Protein AF-X6N6H4-F1 (afdb_monomer)

InterPro domains:
  IPR001849 Pleckstrin homology domain [PS50003] (726-831)
  IPR001849 Pleckstrin homology domain [SM00233] (718-833)
  IPR011993 PH-like domain superfamily [G3DSA:2.30.29.30] (721-837)
  IPR015425 Formin, FH2 domain [PS51444] (1-141)
  IPR042201 Formin, FH2 domain superfamily [G3DSA:1.20.58.2220] (1-153)

Organism: Reticulomyxa filosa (NCBI:txid46433)

Sequence (869 aa):
EAELEDLKKQVEDINTQVKDMIQKIDAIKQASGDSKTEMKTEAKTDSTDSSKPKDRFLEVMESFAQDARKSAEDLQAKLKASLDNMASLAVAFGESKDIKLEDLIKYFTDFLESWGKSREALRKIEAEKKKKENMEAKKNKLQEKLVKRESKQALQDKGVLKSKKKAKQEKQQKKLVENVLTKEINEKKKRILELEGKEKKLKLAGRHISICVQQIKYYCLHCQELHDDAMQRSGQYLHKCWVNPEAKENRDELKGKQLRWFSMMEKMDDCEWQHEGPCIQQNKSENVVLAGIQVVRDEENQRKRGDENGPINKDIFRSGAITPNTLTRIRKEKAGSGGTVHSLLGRTHSGKIETGSGNEIATKRNYRDVQIGFIDWRKKFDPESAVGLAMKITPLLEEEEMAETPLTPDMQFKTQKPMKQRGSRELKEKGSASDSKNSDTDEEPLNKYIKRVRKRGKKQQKKVSFEKERNPAKPNENPRPNVKGLKGYSISVENEEGDKQVVVTRDGETTTPLDEHGGALGKSSSGHRSRESKFIPGSTLEESRRLKRRGSDASSPRHNKRRSTIENNVHAETFRVTNEQKEKLEDSDFLKQLRDDFINYGQLTKEIGQIDGRTKENQKGEVDNGDGEIRKFILHEEQIQMLHDEEYMTQVVKDFDHFGTINVHESELILQCREKSKVIDAVRKLEKRLGVLWARAEIQEIMNTLHVTWDDDDHKMLKFLDKMTKQVQHGARFNKHRKKGAPEHRWVLVKFGRLFWKERVSDKNHKSHSFNLTKVKYVAPGKVTRALQDAKDVPEGTCFSVASDSVTLDLQAESEDVANEWVNYLRGYVRHYAEQGRGPDEKGDKEREKGDKDRDRDRGEREHRQSKT

Secondary structure (DSSP, 8-state):
-HHHHHHHHHHHHHHHHHHHHHHHHHHHHHHHHHTTTS---S---------PPPP-HHHHHHHHHHHHHHHHHHHHHHHHHHHHHHHHHHHHTT--TT--HHHHHHHHHHHHHHHHHHHHHHHHHHHHHHHHHHHHHHHHHHHHHHHTSPPHHHHHHTTSS--HHHHHHHHHHHHHHHHHHHHHHHHHHHHHHHHHHHHTTS---SS---S---EEEEEETTT--EEEEE--TTSEEEEEEESSHHHHHT--TTTSEEEEEEESSS--TT--SS-SS-SEEE---S-HHHHHHHHHHHHHHHHHHT-TT----THHHHTSSS-HHHHHHHHHHTTSS---GGGTT------------------HHHHHHHHHHHHHHHHHH-TTTTTT-----PPPPPPP------------------------------PPP----------HHHHHHHHHHHHHHHHHHHHHTSSS----------------------------------------------------------------------------------------------------S---------HHHHHHHH-HHHHHHHHHHHHHHHHHHHHTT---S--------------PEEEEEEPPHHHHHHHT-HHHHHHHHHHHTTTEEEEEETTEEEEEES-GGGHHHHHHHHHHHH---B-HHHHHHHHHHTT---SS-HHHHHHHHHHHHHHHHH-EEEEE--SSS--EEEEEEEETTEEEEESSTTS---GGGEEEGGGEEEEEESS-SHHHHS-TTS-GGGEEEEEESS-EEEEE-SSHHHHHHHHHHHHHHHHHHHHHTTS--HHHHHHHHHHHHHHHHHHHHHHHHHTT-

Foldseek 3Di:
DVVLVVLVVVLVVLLVVLVVLVVVLVVVVVVVVVVPPPPPDDDDDDDDDDPDPDDCPSVVSVVVSVVSNVVSVVSVVVSVVVLVVLLVVCVVVVHHSPDDPVVVVVVVVVVVVVVVVVVVVVVVVVVVVVVVVVVVVVVVVVVVVVVPDDDPVVCVVVVVDPDPVRVVVVVVVVVVVVVVVVVVVVVVVVVVVVVVVVCVVPPDDDDDPPDDFDWFWKAFPAARDIDIDGDDPQQKDWDWGFQENVLVVVPPSVPRTDIDIWHCAADDPSDPDPDPGTRMHTDDDLPLLVNLVVVVVVVVVCVVVVPPPPPDPCVVVVVVSDDPVNSVVSVVVVPDDDDDPPVPPPDDDDDDDDDDDDDDDDDPVNVVVVVVVVLVVCCVVDVPVSVPPPPPPDDDPDDDPPDDDDDDDDDDDDDDDDDDDDDDDDDDDDDDDDDDDDDDDPPPPVVVVVVVVVVVVVVVVVVVPPPPDDDDDYDDDDDDDDDDDDDDDDDDDDDDDDDDDDDDDDDDDDDDDDDDDDDDDDDDDDDDDDDDDDDDDDDDDDDDDDDDDDDDDDDDDDDDDDDDDDDDDDDPDDDDQDPVSVVCVVDPVSVVVVVVVVVVVVVVVVVVVDDDDDDDDDDDDDPCPQQFDKAKFFAAPVLVVQCVPPVSVVVLQVVCVQQHDWDDDDRIIIDGGSDPLCVLVNQLVVCVPRNHTHGPVLLVVLCVLVVNDDPVDVVSSNVSVNVLQVDQALFDWWFWFDLDDGTAIWTWHDDSQKIAIDRDSPDDGDPVRIDRLLFWPAKAAFQPDNRSVVVPVADGLQWIWTDGPPDIGTTGHPDSVVSSSCRSSSVSSSVSVNVSVPSPPVCVVVVVVVVVVVVVVVVVVVVVVVVVD

Solvent-accessible surface area (backbone atoms only — not comparable to full-atom values): 55471 Å² total; per-residue (Å²): 96,70,71,60,54,49,52,52,45,52,55,50,51,50,49,48,53,50,51,52,53,48,54,53,52,53,52,51,50,49,61,61,51,61,74,61,65,76,84,76,81,81,84,90,77,94,75,84,88,79,87,70,79,76,81,54,64,64,60,52,52,49,51,50,49,52,54,52,44,52,51,46,53,51,47,53,52,52,54,48,52,52,50,56,48,51,33,51,48,33,44,75,74,72,44,58,67,83,57,57,67,58,62,57,53,45,51,54,49,56,47,51,52,53,49,49,55,50,52,52,50,50,56,50,51,53,54,49,52,56,50,51,53,55,50,49,58,47,49,52,59,48,50,53,57,54,73,73,43,74,48,80,61,58,36,35,76,72,57,73,50,63,50,77,66,60,52,50,51,52,55,51,52,51,52,52,52,50,55,51,53,53,48,53,54,49,52,52,51,50,56,49,54,66,47,52,69,59,48,75,80,56,98,80,83,90,81,86,92,77,74,83,78,48,76,43,44,34,35,30,73,78,70,70,49,80,48,77,44,74,60,49,94,83,48,50,46,80,48,77,34,46,74,49,71,68,36,58,73,69,60,46,71,84,75,29,44,46,81,46,80,42,32,60,80,42,53,60,96,85,56,82,62,97,69,86,63,33,50,30,43,73,55,85,60,89,50,54,67,58,48,48,53,46,53,60,45,53,58,57,48,43,67,72,72,64,55,86,80,61,81,77,75,61,65,64,60,74,66,66,72,60,53,73,67,58,49,54,50,57,64,60,59,77,78,60,80,91,79,67,78,79,72,79,80,69,82,93,85,78,92,76,86,88,78,95,78,81,94,75,81,85,49,80,62,56,56,52,53,50,52,51,49,52,54,55,50,42,49,75,75,44,58,73,74,47,70,82,63,76,72,82,78,73,77,75,82,78,78,78,81,79,75,91,80,87,89,86,79,92,83,88,85,88,85,77,84,88,81,87,84,92,86,88,82,90,80,90,80,85,84,79,89,75,95,79,82,84,81,90,72,89,65,61,64,65,57,51,50,58,54,50,56,62,52,51,59,59,54,57,64,63,54,75,78,70,80,83,84,87,86,88,83,88,82,90,89,85,89,89,89,86,90,87,86,88,88,84,88,87,88,89,88,87,88,82,91,86,91,90,86,86,91,85,88,86,91,84,90,82,85,88,83,90,88,85,89,83,88,90,86,89,91,81,89,87,80,91,80,91,88,87,81,90,83,89,83,90,86,83,83,85,91,82,92,80,89,88,90,80,81,87,83,90,85,86,88,85,84,88,82,91,80,88,78,82,91,81,88,82,78,98,65,83,84,74,75,46,70,73,55,46,54,45,67,66,33,67,65,54,48,44,51,53,47,52,49,51,49,52,60,55,47,57,67,54,52,76,77,68,71,83,92,84,86,86,82,92,81,92,78,87,74,83,75,77,80,38,46,72,45,62,24,53,49,36,70,72,44,50,60,53,55,69,34,67,69,54,36,52,54,48,53,71,73,31,61,93,47,33,53,77,49,77,53,99,53,36,37,38,39,37,18,72,41,66,89,48,42,62,59,47,52,64,52,47,31,78,73,64,40,89,77,42,37,65,69,60,52,50,55,44,32,57,74,68,70,52,87,67,87,86,40,62,70,57,52,42,54,49,48,36,51,54,48,53,49,39,51,76,31,51,73,26,38,34,46,40,85,71,71,77,68,39,72,26,34,36,27,41,59,89,68,24,44,35,53,38,74,47,91,87,54,80,90,48,76,90,40,43,49,50,29,64,49,50,77,51,60,44,68,30,57,81,47,69,39,46,56,72,42,70,95,56,64,47,61,19,20,31,35,42,30,40,93,86,53,74,50,39,37,28,40,90,40,41,65,60,26,50,50,51,39,48,51,51,41,46,54,30,51,56,38,42,60,72,57,62,55,80,51,65,63,62,51,52,52,43,55,47,53,48,53,52,46,54,46,54,48,50,60,48,53,60,49,62,76,74,111

Radius of gyration: 47.94 Å; Cα contacts (8 Å, |Δi|>4): 544; chains: 1; bounding box: 114×124×160 Å

Structure (mmCIF, N/CA/C/O backbone):
data_AF-X6N6H4-F1
#
_entry.id   AF-X6N6H4-F1
#
loop_
_atom_site.group_PDB
_atom_site.id
_atom_site.type_symbol
_atom_site.label_atom_id
_atom_site.label_alt_id
_atom_site.label_comp_id
_atom_site.label_asym_id
_atom_site.label_entity_id
_atom_site.label_seq_id
_atom_site.pdbx_PDB_ins_code
_atom_site.Cartn_x
_atom_site.Cartn_y
_atom_site.Cartn_z
_atom_site.occupancy
_atom_site.B_iso_or_equiv
_atom_site.auth_seq_id
_atom_site.auth_comp_id
_atom_site.auth_asym_id
_atom_site.auth_atom_id
_atom_site.pdbx_PDB_model_num
ATOM 1 N N . GLU A 1 1 ? -34.478 0.151 28.979 1.00 53.12 1 GLU A N 1
ATOM 2 C CA . GLU A 1 1 ? -34.647 0.213 30.443 1.00 53.12 1 GLU A CA 1
ATOM 3 C C . GLU A 1 1 ? -33.456 -0.402 31.153 1.00 53.12 1 GLU A C 1
ATOM 5 O O . GLU A 1 1 ? -32.697 0.387 31.687 1.00 53.12 1 GLU A O 1
ATOM 10 N N . ALA A 1 2 ? -33.217 -1.719 31.100 1.00 66.12 2 ALA A N 1
ATOM 11 C CA . ALA A 1 2 ? -32.185 -2.404 31.903 1.00 66.12 2 ALA A CA 1
ATOM 12 C C . ALA A 1 2 ? -30.836 -1.656 32.060 1.00 66.12 2 ALA A C 1
ATOM 14 O O . ALA A 1 2 ? -30.460 -1.337 33.181 1.00 66.12 2 ALA A O 1
ATOM 15 N N . GLU A 1 3 ? -30.148 -1.309 30.966 1.00 69.06 3 GLU A N 1
ATOM 16 C CA . GLU A 1 3 ? -28.857 -0.591 31.012 1.00 69.06 3 GLU A CA 1
ATOM 17 C C . GLU A 1 3 ? -28.966 0.842 31.565 1.00 69.06 3 GLU A C 1
ATOM 19 O O . GLU A 1 3 ? -28.060 1.323 32.238 1.00 69.06 3 GLU A O 1
ATOM 24 N N . LEU A 1 4 ? -30.082 1.533 31.309 1.00 70.56 4 LEU A N 1
ATOM 25 C CA . LEU A 1 4 ? -30.340 2.882 31.824 1.00 70.56 4 LEU A CA 1
ATOM 26 C C . LEU A 1 4 ? -30.635 2.845 33.330 1.00 70.56 4 LEU A C 1
ATOM 28 O O . LEU A 1 4 ? -30.194 3.724 34.066 1.00 70.56 4 LEU A O 1
ATOM 32 N N . GLU A 1 5 ? -31.378 1.836 33.785 1.00 78.31 5 GLU A N 1
ATOM 33 C CA . GLU A 1 5 ? -31.706 1.646 35.198 1.00 78.31 5 GLU A CA 1
ATOM 34 C C . GLU A 1 5 ? -30.482 1.187 35.993 1.00 78.31 5 GLU A C 1
ATOM 36 O O . GLU A 1 5 ? -30.255 1.679 37.096 1.00 78.31 5 GLU A O 1
ATOM 41 N N . ASP A 1 6 ? -29.641 0.334 35.403 1.00 82.44 6 ASP A N 1
ATOM 42 C CA . ASP A 1 6 ? -28.346 -0.022 35.979 1.00 82.44 6 ASP A CA 1
ATOM 43 C C . ASP A 1 6 ? -27.400 1.190 36.017 1.00 82.44 6 ASP A C 1
ATOM 45 O O . ASP A 1 6 ? -26.793 1.439 37.049 1.00 82.44 6 ASP A O 1
ATOM 49 N N . LEU A 1 7 ? -27.355 2.040 34.981 1.00 72.75 7 LEU A N 1
ATOM 50 C CA . LEU A 1 7 ? -26.593 3.300 35.017 1.00 72.75 7 LEU A CA 1
ATOM 51 C C . LEU A 1 7 ? -27.091 4.283 36.092 1.00 72.75 7 LEU A C 1
ATOM 53 O O . LEU A 1 7 ? -26.269 4.889 36.782 1.00 72.75 7 LEU A O 1
ATOM 57 N N . LYS A 1 8 ? -28.412 4.438 36.278 1.00 77.81 8 LYS A N 1
ATOM 58 C CA . LYS A 1 8 ? -28.965 5.216 37.407 1.00 77.81 8 LYS A CA 1
ATOM 59 C C . LYS A 1 8 ? -28.494 4.633 38.737 1.00 77.81 8 LYS A C 1
ATOM 61 O O . LYS A 1 8 ? -27.976 5.370 39.574 1.00 77.81 8 LYS A O 1
ATOM 66 N N . LYS A 1 9 ? -28.645 3.316 38.904 1.00 87.31 9 LYS A N 1
ATOM 67 C CA . LYS A 1 9 ? -28.281 2.594 40.121 1.00 87.31 9 LYS A CA 1
ATOM 68 C C . LYS A 1 9 ? -26.784 2.704 40.414 1.00 87.31 9 LYS A C 1
ATOM 70 O O . LYS A 1 9 ? -26.433 3.042 41.532 1.00 87.31 9 LYS A O 1
ATOM 75 N N . GLN A 1 10 ? -25.909 2.533 39.424 1.00 79.69 10 GLN A N 1
ATOM 76 C CA . GLN A 1 10 ? -24.463 2.730 39.570 1.00 79.69 10 GLN A CA 1
ATOM 77 C C . GLN A 1 10 ? -24.131 4.153 40.049 1.00 79.69 10 GLN A C 1
ATOM 79 O O . GLN A 1 10 ? -23.302 4.322 40.941 1.00 79.69 10 GLN A O 1
ATOM 84 N N . VAL A 1 11 ? -24.793 5.188 39.516 1.00 76.81 11 VAL A N 1
ATOM 85 C CA . VAL A 1 11 ? -24.606 6.582 39.967 1.00 76.81 11 VAL A CA 1
ATOM 86 C C . VAL A 1 11 ? -25.150 6.810 41.387 1.00 76.81 11 VAL A C 1
ATOM 88 O O . VAL A 1 11 ? -24.581 7.608 42.137 1.00 76.81 11 VAL A O 1
ATOM 91 N N . GLU A 1 12 ? -26.208 6.111 41.796 1.00 82.69 12 GLU A N 1
ATOM 92 C CA . GLU A 1 12 ? -26.751 6.154 43.162 1.00 82.69 12 GLU A CA 1
ATOM 93 C C . GLU A 1 12 ? -25.882 5.375 44.172 1.00 82.69 12 GLU A C 1
ATOM 95 O O . GLU A 1 12 ? -25.607 5.877 45.267 1.00 82.69 12 GLU A O 1
ATOM 100 N N . ASP A 1 13 ? -25.349 4.216 43.777 1.00 85.88 13 ASP A N 1
ATOM 101 C CA . ASP A 1 13 ? -24.383 3.413 44.532 1.00 85.88 13 ASP A CA 1
ATOM 102 C C . ASP A 1 13 ? -23.072 4.197 44.736 1.00 85.88 13 ASP A C 1
ATOM 104 O O . ASP A 1 13 ? -22.584 4.293 45.864 1.00 85.88 13 ASP A O 1
ATOM 108 N N . ILE A 1 14 ? -22.539 4.852 43.693 1.00 79.88 14 ILE A N 1
ATOM 109 C CA . ILE A 1 14 ? -21.368 5.749 43.786 1.00 79.88 14 ILE A CA 1
ATOM 110 C C . ILE A 1 14 ? -21.651 6.916 44.743 1.00 79.88 14 ILE A C 1
ATOM 112 O O . ILE A 1 14 ? -20.853 7.188 45.643 1.00 79.88 14 ILE A O 1
ATOM 116 N N . ASN A 1 15 ? -22.802 7.585 44.608 1.00 77.19 15 ASN A N 1
ATOM 117 C CA . ASN A 1 15 ? -23.209 8.653 45.529 1.00 77.19 15 ASN A CA 1
ATOM 118 C C . ASN A 1 15 ? -23.315 8.169 46.985 1.00 77.19 15 ASN A C 1
ATOM 120 O O . ASN A 1 15 ? -23.043 8.931 47.913 1.00 77.19 15 ASN A O 1
ATOM 124 N N . THR A 1 16 ? -23.709 6.915 47.200 1.00 87.50 16 THR A N 1
ATOM 125 C CA . THR A 1 16 ? -23.825 6.309 48.532 1.00 87.50 16 THR A CA 1
ATOM 126 C C . THR A 1 16 ? -22.452 5.965 49.113 1.00 87.50 16 THR A C 1
ATOM 128 O O . THR A 1 16 ? -22.176 6.316 50.261 1.00 87.50 16 THR A O 1
ATOM 131 N N . GLN A 1 17 ? -21.548 5.395 48.311 1.00 84.31 17 GLN A N 1
ATOM 132 C CA . GLN A 1 17 ? -20.159 5.121 48.701 1.00 84.31 17 GLN A CA 1
ATOM 133 C C . GLN A 1 17 ? -19.392 6.404 49.059 1.00 84.31 17 GLN A C 1
ATOM 135 O O . GLN A 1 17 ? -18.676 6.441 50.058 1.00 84.31 17 GLN A O 1
ATOM 140 N N . VAL A 1 18 ? -19.576 7.490 48.299 1.00 79.38 18 VAL A N 1
ATOM 141 C CA . VAL A 1 18 ? -18.927 8.778 48.599 1.00 79.38 18 VAL A CA 1
ATOM 142 C C . VAL A 1 18 ? -19.458 9.396 49.902 1.00 79.38 18 VAL A C 1
ATOM 144 O O . VAL A 1 18 ? -18.671 9.944 50.673 1.00 79.38 18 VAL A O 1
ATOM 147 N N . LYS A 1 19 ? -20.758 9.263 50.209 1.00 84.50 19 LYS A N 1
ATOM 148 C CA . LYS A 1 19 ? -21.327 9.705 51.501 1.00 84.50 19 LYS A CA 1
ATOM 149 C C . LYS A 1 19 ? -20.742 8.927 52.684 1.00 84.50 19 LYS A C 1
ATOM 151 O O . LYS A 1 19 ? -20.347 9.545 53.669 1.00 84.50 19 LYS A O 1
ATOM 156 N N . ASP A 1 20 ? -20.651 7.602 52.576 1.00 86.12 20 ASP A N 1
ATOM 157 C CA . ASP A 1 20 ? -20.035 6.728 53.586 1.00 86.12 20 ASP A CA 1
ATOM 158 C C . ASP A 1 20 ? -18.541 7.054 53.798 1.00 86.12 20 ASP A C 1
ATOM 160 O O . ASP A 1 20 ? -18.078 7.165 54.935 1.00 86.12 20 ASP A O 1
ATOM 164 N N . MET A 1 21 ? -17.795 7.319 52.720 1.00 80.75 21 MET A N 1
ATOM 165 C CA . MET A 1 21 ? -16.399 7.761 52.803 1.00 80.75 21 MET A CA 1
ATOM 166 C C . MET A 1 21 ? -16.246 9.094 53.556 1.00 80.75 21 MET A C 1
ATOM 168 O O . MET A 1 21 ? -15.359 9.214 54.403 1.00 80.75 21 MET A O 1
ATOM 172 N N . ILE A 1 22 ? -17.112 10.080 53.291 1.00 78.44 22 ILE A N 1
ATOM 173 C CA . ILE A 1 22 ? -17.111 11.369 54.007 1.00 78.44 22 ILE A CA 1
ATOM 174 C C . ILE A 1 22 ? -17.401 11.153 55.499 1.00 78.44 22 ILE A C 1
ATOM 176 O O . ILE A 1 22 ? -16.645 11.634 56.342 1.00 78.44 22 ILE A O 1
ATOM 180 N N . GLN A 1 23 ? -18.429 10.365 55.836 1.00 87.50 23 GLN A N 1
ATOM 181 C CA . GLN A 1 23 ? -18.773 10.048 57.229 1.00 87.50 23 GLN A CA 1
ATOM 182 C C . GLN A 1 23 ? -17.611 9.379 57.980 1.00 87.50 23 GLN A C 1
ATOM 184 O O . GLN A 1 23 ? -17.348 9.715 59.135 1.00 87.50 23 GLN A O 1
ATOM 189 N N . LYS A 1 24 ? -16.869 8.479 57.322 1.00 85.06 24 LYS A N 1
ATOM 190 C CA . LYS A 1 24 ? -15.670 7.841 57.892 1.00 85.06 24 LYS A CA 1
ATOM 191 C C . LYS A 1 24 ? -14.533 8.835 58.129 1.00 85.06 24 LYS A C 1
ATOM 193 O O . LYS A 1 24 ? -13.888 8.767 59.173 1.00 85.06 24 LYS A O 1
ATOM 198 N N . ILE A 1 25 ? -14.305 9.775 57.212 1.00 76.75 25 ILE A N 1
ATOM 199 C CA . ILE A 1 25 ? -13.298 10.834 57.384 1.00 76.75 25 ILE A CA 1
ATOM 200 C C . ILE A 1 25 ? -13.672 11.755 58.553 1.00 76.75 25 ILE A C 1
ATOM 202 O O . ILE A 1 25 ? -12.820 12.039 59.394 1.00 76.75 25 ILE A O 1
ATOM 206 N N . ASP A 1 26 ? -14.936 12.164 58.670 1.00 80.25 26 ASP A N 1
ATOM 207 C CA . ASP A 1 26 ? -15.384 13.025 59.770 1.00 80.25 26 ASP A CA 1
ATOM 208 C C . ASP A 1 26 ? -15.370 12.307 61.134 1.00 80.25 26 ASP A C 1
ATOM 210 O O . ASP A 1 26 ? -14.991 12.915 62.137 1.00 80.25 26 ASP A O 1
ATOM 214 N N . ALA A 1 27 ? -15.659 11.002 61.183 1.00 84.44 27 ALA A N 1
ATOM 215 C CA . ALA A 1 27 ? -15.483 10.190 62.392 1.00 84.44 27 ALA A CA 1
ATOM 216 C C . ALA A 1 27 ? -14.003 10.092 62.824 1.00 84.44 27 ALA A C 1
ATOM 218 O O . ALA A 1 27 ? -13.690 10.218 64.010 1.00 84.44 27 ALA A O 1
ATOM 219 N N . ILE A 1 28 ? -13.075 9.934 61.869 1.00 79.00 28 ILE A N 1
ATOM 220 C CA . ILE A 1 28 ? -11.626 9.957 62.141 1.00 79.00 28 ILE A CA 1
ATOM 221 C C . ILE A 1 28 ? -11.193 11.340 62.655 1.00 79.00 28 ILE A C 1
ATOM 223 O O . ILE A 1 28 ? -10.441 11.415 63.630 1.00 79.00 28 ILE A O 1
ATOM 227 N N . LYS A 1 29 ? -11.693 12.438 62.060 1.00 79.56 29 LYS A N 1
ATOM 228 C CA . LYS A 1 29 ? -11.432 13.802 62.555 1.00 79.56 29 LYS A CA 1
ATOM 229 C C . LYS A 1 29 ? -11.859 13.951 64.015 1.00 79.56 29 LYS A C 1
ATOM 231 O O . LYS A 1 29 ? -11.044 14.410 64.811 1.00 79.56 29 LYS A O 1
ATOM 236 N N . GLN A 1 30 ? -13.081 13.541 64.370 1.00 83.25 30 GLN A N 1
ATOM 237 C CA . GLN A 1 30 ? -13.613 13.636 65.738 1.00 83.25 30 GLN A CA 1
ATOM 238 C C . GLN A 1 30 ? -12.713 12.897 66.742 1.00 83.25 30 GLN A C 1
ATOM 240 O O . GLN A 1 30 ? -12.161 13.529 67.642 1.00 83.25 30 GLN A O 1
ATOM 245 N N . ALA A 1 31 ? -12.423 11.613 66.501 1.00 79.44 31 ALA A N 1
ATOM 246 C CA . ALA A 1 31 ? -11.530 10.820 67.355 1.00 79.44 31 ALA A CA 1
ATOM 247 C C . ALA A 1 31 ? -10.114 11.428 67.494 1.00 79.44 31 ALA A C 1
ATOM 249 O O . ALA A 1 31 ? -9.511 11.396 68.571 1.00 79.44 31 ALA A O 1
ATOM 250 N N . SER A 1 32 ? -9.580 12.028 66.422 1.00 74.94 32 SER A N 1
ATOM 251 C CA . SER A 1 32 ? -8.280 12.720 66.442 1.00 74.94 32 SER A CA 1
ATOM 252 C C . SER A 1 32 ? -8.304 14.080 67.163 1.00 74.94 32 SER A C 1
ATOM 254 O O . SER A 1 32 ? -7.259 14.558 67.614 1.00 74.94 32 SER A O 1
ATOM 256 N N . GLY A 1 33 ? -9.481 14.706 67.265 1.00 65.56 33 GLY A N 1
ATOM 257 C CA . GLY A 1 33 ? -9.701 15.995 67.917 1.00 65.56 33 GLY A CA 1
ATOM 258 C C . GLY A 1 33 ? -9.785 15.864 69.433 1.00 65.56 33 GLY A C 1
ATOM 259 O O . GLY A 1 33 ? -9.038 16.536 70.145 1.00 65.56 33 GLY A O 1
ATOM 260 N N . ASP A 1 34 ? -10.623 14.949 69.923 1.00 58.19 34 ASP A N 1
ATOM 261 C CA . ASP A 1 34 ? -10.829 14.737 71.363 1.00 58.19 34 ASP A CA 1
ATOM 262 C C . ASP A 1 34 ? -9.526 14.315 72.063 1.00 58.19 34 ASP A C 1
ATOM 264 O O . ASP A 1 34 ? -9.176 14.848 73.120 1.00 58.19 34 ASP A O 1
ATOM 268 N N . SER A 1 35 ? -8.721 13.491 71.377 1.00 54.12 35 SER A N 1
ATOM 269 C CA . SER A 1 35 ? -7.375 13.048 71.784 1.00 54.12 35 SER A CA 1
ATOM 270 C C . SER A 1 35 ? -6.371 14.179 72.090 1.00 54.12 35 SER A C 1
ATOM 272 O O . SER A 1 35 ? -5.294 13.913 72.622 1.00 54.12 35 SER A O 1
ATOM 274 N N . LYS A 1 36 ? -6.668 15.442 71.747 1.00 53.06 36 LYS A N 1
ATOM 275 C CA . LYS A 1 36 ? -5.811 16.608 72.039 1.00 53.06 36 LYS A CA 1
ATOM 276 C C . LYS A 1 36 ? -6.199 17.398 73.287 1.00 53.06 36 LYS A C 1
ATOM 278 O O . LYS A 1 36 ? -5.440 18.287 73.675 1.00 53.06 36 LYS A O 1
ATOM 283 N N . THR A 1 37 ? -7.346 17.117 73.899 1.00 51.69 37 THR A N 1
ATOM 284 C CA . THR A 1 37 ? -7.901 17.986 74.952 1.00 51.69 37 THR A CA 1
ATOM 285 C C . THR A 1 37 ? -7.408 17.613 76.355 1.00 51.69 37 THR A C 1
ATOM 287 O O . THR A 1 37 ? -7.275 18.493 77.202 1.00 51.69 37 THR A O 1
ATOM 290 N N . GLU A 1 38 ? -7.052 16.346 76.597 1.00 51.75 38 GLU A N 1
ATOM 291 C CA . GLU A 1 38 ? -6.668 15.865 77.937 1.00 51.75 38 GLU A CA 1
ATOM 292 C C . GLU A 1 38 ? -5.198 16.138 78.319 1.00 51.75 38 GLU A C 1
ATOM 294 O O . GLU A 1 38 ? -4.884 16.286 79.497 1.00 51.75 38 GLU A O 1
ATOM 299 N N . MET A 1 39 ? -4.279 16.307 77.358 1.00 50.00 39 MET A N 1
ATOM 300 C CA . MET A 1 39 ? -2.860 16.603 77.644 1.00 50.00 39 MET A CA 1
ATOM 301 C C . MET A 1 39 ? -2.577 18.100 77.889 1.00 50.00 39 MET A C 1
ATOM 303 O O . MET A 1 39 ? -1.640 18.662 77.316 1.00 50.00 39 MET A O 1
ATOM 307 N N . LYS A 1 40 ? -3.377 18.777 78.730 1.00 49.44 40 LYS A N 1
ATOM 308 C CA . LYS A 1 40 ? -3.191 20.216 79.032 1.00 49.44 40 LYS A CA 1
ATOM 309 C C . LYS A 1 40 ? -3.094 20.590 80.516 1.00 49.44 40 LYS A C 1
ATOM 311 O O . LYS A 1 40 ? -3.345 21.737 80.886 1.00 49.44 40 LYS A O 1
ATOM 316 N N . THR A 1 41 ? -2.618 19.668 81.345 1.00 52.38 41 THR A N 1
ATOM 317 C CA . THR A 1 41 ? -2.113 19.966 82.693 1.00 52.38 41 THR A CA 1
ATOM 318 C C . THR A 1 41 ? -0.810 19.219 82.960 1.00 52.38 41 THR A C 1
ATOM 320 O O . THR A 1 41 ? -0.856 18.109 83.471 1.00 52.38 41 THR A O 1
ATOM 323 N N . GLU A 1 42 ? 0.338 19.824 82.619 1.00 48.47 42 GLU A N 1
ATOM 324 C CA . GLU A 1 42 ? 1.489 19.961 83.536 1.00 48.47 42 GLU A CA 1
ATOM 325 C C . GLU A 1 42 ? 2.633 20.827 82.960 1.00 48.47 42 GLU A C 1
ATOM 327 O O . GLU A 1 42 ? 2.510 21.438 81.897 1.00 48.47 42 GLU A O 1
ATOM 332 N N . ALA A 1 43 ? 3.689 21.013 83.756 1.00 49.25 43 ALA A N 1
ATOM 333 C CA . ALA A 1 43 ? 4.605 22.150 83.718 1.00 49.25 43 ALA A CA 1
ATOM 334 C C . ALA A 1 43 ? 5.523 22.281 82.481 1.00 49.25 43 ALA A C 1
ATOM 336 O O . ALA A 1 43 ? 6.453 21.508 82.276 1.00 49.25 43 ALA A O 1
ATOM 337 N N . LYS A 1 44 ? 5.359 23.408 81.777 1.00 59.59 44 LYS A N 1
ATOM 338 C CA . LYS A 1 44 ? 6.392 24.450 81.578 1.00 59.59 44 LYS A CA 1
ATOM 339 C C . LYS A 1 44 ? 7.871 24.009 81.717 1.00 59.59 44 LYS A C 1
ATOM 341 O O . LYS A 1 44 ? 8.446 24.125 82.799 1.00 59.59 44 LYS A O 1
ATOM 346 N N . THR A 1 45 ? 8.524 23.729 80.591 1.00 44.97 45 THR A N 1
ATOM 347 C CA . THR A 1 45 ? 9.978 23.904 80.399 1.00 44.97 45 THR A CA 1
ATOM 348 C C . THR A 1 45 ? 10.268 24.404 78.984 1.00 44.97 45 THR A C 1
ATOM 350 O O . THR A 1 45 ? 9.661 23.948 78.018 1.00 44.97 45 THR A O 1
ATOM 353 N N . ASP A 1 46 ? 11.196 25.353 78.858 1.00 55.09 46 ASP A N 1
ATOM 354 C CA . ASP A 1 46 ? 11.666 25.842 77.563 1.00 55.09 46 ASP A CA 1
ATOM 355 C C . ASP A 1 46 ? 12.623 24.825 76.927 1.00 55.09 46 ASP A C 1
ATOM 357 O O . ASP A 1 46 ? 13.690 24.533 77.469 1.00 55.09 46 ASP A O 1
ATOM 361 N N . SER A 1 47 ? 12.264 24.298 75.755 1.00 45.91 47 SER A N 1
ATOM 362 C CA . SER A 1 47 ? 13.195 23.556 74.904 1.00 45.91 47 SER A CA 1
ATOM 363 C C . SER A 1 47 ? 12.854 23.755 73.431 1.00 45.91 47 SER A C 1
ATOM 365 O O . SER A 1 47 ? 11.746 23.463 72.978 1.00 45.91 47 SER A O 1
ATOM 367 N N . THR A 1 48 ? 13.814 24.306 72.695 1.00 55.47 48 THR A N 1
ATOM 368 C CA . THR A 1 48 ? 13.736 24.538 71.252 1.00 55.47 48 THR A CA 1
ATOM 369 C C . THR A 1 48 ? 13.774 23.214 70.482 1.00 55.47 48 THR A C 1
ATOM 371 O O . THR A 1 48 ? 14.393 22.253 70.920 1.00 55.47 48 THR A O 1
ATOM 374 N N . ASP A 1 49 ? 13.196 23.230 69.281 1.00 55.12 49 ASP A N 1
ATOM 375 C CA . ASP A 1 49 ? 13.345 22.218 68.226 1.00 55.12 49 ASP A CA 1
ATOM 376 C C . ASP A 1 49 ? 12.680 20.845 68.458 1.00 55.12 49 ASP A C 1
ATOM 378 O O . ASP A 1 49 ? 13.276 19.859 68.883 1.00 55.12 49 ASP A O 1
ATOM 382 N N . SER A 1 50 ? 11.411 20.756 68.053 1.00 50.25 50 SER A N 1
ATOM 383 C CA . SER A 1 50 ? 10.861 19.502 67.526 1.00 50.25 50 SER A CA 1
ATOM 384 C C . SER A 1 50 ? 9.825 19.785 66.436 1.00 50.25 50 SER A C 1
ATOM 386 O O . SER A 1 50 ? 8.613 19.747 66.646 1.00 50.25 50 SER A O 1
ATOM 388 N N . SER A 1 51 ? 10.318 20.063 65.228 1.00 57.62 51 SER A N 1
ATOM 389 C CA . SER A 1 51 ? 9.512 20.234 64.011 1.00 57.62 51 SER A CA 1
ATOM 390 C C . SER A 1 51 ? 8.910 18.905 63.509 1.00 57.62 51 SER A C 1
ATOM 392 O O . SER A 1 51 ? 9.130 18.481 62.376 1.00 57.62 51 SER A O 1
ATOM 394 N N . LYS A 1 52 ? 8.119 18.226 64.359 1.00 64.12 52 LYS A N 1
ATOM 395 C CA . LYS A 1 52 ? 7.357 17.028 63.972 1.00 64.12 52 LYS A CA 1
ATOM 396 C C . LYS A 1 52 ? 6.517 17.359 62.730 1.00 64.12 52 LYS A C 1
ATOM 398 O O . LYS A 1 52 ? 5.741 18.319 62.787 1.00 64.12 52 LYS A O 1
ATOM 403 N N . PRO A 1 53 ? 6.653 16.607 61.620 1.00 62.72 53 PRO A N 1
ATOM 404 C CA . PRO A 1 53 ? 5.931 16.913 60.396 1.00 62.72 53 PRO A CA 1
ATOM 405 C C . PRO A 1 53 ? 4.431 16.862 60.675 1.00 62.72 53 PRO A C 1
ATOM 407 O O . PRO A 1 53 ? 3.916 15.889 61.227 1.00 62.72 53 PRO A O 1
ATOM 410 N N . LYS A 1 54 ? 3.741 17.948 60.323 1.00 73.44 54 LYS A N 1
ATOM 411 C CA . LYS A 1 54 ? 2.291 18.068 60.463 1.00 73.44 54 LYS A CA 1
ATOM 412 C C . LYS A 1 54 ? 1.653 16.970 59.612 1.00 73.44 54 LYS A C 1
ATOM 414 O O . LYS A 1 54 ? 1.903 16.936 58.408 1.00 73.44 54 LYS A O 1
ATOM 419 N N . ASP A 1 55 ? 0.888 16.071 60.233 1.00 74.31 55 ASP A N 1
ATOM 420 C CA . ASP A 1 55 ? 0.292 14.949 59.508 1.00 74.31 55 ASP A CA 1
ATOM 421 C C . ASP A 1 55 ? -0.621 15.475 58.396 1.00 74.31 55 ASP A C 1
ATOM 423 O O . ASP A 1 55 ? -1.594 16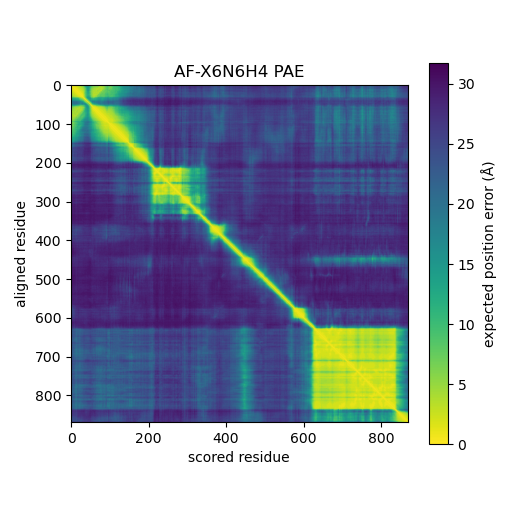.193 58.639 1.00 74.31 55 ASP A O 1
ATOM 427 N N . ARG A 1 56 ? -0.236 15.146 57.163 1.00 84.25 56 ARG A N 1
ATOM 428 C CA . ARG A 1 56 ? -0.855 15.629 55.934 1.00 84.25 56 ARG A CA 1
ATOM 429 C C . ARG A 1 56 ? -1.905 14.659 55.396 1.00 84.25 56 ARG A C 1
ATOM 431 O O . ARG A 1 56 ? -2.584 14.986 54.428 1.00 84.25 56 ARG A O 1
ATOM 438 N N . PHE A 1 57 ? -2.057 13.482 56.008 1.00 85.62 57 PHE A N 1
ATOM 439 C CA . PHE A 1 57 ? -3.008 12.467 55.564 1.00 85.62 57 PHE A CA 1
ATOM 440 C C . PHE A 1 57 ? -4.449 12.994 55.575 1.00 85.62 57 PHE A C 1
ATOM 442 O O . PHE A 1 57 ? -5.143 12.882 54.569 1.00 85.62 57 PHE A O 1
ATOM 449 N N . LEU A 1 58 ? -4.875 13.646 56.663 1.00 82.81 58 LEU A N 1
ATOM 450 C CA . LEU A 1 58 ? -6.230 14.205 56.771 1.00 82.81 58 LEU A CA 1
ATOM 451 C C . LEU A 1 58 ? -6.491 15.327 55.750 1.00 82.81 58 LEU A C 1
ATOM 453 O O . LEU A 1 58 ? -7.568 15.368 55.168 1.00 82.81 58 LEU A O 1
ATOM 457 N N . GLU A 1 59 ? -5.501 16.186 55.481 1.00 84.31 59 GLU A N 1
ATOM 458 C CA . GLU A 1 59 ? -5.575 17.256 54.467 1.00 84.31 59 GLU A CA 1
ATOM 459 C C . GLU A 1 59 ? -5.771 16.675 53.053 1.00 84.31 59 GLU A C 1
ATOM 461 O O . GLU A 1 59 ? -6.630 17.130 52.296 1.00 84.31 59 GLU A O 1
ATOM 466 N N . VAL A 1 60 ? -5.018 15.622 52.713 1.00 88.50 60 VAL A N 1
ATOM 467 C CA . VAL A 1 60 ? -5.108 14.939 51.412 1.00 88.50 60 VAL A CA 1
ATOM 468 C C . VAL A 1 60 ? -6.417 14.155 51.274 1.00 88.50 60 VAL A C 1
ATOM 470 O O . VAL A 1 60 ? -7.065 14.241 50.232 1.00 88.50 60 VAL A O 1
ATOM 473 N N . MET A 1 61 ? -6.837 13.427 52.313 1.00 85.06 61 MET A N 1
ATOM 474 C CA . MET A 1 61 ? -8.093 12.666 52.301 1.00 85.06 61 MET A CA 1
ATOM 475 C C . MET A 1 61 ? -9.326 13.574 52.240 1.00 85.06 61 MET A C 1
ATOM 477 O O . MET A 1 61 ? -10.295 13.232 51.565 1.00 85.06 61 MET A O 1
ATOM 481 N N . GLU A 1 62 ? -9.294 14.740 52.889 1.00 84.12 62 GLU A N 1
ATOM 482 C CA . GLU A 1 62 ? -10.368 15.732 52.799 1.00 84.12 62 GLU A CA 1
ATOM 483 C C . GLU A 1 62 ? -10.462 16.350 51.395 1.00 84.12 62 GLU A C 1
ATOM 485 O O . GLU A 1 62 ? -11.561 16.402 50.841 1.00 84.12 62 GLU A O 1
ATOM 490 N N . SER A 1 63 ? -9.336 16.721 50.768 1.00 88.38 63 SER A N 1
ATOM 491 C CA . SER A 1 63 ? -9.328 17.162 49.362 1.00 88.38 63 SER A CA 1
ATOM 492 C C . SER A 1 63 ? -9.889 16.080 48.435 1.00 88.38 63 SER A C 1
ATOM 494 O O . SER A 1 63 ? -10.792 16.350 47.648 1.00 88.38 63 SER A O 1
ATOM 496 N N . PHE A 1 64 ? -9.422 14.835 48.580 1.00 87.00 64 PHE A N 1
ATOM 497 C CA . PHE A 1 64 ? -9.903 13.701 47.789 1.00 87.00 64 PHE A CA 1
ATOM 498 C C . PHE A 1 64 ? -11.411 13.461 47.960 1.00 87.00 64 PHE A C 1
ATOM 500 O O . PHE A 1 64 ? -12.108 13.209 46.979 1.00 87.00 64 PHE A O 1
ATOM 507 N N . ALA A 1 65 ? -11.944 13.580 49.179 1.00 79.25 65 ALA A N 1
ATOM 508 C CA . ALA A 1 65 ? -13.375 13.430 49.428 1.00 79.25 65 ALA A CA 1
ATOM 509 C C . ALA A 1 65 ? -14.212 14.567 48.816 1.00 79.25 65 ALA A C 1
ATOM 511 O O . ALA A 1 65 ? -15.308 14.311 48.312 1.00 79.25 65 ALA A O 1
ATOM 512 N N . GLN A 1 66 ? -13.696 15.800 48.803 1.00 84.44 66 GLN A N 1
ATOM 513 C CA . GLN A 1 66 ? -14.336 16.932 48.125 1.00 84.44 66 GLN A CA 1
ATOM 514 C C . GLN A 1 66 ? -14.322 16.756 46.596 1.00 84.44 66 GLN A C 1
ATOM 516 O O . GLN A 1 66 ? -15.358 16.940 45.955 1.00 84.44 66 GLN A O 1
ATOM 521 N N . ASP A 1 67 ? -13.200 16.320 46.016 1.00 85.00 67 ASP A N 1
ATOM 522 C CA . ASP A 1 67 ? -13.076 16.045 44.577 1.00 85.00 67 ASP A CA 1
ATOM 523 C C . ASP A 1 67 ? -13.950 14.858 44.131 1.00 85.00 67 ASP A C 1
ATOM 525 O O . ASP A 1 67 ? -14.632 14.933 43.102 1.00 85.00 67 ASP A O 1
ATOM 529 N N . ALA A 1 68 ? -14.004 13.781 44.923 1.00 76.44 68 ALA A N 1
ATOM 530 C CA . ALA A 1 68 ? -14.870 12.626 44.677 1.00 76.44 68 ALA A CA 1
ATOM 531 C C . ALA A 1 68 ? -16.359 13.005 44.747 1.00 76.44 68 ALA A C 1
ATOM 533 O O . ALA A 1 68 ? -17.138 12.631 43.868 1.00 76.44 68 ALA A O 1
ATOM 534 N N . ARG A 1 69 ? -16.748 13.808 45.747 1.00 83.06 69 ARG A N 1
ATOM 535 C CA . ARG A 1 69 ? -18.109 14.344 45.880 1.00 83.06 69 ARG A CA 1
ATOM 536 C C . ARG A 1 69 ? -18.499 15.203 44.687 1.00 83.06 69 ARG A C 1
ATOM 538 O O . ARG A 1 69 ? -19.534 14.949 44.078 1.00 83.06 69 ARG A O 1
ATOM 545 N N . LYS A 1 70 ? -17.657 16.170 44.323 1.00 90.00 70 LYS A N 1
ATOM 546 C CA . LYS A 1 70 ? -17.881 17.025 43.156 1.00 90.00 70 LYS A CA 1
ATOM 547 C C . LYS A 1 70 ? -18.019 16.196 41.879 1.00 90.00 70 LYS A C 1
ATOM 549 O O . LYS A 1 70 ? -18.898 16.473 41.075 1.00 90.00 70 LYS A O 1
ATOM 554 N N . SER A 1 71 ? -17.205 15.152 41.718 1.00 81.00 71 SER A N 1
ATOM 555 C CA . SER A 1 71 ? -17.269 14.241 40.567 1.00 81.00 71 SER A CA 1
ATOM 556 C C . SER A 1 71 ? -18.582 13.445 40.510 1.00 81.00 71 SER A C 1
ATOM 558 O O . SER A 1 71 ? -19.141 13.275 39.427 1.00 81.00 71 SER A O 1
ATOM 560 N N . ALA A 1 72 ? -19.107 12.995 41.655 1.00 76.31 72 ALA A N 1
ATOM 561 C CA . ALA A 1 72 ? -20.398 12.307 41.739 1.00 76.31 72 ALA A CA 1
ATOM 562 C C . ALA A 1 72 ? -21.589 13.252 41.475 1.00 76.31 72 ALA A C 1
ATOM 564 O O . ALA A 1 72 ? -22.498 12.897 40.721 1.00 76.31 72 ALA A O 1
ATOM 565 N N . GLU A 1 73 ? -21.553 14.474 42.020 1.00 83.38 73 GLU A N 1
ATOM 566 C CA . GLU A 1 73 ? -22.547 15.526 41.754 1.00 83.38 73 GLU A CA 1
ATOM 567 C C . GLU A 1 73 ? -22.542 15.923 40.257 1.00 83.38 73 GLU A C 1
ATOM 569 O O . GLU A 1 73 ? -23.601 15.985 39.627 1.00 83.38 73 GLU A O 1
ATOM 574 N N . ASP A 1 74 ? -21.362 16.067 39.640 1.00 85.31 74 ASP A N 1
ATOM 575 C CA . ASP A 1 74 ? -21.179 16.297 38.197 1.00 85.31 74 ASP A CA 1
ATOM 576 C C . ASP A 1 74 ? -21.742 15.155 37.329 1.00 85.31 74 ASP A C 1
ATOM 578 O O . ASP A 1 74 ? -22.337 15.407 36.277 1.00 85.31 74 ASP A O 1
ATOM 582 N N . LEU A 1 75 ? -21.529 13.893 37.724 1.00 76.62 75 LEU A N 1
ATOM 583 C CA . LEU A 1 75 ? -22.053 12.719 37.013 1.00 76.62 75 LEU A CA 1
ATOM 584 C C . LEU A 1 75 ? -23.581 12.664 37.087 1.00 76.62 75 LEU A C 1
ATOM 586 O O . LEU A 1 75 ? -24.236 12.462 36.063 1.00 76.62 75 LEU A O 1
ATOM 590 N N . GLN A 1 76 ? -24.158 12.913 38.265 1.00 82.88 76 GLN A N 1
ATOM 591 C CA . GLN A 1 76 ? -25.607 12.961 38.448 1.00 82.88 76 GLN A CA 1
ATOM 592 C C . GLN A 1 76 ? -26.242 14.114 37.650 1.00 82.88 76 GLN A C 1
ATOM 594 O O . GLN A 1 76 ? -27.282 13.923 37.013 1.00 82.88 76 GLN A O 1
ATOM 599 N N . ALA A 1 77 ? -25.595 15.284 37.608 1.00 89.06 77 ALA A N 1
ATOM 600 C CA . ALA A 1 77 ? -26.027 16.415 36.789 1.00 89.06 77 ALA A CA 1
ATOM 601 C C . ALA A 1 77 ? -25.992 16.093 35.282 1.00 89.06 77 ALA A C 1
ATOM 603 O O . ALA A 1 77 ? -26.954 16.388 34.571 1.00 89.06 77 ALA A O 1
ATOM 604 N N . LYS A 1 78 ? -24.930 15.433 34.792 1.00 85.81 78 LYS A N 1
ATOM 605 C CA . LYS A 1 78 ? -24.806 14.986 33.389 1.00 85.81 78 LYS A CA 1
ATOM 606 C C . LYS A 1 78 ? -25.849 13.927 33.019 1.00 85.81 78 LYS A C 1
ATOM 608 O O . LYS A 1 78 ? -26.446 14.017 31.945 1.00 85.81 78 LYS A O 1
ATOM 613 N N . LEU A 1 79 ? -26.102 12.953 33.898 1.00 82.44 79 LEU A N 1
ATOM 614 C CA . LEU A 1 79 ? -27.139 11.936 33.696 1.00 82.44 79 LEU A CA 1
ATOM 615 C C . LEU A 1 79 ? -28.526 12.584 33.605 1.00 82.44 79 LEU A C 1
ATOM 617 O O . LEU A 1 79 ? -29.259 12.323 32.651 1.00 82.44 79 LEU A O 1
ATOM 621 N N . LYS A 1 80 ? -28.858 13.488 34.536 1.00 89.06 80 LYS A N 1
ATOM 622 C CA . LYS A 1 80 ? -30.127 14.223 34.499 1.00 89.06 80 LYS A CA 1
ATOM 623 C C . LYS A 1 80 ? -30.263 15.068 33.229 1.00 89.06 80 LYS A C 1
ATOM 625 O O . LYS A 1 80 ? -31.277 14.958 32.551 1.00 89.06 80 LYS A O 1
ATOM 630 N N . ALA A 1 81 ? -29.243 15.845 32.863 1.00 91.75 81 ALA A N 1
ATOM 631 C CA . ALA A 1 81 ? -29.275 16.661 31.650 1.00 91.75 81 ALA A CA 1
ATOM 632 C C . ALA A 1 81 ? -29.461 15.811 30.377 1.00 91.75 81 ALA A C 1
ATOM 634 O O . ALA A 1 81 ? -30.169 16.223 29.463 1.00 91.75 81 ALA A O 1
ATOM 635 N N . SER A 1 82 ? -28.881 14.606 30.319 1.00 84.06 82 SER A N 1
ATOM 636 C CA . SER A 1 82 ? -29.120 13.657 29.222 1.00 84.06 82 SER A CA 1
ATOM 637 C C . SER A 1 82 ? -30.573 13.163 29.175 1.00 84.06 82 SER A C 1
ATOM 639 O O . SER A 1 82 ? -31.151 13.100 28.092 1.00 84.06 82 SER A O 1
ATOM 641 N N . LEU A 1 83 ? -31.192 12.869 30.324 1.00 85.88 83 LEU A N 1
ATOM 642 C CA . LEU A 1 83 ? -32.613 12.497 30.406 1.00 85.88 83 LEU A CA 1
ATOM 643 C C . LEU A 1 83 ? -33.530 13.663 29.994 1.00 85.88 83 LEU A C 1
ATOM 645 O O . LEU A 1 83 ? -34.402 13.479 29.146 1.00 85.88 83 LEU A O 1
ATOM 649 N N . ASP A 1 84 ? -33.284 14.870 30.514 1.00 89.81 84 ASP A N 1
ATOM 650 C CA . ASP A 1 84 ? -34.034 16.089 30.175 1.00 89.81 84 ASP A CA 1
ATOM 651 C C . ASP A 1 84 ? -33.913 16.427 28.670 1.00 89.81 84 ASP A C 1
ATOM 653 O O . ASP A 1 84 ? -34.893 16.825 28.030 1.00 89.81 84 ASP A O 1
ATOM 657 N N . ASN A 1 85 ? -32.738 16.201 28.066 1.00 90.19 85 ASN A N 1
ATOM 658 C CA . ASN A 1 85 ? -32.519 16.336 26.622 1.00 90.19 85 ASN A CA 1
ATOM 659 C C . ASN A 1 85 ? -33.296 15.287 25.809 1.00 90.19 85 ASN A C 1
ATOM 661 O O . ASN A 1 85 ? -33.865 15.635 24.776 1.00 90.19 85 ASN A O 1
ATOM 665 N N . MET A 1 86 ? -33.367 14.027 26.253 1.00 85.62 86 MET A N 1
ATOM 666 C CA . MET A 1 86 ? -34.138 12.985 25.556 1.00 85.62 86 MET A CA 1
ATOM 667 C C . MET A 1 86 ? -35.654 13.208 25.665 1.00 85.62 86 MET A C 1
ATOM 669 O O . MET A 1 86 ? -36.356 13.057 24.668 1.00 85.62 86 MET A O 1
ATOM 673 N N . ALA A 1 87 ? -36.157 13.666 26.815 1.00 88.94 87 ALA A N 1
ATOM 674 C CA . ALA A 1 87 ? -37.555 14.085 26.959 1.00 88.94 87 ALA A CA 1
ATOM 675 C C . ALA A 1 87 ? -37.880 15.325 26.098 1.00 88.94 87 ALA A C 1
ATOM 677 O O . ALA A 1 87 ? -38.965 15.434 25.528 1.00 88.94 87 ALA A O 1
ATOM 678 N N . SER A 1 88 ? -36.925 16.249 25.947 1.00 92.94 88 SER A N 1
ATOM 679 C CA . SER A 1 88 ? -37.054 17.391 25.029 1.00 92.94 88 SER A CA 1
ATOM 680 C C . SER A 1 88 ? -37.034 16.959 23.558 1.00 92.94 88 SER A C 1
ATOM 682 O O . SER A 1 88 ? -37.761 17.527 22.743 1.00 92.94 88 SER A O 1
ATOM 684 N N . LEU A 1 89 ? -36.250 15.931 23.218 1.00 90.25 89 LEU A N 1
ATOM 685 C CA . LEU A 1 89 ? -36.205 15.336 21.883 1.00 90.25 89 LEU A CA 1
ATOM 686 C C . LEU A 1 89 ? -37.525 14.633 21.536 1.00 90.25 89 LEU A C 1
ATOM 688 O O . LEU A 1 89 ? -38.034 14.842 20.441 1.00 90.25 89 LEU A O 1
ATOM 692 N N . ALA A 1 90 ? -38.114 13.876 22.470 1.00 90.75 90 ALA A N 1
ATOM 693 C CA . ALA A 1 90 ? -39.438 13.266 22.307 1.00 90.75 90 ALA A CA 1
ATOM 694 C C . ALA A 1 90 ? -40.499 14.313 21.917 1.00 90.75 90 ALA A C 1
ATOM 696 O O . ALA A 1 90 ? -41.150 14.188 20.880 1.00 90.75 90 ALA A O 1
ATOM 697 N N . VAL A 1 91 ? -40.577 15.411 22.679 1.00 93.75 91 VAL A N 1
ATOM 698 C CA . VAL A 1 91 ? -41.494 16.531 22.399 1.00 93.75 91 VAL A CA 1
ATOM 699 C C . VAL A 1 91 ? -41.208 17.196 21.050 1.00 93.75 91 VAL A C 1
ATOM 701 O O . VAL A 1 91 ? -42.144 17.582 20.354 1.00 93.75 91 VAL A O 1
ATOM 704 N N . ALA A 1 92 ? -39.941 17.304 20.637 1.00 93.00 92 ALA A N 1
ATOM 705 C CA . ALA A 1 92 ? -39.578 17.843 19.324 1.00 93.00 92 ALA A CA 1
ATOM 706 C C . ALA A 1 92 ? -40.037 16.955 18.147 1.00 93.00 92 ALA A C 1
ATOM 708 O O . ALA A 1 92 ? -40.206 17.462 17.039 1.00 93.00 92 ALA A O 1
ATOM 709 N N . PHE A 1 93 ? -40.281 15.662 18.386 1.00 93.00 93 PHE A N 1
ATOM 710 C CA . PHE A 1 93 ? -40.910 14.740 17.433 1.00 93.00 93 PHE A CA 1
ATOM 711 C C . PHE A 1 93 ? -42.433 14.601 17.610 1.00 93.00 93 PHE A C 1
ATOM 713 O O . PHE A 1 93 ? -43.065 13.879 16.843 1.00 93.00 93 PHE A O 1
ATOM 720 N N . GLY A 1 94 ? -43.034 15.330 18.557 1.00 94.94 94 GLY A N 1
ATOM 721 C CA . GLY A 1 94 ? -44.477 15.329 18.825 1.00 94.94 94 GLY A CA 1
ATOM 722 C C . GLY A 1 94 ? -44.946 14.294 19.853 1.00 94.94 94 GLY A C 1
ATOM 723 O O . GLY A 1 94 ? -46.143 14.230 20.125 1.00 94.94 94 GLY A O 1
ATOM 724 N N . GLU A 1 95 ? -44.031 13.521 20.441 1.00 95.50 95 GLU A N 1
ATOM 725 C CA . GLU A 1 95 ? -44.344 12.526 21.470 1.00 95.50 95 GLU A CA 1
ATOM 726 C C . GLU A 1 95 ? -44.524 13.156 22.861 1.00 95.50 95 GLU A C 1
ATOM 728 O O . GLU A 1 95 ? -44.101 14.286 23.134 1.00 95.50 95 GLU A O 1
ATOM 733 N N . SER A 1 96 ? -45.157 12.414 23.774 1.00 94.44 96 SER A N 1
ATOM 734 C CA . SER A 1 96 ? -45.312 12.849 25.166 1.00 94.44 96 SER A CA 1
ATOM 735 C C . SER A 1 96 ? -43.965 12.890 25.901 1.00 94.44 96 SER A C 1
ATOM 737 O O . SER A 1 96 ? -43.052 12.115 25.621 1.00 94.44 96 SER A O 1
ATOM 739 N N . LYS A 1 97 ? -43.838 13.776 26.900 1.00 92.44 97 LYS A N 1
ATOM 740 C CA . LYS A 1 97 ? -42.644 13.830 27.771 1.00 92.44 97 LYS A CA 1
ATOM 741 C C . LYS A 1 97 ? -42.418 12.538 28.554 1.00 92.44 97 LYS A C 1
ATOM 743 O O . LYS A 1 97 ? -41.283 12.231 28.902 1.00 92.44 97 LYS A O 1
ATOM 748 N N . ASP A 1 98 ? -43.503 11.820 28.816 1.00 92.69 98 ASP A N 1
ATOM 749 C CA . ASP A 1 98 ? -43.550 10.608 29.628 1.00 92.69 98 ASP A CA 1
ATOM 750 C C . ASP A 1 98 ? -43.457 9.324 28.776 1.00 92.69 98 ASP A C 1
ATOM 752 O O . ASP A 1 98 ? -43.678 8.227 29.290 1.00 92.69 98 ASP A O 1
ATOM 756 N N . ILE A 1 99 ? -43.145 9.435 27.474 1.00 91.00 99 ILE A N 1
ATOM 757 C CA . ILE A 1 99 ? -42.887 8.268 26.622 1.00 91.00 99 ILE A CA 1
ATOM 758 C C . ILE A 1 99 ? -41.692 7.473 27.164 1.00 91.00 99 ILE A C 1
ATOM 760 O O . ILE A 1 99 ? -40.655 8.033 27.532 1.00 91.00 99 ILE A O 1
ATOM 764 N N . LYS A 1 100 ? -41.803 6.140 27.185 1.00 89.12 100 LYS A N 1
ATOM 765 C CA . LYS A 1 100 ? -40.651 5.283 27.477 1.00 89.12 100 LYS A CA 1
ATOM 766 C C . LYS A 1 100 ? -39.578 5.518 26.418 1.00 89.12 100 LYS A C 1
ATOM 768 O O . LYS A 1 100 ? -39.835 5.432 25.218 1.00 89.12 100 LYS A O 1
ATOM 773 N N . LEU A 1 101 ? -38.341 5.720 26.868 1.00 81.31 101 LEU A N 1
ATOM 774 C CA . LEU A 1 101 ? -37.183 5.877 25.983 1.00 81.31 101 LEU A CA 1
ATOM 775 C C . LEU A 1 101 ? -37.019 4.688 25.015 1.00 81.31 101 LEU A C 1
ATOM 777 O O . LEU A 1 101 ? -36.561 4.871 23.891 1.00 81.31 101 LEU A O 1
ATOM 781 N N . GLU A 1 102 ? -37.424 3.485 25.433 1.00 80.12 102 GLU A N 1
ATOM 782 C CA . GLU A 1 102 ? -37.437 2.295 24.575 1.00 80.12 102 GLU A CA 1
ATOM 783 C C . GLU A 1 102 ? -38.381 2.440 23.383 1.00 80.12 102 GLU A C 1
ATOM 785 O O . GLU A 1 102 ? -37.964 2.158 22.265 1.00 80.12 102 GLU A O 1
ATOM 790 N N . ASP A 1 103 ? -39.610 2.919 23.593 1.00 88.94 103 ASP A N 1
ATOM 791 C CA . ASP A 1 103 ? -40.599 3.086 22.524 1.00 88.94 103 ASP A CA 1
ATOM 792 C C . ASP A 1 103 ? -40.151 4.165 21.526 1.00 88.94 103 ASP A C 1
ATOM 794 O O . ASP A 1 103 ? -40.250 3.968 20.314 1.00 88.94 103 ASP A O 1
ATOM 798 N N . LEU A 1 104 ? -39.544 5.254 22.018 1.00 88.62 104 LEU A N 1
ATOM 799 C CA . LEU A 1 104 ? -38.951 6.302 21.181 1.00 88.62 104 LEU A CA 1
ATOM 800 C C . LEU A 1 104 ? -37.771 5.775 20.336 1.00 88.62 104 LEU A C 1
ATOM 802 O O . LEU A 1 104 ? -37.733 5.978 19.122 1.00 88.62 104 LEU A O 1
ATOM 806 N N . ILE A 1 105 ? -36.809 5.068 20.945 1.00 85.88 105 ILE A N 1
ATOM 807 C CA . ILE A 1 105 ? -35.658 4.484 20.225 1.00 85.88 105 ILE A CA 1
ATOM 808 C C . ILE A 1 105 ? -36.117 3.393 19.248 1.00 85.88 105 ILE A C 1
ATOM 810 O O . ILE A 1 105 ? -35.599 3.292 18.130 1.00 85.88 105 ILE A O 1
ATOM 814 N N . LYS A 1 106 ? -37.112 2.592 19.636 1.00 89.31 106 LYS A N 1
ATOM 815 C CA . LYS A 1 106 ? -37.724 1.574 18.784 1.00 89.31 106 LYS A CA 1
ATOM 816 C C . LYS A 1 106 ? -38.408 2.209 17.577 1.00 89.31 106 LYS A C 1
ATOM 818 O O . LYS A 1 106 ? -38.167 1.746 16.469 1.00 89.31 106 LYS A O 1
ATOM 823 N N . TYR A 1 107 ? -39.161 3.297 17.750 1.00 90.50 107 TYR A N 1
ATOM 824 C CA . TYR A 1 107 ? -39.766 4.038 16.639 1.00 90.50 107 TYR A CA 1
ATOM 825 C C . TYR A 1 107 ? -38.717 4.489 15.608 1.00 90.50 107 TYR A C 1
ATOM 827 O O . TYR A 1 107 ? -38.889 4.255 14.411 1.00 90.50 107 TYR A O 1
ATOM 835 N N . PHE A 1 108 ? -37.577 5.037 16.053 1.00 87.88 108 PHE A N 1
ATOM 836 C CA . PHE A 1 108 ? -36.476 5.380 15.142 1.00 87.88 108 PHE A CA 1
ATOM 837 C C . PHE A 1 108 ? -35.821 4.162 14.486 1.00 87.88 108 PHE A C 1
ATOM 839 O O . PHE A 1 108 ? -35.432 4.236 13.321 1.00 87.88 108 PHE A O 1
ATOM 846 N N . THR A 1 109 ? -35.718 3.041 15.194 1.00 86.12 109 THR A N 1
ATOM 847 C CA . THR A 1 109 ? -35.117 1.805 14.674 1.00 86.12 109 THR A CA 1
ATOM 848 C C . THR A 1 109 ? -36.014 1.161 13.613 1.00 86.12 109 THR A C 1
ATOM 850 O O . THR A 1 109 ? -35.549 0.883 12.507 1.00 86.12 109 THR A O 1
ATOM 853 N N . ASP A 1 110 ? -37.311 1.022 13.896 1.00 90.62 110 ASP A N 1
ATOM 854 C CA . ASP A 1 110 ? -38.337 0.551 12.960 1.00 90.62 110 ASP A CA 1
ATOM 855 C C . ASP A 1 110 ? -38.406 1.463 11.717 1.00 90.62 110 ASP A C 1
ATOM 857 O O . ASP A 1 110 ? -38.468 0.983 10.580 1.00 90.62 110 ASP A O 1
ATOM 861 N N . PHE A 1 111 ? -38.334 2.789 11.909 1.00 92.56 111 PHE A N 1
ATOM 862 C CA . PHE A 1 111 ? -38.273 3.765 10.819 1.00 92.56 111 PHE A CA 1
ATOM 863 C C . PHE A 1 111 ? -37.019 3.588 9.951 1.00 92.56 111 PHE A C 1
ATOM 865 O O . PHE A 1 111 ? -37.131 3.531 8.725 1.00 92.56 111 PHE A O 1
ATOM 872 N N . LEU A 1 112 ? -35.830 3.471 10.553 1.00 88.62 112 LEU A N 1
ATOM 873 C CA . LEU A 1 112 ? -34.571 3.295 9.822 1.00 88.62 112 LEU A CA 1
ATOM 874 C C . LEU A 1 112 ? -34.534 1.966 9.055 1.00 88.62 112 LEU A C 1
ATOM 876 O O . LEU A 1 112 ? -34.067 1.932 7.913 1.00 88.62 112 LEU A O 1
ATOM 880 N N . GLU A 1 113 ? -35.071 0.889 9.628 1.00 88.50 113 GLU A N 1
ATOM 881 C CA . GLU A 1 113 ? -35.166 -0.410 8.961 1.00 88.50 113 GLU A CA 1
ATOM 882 C C . GLU A 1 113 ? -36.159 -0.366 7.780 1.00 88.50 113 GLU A C 1
ATOM 884 O O . GLU A 1 113 ? -35.844 -0.814 6.672 1.00 88.50 113 GLU A O 1
ATOM 889 N N . SER A 1 114 ? -37.328 0.257 7.973 1.00 92.88 114 SER A N 1
ATOM 890 C CA . SER A 1 114 ? -38.333 0.495 6.926 1.00 92.88 114 SER A CA 1
ATOM 891 C C . SER A 1 114 ? -37.801 1.387 5.793 1.00 92.88 114 SER A C 1
ATOM 893 O O . SER A 1 114 ? -37.992 1.099 4.604 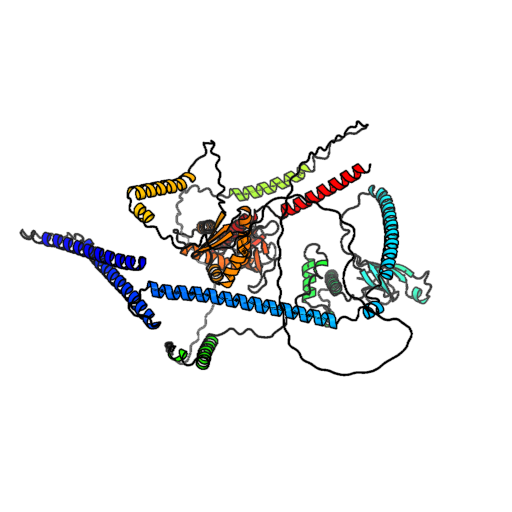1.00 92.88 114 SER A O 1
ATOM 895 N N . TRP A 1 115 ? -37.040 2.430 6.134 1.00 91.94 115 TRP A N 1
ATOM 896 C CA . TRP A 1 115 ? -36.351 3.303 5.184 1.00 91.94 115 TRP A CA 1
ATOM 897 C C . TRP A 1 115 ? -35.256 2.556 4.409 1.00 91.94 115 TRP A C 1
ATOM 899 O O . TRP A 1 115 ? -35.150 2.705 3.189 1.00 91.94 115 TRP A O 1
ATOM 909 N N . GLY A 1 116 ? -34.492 1.684 5.075 1.00 85.94 116 GLY A N 1
ATOM 910 C CA . GLY A 1 116 ? -33.516 0.790 4.446 1.00 85.94 116 GLY A CA 1
ATOM 911 C C . GLY A 1 116 ? -34.160 -0.147 3.420 1.00 85.94 116 GLY A C 1
ATOM 912 O O . GLY A 1 116 ? -33.754 -0.160 2.253 1.00 85.94 116 GLY A O 1
ATOM 913 N N . LYS A 1 117 ? -35.227 -0.855 3.820 1.00 92.62 117 LYS A N 1
ATOM 914 C CA . LYS A 1 117 ? -36.055 -1.706 2.940 1.00 92.62 117 LYS A CA 1
ATOM 915 C C . LYS A 1 117 ? -36.592 -0.918 1.736 1.00 92.62 117 LYS A C 1
ATOM 917 O O . LYS A 1 117 ? -36.507 -1.383 0.597 1.00 92.62 117 LYS A O 1
ATOM 922 N N . SER A 1 118 ? -37.059 0.311 1.961 1.00 92.62 118 SER A N 1
ATOM 923 C CA . SER A 1 118 ? -37.574 1.207 0.914 1.00 92.62 118 SER A CA 1
ATOM 924 C C . SER A 1 118 ? -36.490 1.662 -0.075 1.00 92.62 118 SER A C 1
ATOM 926 O O . SER A 1 118 ? -36.694 1.596 -1.290 1.00 92.62 118 SER A O 1
ATOM 928 N N . ARG A 1 119 ? -35.297 2.050 0.406 1.00 90.62 119 ARG A N 1
ATOM 929 C CA . ARG A 1 119 ? -34.142 2.380 -0.455 1.00 90.62 119 ARG A CA 1
ATOM 930 C C . ARG A 1 119 ? -33.691 1.177 -1.285 1.00 90.62 119 ARG A C 1
ATOM 932 O O . ARG A 1 119 ? -33.326 1.343 -2.450 1.00 90.62 119 ARG A O 1
ATOM 939 N N . GLU A 1 120 ? -33.727 -0.033 -0.728 1.00 86.56 120 GLU A N 1
ATOM 940 C CA . GLU A 1 120 ? -33.375 -1.250 -1.467 1.00 86.56 120 GLU A CA 1
ATOM 941 C C . GLU A 1 120 ? -34.414 -1.589 -2.554 1.00 86.56 120 GLU A C 1
ATOM 943 O O . GLU A 1 120 ? -34.043 -1.957 -3.672 1.00 86.56 120 GLU A O 1
ATOM 948 N N . ALA A 1 121 ? -35.709 -1.393 -2.276 1.00 93.19 121 ALA A N 1
ATOM 949 C CA . ALA A 1 121 ? -36.781 -1.538 -3.262 1.00 93.19 121 ALA A CA 1
ATOM 950 C C . ALA A 1 121 ? -36.636 -0.541 -4.431 1.00 93.19 121 ALA A C 1
ATOM 952 O O . ALA A 1 121 ? -36.731 -0.940 -5.594 1.00 93.19 121 ALA A O 1
ATOM 953 N N . LEU A 1 122 ? -36.312 0.727 -4.150 1.00 89.56 122 LEU A N 1
ATOM 954 C CA . LEU A 1 122 ? -36.018 1.727 -5.185 1.00 89.56 122 LEU A CA 1
ATOM 955 C C . LEU A 1 122 ? -34.786 1.335 -6.023 1.00 89.56 122 LEU A C 1
ATOM 957 O O . LEU A 1 122 ? -34.883 1.274 -7.251 1.00 89.56 122 LEU A O 1
ATOM 961 N N . ARG A 1 123 ? -33.668 0.951 -5.379 1.00 88.31 123 ARG A N 1
ATOM 962 C CA . ARG A 1 123 ? -32.458 0.426 -6.053 1.00 88.31 123 ARG A CA 1
ATOM 963 C C . ARG A 1 123 ? -32.792 -0.769 -6.977 1.00 88.31 123 ARG A C 1
ATOM 965 O O . ARG A 1 123 ? -32.250 -0.867 -8.082 1.00 88.31 123 ARG A O 1
ATOM 972 N N . LYS A 1 124 ? -33.713 -1.662 -6.576 1.00 93.31 124 LYS A N 1
ATOM 973 C CA . LYS A 1 124 ? -34.213 -2.783 -7.405 1.00 93.31 124 LYS A CA 1
ATOM 974 C C . LYS A 1 124 ? -35.012 -2.294 -8.624 1.00 93.31 124 LYS A C 1
ATOM 976 O O . LYS A 1 124 ? -34.714 -2.721 -9.743 1.00 93.31 124 LYS A O 1
ATOM 981 N N . ILE A 1 125 ? -35.963 -1.376 -8.438 1.00 94.56 125 ILE A N 1
ATOM 982 C CA . ILE A 1 125 ? -36.796 -0.805 -9.517 1.00 94.56 125 ILE A CA 1
ATOM 983 C C . ILE A 1 125 ? -35.934 -0.077 -10.562 1.00 94.56 125 ILE A C 1
ATOM 985 O O . ILE A 1 125 ? -36.099 -0.300 -11.764 1.00 94.56 125 ILE A O 1
ATOM 989 N N . GLU A 1 126 ? -34.966 0.735 -10.133 1.00 92.56 126 GLU A N 1
ATOM 990 C CA . GLU A 1 126 ? -34.025 1.416 -11.032 1.00 92.56 126 GLU A CA 1
ATOM 991 C C . GLU A 1 126 ? -33.167 0.429 -11.830 1.00 92.56 126 GLU A C 1
ATOM 993 O O . GLU A 1 126 ? -33.006 0.571 -13.048 1.00 92.56 126 GLU A O 1
ATOM 998 N N . ALA A 1 127 ? -32.650 -0.615 -11.173 1.00 91.19 127 ALA A N 1
ATOM 999 C CA . ALA A 1 127 ? -31.884 -1.663 -11.838 1.00 91.19 127 ALA A CA 1
ATOM 1000 C C . ALA A 1 127 ? -32.725 -2.420 -12.882 1.00 91.19 127 ALA A C 1
ATOM 1002 O O . ALA A 1 127 ? -32.196 -2.812 -13.925 1.00 91.19 127 ALA A O 1
ATOM 1003 N N . GLU A 1 128 ? -34.026 -2.612 -12.653 1.00 95.62 128 GLU A N 1
ATOM 1004 C CA . GLU A 1 128 ? -34.937 -3.189 -13.646 1.00 95.62 128 GLU A CA 1
ATOM 1005 C C . GLU A 1 128 ? -35.281 -2.242 -14.792 1.00 95.62 128 GLU A C 1
ATOM 1007 O O . GLU A 1 128 ? -35.238 -2.666 -15.950 1.00 95.62 128 GLU A O 1
ATOM 1012 N N . LYS A 1 129 ? -35.555 -0.966 -14.510 1.00 96.56 129 LYS A N 1
ATOM 1013 C CA . LYS A 1 129 ? -35.755 0.062 -15.540 1.00 96.56 129 LYS A CA 1
ATOM 1014 C C . LYS A 1 129 ? -34.540 0.125 -16.473 1.00 96.56 129 LYS A C 1
ATOM 1016 O O . LYS A 1 129 ? -34.677 -0.057 -17.682 1.00 96.56 129 LYS A O 1
ATOM 1021 N N . LYS A 1 130 ? -33.335 0.191 -15.901 1.00 94.75 130 LYS A N 1
ATOM 1022 C CA . LYS A 1 130 ? -32.058 0.178 -16.632 1.00 94.75 130 LYS A CA 1
ATOM 1023 C C . LYS A 1 130 ? -31.826 -1.120 -17.419 1.00 94.75 130 LYS A C 1
ATOM 1025 O O . LYS A 1 130 ? -31.231 -1.078 -18.498 1.00 94.75 130 LYS A O 1
ATOM 1030 N N . LYS A 1 131 ? -32.304 -2.281 -16.942 1.00 94.50 131 LYS A N 1
ATOM 1031 C CA . LYS A 1 131 ? -32.308 -3.540 -17.724 1.00 94.50 131 LYS A CA 1
ATOM 1032 C C . LYS A 1 131 ? -33.264 -3.455 -18.922 1.00 94.50 131 LYS A C 1
ATOM 1034 O O . LYS A 1 131 ? -32.859 -3.845 -20.017 1.00 94.50 131 LYS A O 1
ATOM 1039 N N . LYS A 1 132 ? -34.488 -2.939 -18.737 1.00 96.75 132 LYS A N 1
ATOM 1040 C CA . LYS A 1 132 ? -35.502 -2.768 -19.798 1.00 96.75 132 LYS A CA 1
ATOM 1041 C C . LYS A 1 132 ? -34.989 -1.828 -20.897 1.00 96.75 132 LYS A C 1
ATOM 1043 O O . LYS A 1 132 ? -34.891 -2.255 -22.046 1.00 96.75 132 LYS A O 1
ATOM 1048 N N . GLU A 1 133 ? -34.502 -0.643 -20.529 1.00 96.19 133 GLU A N 1
ATOM 1049 C CA . GLU A 1 133 ? -33.859 0.328 -21.435 1.00 96.19 133 GLU A CA 1
ATOM 1050 C C . GLU A 1 133 ? -32.697 -0.296 -22.231 1.00 96.19 133 GLU A C 1
ATOM 1052 O O . GLU A 1 133 ? -32.591 -0.130 -23.447 1.00 96.19 133 GLU A O 1
ATOM 1057 N N . ASN A 1 134 ? -31.832 -1.084 -21.578 1.00 94.12 134 ASN A N 1
ATOM 1058 C CA . ASN A 1 134 ? -30.726 -1.769 -22.256 1.00 94.12 134 ASN A CA 1
ATOM 1059 C C . ASN A 1 134 ? -31.185 -2.883 -23.212 1.00 94.12 134 ASN A C 1
ATOM 1061 O O . ASN A 1 134 ? -30.473 -3.188 -24.172 1.00 94.12 134 ASN A O 1
ATOM 1065 N N . MET A 1 135 ? -32.330 -3.521 -22.965 1.00 93.69 135 MET A N 1
ATOM 1066 C CA . MET A 1 135 ? -32.908 -4.521 -23.868 1.00 93.69 135 MET A CA 1
ATOM 1067 C C . MET A 1 135 ? -33.602 -3.864 -25.063 1.00 93.69 135 MET A C 1
ATOM 1069 O O . MET A 1 135 ? -33.424 -4.317 -26.194 1.00 93.69 135 MET A O 1
ATOM 1073 N N . GLU A 1 136 ? -34.295 -2.751 -24.849 1.00 96.44 136 GLU A N 1
ATOM 1074 C CA . GLU A 1 136 ? -34.893 -1.943 -25.910 1.00 96.44 136 GLU A CA 1
ATOM 1075 C C . GLU A 1 136 ? -33.828 -1.301 -26.811 1.00 96.44 136 GLU A C 1
ATOM 1077 O O . GLU A 1 136 ? -33.858 -1.467 -28.030 1.00 96.44 136 GLU A O 1
ATOM 1082 N N . ALA A 1 137 ? -32.780 -0.707 -26.234 1.00 94.81 137 ALA A N 1
ATOM 1083 C CA . ALA A 1 137 ? -31.644 -0.191 -26.996 1.00 94.81 137 ALA A CA 1
ATOM 1084 C C . ALA A 1 137 ? -30.928 -1.285 -27.818 1.00 94.81 137 ALA A C 1
ATOM 1086 O O . ALA A 1 137 ? -30.391 -0.997 -28.890 1.00 94.81 137 ALA A O 1
ATOM 1087 N N . LYS A 1 138 ? -30.927 -2.549 -27.362 1.00 94.75 138 LYS A N 1
ATOM 1088 C CA . LYS A 1 138 ? -30.451 -3.700 -28.157 1.00 94.75 138 LYS A CA 1
ATOM 1089 C C . LYS A 1 138 ? -31.431 -4.068 -29.273 1.00 94.75 138 LYS A C 1
ATOM 1091 O O . LYS A 1 138 ? -30.973 -4.310 -30.388 1.00 94.75 138 LYS A O 1
ATOM 1096 N N . LYS A 1 139 ? -32.742 -4.088 -29.003 1.00 95.94 139 LYS A N 1
ATOM 1097 C CA . LYS A 1 139 ? -33.806 -4.340 -29.995 1.00 95.94 139 LYS A CA 1
ATOM 1098 C C . LYS A 1 139 ? -33.734 -3.321 -31.135 1.00 95.94 139 LYS A C 1
ATOM 1100 O O . LYS A 1 139 ? -33.628 -3.718 -32.292 1.00 95.94 139 LYS A O 1
ATOM 1105 N N . ASN A 1 140 ? -33.643 -2.034 -30.811 1.00 94.56 140 ASN A N 1
ATOM 1106 C CA . ASN A 1 140 ? -33.585 -0.948 -31.792 1.00 94.56 140 ASN A CA 1
ATOM 1107 C C . ASN A 1 140 ? -32.284 -1.016 -32.616 1.00 94.56 140 ASN A C 1
ATOM 1109 O O . ASN A 1 140 ? -32.327 -0.998 -33.845 1.00 94.56 140 ASN A O 1
ATOM 1113 N N . LYS A 1 141 ? -31.129 -1.263 -31.972 1.00 93.50 141 LYS A N 1
ATOM 1114 C CA . LYS A 1 141 ? -29.845 -1.496 -32.669 1.00 93.50 141 LYS A CA 1
ATOM 1115 C C . LYS A 1 141 ? -29.818 -2.776 -33.515 1.00 93.50 141 LYS A C 1
ATOM 1117 O O . LYS A 1 141 ? -29.003 -2.869 -34.433 1.00 93.50 141 LYS A O 1
ATOM 1122 N N . LEU A 1 142 ? -30.656 -3.774 -33.224 1.00 90.62 142 LEU A N 1
ATOM 1123 C CA . LEU A 1 142 ? -30.848 -4.951 -34.080 1.00 90.62 142 LEU A CA 1
ATOM 1124 C C . LEU A 1 142 ? -31.764 -4.630 -35.265 1.00 90.62 142 LEU A C 1
ATOM 1126 O O . LEU A 1 142 ? -31.428 -4.999 -36.386 1.00 90.62 142 LEU A O 1
ATOM 1130 N N . GLN A 1 143 ? -32.856 -3.900 -35.042 1.00 92.38 143 GLN A N 1
ATOM 1131 C CA . GLN A 1 143 ? -33.794 -3.471 -36.081 1.00 92.38 143 GLN A CA 1
ATOM 1132 C C . GLN A 1 143 ? -33.113 -2.553 -37.109 1.00 92.38 143 GLN A C 1
ATOM 1134 O O . GLN A 1 143 ? -33.168 -2.839 -38.303 1.00 92.38 143 GLN A O 1
ATOM 1139 N N . GLU A 1 144 ? -32.338 -1.557 -36.666 1.00 93.62 144 GLU A N 1
ATOM 1140 C CA . GLU A 1 144 ? -31.458 -0.767 -37.539 1.00 93.62 144 GLU A CA 1
ATOM 1141 C C . GLU A 1 144 ? -30.512 -1.643 -38.371 1.00 93.62 144 GLU A C 1
ATOM 1143 O O . GLU A 1 144 ? -30.341 -1.417 -39.566 1.00 93.62 144 GLU A O 1
ATOM 1148 N N . LYS A 1 145 ? -29.884 -2.653 -37.753 1.00 88.12 145 LYS A N 1
ATOM 1149 C CA . LYS A 1 145 ? -28.957 -3.572 -38.436 1.00 88.12 145 LYS A CA 1
ATOM 1150 C C . LYS A 1 145 ? -29.653 -4.553 -39.376 1.00 88.12 145 LYS A C 1
ATOM 1152 O O . LYS A 1 145 ? -28.966 -5.157 -40.195 1.00 88.12 145 LYS A O 1
ATOM 1157 N N . LEU A 1 146 ? -30.965 -4.740 -39.261 1.00 84.31 146 LEU A N 1
ATOM 1158 C CA . LEU A 1 146 ? -31.766 -5.510 -40.210 1.00 84.31 146 LEU A CA 1
ATOM 1159 C C . LEU A 1 146 ? -32.196 -4.633 -41.391 1.00 84.31 146 LEU A C 1
ATOM 1161 O O . LEU A 1 146 ? -32.044 -5.069 -42.525 1.00 84.31 146 LEU A O 1
ATOM 1165 N N . VAL A 1 147 ? -32.613 -3.385 -41.149 1.00 87.19 147 VAL A N 1
ATOM 1166 C CA . VAL A 1 147 ? -32.937 -2.410 -42.212 1.00 87.19 147 VAL A CA 1
ATOM 1167 C C . VAL A 1 147 ? -31.695 -2.028 -43.030 1.00 87.19 147 VAL A C 1
ATOM 1169 O O . VAL A 1 147 ? -31.751 -1.977 -44.253 1.00 87.19 147 VAL A O 1
ATOM 1172 N N . LYS A 1 148 ? -30.540 -1.825 -42.380 1.00 85.06 148 LYS A N 1
ATOM 1173 C CA . LYS A 1 148 ? -29.256 -1.492 -43.034 1.00 85.06 148 LYS A CA 1
ATOM 1174 C C . LYS A 1 148 ? -28.567 -2.694 -43.705 1.00 85.06 148 LYS A C 1
ATOM 1176 O O . LYS A 1 148 ? -27.458 -2.547 -44.216 1.00 85.06 148 LYS A O 1
ATOM 1181 N N . ARG A 1 149 ? -29.166 -3.891 -43.688 1.00 77.06 149 ARG A N 1
ATOM 1182 C CA . ARG A 1 149 ? -28.653 -5.055 -44.427 1.00 77.06 149 ARG A CA 1
ATOM 1183 C C . ARG A 1 149 ? -29.287 -5.103 -45.806 1.00 77.06 149 ARG A C 1
ATOM 1185 O O . ARG A 1 149 ? -30.483 -5.337 -45.937 1.00 77.06 149 ARG A O 1
ATOM 1192 N N . GLU A 1 150 ? -28.445 -4.965 -46.826 1.00 76.31 150 GLU A N 1
ATOM 1193 C CA . GLU A 1 150 ? -28.819 -5.278 -48.204 1.00 76.31 150 GLU A CA 1
ATOM 1194 C C . GLU A 1 150 ? -29.439 -6.678 -48.289 1.00 76.31 150 GLU A C 1
ATOM 1196 O O . GLU A 1 150 ? -29.066 -7.590 -47.537 1.00 76.31 150 GLU A O 1
ATOM 1201 N N . SER A 1 151 ? -30.403 -6.849 -49.196 1.00 80.25 151 SER A N 1
ATOM 1202 C CA . SER A 1 151 ? -31.167 -8.090 -49.271 1.00 80.25 151 SER A CA 1
ATOM 1203 C C . SER A 1 151 ? -30.254 -9.297 -49.516 1.00 80.25 151 SER A C 1
ATOM 1205 O O . SER A 1 151 ? -29.186 -9.212 -50.128 1.00 80.25 151 SER A O 1
ATOM 1207 N N . LYS A 1 152 ? -30.703 -10.472 -49.067 1.00 76.56 152 LYS A N 1
ATOM 1208 C CA . LYS A 1 152 ? -29.997 -11.742 -49.294 1.00 76.56 152 LYS A CA 1
ATOM 1209 C C . LYS A 1 152 ? -29.729 -12.008 -50.786 1.00 76.56 152 LYS A C 1
ATOM 1211 O O . LYS A 1 152 ? -28.769 -12.709 -51.085 1.00 76.56 152 LYS A O 1
ATOM 1216 N N . GLN A 1 153 ? -30.555 -11.446 -51.674 1.00 74.00 153 GLN A N 1
ATOM 1217 C CA . GLN A 1 153 ? -30.368 -11.444 -53.125 1.00 74.00 153 GLN A CA 1
ATOM 1218 C C . GLN A 1 153 ? -29.173 -10.554 -53.505 1.00 74.00 153 GLN A C 1
ATOM 1220 O O . GLN A 1 153 ? -28.158 -11.069 -53.957 1.00 74.00 153 GLN A O 1
ATOM 1225 N N . ALA A 1 154 ? -29.211 -9.262 -53.154 1.00 77.94 154 ALA A N 1
ATOM 1226 C CA . ALA A 1 154 ? -28.153 -8.298 -53.470 1.00 77.94 154 ALA A CA 1
ATOM 1227 C C . ALA A 1 154 ? -26.765 -8.725 -52.948 1.00 77.94 154 ALA A C 1
ATOM 1229 O O . ALA A 1 154 ? -25.753 -8.529 -53.618 1.00 77.94 154 ALA A O 1
ATOM 1230 N N . LEU A 1 155 ? -26.702 -9.375 -51.779 1.00 75.62 155 LEU A N 1
ATOM 1231 C CA . LEU A 1 155 ? -25.457 -9.937 -51.241 1.00 75.62 155 LEU A CA 1
ATOM 1232 C C . LEU A 1 155 ? -24.958 -11.185 -51.999 1.00 75.62 155 LEU A C 1
ATOM 1234 O O . LEU A 1 155 ? -23.761 -11.473 -51.957 1.00 75.62 155 LEU A O 1
ATOM 1238 N N . GLN A 1 156 ? -25.836 -11.935 -52.671 1.00 75.31 156 GLN A N 1
ATOM 1239 C CA . GLN A 1 156 ? -25.458 -13.017 -53.592 1.00 75.31 156 GLN A CA 1
ATOM 1240 C C . GLN A 1 156 ? -25.008 -12.456 -54.946 1.00 75.31 156 GLN A C 1
ATOM 1242 O O . GLN A 1 156 ? -23.980 -12.898 -55.460 1.00 75.31 156 GLN A O 1
ATOM 1247 N N . ASP A 1 157 ? -25.710 -11.447 -55.463 1.00 76.75 157 ASP A N 1
ATOM 1248 C CA . ASP A 1 157 ? -25.422 -10.795 -56.747 1.00 76.75 157 ASP A CA 1
ATOM 1249 C C . ASP A 1 157 ? -24.071 -10.058 -56.710 1.00 76.75 157 ASP A C 1
ATOM 1251 O O . ASP A 1 157 ? -23.238 -10.222 -57.601 1.00 76.75 157 ASP A O 1
ATOM 1255 N N . LYS A 1 158 ? -23.765 -9.371 -55.598 1.00 79.81 158 LYS A N 1
ATOM 1256 C CA . LYS A 1 158 ? -22.432 -8.802 -55.303 1.00 79.81 158 LYS A CA 1
ATOM 1257 C C . LYS A 1 158 ? -21.354 -9.858 -54.993 1.00 79.81 158 LYS A C 1
ATOM 1259 O O . LYS A 1 158 ? -20.237 -9.513 -54.616 1.00 79.81 158 LYS A O 1
ATOM 1264 N N . GLY A 1 159 ? -21.666 -11.153 -55.080 1.00 66.38 159 GLY A N 1
ATOM 1265 C CA . GLY A 1 159 ? -20.727 -12.263 -54.884 1.00 66.38 159 GLY A CA 1
ATOM 1266 C C . GLY A 1 159 ? -20.249 -12.504 -53.443 1.00 66.38 159 GLY A C 1
ATOM 1267 O O . GLY A 1 159 ? -19.501 -13.459 -53.211 1.00 66.38 159 GLY A O 1
ATOM 1268 N N . VAL A 1 160 ? -20.686 -11.686 -52.478 1.00 74.88 160 VAL A N 1
ATOM 1269 C CA . VAL A 1 160 ? -20.286 -11.745 -51.060 1.00 74.88 160 VAL A CA 1
ATOM 1270 C C . VAL A 1 160 ? -20.813 -13.026 -50.401 1.00 74.88 160 VAL A C 1
ATOM 1272 O O . VAL A 1 160 ? -20.064 -13.762 -49.756 1.00 74.88 160 VAL A O 1
ATOM 1275 N N . LEU A 1 161 ? -22.093 -13.344 -50.613 1.00 68.62 161 LEU A N 1
ATOM 1276 C CA . LEU A 1 161 ? -22.719 -14.594 -50.188 1.00 68.62 161 LEU A CA 1
ATOM 1277 C C . LEU A 1 161 ? -22.620 -15.646 -51.299 1.00 68.62 161 LEU A C 1
ATOM 1279 O O . LEU A 1 161 ? -23.510 -15.810 -52.128 1.00 68.62 161 LEU A O 1
ATOM 1283 N N . LYS A 1 162 ? -21.524 -16.408 -51.299 1.00 77.25 162 LYS A N 1
ATOM 1284 C CA . LYS A 1 162 ? -21.306 -17.488 -52.274 1.00 77.25 162 LYS A CA 1
ATOM 1285 C C . LYS A 1 162 ? -22.403 -18.555 -52.179 1.00 77.25 162 LYS A C 1
ATOM 1287 O O . LYS A 1 162 ? -22.696 -19.069 -51.098 1.00 77.25 162 LYS A O 1
ATOM 1292 N N . SER A 1 163 ? -22.974 -18.941 -53.322 1.00 78.19 163 SER A N 1
ATOM 1293 C CA . SER A 1 163 ? -23.976 -20.013 -53.382 1.00 78.19 163 SER A CA 1
ATOM 1294 C C . SER A 1 163 ? -23.409 -21.348 -52.873 1.00 78.19 163 SER A C 1
ATOM 1296 O O . SER A 1 163 ? -22.213 -21.624 -53.012 1.00 78.19 163 SER A O 1
ATOM 1298 N N . LYS A 1 164 ? -24.268 -22.229 -52.330 1.00 81.94 164 LYS A N 1
ATOM 1299 C CA . LYS A 1 164 ? -23.849 -23.555 -51.821 1.00 81.94 164 LYS A CA 1
ATOM 1300 C C . LYS A 1 164 ? -23.079 -24.384 -52.868 1.00 81.94 164 LYS A C 1
ATOM 1302 O O . LYS A 1 164 ? -22.196 -25.149 -52.490 1.00 81.94 164 LYS A O 1
ATOM 1307 N N . LYS A 1 165 ? -23.369 -24.210 -54.169 1.00 81.06 165 LYS A N 1
ATOM 1308 C CA . LYS A 1 165 ? -22.613 -24.831 -55.275 1.00 81.06 165 LYS A CA 1
ATOM 1309 C C . LYS A 1 165 ? -21.195 -24.245 -55.393 1.00 81.06 165 LYS A C 1
ATOM 1311 O O . LYS A 1 165 ? -20.232 -25.005 -55.301 1.00 81.06 165 LYS A O 1
ATOM 1316 N N . LYS A 1 166 ? -21.055 -22.914 -55.496 1.00 79.56 166 LYS A N 1
ATOM 1317 C CA . LYS A 1 166 ? -19.751 -22.229 -55.635 1.00 79.56 166 LYS A CA 1
ATOM 1318 C C . LYS A 1 166 ? -18.835 -22.485 -54.429 1.00 79.56 166 LYS A C 1
ATOM 1320 O O . LYS A 1 166 ? -17.664 -22.808 -54.598 1.00 79.56 166 LYS A O 1
ATOM 1325 N N . ALA A 1 167 ? -19.389 -22.465 -53.215 1.00 81.81 167 ALA A N 1
ATOM 1326 C CA . ALA A 1 167 ? -18.654 -22.798 -51.992 1.00 81.81 167 ALA A CA 1
ATOM 1327 C C . ALA A 1 167 ? -18.161 -24.264 -51.949 1.00 81.81 167 ALA A C 1
ATOM 1329 O O . ALA A 1 167 ? -17.088 -24.536 -51.408 1.00 81.81 167 ALA A O 1
ATOM 1330 N N . LYS A 1 168 ? -18.908 -25.216 -52.536 1.00 85.00 168 LYS A N 1
ATOM 1331 C CA . LYS A 1 168 ? -18.479 -26.623 -52.642 1.00 85.00 168 LYS A CA 1
ATOM 1332 C C . LYS A 1 168 ? -17.321 -26.781 -53.635 1.00 85.00 168 LYS A C 1
ATOM 1334 O O . LYS A 1 168 ? -16.345 -27.446 -53.294 1.00 85.00 168 LYS A O 1
ATOM 1339 N N . GLN A 1 169 ? -17.390 -26.120 -54.795 1.00 81.00 169 GLN A N 1
ATOM 1340 C CA . GLN A 1 169 ? -16.306 -26.111 -55.790 1.00 81.00 169 GLN A CA 1
ATOM 1341 C C . GLN A 1 169 ? -15.017 -25.487 -55.235 1.00 81.00 169 GLN A C 1
ATOM 1343 O O . GLN A 1 169 ? -13.963 -26.112 -55.321 1.00 81.00 169 GLN A O 1
ATOM 1348 N N . GLU A 1 170 ? -15.089 -24.324 -54.577 1.00 81.12 170 GLU A N 1
ATOM 1349 C CA . GLU A 1 170 ? -13.910 -23.709 -53.945 1.00 81.12 170 GLU A CA 1
ATOM 1350 C C . GLU A 1 170 ? -13.288 -24.613 -52.868 1.00 81.12 170 GLU A C 1
ATOM 1352 O O . GLU A 1 170 ? -12.066 -24.695 -52.759 1.00 81.12 170 GLU A O 1
ATOM 1357 N N . LYS A 1 171 ? -14.102 -25.343 -52.089 1.00 86.00 171 LYS A N 1
ATOM 1358 C CA . LYS A 1 171 ? -13.595 -26.303 -51.093 1.00 86.00 171 LYS A CA 1
ATOM 1359 C C . LYS A 1 171 ? -12.920 -27.524 -51.737 1.00 86.00 171 LYS A C 1
ATOM 1361 O O . LYS A 1 171 ? -11.994 -28.074 -51.145 1.00 86.00 171 LYS A O 1
ATOM 1366 N N . GLN A 1 172 ? -13.343 -27.930 -52.935 1.00 86.19 172 GLN A N 1
ATOM 1367 C CA . GLN A 1 172 ? -12.671 -28.972 -53.721 1.00 86.19 172 GLN A CA 1
ATOM 1368 C C . GLN A 1 172 ? -11.352 -28.457 -54.319 1.00 86.19 172 GLN A C 1
ATOM 1370 O O . GLN A 1 172 ? -10.324 -29.105 -54.138 1.00 86.19 172 GLN A O 1
ATOM 1375 N N . GLN A 1 173 ? -11.347 -27.269 -54.935 1.00 84.06 173 GLN A N 1
ATOM 1376 C CA . GLN A 1 173 ? -10.131 -26.637 -55.464 1.00 84.06 173 GLN A CA 1
ATOM 1377 C C . GLN A 1 173 ? -9.080 -26.399 -54.372 1.00 84.06 173 GLN A C 1
ATOM 1379 O O . GLN A 1 173 ? -7.921 -26.763 -54.559 1.00 84.06 173 GLN A O 1
ATOM 1384 N N . LYS A 1 174 ? -9.475 -25.871 -53.202 1.00 86.12 174 LYS A N 1
ATOM 1385 C CA . LYS A 1 174 ? -8.551 -25.661 -52.075 1.00 86.12 174 LYS A CA 1
ATOM 1386 C C . LYS A 1 174 ? -7.903 -26.961 -51.604 1.00 86.12 174 LYS A C 1
ATOM 1388 O O . LYS A 1 174 ? -6.689 -26.978 -51.462 1.00 86.12 174 LYS A O 1
ATOM 1393 N N . LYS A 1 175 ? -8.667 -28.053 -51.457 1.00 87.25 175 LYS A N 1
ATOM 1394 C CA . LYS A 1 175 ? -8.101 -29.378 -51.138 1.00 87.25 175 LYS A CA 1
ATOM 1395 C C . LYS A 1 175 ? -7.116 -29.880 -52.198 1.00 87.25 175 LYS A C 1
ATOM 1397 O O . LYS A 1 175 ? -6.144 -30.547 -51.863 1.00 87.25 175 LYS A O 1
ATOM 1402 N N . LEU A 1 176 ? -7.361 -29.580 -53.473 1.00 87.19 176 LEU A N 1
ATOM 1403 C CA . LEU A 1 176 ? -6.483 -29.989 -54.571 1.00 87.19 176 LEU A CA 1
ATOM 1404 C C . LEU A 1 176 ? -5.142 -29.233 -54.506 1.00 87.19 176 LEU A C 1
ATOM 1406 O O . LEU A 1 176 ? -4.087 -29.863 -54.534 1.00 87.19 176 LEU A O 1
ATOM 1410 N N . VAL A 1 177 ? -5.180 -27.912 -54.300 1.00 85.75 177 VAL A N 1
ATOM 1411 C CA . VAL A 1 177 ? -3.985 -27.066 -54.095 1.00 85.75 177 VAL A CA 1
ATOM 1412 C C . VAL A 1 177 ? -3.226 -27.443 -52.812 1.00 85.75 177 VAL A C 1
ATOM 1414 O O . VAL A 1 177 ? -2.004 -27.557 -52.829 1.00 85.75 177 VAL A O 1
ATOM 1417 N N . GLU A 1 178 ? -3.938 -27.698 -51.713 1.00 87.38 178 GLU A N 1
ATOM 1418 C CA . GLU A 1 178 ? -3.387 -28.142 -50.423 1.00 87.38 178 GLU A CA 1
ATOM 1419 C C . GLU A 1 178 ? -2.639 -29.480 -50.545 1.00 87.38 178 GLU A C 1
ATOM 1421 O O . GLU A 1 178 ? -1.520 -29.615 -50.045 1.00 87.38 178 GLU A O 1
ATOM 1426 N N . ASN A 1 179 ? -3.192 -30.442 -51.289 1.00 86.94 179 ASN A N 1
ATOM 1427 C CA . ASN A 1 179 ? -2.527 -31.712 -51.589 1.00 86.94 179 ASN A CA 1
ATOM 1428 C C . ASN A 1 179 ? -1.251 -31.533 -52.438 1.00 86.94 179 ASN A C 1
ATOM 1430 O O . ASN A 1 179 ? -0.266 -32.234 -52.199 1.00 86.94 179 ASN A O 1
ATOM 1434 N N . VAL A 1 180 ? -1.243 -30.609 -53.408 1.00 89.44 180 VAL A N 1
ATOM 1435 C CA . VAL A 1 180 ? -0.056 -30.312 -54.239 1.00 89.44 180 VAL A CA 1
ATOM 1436 C C . VAL A 1 180 ? 1.045 -29.653 -53.403 1.00 89.44 180 VAL A C 1
ATOM 1438 O O . VAL A 1 180 ? 2.167 -30.159 -53.367 1.00 89.44 180 VAL A O 1
ATOM 1441 N N . LEU A 1 181 ? 0.716 -28.600 -52.647 1.00 84.69 181 LEU A N 1
ATOM 1442 C CA . LEU A 1 181 ? 1.660 -27.924 -51.748 1.00 84.69 181 LEU A CA 1
ATOM 1443 C C . LEU A 1 181 ? 2.255 -28.886 -50.711 1.00 84.69 181 LEU A C 1
ATOM 1445 O O . LEU A 1 181 ? 3.454 -28.846 -50.440 1.00 84.69 181 LEU A O 1
ATOM 1449 N N . THR A 1 182 ? 1.440 -29.789 -50.158 1.00 83.62 182 THR A N 1
ATOM 1450 C CA . THR A 1 182 ? 1.902 -30.769 -49.165 1.00 83.62 182 THR A CA 1
ATOM 1451 C C . THR A 1 182 ? 2.897 -31.770 -49.766 1.00 83.62 182 THR A C 1
ATOM 1453 O O . THR A 1 182 ? 3.864 -32.135 -49.095 1.00 83.62 182 THR A O 1
ATOM 1456 N N . LYS A 1 183 ? 2.731 -32.173 -51.037 1.00 89.56 183 LYS A N 1
ATOM 1457 C CA . LYS A 1 183 ? 3.733 -32.983 -51.752 1.00 89.56 183 LYS A CA 1
ATOM 1458 C C . LYS A 1 183 ? 5.043 -32.216 -51.935 1.00 89.56 183 LYS A C 1
ATOM 1460 O O . LYS A 1 183 ? 6.081 -32.704 -51.493 1.00 89.56 183 LYS A O 1
ATOM 1465 N N . GLU A 1 184 ? 4.996 -31.003 -52.489 1.00 88.06 184 GLU A N 1
ATOM 1466 C CA . GLU A 1 184 ? 6.201 -30.185 -52.697 1.00 88.06 184 GLU A CA 1
ATOM 1467 C C . GLU A 1 184 ? 6.980 -29.921 -51.403 1.00 88.06 184 GLU A C 1
ATOM 1469 O O . GLU A 1 184 ? 8.208 -30.007 -51.385 1.00 88.06 184 GLU A O 1
ATOM 1474 N N . ILE A 1 185 ? 6.281 -29.593 -50.312 1.00 85.69 185 ILE A N 1
ATOM 1475 C CA . ILE A 1 185 ? 6.902 -29.325 -49.009 1.00 85.69 185 ILE A CA 1
ATOM 1476 C C . ILE A 1 185 ? 7.612 -30.578 -48.482 1.00 85.69 185 ILE A C 1
ATOM 1478 O O . ILE A 1 185 ? 8.707 -30.471 -47.927 1.00 85.69 185 ILE A O 1
ATOM 1482 N N . ASN A 1 186 ? 7.031 -31.763 -48.674 1.00 82.44 186 ASN A N 1
ATOM 1483 C CA . ASN A 1 186 ? 7.640 -33.020 -48.245 1.00 82.44 186 ASN A CA 1
ATOM 1484 C C . ASN A 1 186 ? 8.842 -33.412 -49.121 1.00 82.44 186 ASN A C 1
ATOM 1486 O O . ASN A 1 186 ? 9.860 -33.846 -48.582 1.00 82.44 186 ASN A O 1
ATOM 1490 N N . GLU A 1 187 ? 8.791 -33.183 -50.436 1.00 85.88 187 GLU A N 1
ATOM 1491 C CA . GLU A 1 187 ? 9.955 -33.364 -51.315 1.00 85.88 187 GLU A CA 1
ATOM 1492 C C . GLU A 1 187 ? 11.095 -32.394 -50.980 1.00 85.88 187 GLU A C 1
ATOM 1494 O O . GLU A 1 187 ? 12.246 -32.816 -50.855 1.00 85.88 187 GLU A O 1
ATOM 1499 N N . LYS A 1 188 ? 10.788 -31.108 -50.766 1.00 80.81 188 LYS A N 1
ATOM 1500 C CA . LYS A 1 188 ? 11.771 -30.097 -50.345 1.00 80.81 188 LYS A CA 1
ATOM 1501 C C . LYS A 1 188 ? 12.398 -30.470 -48.995 1.00 80.81 188 LYS A C 1
ATOM 1503 O O . LYS A 1 188 ? 13.619 -30.443 -48.875 1.00 80.81 188 LYS A O 1
ATOM 1508 N N . LYS A 1 189 ? 11.605 -30.926 -48.014 1.00 78.94 189 LYS A N 1
ATOM 1509 C CA . LYS A 1 189 ? 12.117 -31.451 -46.730 1.00 78.94 189 LYS A CA 1
ATOM 1510 C C . LYS A 1 189 ? 13.020 -32.675 -46.897 1.00 78.94 189 LYS A C 1
ATOM 1512 O O . LYS A 1 189 ? 14.041 -32.746 -46.219 1.00 78.94 189 LYS A O 1
ATOM 1517 N N . LYS A 1 190 ? 12.686 -33.613 -47.793 1.00 82.81 190 LYS A N 1
ATOM 1518 C CA . LYS A 1 190 ? 13.539 -34.778 -48.075 1.00 82.81 190 LYS A CA 1
ATOM 1519 C C . LYS A 1 190 ? 14.902 -34.344 -48.631 1.00 82.81 190 LYS A C 1
ATOM 1521 O O . LYS A 1 190 ? 15.923 -34.743 -48.078 1.00 82.81 190 LYS A O 1
ATOM 1526 N N . ARG A 1 191 ? 14.921 -33.454 -49.633 1.00 79.50 191 ARG A N 1
ATOM 1527 C CA . ARG A 1 191 ? 16.170 -32.905 -50.203 1.00 79.50 191 ARG A CA 1
ATOM 1528 C C . ARG A 1 191 ? 17.003 -32.149 -49.159 1.00 79.50 191 ARG A C 1
ATOM 1530 O O . ARG A 1 191 ? 18.218 -32.295 -49.137 1.00 79.50 191 ARG A O 1
ATOM 1537 N N . ILE A 1 192 ? 16.367 -31.384 -48.264 1.00 74.50 192 ILE A N 1
ATOM 1538 C CA . ILE A 1 192 ? 17.060 -30.688 -47.163 1.00 74.50 192 ILE A CA 1
ATOM 1539 C C . ILE A 1 192 ? 17.697 -31.691 -46.189 1.00 74.50 192 ILE A C 1
ATOM 1541 O O . ILE A 1 192 ? 18.873 -31.551 -45.870 1.00 74.50 192 ILE A O 1
ATOM 1545 N N . LEU A 1 193 ? 16.986 -32.745 -45.774 1.00 71.88 193 LEU A N 1
ATOM 1546 C CA . LEU A 1 193 ? 17.542 -33.781 -44.888 1.00 71.88 193 LEU A CA 1
ATOM 1547 C C . LEU A 1 193 ? 18.722 -34.543 -45.522 1.00 71.88 193 LEU A C 1
ATOM 1549 O O . LEU A 1 193 ? 19.681 -34.881 -44.826 1.00 71.88 193 LEU A O 1
ATOM 1553 N N . GLU A 1 194 ? 18.687 -34.772 -46.837 1.00 75.69 194 GLU A N 1
ATOM 1554 C CA . GLU A 1 194 ? 19.786 -35.380 -47.607 1.00 75.69 194 GLU A CA 1
ATOM 1555 C C . GLU A 1 194 ? 21.021 -34.461 -47.735 1.00 75.69 194 GLU A C 1
ATOM 1557 O O . GLU A 1 194 ? 22.144 -34.954 -47.884 1.00 75.69 194 GLU A O 1
ATOM 1562 N N . LEU A 1 195 ? 20.841 -33.138 -47.628 1.00 66.25 195 LEU A N 1
ATOM 1563 C CA . LEU A 1 195 ? 21.920 -32.143 -47.583 1.00 66.25 195 LEU A CA 1
ATOM 1564 C C . LEU A 1 195 ? 22.471 -31.959 -46.158 1.00 66.25 195 LEU A C 1
ATOM 1566 O O . LEU A 1 195 ? 23.680 -32.076 -45.953 1.00 66.25 195 LEU A O 1
ATOM 1570 N N . GLU A 1 196 ? 21.606 -31.800 -45.150 1.00 60.28 196 GLU A N 1
ATOM 1571 C CA . GLU A 1 196 ? 22.004 -31.738 -43.734 1.00 60.28 196 GLU A CA 1
ATOM 1572 C C . GLU A 1 196 ? 22.780 -32.989 -43.287 1.00 60.28 196 GLU A C 1
ATOM 1574 O O . GLU A 1 196 ? 23.654 -32.920 -42.420 1.00 60.28 196 GLU A O 1
ATOM 1579 N N . GLY A 1 197 ? 22.461 -34.156 -43.862 1.00 58.78 197 GLY A N 1
ATOM 1580 C CA . GLY A 1 197 ? 23.196 -35.402 -43.636 1.00 58.78 197 GLY A CA 1
ATOM 1581 C C . GLY A 1 197 ? 24.675 -35.326 -44.040 1.00 58.78 197 GLY A C 1
ATOM 1582 O O . GLY A 1 197 ? 25.495 -36.054 -43.483 1.00 58.78 197 GLY A O 1
ATOM 1583 N N . LYS A 1 198 ? 25.032 -34.416 -44.957 1.00 55.16 198 LYS A N 1
ATOM 1584 C CA . LYS A 1 198 ? 26.414 -34.137 -45.376 1.00 55.16 198 LYS A CA 1
ATOM 1585 C C . LYS A 1 198 ? 27.040 -33.025 -44.529 1.00 55.16 198 LYS A C 1
ATOM 1587 O O . LYS A 1 198 ? 28.179 -33.176 -44.085 1.00 55.16 198 LYS A O 1
ATOM 1592 N N . GLU A 1 199 ? 26.291 -31.963 -44.227 1.00 46.59 199 GLU A N 1
ATOM 1593 C CA . GLU A 1 199 ? 26.776 -30.843 -43.401 1.00 46.59 199 GLU A CA 1
ATOM 1594 C C . GLU A 1 199 ? 27.133 -31.244 -41.964 1.00 46.59 199 GLU A C 1
ATOM 1596 O O . GLU A 1 199 ? 28.041 -30.661 -41.382 1.00 46.59 199 GLU A O 1
ATOM 1601 N N . LYS A 1 200 ? 26.520 -32.296 -41.399 1.00 48.22 200 LYS A N 1
ATOM 1602 C CA . LYS A 1 200 ? 26.813 -32.784 -40.032 1.00 48.22 200 LYS A CA 1
ATOM 1603 C C . LYS A 1 200 ? 28.266 -33.253 -39.796 1.00 48.22 200 LYS A C 1
ATOM 1605 O O . LYS A 1 200 ? 28.622 -33.535 -38.651 1.00 48.22 200 LYS A O 1
ATOM 1610 N N . LYS A 1 201 ? 29.132 -33.281 -40.823 1.00 49.00 201 LYS A N 1
ATOM 1611 C CA . LYS A 1 201 ? 30.599 -33.410 -40.669 1.00 49.00 201 LYS A CA 1
ATOM 1612 C C . LYS A 1 201 ? 31.323 -32.094 -40.324 1.00 49.00 201 LYS A C 1
ATOM 1614 O O . LYS A 1 201 ? 32.430 -32.156 -39.795 1.00 49.00 201 LYS A O 1
ATOM 1619 N N . LEU A 1 202 ? 30.722 -30.926 -40.560 1.00 46.72 202 LEU A N 1
ATOM 1620 C CA . LEU A 1 202 ? 31.276 -29.602 -40.249 1.00 46.72 202 LEU A CA 1
ATOM 1621 C C . LEU A 1 202 ? 30.505 -28.968 -39.078 1.00 46.72 202 LEU A C 1
ATOM 1623 O O . LEU A 1 202 ? 29.331 -28.627 -39.180 1.00 46.72 202 LEU A O 1
ATOM 1627 N N . LYS A 1 203 ? 31.167 -28.819 -37.925 1.00 45.31 203 LYS A N 1
ATOM 1628 C CA . LYS A 1 203 ? 30.542 -28.404 -36.651 1.00 45.31 203 LYS A CA 1
ATOM 1629 C C . LYS A 1 203 ? 30.316 -26.883 -36.545 1.00 45.31 203 LYS A C 1
ATOM 1631 O O . LYS A 1 203 ? 30.824 -26.249 -35.623 1.00 45.31 203 LYS A O 1
ATOM 1636 N N . LEU A 1 204 ? 29.546 -26.303 -37.464 1.00 49.22 204 LEU A N 1
ATOM 1637 C CA . LEU A 1 204 ? 29.216 -24.871 -37.501 1.00 49.22 204 LEU A CA 1
ATOM 1638 C C . LEU A 1 204 ? 27.697 -24.646 -37.520 1.00 49.22 204 LEU A C 1
ATOM 1640 O O . LEU A 1 204 ? 27.099 -24.413 -38.563 1.00 49.22 204 LEU A O 1
ATOM 1644 N N . ALA A 1 205 ? 27.060 -24.706 -36.346 1.00 45.41 205 ALA A N 1
ATOM 1645 C CA . ALA A 1 205 ? 25.626 -24.446 -36.206 1.00 45.41 205 ALA A CA 1
ATOM 1646 C C . ALA A 1 205 ? 25.254 -23.844 -34.838 1.00 45.41 205 ALA A C 1
ATOM 1648 O O . ALA A 1 205 ? 25.840 -24.193 -33.812 1.00 45.41 205 ALA A O 1
ATOM 1649 N N . GLY A 1 206 ? 24.200 -23.015 -34.815 1.00 50.84 206 GLY A N 1
ATOM 1650 C CA . GLY A 1 206 ? 23.302 -22.948 -33.653 1.00 50.84 206 GLY A CA 1
ATOM 1651 C C . GLY A 1 206 ? 23.043 -21.599 -32.971 1.00 50.84 206 GLY A C 1
ATOM 1652 O O . GLY A 1 206 ? 22.304 -21.597 -31.989 1.00 50.84 206 GLY A O 1
ATOM 1653 N N . ARG A 1 207 ? 23.600 -20.458 -33.415 1.00 44.94 207 ARG A N 1
ATOM 1654 C CA . ARG A 1 207 ? 23.285 -19.127 -32.833 1.00 44.94 207 ARG A CA 1
ATOM 1655 C C . ARG A 1 207 ? 23.188 -18.033 -33.910 1.00 44.94 207 ARG A C 1
ATOM 1657 O O . ARG A 1 207 ? 23.975 -18.034 -34.844 1.00 44.94 207 ARG A O 1
ATOM 1664 N N . HIS A 1 208 ? 22.256 -17.089 -33.721 1.00 44.09 208 HIS A N 1
ATOM 1665 C CA . HIS A 1 208 ? 22.043 -15.846 -34.502 1.00 44.09 208 HIS A CA 1
ATOM 1666 C C . HIS A 1 208 ? 21.234 -15.877 -35.826 1.00 44.09 208 HIS A C 1
ATOM 1668 O O . HIS A 1 208 ? 21.342 -14.929 -36.598 1.00 44.09 208 HIS A O 1
ATOM 1674 N N . ILE A 1 209 ? 20.329 -16.841 -36.057 1.00 45.59 209 ILE A N 1
ATOM 1675 C CA . ILE A 1 209 ? 19.353 -16.787 -37.180 1.00 45.59 209 ILE A CA 1
ATOM 1676 C C . ILE A 1 209 ? 17.933 -16.453 -36.673 1.00 45.59 209 ILE A C 1
ATOM 1678 O O . ILE A 1 209 ? 16.999 -17.240 -36.798 1.00 45.59 209 ILE A O 1
ATOM 1682 N N . SER A 1 210 ? 17.771 -15.294 -36.026 1.00 42.31 210 SER A N 1
ATOM 1683 C CA . SER A 1 210 ? 16.457 -14.797 -35.557 1.00 42.31 210 SER A CA 1
ATOM 1684 C C . SER A 1 210 ? 16.335 -13.266 -35.484 1.00 42.31 210 SER A C 1
ATOM 1686 O O . SER A 1 210 ? 15.407 -12.737 -34.871 1.00 42.31 210 SER A O 1
ATOM 1688 N N . ILE A 1 211 ? 17.248 -12.534 -36.129 1.00 50.28 211 ILE A N 1
ATOM 1689 C CA . ILE A 1 211 ? 17.097 -11.092 -36.359 1.00 50.28 211 ILE A CA 1
ATOM 1690 C C . ILE A 1 211 ? 16.272 -10.933 -37.639 1.00 50.28 211 ILE A C 1
ATOM 1692 O O . ILE A 1 211 ? 16.619 -11.508 -38.666 1.00 50.28 211 ILE A O 1
ATOM 1696 N N . CYS A 1 212 ? 15.163 -10.192 -37.571 1.00 49.91 212 CYS A N 1
ATOM 1697 C CA . CYS A 1 212 ? 14.267 -10.015 -38.713 1.00 49.91 212 CYS A CA 1
ATOM 1698 C C . CYS A 1 212 ? 14.994 -9.300 -39.860 1.00 49.91 212 CYS A C 1
ATOM 1700 O O . CYS A 1 212 ? 15.374 -8.138 -39.719 1.00 49.91 212 CYS A O 1
ATOM 1702 N N . VAL A 1 213 ? 15.151 -9.986 -40.993 1.00 59.41 213 VAL A N 1
ATOM 1703 C CA . VAL A 1 213 ? 15.665 -9.394 -42.231 1.00 59.41 213 VAL A CA 1
ATOM 1704 C C . VAL A 1 213 ? 14.577 -8.485 -42.796 1.00 59.41 213 VAL A C 1
ATOM 1706 O O . VAL A 1 213 ? 13.593 -8.953 -43.362 1.00 59.41 213 VAL A O 1
ATOM 1709 N N . GLN A 1 214 ? 14.718 -7.180 -42.573 1.00 69.06 214 GLN A N 1
ATOM 1710 C CA . GLN A 1 214 ? 13.846 -6.176 -43.176 1.00 69.06 214 GLN A CA 1
ATOM 1711 C C . GLN A 1 214 ? 14.305 -5.913 -44.613 1.00 69.06 214 GLN A C 1
ATOM 1713 O O . GLN A 1 214 ? 15.507 -5.846 -44.875 1.00 69.06 214 GLN A O 1
ATOM 1718 N N . GLN A 1 215 ? 13.351 -5.758 -45.528 1.00 85.81 215 GLN A N 1
ATOM 1719 C CA . GLN A 1 215 ? 13.641 -5.327 -46.891 1.00 85.81 215 GLN A CA 1
ATOM 1720 C C . GLN A 1 215 ? 13.976 -3.833 -46.928 1.00 85.81 215 GLN A C 1
ATOM 1722 O O . GLN A 1 215 ? 13.407 -3.038 -46.174 1.00 85.81 215 GLN A O 1
ATOM 1727 N N . ILE A 1 216 ? 14.895 -3.461 -47.814 1.00 89.06 216 ILE A N 1
ATOM 1728 C CA . ILE A 1 216 ? 15.327 -2.087 -48.064 1.00 89.06 216 ILE A CA 1
ATOM 1729 C C . ILE A 1 216 ? 15.284 -1.812 -49.565 1.00 89.06 216 ILE A C 1
ATOM 1731 O O . ILE A 1 216 ? 15.733 -2.628 -50.365 1.00 89.06 216 ILE A O 1
ATOM 1735 N N . LYS A 1 217 ? 14.758 -0.643 -49.939 1.00 93.94 217 LYS A N 1
ATOM 1736 C CA . LYS A 1 217 ? 14.770 -0.162 -51.322 1.00 93.94 217 LYS A CA 1
ATOM 1737 C C . LYS A 1 217 ? 15.842 0.902 -51.492 1.00 93.94 217 LYS A C 1
ATOM 1739 O O . LYS A 1 217 ? 15.894 1.842 -50.698 1.00 93.94 217 LYS A O 1
ATOM 1744 N N . TYR A 1 218 ? 16.668 0.776 -52.523 1.00 95.12 218 TYR A N 1
ATOM 1745 C CA . TYR A 1 218 ? 17.696 1.758 -52.870 1.00 95.12 218 TYR A CA 1
ATOM 1746 C C . TYR A 1 218 ? 17.721 2.021 -54.372 1.00 95.12 218 TYR A C 1
ATOM 1748 O O . TYR A 1 218 ? 17.361 1.168 -55.179 1.00 95.12 218 TYR A O 1
ATOM 1756 N N . TYR A 1 219 ? 18.123 3.232 -54.731 1.00 96.44 219 TYR A N 1
ATOM 1757 C CA . TYR A 1 219 ? 18.258 3.710 -56.098 1.00 96.44 219 TYR A CA 1
ATOM 1758 C C . TYR A 1 219 ? 19.744 3.849 -56.422 1.00 96.44 219 TYR A C 1
ATOM 1760 O O . TYR A 1 219 ? 20.483 4.463 -55.649 1.00 96.44 219 TYR A O 1
ATOM 1768 N N . CYS A 1 220 ? 20.201 3.270 -57.530 1.00 97.12 220 CYS A N 1
ATOM 1769 C CA . CYS A 1 220 ? 21.596 3.398 -57.944 1.00 97.12 220 CYS A CA 1
ATOM 1770 C C . CYS A 1 220 ? 21.788 4.599 -58.871 1.00 97.12 220 CYS A C 1
ATOM 1772 O O . CYS A 1 220 ? 21.125 4.706 -59.901 1.00 97.12 220 CYS A O 1
ATOM 1774 N N . LEU A 1 221 ? 22.742 5.473 -58.546 1.00 96.38 221 LEU A N 1
ATOM 1775 C CA . LEU A 1 221 ? 23.010 6.689 -59.320 1.00 96.38 221 LEU A CA 1
ATOM 1776 C C . LEU A 1 221 ? 23.620 6.394 -60.703 1.00 96.38 221 LEU A C 1
ATOM 1778 O O . LEU A 1 221 ? 23.476 7.198 -61.621 1.00 96.38 221 LEU A O 1
ATOM 1782 N N . HIS A 1 222 ? 24.258 5.232 -60.875 1.00 95.06 222 HIS A N 1
ATOM 1783 C CA . HIS A 1 222 ? 24.882 4.808 -62.134 1.00 95.06 222 HIS A CA 1
ATOM 1784 C C . HIS A 1 222 ? 23.837 4.290 -63.142 1.00 95.06 222 HIS A C 1
ATOM 1786 O O . HIS A 1 222 ? 23.628 4.877 -64.208 1.00 95.06 222 HIS A O 1
ATOM 1792 N N . CYS A 1 223 ? 23.128 3.200 -62.814 1.00 94.56 223 CYS A N 1
ATOM 1793 C CA . CYS A 1 223 ? 22.121 2.612 -63.709 1.00 94.56 223 CYS A CA 1
ATOM 1794 C C . CYS A 1 223 ? 20.746 3.290 -63.654 1.00 94.56 223 CYS A C 1
ATOM 1796 O O . CYS A 1 223 ? 19.995 3.127 -64.609 1.00 94.56 223 CYS A O 1
ATOM 1798 N N . GLN A 1 224 ? 20.448 4.091 -62.622 1.00 94.88 224 GLN A N 1
ATOM 1799 C CA . GLN A 1 224 ? 19.149 4.756 -62.413 1.00 94.88 224 GLN A CA 1
ATOM 1800 C C . GLN A 1 224 ? 17.981 3.762 -62.230 1.00 94.88 224 GLN A C 1
ATOM 1802 O O . GLN A 1 224 ? 16.823 4.061 -62.511 1.00 94.88 224 GLN A O 1
ATOM 1807 N N . GLU A 1 225 ? 18.294 2.569 -61.718 1.00 95.38 225 GLU A N 1
ATOM 1808 C CA . GLU A 1 225 ? 17.335 1.516 -61.376 1.00 95.38 225 GLU A CA 1
ATOM 1809 C C . GLU A 1 225 ? 17.038 1.525 -59.863 1.00 95.38 225 GLU A C 1
ATOM 1811 O O . GLU A 1 225 ? 17.892 1.877 -59.041 1.00 95.38 225 GLU A O 1
ATOM 1816 N N . LEU A 1 226 ? 15.813 1.130 -59.492 1.00 95.31 226 LEU A N 1
ATOM 1817 C CA . LEU A 1 226 ? 15.396 0.925 -58.102 1.00 95.31 226 LEU A CA 1
ATOM 1818 C C . LEU A 1 226 ? 15.462 -0.570 -57.763 1.00 95.31 226 LEU A C 1
ATOM 1820 O O . LEU A 1 226 ? 14.776 -1.382 -58.384 1.00 95.31 226 LEU A O 1
ATOM 1824 N N . HIS A 1 227 ? 16.240 -0.918 -56.745 1.00 94.88 227 HIS A N 1
ATOM 1825 C CA . HIS A 1 227 ? 16.424 -2.283 -56.257 1.00 94.88 227 HIS A CA 1
ATOM 1826 C C . HIS A 1 227 ? 15.716 -2.483 -54.901 1.00 94.88 227 HIS A C 1
ATOM 1828 O O . HIS A 1 227 ? 15.474 -1.519 -54.170 1.00 94.88 227 HIS A O 1
ATOM 1834 N N . ASP A 1 228 ? 15.358 -3.729 -54.577 1.00 93.69 228 ASP A N 1
ATOM 1835 C CA . ASP A 1 228 ? 14.699 -4.153 -53.329 1.00 93.69 228 ASP A CA 1
ATOM 1836 C C . ASP A 1 228 ? 15.438 -5.388 -52.801 1.00 93.69 228 ASP A C 1
ATOM 1838 O O . ASP A 1 228 ? 15.600 -6.370 -53.526 1.00 93.69 228 ASP A O 1
ATOM 1842 N N . ASP A 1 229 ? 15.961 -5.297 -51.581 1.00 92.69 229 ASP A N 1
ATOM 1843 C CA . ASP A 1 229 ? 17.066 -6.137 -51.120 1.00 92.69 229 ASP A CA 1
ATOM 1844 C C . ASP A 1 229 ? 16.962 -6.450 -49.618 1.00 92.69 229 ASP A C 1
ATOM 1846 O O . ASP A 1 229 ? 16.233 -5.798 -48.864 1.00 92.69 229 ASP A O 1
ATOM 1850 N N . ALA A 1 230 ? 17.716 -7.440 -49.147 1.00 86.44 230 ALA A N 1
ATOM 1851 C CA . ALA A 1 230 ? 17.797 -7.771 -47.726 1.00 86.44 230 ALA A CA 1
ATOM 1852 C C . ALA A 1 230 ? 18.721 -6.782 -46.996 1.00 86.44 230 ALA A C 1
ATOM 1854 O O . ALA A 1 230 ? 19.905 -6.711 -47.317 1.00 86.44 230 ALA A O 1
ATOM 1855 N N . MET A 1 231 ? 18.233 -6.051 -45.981 1.00 81.00 231 MET A N 1
ATOM 1856 C CA . MET A 1 231 ? 19.052 -5.064 -45.256 1.00 81.00 231 MET A CA 1
ATOM 1857 C C . MET A 1 231 ? 20.289 -5.709 -44.608 1.00 81.00 231 MET A C 1
ATOM 1859 O O . MET A 1 231 ? 20.196 -6.365 -43.566 1.00 81.00 231 MET A O 1
ATOM 1863 N N . GLN A 1 232 ? 21.464 -5.471 -45.194 1.00 82.69 232 GLN A N 1
ATOM 1864 C CA . GLN A 1 232 ? 22.721 -6.049 -44.730 1.00 82.69 232 GLN A CA 1
ATOM 1865 C C . GLN A 1 232 ? 23.318 -5.252 -43.565 1.00 82.69 232 GLN A C 1
ATOM 1867 O O . GLN A 1 232 ? 23.231 -4.024 -43.499 1.00 82.69 232 GLN A O 1
ATOM 1872 N N . ARG A 1 233 ? 23.980 -5.951 -42.633 1.00 76.81 233 ARG A N 1
ATOM 1873 C CA . ARG A 1 233 ? 24.633 -5.318 -41.470 1.00 76.81 233 ARG A CA 1
ATOM 1874 C C . ARG A 1 233 ? 25.886 -4.512 -41.849 1.00 76.81 233 ARG A C 1
ATOM 1876 O O . ARG A 1 233 ? 26.267 -3.625 -41.093 1.00 76.81 233 ARG A O 1
ATOM 1883 N N . SER A 1 234 ? 26.487 -4.815 -42.998 1.00 85.88 234 SER A N 1
ATOM 1884 C CA . SER A 1 234 ? 27.605 -4.089 -43.616 1.00 85.88 234 SER A CA 1
ATOM 1885 C C . SER A 1 234 ? 27.216 -2.708 -44.155 1.00 85.88 234 SER A C 1
ATOM 1887 O O . SER A 1 234 ? 28.082 -1.853 -44.285 1.00 85.88 234 SER A O 1
ATOM 1889 N N . GLY A 1 235 ? 25.942 -2.486 -44.504 1.00 88.44 235 GLY A N 1
ATOM 1890 C CA . GLY A 1 235 ? 25.537 -1.326 -45.309 1.00 88.44 235 GLY A CA 1
ATOM 1891 C C . GLY A 1 235 ? 25.977 -1.402 -46.781 1.00 88.44 235 GLY A C 1
ATOM 1892 O O . GLY A 1 235 ? 25.829 -0.415 -47.500 1.00 88.44 235 GLY A O 1
ATOM 1893 N N . GLN A 1 236 ? 26.492 -2.557 -47.216 1.00 92.75 236 GLN A N 1
ATOM 1894 C CA . GLN A 1 236 ? 26.894 -2.848 -48.592 1.00 92.75 236 GLN A CA 1
ATOM 1895 C C . GLN A 1 236 ? 25.866 -3.763 -49.267 1.00 92.75 236 GLN A C 1
ATOM 1897 O O . GLN A 1 236 ? 25.345 -4.679 -48.628 1.00 92.75 236 GLN A O 1
ATOM 1902 N N . TYR A 1 237 ? 25.606 -3.530 -50.553 1.00 94.56 237 TYR A N 1
ATOM 1903 C CA . TYR A 1 237 ? 24.604 -4.248 -51.346 1.00 94.56 237 TYR A CA 1
ATOM 1904 C C . TYR A 1 237 ? 25.175 -4.646 -52.708 1.00 94.56 237 TYR A C 1
ATOM 1906 O O . TYR A 1 237 ? 25.996 -3.927 -53.276 1.00 94.56 237 TYR A O 1
ATOM 1914 N N . LEU A 1 238 ? 24.768 -5.810 -53.214 1.00 94.75 238 LEU A N 1
ATOM 1915 C CA . LEU A 1 238 ? 25.345 -6.436 -54.403 1.00 94.75 238 LEU A CA 1
ATOM 1916 C C . LEU A 1 238 ? 24.350 -6.359 -55.560 1.00 94.75 238 LEU A C 1
ATOM 1918 O O . LEU A 1 238 ? 23.380 -7.114 -55.578 1.00 94.75 238 LEU A O 1
ATOM 1922 N N . HIS A 1 239 ? 24.600 -5.495 -56.544 1.00 92.62 239 HIS A N 1
ATOM 1923 C CA . HIS A 1 239 ? 23.733 -5.399 -57.722 1.00 92.62 239 HIS A CA 1
ATOM 1924 C C . HIS A 1 239 ? 24.518 -5.325 -59.035 1.00 92.62 239 HIS A C 1
ATOM 1926 O O . HIS A 1 239 ? 25.726 -5.073 -59.062 1.00 92.62 239 HIS A O 1
ATOM 1932 N N . LYS A 1 240 ? 23.826 -5.617 -60.144 1.00 95.12 240 LYS A N 1
ATOM 1933 C CA . LYS A 1 240 ? 24.411 -5.583 -61.489 1.00 95.12 240 LYS A CA 1
ATOM 1934 C C . LYS A 1 240 ? 24.310 -4.157 -62.029 1.00 95.12 240 LYS A C 1
ATOM 1936 O O . LYS A 1 240 ? 23.212 -3.610 -62.100 1.00 95.12 240 LYS A O 1
ATOM 1941 N N . CYS A 1 241 ? 25.434 -3.554 -62.393 1.00 95.38 241 CYS A N 1
ATOM 1942 C CA . CYS A 1 241 ? 25.522 -2.141 -62.735 1.00 95.38 241 CYS A CA 1
ATOM 1943 C C . CYS A 1 241 ? 26.565 -1.857 -63.821 1.00 95.38 241 CYS A C 1
ATOM 1945 O O . CYS A 1 241 ? 27.482 -2.651 -64.024 1.00 95.38 241 CYS A O 1
ATOM 1947 N N . TRP A 1 242 ? 26.424 -0.725 -64.509 1.00 94.38 242 TRP A N 1
ATOM 1948 C CA . TRP A 1 242 ? 27.410 -0.235 -65.471 1.00 94.38 242 TRP A CA 1
ATOM 1949 C C . TRP A 1 242 ? 28.719 0.112 -64.758 1.00 94.38 242 TRP A C 1
ATOM 1951 O O . TRP A 1 242 ? 28.685 0.726 -63.694 1.00 94.38 242 TRP A O 1
ATOM 1961 N N . VAL A 1 243 ? 29.857 -0.285 -65.329 1.00 90.56 243 VAL A N 1
ATOM 1962 C CA . VAL A 1 243 ? 31.175 -0.014 -64.728 1.00 90.56 243 VAL A CA 1
ATOM 1963 C C . VAL A 1 243 ? 31.525 1.470 -64.890 1.00 90.56 243 VAL A C 1
ATOM 1965 O O . VAL A 1 243 ? 31.575 2.210 -63.909 1.00 90.56 243 VAL A O 1
ATOM 1968 N N . ASN A 1 244 ? 31.651 1.914 -66.139 1.00 92.44 244 ASN A N 1
ATOM 1969 C CA . ASN A 1 244 ? 32.032 3.268 -66.542 1.00 92.44 244 ASN A CA 1
ATOM 1970 C C . ASN A 1 244 ? 30.825 3.999 -67.175 1.00 92.44 244 ASN A C 1
ATOM 1972 O O . ASN A 1 244 ? 29.925 3.327 -67.700 1.00 92.44 244 ASN A O 1
ATOM 1976 N N . PRO A 1 245 ? 30.792 5.346 -67.211 1.00 93.50 245 PRO A N 1
ATOM 1977 C CA . PRO A 1 245 ? 29.755 6.104 -67.923 1.00 93.50 245 PRO A CA 1
ATOM 1978 C C . PRO A 1 245 ? 29.632 5.719 -69.408 1.00 93.50 245 PRO A C 1
ATOM 1980 O O . PRO A 1 245 ? 28.528 5.449 -69.886 1.00 93.50 245 PRO A O 1
ATOM 1983 N N . GLU A 1 246 ? 30.766 5.572 -70.100 1.00 91.25 246 GLU A N 1
ATOM 1984 C CA . GLU A 1 246 ? 30.850 5.169 -71.514 1.00 91.25 246 GLU A CA 1
ATOM 1985 C C . GLU A 1 246 ? 30.150 3.827 -71.792 1.00 91.25 246 GLU A C 1
ATOM 1987 O O . GLU A 1 246 ? 29.528 3.635 -72.838 1.00 91.25 246 GLU A O 1
ATOM 1992 N N . ALA A 1 247 ? 30.199 2.888 -70.841 1.00 89.62 247 ALA A N 1
ATOM 1993 C CA . ALA A 1 247 ? 29.566 1.579 -70.985 1.00 89.62 247 ALA A CA 1
ATOM 1994 C C . ALA A 1 247 ? 28.029 1.674 -71.002 1.00 89.62 247 ALA A C 1
ATOM 1996 O O . ALA A 1 247 ? 27.378 0.870 -71.669 1.00 89.62 247 ALA A O 1
ATOM 1997 N N . LYS A 1 248 ? 27.447 2.664 -70.307 1.00 92.25 248 LYS A N 1
ATOM 1998 C CA . LYS A 1 248 ? 26.002 2.950 -70.332 1.00 92.25 248 LYS A CA 1
ATOM 1999 C C . LYS A 1 248 ? 25.587 3.649 -71.626 1.00 92.25 248 LYS A C 1
ATOM 2001 O O . LYS A 1 248 ? 24.511 3.362 -72.147 1.00 92.25 248 LYS A O 1
ATOM 2006 N N . GLU A 1 249 ? 26.426 4.546 -72.141 1.00 90.75 249 GLU A N 1
ATOM 2007 C CA . GLU A 1 249 ? 26.164 5.282 -73.382 1.00 90.75 249 GLU A CA 1
ATOM 2008 C C . GLU A 1 249 ? 26.191 4.362 -74.613 1.00 90.75 249 GLU A C 1
ATOM 2010 O O . GLU A 1 249 ? 25.263 4.389 -75.420 1.00 90.75 249 GLU A O 1
ATOM 2015 N N . ASN A 1 250 ? 27.163 3.445 -74.683 1.00 89.12 250 ASN A N 1
ATOM 2016 C CA . ASN A 1 250 ? 27.276 2.443 -75.752 1.00 89.12 250 ASN A CA 1
ATOM 2017 C C . ASN A 1 250 ? 26.181 1.348 -75.738 1.00 89.12 250 ASN A C 1
ATOM 2019 O O . ASN A 1 250 ? 26.105 0.550 -76.670 1.00 89.12 250 ASN A O 1
ATOM 2023 N N . ARG A 1 251 ? 25.336 1.279 -74.696 1.00 80.81 251 ARG A N 1
ATOM 2024 C CA . ARG A 1 251 ? 24.165 0.379 -74.559 1.00 80.81 251 ARG A CA 1
ATOM 2025 C C . ARG A 1 251 ? 24.379 -1.141 -74.759 1.00 80.81 251 ARG A C 1
ATOM 2027 O O . ARG A 1 251 ? 23.387 -1.866 -74.806 1.00 80.81 251 ARG A O 1
ATOM 2034 N N . ASP A 1 252 ? 25.605 -1.672 -74.803 1.00 77.38 252 ASP A N 1
ATOM 2035 C CA . ASP A 1 252 ? 25.854 -3.131 -74.858 1.00 77.38 252 ASP A CA 1
ATOM 2036 C C . ASP A 1 252 ? 25.552 -3.796 -73.493 1.00 77.38 252 ASP A C 1
ATOM 2038 O O . ASP A 1 252 ? 26.441 -4.060 -72.677 1.00 77.38 252 ASP A O 1
ATOM 2042 N N . GLU A 1 253 ? 24.261 -4.034 -73.219 1.00 71.19 253 GLU A N 1
ATOM 2043 C CA . GLU A 1 253 ? 23.723 -4.512 -71.930 1.00 71.19 253 GLU A CA 1
ATOM 2044 C C . GLU A 1 253 ? 24.342 -5.826 -71.430 1.00 71.19 253 GLU A C 1
ATOM 2046 O O . GLU A 1 253 ? 24.373 -6.093 -70.219 1.00 71.19 253 GLU A O 1
ATOM 2051 N N . LEU A 1 254 ? 24.826 -6.659 -72.355 1.00 70.56 254 LEU A N 1
ATOM 2052 C CA . LEU A 1 254 ? 25.411 -7.960 -72.051 1.00 70.56 254 LEU A CA 1
ATOM 2053 C C . LEU A 1 254 ? 26.845 -7.840 -71.528 1.00 70.56 254 LEU A C 1
ATOM 2055 O O . LEU A 1 254 ? 27.219 -8.633 -70.661 1.00 70.56 254 LEU A O 1
ATOM 2059 N N . LYS A 1 255 ? 27.619 -6.849 -71.996 1.00 77.69 255 LYS A N 1
ATOM 2060 C CA . LYS A 1 255 ? 29.032 -6.663 -71.614 1.00 77.69 255 LYS A CA 1
ATOM 2061 C C . LYS A 1 255 ? 29.268 -5.528 -70.616 1.00 77.69 255 LYS A C 1
ATOM 2063 O O . LYS A 1 255 ? 30.100 -5.677 -69.726 1.00 77.69 255 LYS A O 1
ATOM 2068 N N . GLY A 1 256 ? 28.542 -4.414 -70.730 1.00 82.69 256 GLY A N 1
ATOM 2069 C CA . GLY A 1 256 ? 28.813 -3.201 -69.945 1.00 82.69 256 GLY A CA 1
ATOM 2070 C C . GLY A 1 256 ? 28.374 -3.254 -68.475 1.00 82.69 256 GLY A C 1
ATOM 2071 O O . GLY A 1 256 ? 28.867 -2.469 -67.663 1.00 82.69 256 GLY A O 1
ATOM 2072 N N . LYS A 1 257 ? 27.467 -4.173 -68.107 1.00 92.94 257 LYS A N 1
ATOM 2073 C CA . LYS A 1 257 ? 26.996 -4.349 -66.723 1.00 92.94 257 LYS A CA 1
ATOM 2074 C C . LYS A 1 257 ? 27.770 -5.462 -65.990 1.00 92.94 257 LYS A C 1
ATOM 2076 O O . LYS A 1 257 ? 27.640 -6.632 -66.346 1.00 92.94 257 LYS A O 1
ATOM 2081 N N . GLN A 1 258 ? 28.468 -5.135 -64.901 1.00 92.94 258 GLN A N 1
ATOM 2082 C CA . GLN A 1 258 ? 29.119 -6.086 -63.980 1.00 92.94 258 GLN A CA 1
ATOM 2083 C C . GLN A 1 258 ? 28.393 -6.166 -62.628 1.00 92.94 258 GLN A C 1
ATOM 2085 O O . GLN A 1 258 ? 27.631 -5.274 -62.27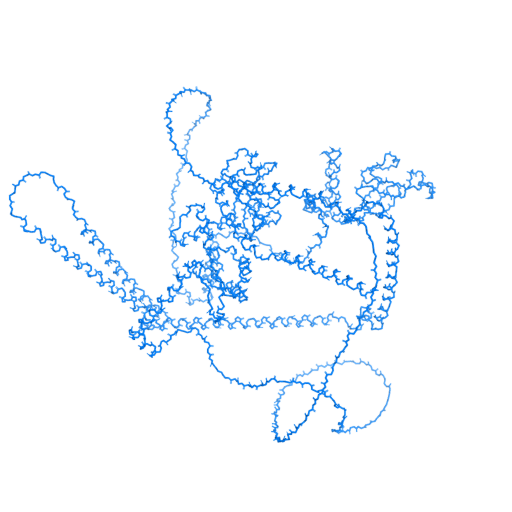1 1.00 92.94 258 GLN A O 1
ATOM 2090 N N . LEU A 1 259 ? 28.617 -7.233 -61.857 1.00 95.12 259 LEU A N 1
ATOM 2091 C CA . LEU A 1 259 ? 28.082 -7.376 -60.498 1.00 95.12 259 LEU A CA 1
ATOM 2092 C C . LEU A 1 259 ? 29.073 -6.765 -59.490 1.00 95.12 259 LEU A C 1
ATOM 2094 O O . LEU A 1 259 ? 30.197 -7.251 -59.383 1.00 95.12 259 LEU A O 1
ATOM 2098 N N . ARG A 1 260 ? 28.679 -5.706 -58.771 1.00 94.12 260 ARG A N 1
ATOM 2099 C CA . ARG A 1 260 ? 29.558 -4.946 -57.858 1.00 94.12 260 ARG A CA 1
ATOM 2100 C C . ARG A 1 260 ? 28.892 -4.692 -56.499 1.00 94.12 260 ARG A C 1
ATOM 2102 O O . ARG A 1 260 ? 27.666 -4.652 -56.392 1.00 94.12 260 ARG A O 1
ATOM 2109 N N . TRP A 1 261 ? 29.721 -4.553 -55.461 1.00 94.75 261 TRP A N 1
ATOM 2110 C CA . TRP A 1 261 ? 29.306 -4.256 -54.086 1.00 94.75 261 TRP A CA 1
ATOM 2111 C C . TRP A 1 261 ? 29.328 -2.750 -53.836 1.00 94.75 261 TRP A C 1
ATOM 2113 O O . TRP A 1 261 ? 30.398 -2.160 -53.746 1.00 94.75 261 TRP A O 1
ATOM 2123 N N . PHE A 1 262 ? 28.160 -2.139 -53.667 1.00 95.25 262 PHE A N 1
ATOM 2124 C CA . PHE A 1 262 ? 28.025 -0.701 -53.448 1.00 95.25 262 PHE A CA 1
ATOM 2125 C C . PHE A 1 262 ? 27.730 -0.392 -51.979 1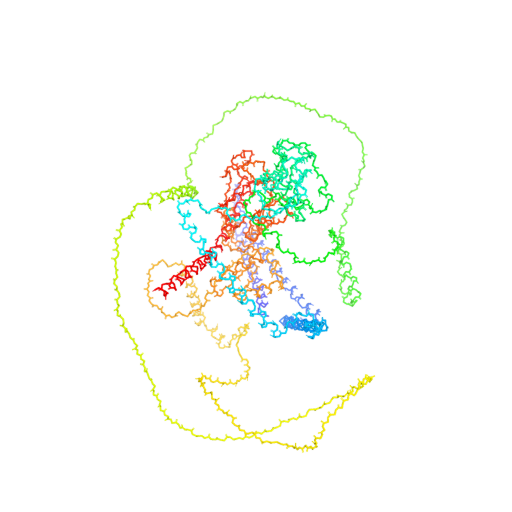.00 95.25 262 PHE A C 1
ATOM 2127 O O . PHE A 1 262 ? 26.921 -1.065 -51.341 1.00 95.25 262 PHE A O 1
ATOM 2134 N N . SER A 1 263 ? 28.384 0.639 -51.442 1.00 93.12 263 SER A N 1
ATOM 2135 C CA . SER A 1 263 ? 28.164 1.140 -50.082 1.00 93.12 263 SER A CA 1
ATOM 2136 C C . SER A 1 263 ? 27.049 2.189 -50.066 1.00 93.12 263 SER A C 1
ATOM 2138 O O . SER A 1 263 ? 27.024 3.072 -50.921 1.00 93.12 263 SER A O 1
ATOM 2140 N N . MET A 1 264 ? 26.158 2.144 -49.068 1.00 91.94 264 MET A N 1
ATOM 2141 C CA . MET A 1 264 ? 25.253 3.270 -48.766 1.00 91.94 264 MET A CA 1
ATOM 2142 C C . MET A 1 264 ? 25.938 4.396 -47.965 1.00 91.94 264 MET A C 1
ATOM 2144 O O . MET A 1 264 ? 25.296 5.398 -47.662 1.00 91.94 264 MET A O 1
ATOM 2148 N N . MET A 1 265 ? 27.204 4.222 -47.564 1.00 90.75 265 MET A N 1
ATOM 2149 C CA . MET A 1 265 ? 27.920 5.127 -46.650 1.00 90.75 265 MET A CA 1
ATOM 2150 C C . MET A 1 265 ? 28.949 6.024 -47.343 1.00 90.75 265 MET A C 1
ATOM 2152 O O . MET A 1 265 ? 29.137 7.177 -46.947 1.00 90.75 265 MET A O 1
ATOM 2156 N N . GLU A 1 266 ? 29.622 5.492 -48.359 1.00 92.50 266 GLU A N 1
ATOM 2157 C CA . GLU A 1 266 ? 30.731 6.122 -49.074 1.00 92.50 266 GLU A CA 1
ATOM 2158 C C . GLU A 1 266 ? 30.569 5.935 -50.589 1.00 92.50 266 GLU A C 1
ATOM 2160 O O . GLU A 1 266 ? 29.942 4.978 -51.056 1.00 92.50 266 GLU A O 1
ATOM 2165 N N . LYS A 1 267 ? 31.167 6.847 -51.361 1.00 94.56 267 LYS A N 1
ATOM 2166 C CA . LYS A 1 267 ? 31.472 6.619 -52.776 1.00 94.56 267 LYS A CA 1
ATOM 2167 C C . LYS A 1 267 ? 32.535 5.515 -52.864 1.00 94.56 267 LYS A C 1
ATOM 2169 O O . LYS A 1 267 ? 33.388 5.443 -51.988 1.00 94.56 267 LYS A O 1
ATOM 2174 N N . MET A 1 268 ? 32.491 4.654 -53.881 1.00 92.69 268 MET A N 1
ATOM 2175 C CA . MET A 1 268 ? 33.609 3.727 -54.119 1.00 92.69 268 MET A CA 1
ATOM 2176 C C . MET A 1 268 ? 34.803 4.508 -54.674 1.00 92.69 268 MET A C 1
ATOM 2178 O O . MET A 1 268 ? 34.602 5.405 -55.493 1.00 92.69 268 MET A O 1
ATOM 2182 N N . ASP A 1 269 ? 36.022 4.159 -54.269 1.00 91.88 269 ASP A N 1
ATOM 2183 C CA . ASP A 1 269 ? 37.234 4.888 -54.673 1.00 91.88 269 ASP A CA 1
ATOM 2184 C C . ASP A 1 269 ? 37.491 4.823 -56.193 1.00 91.88 269 ASP A C 1
ATOM 2186 O O . ASP A 1 269 ? 38.075 5.739 -56.764 1.00 91.88 269 ASP A O 1
ATOM 2190 N N . ASP A 1 270 ? 36.988 3.782 -56.868 1.00 92.38 270 ASP A N 1
ATOM 2191 C CA . ASP A 1 270 ? 37.053 3.592 -58.325 1.00 92.38 270 ASP A CA 1
ATOM 2192 C C . ASP A 1 270 ? 35.809 4.117 -59.081 1.00 92.38 270 ASP A C 1
ATOM 2194 O O . ASP A 1 270 ? 35.556 3.760 -60.232 1.00 92.38 270 ASP A O 1
ATOM 2198 N N . CYS A 1 271 ? 34.987 4.956 -58.443 1.00 93.88 271 CYS A N 1
ATOM 2199 C CA . CYS A 1 271 ? 33.740 5.455 -59.021 1.00 93.88 271 CYS A CA 1
ATOM 2200 C C . CYS A 1 271 ? 33.939 6.711 -59.892 1.00 93.88 271 CYS A C 1
ATOM 2202 O O . CYS A 1 271 ? 33.695 7.835 -59.444 1.00 93.88 271 CYS A O 1
ATOM 2204 N N . GLU A 1 272 ? 34.232 6.502 -61.176 1.00 94.25 272 GLU A N 1
ATOM 2205 C CA . GLU A 1 272 ? 34.329 7.540 -62.226 1.00 94.25 272 GLU A CA 1
ATOM 2206 C C . GLU A 1 272 ? 33.066 8.411 -62.405 1.00 94.25 272 GLU A C 1
ATOM 2208 O O . GLU A 1 272 ? 33.117 9.496 -62.981 1.00 94.25 272 GLU A O 1
ATOM 2213 N N . TRP A 1 273 ? 31.907 7.953 -61.927 1.00 94.69 273 TRP A N 1
ATOM 2214 C CA . TRP A 1 273 ? 30.632 8.644 -62.120 1.00 94.69 273 TRP A CA 1
ATOM 2215 C C . TRP A 1 273 ? 30.580 10.004 -61.411 1.00 94.69 273 TRP A C 1
ATOM 2217 O O . TRP A 1 273 ? 30.876 10.118 -60.215 1.00 94.69 273 TRP A O 1
ATOM 2227 N N . GLN A 1 274 ? 30.115 11.026 -62.136 1.00 93.81 274 GLN A N 1
ATOM 2228 C CA . GLN A 1 274 ? 29.888 12.379 -61.624 1.00 93.81 274 GLN A CA 1
ATOM 2229 C C . GLN A 1 274 ? 28.642 12.434 -60.725 1.00 93.81 274 GLN A C 1
ATOM 2231 O O . GLN A 1 274 ? 27.546 12.798 -61.142 1.00 93.81 274 GLN A O 1
ATOM 2236 N N . HIS A 1 275 ? 28.825 12.045 -59.467 1.00 93.31 275 HIS A N 1
ATOM 2237 C CA . HIS A 1 275 ? 27.883 12.272 -58.375 1.00 93.31 275 HIS A CA 1
ATOM 2238 C C . HIS A 1 275 ? 28.623 12.543 -57.061 1.00 93.31 275 HIS A C 1
ATOM 2240 O O . HIS A 1 275 ? 29.796 12.180 -56.906 1.00 93.31 275 HIS A O 1
ATOM 2246 N N . GLU A 1 276 ? 27.924 13.187 -56.130 1.00 90.69 276 GLU A N 1
ATOM 2247 C CA . GLU A 1 276 ? 28.390 13.460 -54.772 1.00 90.69 276 GLU A CA 1
ATOM 2248 C C . GLU A 1 276 ? 27.746 12.475 -53.785 1.00 90.69 276 GLU A C 1
ATOM 2250 O O . GLU A 1 276 ? 26.526 12.300 -53.765 1.00 90.69 276 GLU A O 1
ATOM 2255 N N . GLY A 1 277 ? 28.564 11.851 -52.933 1.00 91.88 277 GLY A N 1
ATOM 2256 C CA . GLY A 1 277 ? 28.105 10.876 -51.941 1.00 91.88 277 GLY A CA 1
ATOM 2257 C C . GLY A 1 277 ? 28.098 9.416 -52.432 1.00 91.88 277 GLY A C 1
ATOM 2258 O O . GLY A 1 277 ? 28.850 9.060 -53.341 1.00 91.88 277 GLY A O 1
ATOM 2259 N N . PRO A 1 278 ? 27.328 8.525 -51.777 1.00 95.81 278 PRO A N 1
ATOM 2260 C CA . PRO A 1 278 ? 27.355 7.090 -52.049 1.00 95.81 278 PRO A CA 1
ATOM 2261 C C . PRO A 1 278 ? 26.722 6.732 -53.398 1.00 95.81 278 PRO A C 1
ATOM 2263 O O . PRO A 1 278 ? 25.716 7.305 -53.809 1.00 95.81 278 PRO A O 1
ATOM 2266 N N . CYS A 1 279 ? 27.270 5.711 -54.065 1.00 95.50 279 CYS A N 1
ATOM 2267 C CA . CYS A 1 279 ? 26.804 5.254 -55.383 1.00 95.50 279 CYS A CA 1
ATOM 2268 C C . CYS A 1 279 ? 25.352 4.735 -55.385 1.00 95.50 279 CYS A C 1
ATOM 2270 O O . CYS A 1 279 ? 24.701 4.727 -56.433 1.00 95.50 279 CYS A O 1
ATOM 2272 N N . ILE A 1 280 ? 24.853 4.311 -54.220 1.00 95.75 280 ILE A N 1
ATOM 2273 C CA . ILE A 1 280 ? 23.465 3.909 -53.990 1.00 95.75 280 ILE A CA 1
ATOM 2274 C C . ILE A 1 280 ? 22.833 4.784 -52.903 1.00 95.75 280 ILE A C 1
ATOM 2276 O O . ILE A 1 280 ? 23.391 4.973 -51.823 1.00 95.75 280 ILE A O 1
ATOM 2280 N N . GLN A 1 281 ? 21.634 5.292 -53.176 1.00 94.38 281 GLN A N 1
ATOM 2281 C CA . GLN A 1 281 ? 20.868 6.133 -52.264 1.00 94.38 281 GLN A CA 1
ATOM 2282 C C . GLN A 1 281 ? 19.658 5.353 -51.738 1.00 94.38 281 GLN A C 1
ATOM 2284 O O . GLN A 1 281 ? 18.836 4.865 -52.516 1.00 94.38 281 GLN A O 1
ATOM 2289 N N . GLN A 1 282 ? 19.521 5.226 -50.415 1.00 91.12 282 GLN A N 1
ATOM 2290 C CA . GLN A 1 282 ? 18.350 4.580 -49.819 1.00 91.12 282 GLN A CA 1
ATOM 2291 C C . GLN A 1 282 ? 17.080 5.378 -50.147 1.00 91.12 282 GLN A C 1
ATOM 2293 O O . GLN A 1 282 ? 16.983 6.567 -49.837 1.00 91.12 282 GLN A O 1
ATOM 2298 N N . ASN A 1 283 ? 16.071 4.709 -50.710 1.00 89.88 283 ASN A N 1
ATOM 2299 C CA . ASN A 1 283 ? 14.760 5.311 -50.901 1.00 89.88 283 ASN A CA 1
ATOM 2300 C C . ASN A 1 283 ? 14.079 5.467 -49.528 1.00 89.88 283 ASN A C 1
ATOM 2302 O O . ASN A 1 283 ? 14.015 4.517 -48.738 1.00 89.88 283 ASN A O 1
ATOM 2306 N N . LYS A 1 284 ? 13.606 6.679 -49.217 1.00 81.62 284 LYS A N 1
ATOM 2307 C CA . LYS A 1 284 ? 13.059 7.035 -47.901 1.00 81.62 284 LYS A CA 1
ATOM 2308 C C . LYS A 1 284 ? 11.741 6.300 -47.669 1.00 81.62 284 LYS A C 1
ATOM 2310 O O . LYS A 1 284 ? 10.690 6.710 -48.146 1.00 81.62 284 LYS A O 1
ATOM 2315 N N . SER A 1 285 ? 11.795 5.211 -46.908 1.00 71.00 285 SER A N 1
ATOM 2316 C CA . SER A 1 285 ? 10.610 4.440 -46.543 1.00 71.00 285 SER A CA 1
ATOM 2317 C C . SER A 1 285 ? 9.635 5.280 -45.713 1.00 71.00 285 SER A C 1
ATOM 2319 O O . SER A 1 285 ? 10.013 5.773 -44.650 1.00 71.00 285 SER A O 1
ATOM 2321 N N . GLU A 1 286 ? 8.365 5.315 -46.117 1.00 75.56 286 GLU A N 1
ATOM 2322 C CA . GLU A 1 286 ? 7.247 5.929 -45.371 1.00 75.56 286 GLU A CA 1
ATOM 2323 C C . GLU A 1 286 ? 7.070 5.352 -43.950 1.00 75.56 286 GLU A C 1
ATOM 2325 O O . GLU A 1 286 ? 6.419 5.939 -43.086 1.00 75.56 286 GLU A O 1
ATOM 2330 N N . ASN A 1 287 ? 7.673 4.192 -43.676 1.00 73.81 287 ASN A N 1
ATOM 2331 C CA . ASN A 1 287 ? 7.711 3.596 -42.351 1.00 73.81 287 ASN A CA 1
ATOM 2332 C C . ASN A 1 287 ? 8.581 4.428 -41.387 1.00 73.81 287 ASN A C 1
ATOM 2334 O O . ASN A 1 287 ? 9.805 4.290 -41.336 1.00 73.81 287 ASN A O 1
ATOM 2338 N N . VAL A 1 288 ? 7.904 5.227 -40.560 1.00 69.44 288 VAL A N 1
ATOM 2339 C CA . VAL A 1 288 ? 8.447 6.075 -39.481 1.00 69.44 288 VAL A CA 1
ATOM 2340 C C . VAL A 1 288 ? 9.494 5.366 -38.604 1.00 69.44 288 VAL A C 1
ATOM 2342 O O . VAL A 1 288 ? 10.453 5.998 -38.159 1.00 69.44 288 VAL A O 1
ATOM 2345 N N . VAL A 1 289 ? 9.361 4.054 -38.365 1.00 67.06 289 VAL A N 1
ATOM 2346 C CA . VAL A 1 289 ? 10.319 3.286 -37.548 1.00 67.06 289 VAL A CA 1
ATOM 2347 C C . VAL A 1 289 ? 11.645 3.085 -38.285 1.00 67.06 289 VAL A C 1
ATOM 2349 O O . VAL A 1 289 ? 12.703 3.241 -37.679 1.00 67.06 289 VAL A O 1
ATOM 2352 N N . LEU A 1 290 ? 11.609 2.786 -39.587 1.00 66.56 290 LEU A N 1
ATOM 2353 C CA . LEU A 1 290 ? 12.817 2.650 -40.411 1.00 66.56 290 LEU A CA 1
ATOM 2354 C C . LEU A 1 290 ? 13.526 3.998 -40.579 1.00 66.56 290 LEU A C 1
ATOM 2356 O O . LEU A 1 290 ? 14.742 4.063 -40.415 1.00 66.56 290 LEU A O 1
ATOM 2360 N N . ALA A 1 291 ? 12.774 5.078 -40.809 1.00 70.56 291 ALA A N 1
ATOM 2361 C CA . ALA A 1 291 ? 13.331 6.428 -40.874 1.00 70.56 291 ALA A CA 1
ATOM 2362 C C . ALA A 1 291 ? 14.017 6.830 -39.549 1.00 70.56 291 ALA A C 1
ATOM 2364 O O . ALA A 1 291 ? 15.137 7.339 -39.558 1.00 70.56 291 ALA A O 1
ATOM 2365 N N . GLY A 1 292 ? 13.408 6.516 -38.399 1.00 72.94 292 GLY A N 1
ATOM 2366 C CA . GLY A 1 292 ? 14.020 6.737 -37.083 1.00 72.94 292 GLY A CA 1
ATOM 2367 C C . GLY A 1 292 ? 15.246 5.857 -36.795 1.00 72.94 292 GLY A C 1
ATOM 2368 O O . GLY A 1 292 ? 16.178 6.311 -36.133 1.00 72.94 292 GLY A O 1
ATOM 2369 N N . ILE A 1 293 ? 15.290 4.621 -37.308 1.00 67.75 293 ILE A N 1
ATOM 2370 C CA . ILE A 1 293 ? 16.487 3.760 -37.246 1.00 67.75 293 ILE A CA 1
ATOM 2371 C C . ILE A 1 293 ? 17.617 4.337 -38.107 1.00 67.75 293 ILE A C 1
ATOM 2373 O O . ILE A 1 293 ? 18.774 4.284 -37.686 1.00 67.75 293 ILE A O 1
ATOM 2377 N N . GLN A 1 294 ? 17.295 4.897 -39.277 1.00 66.31 294 GLN A N 1
ATOM 2378 C CA . GLN A 1 294 ? 18.294 5.454 -40.185 1.00 66.31 294 GLN A CA 1
ATOM 2379 C C . GLN A 1 294 ? 18.940 6.720 -39.609 1.00 66.31 294 GLN A C 1
ATOM 2381 O O . GLN A 1 294 ? 20.159 6.746 -39.497 1.00 66.31 294 GLN A O 1
ATOM 2386 N N . VAL A 1 295 ? 18.161 7.667 -39.069 1.00 73.75 295 VAL A N 1
ATOM 2387 C CA . VAL A 1 295 ? 18.710 8.840 -38.351 1.00 73.75 295 VAL A CA 1
ATOM 2388 C C . VAL A 1 295 ? 19.677 8.423 -37.228 1.00 73.75 295 VAL A C 1
ATOM 2390 O O . VAL A 1 295 ? 20.732 9.022 -37.052 1.00 73.75 295 VAL A O 1
ATOM 2393 N N . VAL A 1 296 ? 19.377 7.339 -36.502 1.00 70.88 296 VAL A N 1
ATOM 2394 C CA . VAL A 1 296 ? 20.244 6.805 -35.431 1.00 70.88 296 VAL A CA 1
ATOM 2395 C C . VAL A 1 296 ? 21.487 6.058 -35.960 1.00 70.88 296 VAL A C 1
ATOM 2397 O O . VAL A 1 296 ? 22.426 5.828 -35.195 1.00 70.88 296 VAL A O 1
ATOM 2400 N N . ARG A 1 297 ? 21.537 5.675 -37.244 1.00 67.50 297 ARG A N 1
ATOM 2401 C CA . ARG A 1 297 ? 22.781 5.262 -37.922 1.00 67.50 297 ARG A CA 1
ATOM 2402 C C . ARG A 1 297 ? 23.574 6.474 -38.382 1.00 67.50 297 ARG A C 1
ATOM 2404 O O . ARG A 1 297 ? 24.767 6.528 -38.114 1.00 67.50 297 ARG A O 1
ATOM 2411 N N . ASP A 1 298 ? 22.917 7.432 -39.022 1.00 69.12 298 ASP A N 1
ATOM 2412 C CA . ASP A 1 298 ? 23.553 8.630 -39.570 1.00 69.12 298 ASP A CA 1
ATOM 2413 C C . ASP A 1 298 ? 24.257 9.420 -38.445 1.00 69.12 298 ASP A C 1
ATOM 2415 O O . ASP A 1 298 ? 25.442 9.729 -38.562 1.00 69.12 298 ASP A O 1
ATOM 2419 N N . GLU A 1 299 ? 23.602 9.582 -37.286 1.00 72.38 299 GLU A N 1
ATOM 2420 C CA . GLU A 1 299 ? 24.192 10.129 -36.047 1.00 72.38 299 GLU A CA 1
ATOM 2421 C C . GLU A 1 299 ? 25.382 9.307 -35.511 1.00 72.38 299 GLU A C 1
ATOM 2423 O O . GLU A 1 299 ? 26.347 9.865 -34.990 1.00 72.38 299 GLU A O 1
ATOM 2428 N N . GLU A 1 300 ? 25.336 7.973 -35.602 1.00 70.62 300 GLU A N 1
ATOM 2429 C CA . GLU A 1 300 ? 26.436 7.099 -35.162 1.00 70.62 300 GLU A CA 1
ATOM 2430 C C . GLU A 1 300 ? 27.634 7.161 -36.122 1.00 70.62 300 GLU A C 1
ATOM 2432 O O . GLU A 1 300 ? 28.768 6.924 -35.712 1.00 70.62 300 GLU A O 1
ATOM 2437 N N . ASN A 1 301 ? 27.392 7.484 -37.392 1.00 64.44 301 ASN A N 1
ATOM 2438 C CA . ASN A 1 301 ? 28.406 7.520 -38.437 1.00 64.44 301 ASN A CA 1
ATOM 2439 C C . ASN A 1 301 ? 29.053 8.909 -38.568 1.00 64.44 301 ASN A C 1
ATOM 2441 O O . ASN A 1 301 ? 30.269 8.975 -38.722 1.00 64.44 301 ASN A O 1
ATOM 2445 N N . GLN A 1 302 ? 28.306 10.001 -38.358 1.00 67.88 302 GLN A N 1
ATOM 2446 C CA . GLN A 1 302 ? 28.877 11.342 -38.137 1.00 67.88 302 GLN A CA 1
ATOM 2447 C C . GLN A 1 302 ? 29.899 11.321 -36.986 1.00 67.88 302 GLN A C 1
ATOM 2449 O O . GLN A 1 302 ? 31.043 11.737 -37.152 1.00 67.88 302 GLN A O 1
ATOM 2454 N N . ARG A 1 303 ? 29.544 10.692 -35.854 1.00 68.94 303 ARG A N 1
ATOM 2455 C CA . ARG A 1 303 ? 30.453 10.493 -34.707 1.00 68.94 303 ARG A CA 1
ATOM 2456 C C . ARG A 1 303 ? 31.712 9.677 -35.019 1.00 68.94 303 ARG A C 1
ATOM 2458 O O . ARG A 1 303 ? 32.693 9.813 -34.300 1.00 68.94 303 ARG A O 1
ATOM 2465 N N . LYS A 1 304 ? 31.699 8.819 -36.046 1.00 67.81 304 LYS A N 1
ATOM 2466 C CA . LYS A 1 304 ? 32.883 8.050 -36.479 1.00 67.81 304 LYS A CA 1
ATOM 2467 C C . LYS A 1 304 ? 33.788 8.837 -37.426 1.00 67.81 304 LYS A C 1
ATOM 2469 O O . LYS A 1 304 ? 34.962 8.502 -37.514 1.00 67.81 304 LYS A O 1
ATOM 2474 N N . ARG A 1 305 ? 33.260 9.854 -38.117 1.00 68.19 305 ARG A N 1
ATOM 2475 C CA . ARG A 1 305 ? 34.035 10.741 -39.004 1.00 68.19 305 ARG A CA 1
ATOM 2476 C C . ARG A 1 305 ? 34.694 11.913 -38.269 1.00 68.19 305 ARG A C 1
ATOM 2478 O O . ARG A 1 305 ? 35.630 12.492 -38.795 1.00 68.19 305 ARG A O 1
ATOM 2485 N N . GLY A 1 306 ? 34.258 12.216 -37.043 1.00 63.94 306 GLY A N 1
ATOM 2486 C CA . GLY A 1 306 ? 34.835 13.282 -36.212 1.00 63.94 306 GLY A CA 1
ATOM 2487 C C . GLY A 1 306 ? 34.242 14.675 -36.459 1.00 63.94 306 GLY A C 1
ATOM 2488 O O . GLY A 1 306 ? 34.659 15.631 -35.810 1.00 63.94 306 GLY A O 1
ATOM 2489 N N . ASP A 1 307 ? 33.242 14.790 -37.338 1.00 56.34 307 ASP A N 1
ATOM 2490 C CA . ASP A 1 307 ? 32.533 16.036 -37.657 1.00 56.34 307 ASP A CA 1
ATOM 2491 C C . ASP A 1 307 ? 31.594 16.488 -36.518 1.00 56.34 307 ASP A C 1
ATOM 2493 O O . ASP A 1 307 ? 30.370 16.512 -36.664 1.00 56.34 307 ASP A O 1
ATOM 2497 N N . GLU A 1 308 ? 32.146 16.883 -35.367 1.00 51.19 308 GLU A N 1
ATOM 2498 C CA . GLU A 1 308 ? 31.347 17.406 -34.243 1.00 51.19 308 GLU A CA 1
ATOM 2499 C C . GLU A 1 308 ? 30.668 18.758 -34.557 1.00 51.19 308 GLU A C 1
ATOM 2501 O O . GLU A 1 308 ? 29.715 19.140 -33.880 1.00 51.19 308 GLU A O 1
ATOM 2506 N N . ASN A 1 309 ? 31.101 19.445 -35.624 1.00 50.12 309 ASN A N 1
ATOM 2507 C CA . ASN A 1 309 ? 30.564 20.731 -36.090 1.00 50.12 309 ASN A CA 1
ATOM 2508 C C . ASN A 1 309 ? 29.657 20.631 -37.337 1.00 50.12 309 ASN A C 1
ATOM 2510 O O . ASN A 1 309 ? 29.277 21.658 -37.902 1.00 50.12 309 ASN A O 1
ATOM 2514 N N . GLY A 1 310 ? 29.299 19.423 -37.791 1.00 44.41 310 GLY A N 1
ATOM 2515 C CA . GLY A 1 310 ? 28.420 19.251 -38.954 1.00 44.41 310 GLY A CA 1
ATOM 2516 C C . GLY A 1 310 ? 27.025 19.873 -38.735 1.00 44.41 310 GLY A C 1
ATOM 2517 O O . GLY A 1 310 ? 26.417 19.646 -37.684 1.00 44.41 310 GLY A O 1
ATOM 2518 N N . PRO A 1 311 ? 26.465 20.639 -39.696 1.00 45.69 311 PRO A N 1
ATOM 2519 C CA . PRO A 1 311 ? 25.173 21.295 -39.513 1.00 45.69 311 PRO A CA 1
ATOM 2520 C C . PRO A 1 311 ? 24.047 20.262 -39.370 1.00 45.69 311 PRO A C 1
ATOM 2522 O O . PRO A 1 311 ? 23.692 19.560 -40.317 1.00 45.69 311 PRO A O 1
ATOM 2525 N N . ILE A 1 312 ? 23.456 20.188 -38.171 1.00 50.25 312 ILE A N 1
ATOM 2526 C CA . ILE A 1 312 ? 22.320 19.304 -37.875 1.00 50.25 312 ILE A CA 1
ATOM 2527 C C . ILE A 1 312 ? 21.190 19.606 -38.866 1.00 50.25 312 ILE A C 1
ATOM 2529 O O . ILE A 1 312 ? 20.651 20.714 -38.883 1.00 50.25 312 ILE A O 1
ATOM 2533 N N . ASN A 1 313 ? 20.824 18.614 -39.681 1.00 45.69 313 ASN A N 1
ATOM 2534 C CA . ASN A 1 313 ? 19.892 18.782 -40.794 1.00 45.69 313 ASN A CA 1
ATOM 2535 C C . ASN A 1 313 ? 18.445 18.975 -40.287 1.00 45.69 313 ASN A C 1
ATOM 2537 O O . ASN A 1 313 ? 17.702 18.020 -40.044 1.00 45.69 313 ASN A O 1
ATOM 2541 N N . LYS A 1 314 ? 18.065 20.242 -40.078 1.00 50.25 314 LYS A N 1
ATOM 2542 C CA . LYS A 1 314 ? 16.796 20.655 -39.453 1.00 50.25 314 LYS A CA 1
ATOM 2543 C C . LYS A 1 314 ? 15.557 20.329 -40.296 1.00 50.25 314 LYS A C 1
ATOM 2545 O O . LYS A 1 314 ? 14.472 20.208 -39.726 1.00 50.25 314 LYS A O 1
ATOM 2550 N N . ASP A 1 315 ? 15.689 20.141 -41.608 1.00 47.47 315 ASP A N 1
ATOM 2551 C CA . ASP A 1 315 ? 14.537 19.980 -42.506 1.00 47.47 315 ASP A CA 1
ATOM 2552 C C . ASP A 1 315 ? 13.789 18.654 -42.317 1.00 47.47 315 ASP A C 1
ATOM 2554 O O . ASP A 1 315 ? 12.584 18.584 -42.569 1.00 47.47 315 ASP A O 1
ATOM 2558 N N . ILE A 1 316 ? 14.436 17.630 -41.745 1.00 48.78 316 ILE A N 1
ATOM 2559 C CA . ILE A 1 316 ? 13.758 16.385 -41.341 1.00 48.78 316 ILE A CA 1
ATOM 2560 C C . ILE A 1 316 ? 12.599 16.688 -40.372 1.00 48.78 316 ILE A C 1
ATOM 2562 O O . ILE A 1 316 ? 11.523 16.101 -40.501 1.00 48.78 316 ILE A O 1
ATOM 2566 N N . PHE A 1 317 ? 12.757 17.656 -39.462 1.00 46.91 317 PHE A N 1
ATOM 2567 C CA . PHE A 1 317 ? 11.712 18.034 -38.503 1.00 46.91 317 PHE A CA 1
ATOM 2568 C C . PHE A 1 317 ? 10.602 18.910 -39.104 1.00 46.91 317 PHE A C 1
ATOM 2570 O O . PHE A 1 317 ? 9.492 18.907 -38.576 1.00 46.91 317 PHE A O 1
ATOM 2577 N N . ARG A 1 318 ? 10.845 19.603 -40.227 1.00 45.31 318 ARG A N 1
ATOM 2578 C CA . ARG A 1 318 ? 9.796 20.347 -40.955 1.00 45.31 318 ARG A CA 1
ATOM 2579 C C . ARG A 1 318 ? 8.808 19.432 -41.682 1.00 45.31 318 ARG A C 1
ATOM 2581 O O . ARG A 1 318 ? 7.678 19.840 -41.919 1.00 45.31 318 ARG A O 1
ATOM 2588 N N . SER A 1 319 ? 9.196 18.191 -41.985 1.00 48.53 319 SER A N 1
ATOM 2589 C CA . SER A 1 319 ? 8.346 17.219 -42.695 1.00 48.53 319 SER A CA 1
ATOM 2590 C C . SER A 1 319 ? 7.188 16.628 -41.871 1.00 48.53 319 SER A C 1
ATOM 2592 O O . SER A 1 319 ? 6.379 15.878 -42.409 1.00 48.53 319 SER A O 1
ATOM 2594 N N . GLY A 1 320 ? 7.124 16.888 -40.558 1.00 46.53 320 GLY A N 1
ATOM 2595 C CA . GLY A 1 320 ? 6.086 16.369 -39.652 1.00 46.53 320 GLY A CA 1
ATOM 2596 C C . GLY A 1 320 ? 6.131 14.857 -39.359 1.00 46.53 320 GLY A C 1
ATOM 2597 O O . GLY A 1 320 ? 5.554 14.414 -38.368 1.00 46.53 320 GLY A O 1
ATOM 2598 N N . ALA A 1 321 ? 6.849 14.060 -40.158 1.00 50.50 321 ALA A N 1
ATOM 2599 C CA . ALA A 1 321 ? 6.805 12.595 -40.123 1.00 50.50 321 ALA A CA 1
ATOM 2600 C C . ALA A 1 321 ? 7.403 11.946 -38.855 1.00 50.50 321 ALA A C 1
ATOM 2602 O O . ALA A 1 321 ? 7.053 10.812 -38.520 1.00 50.50 321 ALA A O 1
ATOM 2603 N N . ILE A 1 322 ? 8.302 12.632 -38.136 1.00 49.59 322 ILE A N 1
ATOM 2604 C CA . ILE A 1 322 ? 8.932 12.121 -36.907 1.00 49.59 322 ILE A CA 1
ATOM 2605 C C . ILE A 1 322 ? 8.896 13.196 -35.818 1.00 49.59 322 ILE A C 1
ATOM 2607 O O . ILE A 1 322 ? 9.627 14.183 -35.873 1.00 49.59 322 ILE A O 1
ATOM 2611 N N . THR A 1 323 ? 8.093 12.983 -34.773 1.00 62.41 323 THR A N 1
ATOM 2612 C CA . THR A 1 323 ? 8.124 13.860 -33.593 1.00 62.41 323 THR A CA 1
ATOM 2613 C C . THR A 1 323 ? 9.391 13.608 -32.754 1.00 62.41 323 THR A C 1
ATOM 2615 O O . THR A 1 323 ? 9.858 12.463 -32.672 1.00 62.41 323 THR A O 1
ATOM 2618 N N . PRO A 1 324 ? 9.937 14.624 -32.051 1.00 52.75 324 PRO A N 1
ATOM 2619 C CA . PRO A 1 324 ? 11.110 14.454 -31.184 1.00 52.75 324 PRO A CA 1
ATOM 2620 C C . PRO A 1 324 ? 10.951 13.353 -30.121 1.00 52.75 324 PRO A C 1
ATOM 2622 O O . PRO A 1 324 ? 11.922 12.678 -29.766 1.00 52.75 324 PRO A O 1
ATOM 2625 N N . ASN A 1 325 ? 9.720 13.115 -29.656 1.00 50.19 325 ASN A N 1
ATOM 2626 C CA . ASN A 1 325 ? 9.388 12.040 -28.719 1.00 50.19 325 ASN A CA 1
ATOM 2627 C C . ASN A 1 325 ? 9.584 10.641 -29.328 1.00 50.19 325 ASN A C 1
ATOM 2629 O O . ASN A 1 325 ? 10.109 9.755 -28.652 1.00 50.19 325 ASN A O 1
ATOM 2633 N N . THR A 1 326 ? 9.229 10.437 -30.602 1.00 54.03 326 THR A N 1
ATOM 2634 C CA . THR A 1 326 ? 9.443 9.160 -31.306 1.00 54.03 326 THR A CA 1
ATOM 2635 C C . THR A 1 326 ? 10.934 8.862 -31.465 1.00 54.03 326 THR A C 1
ATOM 2637 O O . THR A 1 326 ? 11.382 7.771 -31.110 1.00 54.03 326 THR A O 1
ATOM 2640 N N . LEU A 1 327 ? 11.727 9.846 -31.904 1.00 50.53 327 LEU A N 1
ATOM 2641 C CA . LEU A 1 327 ? 13.177 9.683 -32.060 1.00 50.53 327 LEU A CA 1
ATOM 2642 C C . LEU A 1 327 ? 13.865 9.409 -30.708 1.00 50.53 327 LEU A C 1
ATOM 2644 O O . LEU A 1 327 ? 14.687 8.501 -30.584 1.00 50.53 327 LEU A O 1
ATOM 2648 N N . THR A 1 328 ? 13.463 10.129 -29.655 1.00 52.72 328 THR A N 1
ATOM 2649 C CA . THR A 1 328 ? 13.980 9.939 -28.287 1.00 52.72 328 THR A CA 1
ATOM 2650 C C . THR A 1 328 ? 13.626 8.563 -27.709 1.00 52.72 328 THR A C 1
ATOM 2652 O O . THR A 1 328 ? 14.411 7.995 -26.947 1.00 52.72 328 THR A O 1
ATOM 2655 N N . ARG A 1 329 ? 12.479 7.988 -28.093 1.00 53.31 329 ARG A N 1
ATOM 2656 C CA . ARG A 1 329 ? 12.079 6.626 -27.713 1.00 53.31 329 ARG A CA 1
ATOM 2657 C C . ARG A 1 329 ? 12.957 5.568 -28.391 1.00 53.31 329 ARG A C 1
ATOM 2659 O O . ARG A 1 329 ? 13.476 4.699 -27.696 1.00 53.31 329 ARG A O 1
ATOM 2666 N N . ILE A 1 330 ? 13.215 5.702 -29.696 1.00 54.44 330 ILE A N 1
ATOM 2667 C CA . ILE A 1 330 ? 14.120 4.810 -30.449 1.00 54.44 330 ILE A CA 1
ATOM 2668 C C . ILE A 1 330 ? 15.550 4.873 -29.880 1.00 54.44 330 ILE A C 1
ATOM 2670 O O . ILE A 1 330 ? 16.152 3.832 -29.612 1.00 54.44 330 ILE A O 1
ATOM 2674 N N . ARG A 1 331 ? 16.074 6.079 -29.601 1.00 53.16 331 ARG A N 1
ATOM 2675 C CA . ARG A 1 331 ? 17.401 6.255 -28.975 1.00 53.16 331 ARG A CA 1
ATOM 2676 C C . ARG A 1 331 ? 17.520 5.552 -27.610 1.00 53.16 331 ARG A C 1
ATOM 2678 O O . ARG A 1 331 ? 18.589 5.033 -27.300 1.00 53.16 331 ARG A O 1
ATOM 2685 N N . LYS A 1 332 ? 16.451 5.503 -26.798 1.00 50.56 332 LYS A N 1
ATOM 2686 C CA . LYS A 1 332 ? 16.474 4.878 -25.458 1.00 50.56 332 LYS A CA 1
ATOM 2687 C C . LYS A 1 332 ? 16.462 3.343 -25.477 1.00 50.56 332 LYS A C 1
ATOM 2689 O O . LYS A 1 332 ? 17.043 2.743 -24.577 1.00 50.56 332 LYS A O 1
ATOM 2694 N N . GLU A 1 333 ? 15.864 2.698 -26.479 1.00 49.62 333 GLU A N 1
ATOM 2695 C CA . GLU A 1 333 ? 15.789 1.224 -26.538 1.00 49.62 333 GLU A CA 1
ATOM 2696 C C . GLU A 1 333 ? 17.083 0.564 -27.070 1.00 49.62 333 GLU A C 1
ATOM 2698 O O . GLU A 1 333 ? 17.367 -0.589 -26.747 1.00 49.62 333 GLU A O 1
ATOM 2703 N N . LYS A 1 334 ? 17.951 1.303 -27.784 1.00 47.16 334 LYS A N 1
ATOM 2704 C CA . LYS A 1 334 ? 19.252 0.796 -28.286 1.00 47.16 334 LYS A CA 1
ATOM 2705 C C . LYS A 1 334 ? 20.282 0.500 -27.171 1.00 47.16 334 LYS A C 1
ATOM 2707 O O . LYS A 1 334 ? 21.297 -0.139 -27.433 1.00 47.16 334 LYS A O 1
ATOM 2712 N N . ALA A 1 335 ? 20.030 0.934 -25.932 1.00 37.41 335 ALA A N 1
ATOM 2713 C CA . ALA A 1 335 ? 20.974 0.856 -24.810 1.00 37.41 335 ALA A CA 1
ATOM 2714 C C . ALA A 1 335 ? 20.984 -0.483 -24.034 1.00 37.41 335 ALA A C 1
ATOM 2716 O O . ALA A 1 335 ? 21.820 -0.653 -23.146 1.00 37.41 335 ALA A O 1
ATOM 2717 N N . GLY A 1 336 ? 20.090 -1.438 -24.331 1.00 34.97 336 GLY A N 1
ATOM 2718 C CA . GLY A 1 336 ? 20.050 -2.712 -23.603 1.00 34.97 336 GLY A CA 1
ATOM 2719 C C . GLY A 1 336 ? 19.215 -3.818 -24.255 1.00 34.97 336 GLY A C 1
ATOM 2720 O O . GLY A 1 336 ? 17.995 -3.737 -24.309 1.00 34.97 336 GLY A O 1
ATOM 2721 N N . SER A 1 337 ? 19.892 -4.895 -24.671 1.00 38.19 337 SER A N 1
ATOM 2722 C CA . SER A 1 337 ? 19.334 -6.226 -24.984 1.00 38.19 337 SER A CA 1
ATOM 2723 C C . SER A 1 337 ? 18.099 -6.308 -25.906 1.00 38.19 337 SER A C 1
ATOM 2725 O O . SER A 1 337 ? 16.977 -6.481 -25.442 1.00 38.19 337 SER A O 1
ATOM 2727 N N . GLY A 1 338 ? 18.338 -6.376 -27.221 1.00 38.62 338 GLY A N 1
ATOM 2728 C CA . GLY A 1 338 ? 17.696 -7.372 -28.102 1.00 38.62 338 GLY A CA 1
ATOM 2729 C C . GLY A 1 338 ? 16.162 -7.444 -28.183 1.00 38.62 338 GLY A C 1
ATOM 2730 O O . GLY A 1 338 ? 15.640 -8.526 -28.444 1.00 38.62 338 GLY A O 1
ATOM 2731 N N . GLY A 1 339 ? 15.435 -6.345 -27.967 1.00 34.84 339 GLY A N 1
ATOM 2732 C CA . GLY A 1 339 ? 13.976 -6.310 -28.122 1.00 34.84 339 GLY A CA 1
ATOM 2733 C C . GLY A 1 339 ? 13.524 -6.487 -29.579 1.00 34.84 339 GLY A C 1
ATOM 2734 O O . GLY A 1 339 ? 14.078 -5.870 -30.487 1.00 34.84 339 GLY A O 1
ATOM 2735 N N . THR A 1 340 ? 12.504 -7.316 -29.817 1.00 43.91 340 THR A N 1
ATOM 2736 C CA . THR A 1 340 ? 11.900 -7.498 -31.147 1.00 43.91 340 THR A CA 1
ATOM 2737 C C . THR A 1 340 ? 10.833 -6.438 -31.441 1.00 43.91 340 THR A C 1
ATOM 2739 O O . THR A 1 340 ? 10.061 -6.045 -30.569 1.00 43.91 340 THR A O 1
ATOM 2742 N N . VAL A 1 341 ? 10.742 -6.024 -32.713 1.00 40.19 341 VAL A N 1
ATOM 2743 C CA . VAL A 1 341 ? 9.886 -4.926 -33.232 1.00 40.19 341 VAL A CA 1
ATOM 2744 C C . VAL A 1 341 ? 8.385 -5.089 -32.920 1.00 40.19 341 VAL A C 1
ATOM 2746 O O . VAL A 1 341 ? 7.619 -4.127 -32.963 1.00 40.19 341 VAL A O 1
ATOM 2749 N N . HIS A 1 342 ? 7.948 -6.295 -32.551 1.00 37.31 342 HIS A N 1
ATOM 2750 C CA . HIS A 1 342 ? 6.549 -6.635 -32.282 1.00 37.31 342 HIS A CA 1
ATOM 2751 C C . HIS A 1 342 ? 5.915 -5.855 -31.105 1.00 37.31 342 HIS A C 1
ATOM 2753 O O . HIS A 1 342 ? 4.690 -5.845 -30.965 1.00 37.31 342 HIS A O 1
ATOM 2759 N N . SER A 1 343 ? 6.726 -5.179 -30.281 1.00 40.59 343 SER A N 1
ATOM 2760 C CA . SER A 1 343 ? 6.297 -4.296 -29.187 1.00 40.59 343 SER A CA 1
ATOM 2761 C C . SER A 1 343 ? 5.663 -2.971 -29.643 1.00 40.59 343 SER A C 1
ATOM 2763 O O . SER A 1 343 ? 4.895 -2.381 -28.883 1.00 40.59 343 SER A O 1
ATOM 2765 N N . LEU A 1 344 ? 5.957 -2.493 -30.860 1.00 37.34 344 LEU A N 1
ATOM 2766 C CA . LEU A 1 344 ? 5.554 -1.155 -31.325 1.00 37.34 344 LEU A CA 1
ATOM 2767 C C . LEU A 1 344 ? 4.131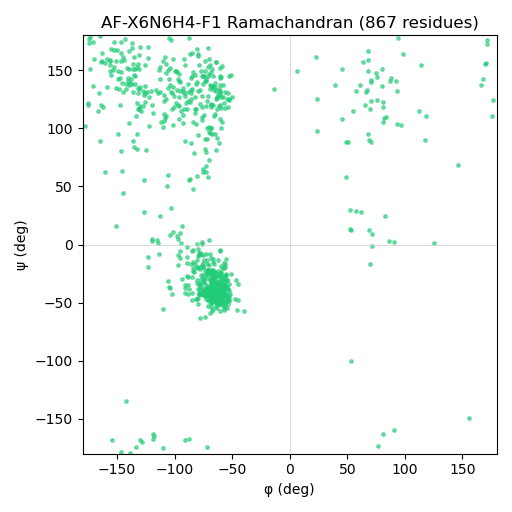 -1.077 -31.904 1.00 37.34 344 LEU A C 1
ATOM 2769 O O . LEU A 1 344 ? 3.559 0.008 -31.947 1.00 37.34 344 LEU A O 1
ATOM 2773 N N . LEU A 1 345 ? 3.545 -2.203 -32.322 1.00 38.28 345 LEU A N 1
ATOM 2774 C CA . LEU A 1 345 ? 2.255 -2.254 -33.037 1.00 38.28 345 LEU A CA 1
ATOM 2775 C C . LEU A 1 345 ? 1.057 -2.648 -32.143 1.00 38.28 345 LEU A C 1
ATOM 2777 O O . LEU A 1 345 ? -0.032 -2.941 -32.634 1.00 38.28 345 LEU A O 1
ATOM 2781 N N . GLY A 1 346 ? 1.243 -2.687 -30.820 1.00 34.38 346 GLY A N 1
ATOM 2782 C CA . GLY A 1 346 ? 0.235 -3.161 -29.869 1.00 34.38 346 GLY A CA 1
ATOM 2783 C C . GLY A 1 346 ? -0.617 -2.061 -29.222 1.00 34.38 346 GLY A C 1
ATOM 2784 O O . GLY A 1 346 ? -0.168 -1.446 -28.260 1.00 34.38 346 GLY A O 1
ATOM 2785 N N . ARG A 1 347 ? -1.895 -1.973 -29.633 1.00 33.34 347 ARG A N 1
ATOM 2786 C CA . ARG A 1 347 ? -3.028 -1.214 -29.032 1.00 33.34 347 ARG A CA 1
ATOM 2787 C C . ARG A 1 347 ? -3.130 0.291 -29.348 1.00 33.34 347 ARG A C 1
ATOM 2789 O O . ARG A 1 347 ? -2.520 1.126 -28.692 1.00 33.34 347 ARG A O 1
ATOM 2796 N N . THR A 1 348 ? -4.090 0.626 -30.212 1.00 32.41 348 THR A N 1
ATOM 2797 C CA . THR A 1 348 ? -4.647 1.979 -30.427 1.00 32.41 348 THR A CA 1
ATOM 2798 C C . THR A 1 348 ? -6.182 1.972 -30.299 1.00 32.41 348 THR A C 1
ATOM 2800 O O . THR A 1 348 ? -6.909 2.356 -31.211 1.00 32.41 348 THR A O 1
ATOM 2803 N N . HIS A 1 349 ? -6.707 1.493 -29.163 1.00 31.88 349 HIS A N 1
ATOM 2804 C CA . HIS A 1 349 ? -8.153 1.423 -28.885 1.00 31.88 349 HIS A CA 1
ATOM 2805 C C . HIS A 1 349 ? -8.500 1.909 -27.468 1.00 31.88 349 HIS A C 1
ATOM 2807 O O . HIS A 1 349 ? -8.667 1.116 -26.544 1.00 31.88 349 HIS A O 1
ATOM 2813 N N . SER A 1 350 ? -8.644 3.228 -27.327 1.00 28.55 350 SER A N 1
ATOM 2814 C CA . SER A 1 350 ? -9.475 3.876 -26.303 1.00 28.55 350 SER A CA 1
ATOM 2815 C C . SER A 1 350 ? -9.676 5.343 -26.690 1.00 28.55 350 SER A C 1
ATOM 2817 O O . SER A 1 350 ? -8.865 6.196 -26.333 1.00 28.55 350 SER A O 1
ATOM 2819 N N . GLY A 1 351 ? -10.725 5.639 -27.459 1.00 35.28 351 GLY A N 1
ATOM 2820 C CA . GLY A 1 351 ? -11.130 7.027 -27.684 1.00 35.28 351 GLY A CA 1
ATOM 2821 C C . GLY A 1 351 ? -11.678 7.626 -26.388 1.00 35.28 351 GLY A C 1
ATOM 2822 O O . GLY A 1 351 ? -12.452 6.971 -25.689 1.00 35.28 351 GLY A O 1
ATOM 2823 N N . LYS A 1 352 ? -11.289 8.860 -26.072 1.00 26.80 352 LYS A N 1
ATOM 2824 C CA . LYS A 1 352 ? -11.935 9.676 -25.042 1.00 26.80 352 LYS A CA 1
ATOM 2825 C C . LYS A 1 352 ? -12.033 11.106 -25.564 1.00 26.80 352 LYS A C 1
ATOM 2827 O O . LYS A 1 352 ? -11.113 11.570 -26.227 1.00 26.80 352 LYS A O 1
ATOM 2832 N N . ILE A 1 353 ? -13.171 11.742 -25.316 1.00 26.89 353 ILE A N 1
ATOM 2833 C CA . ILE A 1 353 ? -13.459 13.110 -25.756 1.00 26.89 353 ILE A CA 1
ATOM 2834 C C . ILE A 1 353 ? -12.672 14.075 -24.864 1.00 26.89 353 ILE A C 1
ATOM 2836 O O . ILE A 1 353 ? -12.595 13.865 -23.652 1.00 26.89 353 ILE A O 1
ATOM 2840 N N . GLU A 1 354 ? -12.090 15.108 -25.465 1.00 27.31 354 GLU A N 1
ATOM 2841 C CA . GLU A 1 354 ? -11.453 16.210 -24.746 1.00 27.31 354 GLU A CA 1
ATOM 2842 C C . GLU A 1 354 ? -12.506 17.269 -24.388 1.00 27.31 354 GLU A C 1
ATOM 2844 O O . GLU A 1 354 ? -13.278 17.704 -25.239 1.00 27.31 354 GLU A O 1
ATOM 2849 N N . THR A 1 355 ? -12.529 17.692 -23.125 1.00 30.53 355 THR A N 1
ATOM 2850 C CA . THR A 1 355 ? -13.306 18.843 -22.639 1.00 30.53 355 THR A CA 1
ATOM 2851 C C . THR A 1 355 ? -12.357 19.743 -21.857 1.00 30.53 355 THR A C 1
ATOM 2853 O O . THR A 1 355 ? -11.789 19.307 -20.854 1.00 30.53 355 THR A O 1
ATOM 2856 N N . GLY A 1 356 ? -12.125 20.958 -22.355 1.00 35.50 356 GLY A N 1
ATOM 2857 C CA . GLY A 1 356 ? -11.051 21.835 -21.888 1.00 35.50 356 GLY A CA 1
ATOM 2858 C C . GLY A 1 356 ? -11.459 22.808 -20.782 1.00 35.50 356 GLY A C 1
ATOM 2859 O O . GLY A 1 356 ? -12.055 23.840 -21.061 1.00 35.50 356 GLY A O 1
ATOM 2860 N N . SER A 1 357 ? -11.048 22.504 -19.554 1.00 31.72 357 SER A N 1
ATOM 2861 C CA . SER A 1 357 ? -10.887 23.413 -18.406 1.00 31.72 357 SER A CA 1
ATOM 2862 C C . SER A 1 357 ? -10.064 22.630 -17.371 1.00 31.72 357 SER A C 1
ATOM 2864 O O . SER A 1 357 ? -10.357 21.462 -17.137 1.00 31.72 357 SER A O 1
ATOM 2866 N N . GLY A 1 358 ? -8.989 23.125 -16.767 1.00 30.91 358 GLY A N 1
ATOM 2867 C CA . GLY A 1 358 ? -8.742 24.499 -16.338 1.00 30.91 358 GLY A CA 1
ATOM 2868 C C . GLY A 1 358 ? -8.587 24.432 -14.819 1.00 30.91 358 GLY A C 1
ATOM 2869 O O . GLY A 1 358 ? -9.584 24.430 -14.108 1.00 30.91 358 GLY A O 1
ATOM 2870 N N . ASN A 1 359 ? -7.358 24.236 -14.329 1.00 32.88 359 ASN A N 1
ATOM 2871 C CA . ASN A 1 359 ? -7.111 23.977 -12.908 1.00 32.88 359 ASN A CA 1
ATOM 2872 C C . ASN A 1 359 ? -7.148 25.281 -12.100 1.00 32.88 359 ASN A C 1
ATOM 2874 O O . ASN A 1 359 ? -6.115 25.934 -11.953 1.00 32.88 359 ASN A O 1
ATOM 2878 N N . GLU A 1 360 ? -8.298 25.613 -11.524 1.00 35.72 360 GLU A N 1
ATOM 2879 C CA . GLU A 1 360 ? -8.383 26.590 -10.436 1.00 35.72 360 GLU A CA 1
ATOM 2880 C C . GLU A 1 360 ? -8.371 25.886 -9.073 1.00 35.72 360 GLU A C 1
ATOM 2882 O O . GLU A 1 360 ? -8.975 24.828 -8.888 1.00 35.72 360 GLU A O 1
ATOM 2887 N N . ILE A 1 361 ? -7.658 26.470 -8.109 1.00 37.53 361 ILE A N 1
ATOM 2888 C CA . ILE A 1 361 ? -7.613 25.989 -6.725 1.00 37.53 361 ILE A CA 1
ATOM 2889 C C . ILE A 1 361 ? -8.672 26.765 -5.940 1.00 37.53 361 ILE A C 1
ATOM 2891 O O . ILE A 1 361 ? -8.564 27.980 -5.790 1.00 37.53 361 ILE A O 1
ATOM 2895 N N . ALA A 1 362 ? -9.697 26.069 -5.443 1.00 33.28 362 ALA A N 1
ATOM 2896 C CA . ALA A 1 362 ? -10.794 26.691 -4.707 1.00 33.28 362 ALA A CA 1
ATOM 2897 C C . ALA A 1 362 ? -10.289 27.390 -3.430 1.00 33.28 362 ALA A C 1
ATOM 2899 O O . ALA A 1 362 ? -9.746 26.749 -2.528 1.00 33.28 362 ALA A O 1
ATOM 2900 N N . THR A 1 363 ? -10.487 28.706 -3.342 1.00 63.78 363 THR A N 1
ATOM 2901 C CA . THR A 1 363 ? -10.127 29.495 -2.156 1.00 63.78 363 THR A CA 1
ATOM 2902 C C . THR A 1 363 ? -11.199 29.368 -1.067 1.00 63.78 363 THR A C 1
ATOM 2904 O O . THR A 1 363 ? -12.325 28.943 -1.335 1.00 63.78 363 THR A O 1
ATOM 2907 N N . LYS A 1 364 ? -10.905 29.822 0.163 1.00 48.84 364 LYS A N 1
ATOM 2908 C CA . LYS A 1 364 ? -11.917 29.929 1.238 1.00 48.84 364 LYS A CA 1
ATOM 2909 C C . LYS A 1 364 ? -13.146 30.766 0.830 1.00 48.84 364 LYS A C 1
ATOM 2911 O O . LYS A 1 364 ? -14.222 30.546 1.378 1.00 48.84 364 LYS A O 1
ATOM 2916 N N . ARG A 1 365 ? -13.007 31.691 -0.133 1.00 56.75 365 ARG A N 1
ATOM 2917 C CA . ARG A 1 365 ? -14.114 32.505 -0.664 1.00 56.75 365 ARG A CA 1
ATOM 2918 C C . ARG A 1 365 ? -15.108 31.636 -1.439 1.00 56.75 365 ARG A C 1
ATOM 2920 O O . ARG A 1 365 ? -16.271 31.594 -1.065 1.00 56.75 365 ARG A O 1
ATOM 2927 N N . ASN A 1 366 ? -14.610 30.814 -2.369 1.00 63.31 366 ASN A N 1
ATOM 2928 C CA . ASN A 1 366 ? -15.410 29.892 -3.184 1.00 63.31 366 ASN A CA 1
ATOM 2929 C C . ASN A 1 366 ? -16.309 28.977 -2.325 1.00 63.31 366 ASN A C 1
ATOM 2931 O O . ASN A 1 366 ? -17.461 28.740 -2.677 1.00 63.31 366 ASN A O 1
ATOM 2935 N N . TYR A 1 367 ? -15.809 28.481 -1.185 1.00 53.12 367 TYR A N 1
ATOM 2936 C CA . TYR A 1 367 ? -16.610 27.671 -0.254 1.00 53.12 367 TYR A CA 1
ATOM 2937 C C . TYR A 1 367 ? -17.729 28.473 0.425 1.00 53.12 367 TYR A C 1
ATOM 2939 O O . TYR A 1 367 ? -18.840 27.963 0.566 1.00 53.12 367 TYR A O 1
ATOM 2947 N N . ARG A 1 368 ? -17.469 29.731 0.807 1.00 63.19 368 ARG A N 1
ATOM 2948 C CA . ARG A 1 368 ? -18.481 30.632 1.381 1.00 63.19 368 ARG A CA 1
ATOM 2949 C C . ARG A 1 368 ? -19.559 30.977 0.351 1.00 63.19 368 ARG A C 1
ATOM 2951 O O . ARG A 1 368 ? -20.739 30.949 0.682 1.00 63.19 368 ARG A O 1
ATOM 2958 N N . ASP A 1 369 ? -19.161 31.216 -0.895 1.00 65.75 369 ASP A N 1
ATOM 2959 C CA . ASP A 1 369 ? -20.070 31.526 -2.003 1.00 65.75 369 ASP A CA 1
ATOM 2960 C C . ASP A 1 369 ? -20.971 30.320 -2.345 1.00 65.75 369 ASP A C 1
ATOM 2962 O O . ASP A 1 369 ? -22.182 30.474 -2.515 1.00 65.75 369 ASP A O 1
ATOM 2966 N N . VAL A 1 370 ? -20.421 29.096 -2.335 1.00 60.50 370 VAL A N 1
ATOM 2967 C CA . VAL A 1 370 ? -21.199 27.844 -2.456 1.00 60.50 370 VAL A CA 1
ATOM 2968 C C . VAL A 1 370 ? -22.162 27.658 -1.278 1.00 60.50 370 VAL A C 1
ATOM 2970 O O . VAL A 1 370 ? -23.316 27.288 -1.491 1.00 60.50 370 VAL A O 1
ATOM 2973 N N . GLN A 1 371 ? -21.735 27.942 -0.043 1.00 59.75 371 GLN A N 1
ATOM 2974 C CA . GLN A 1 371 ? -22.588 27.831 1.145 1.00 59.75 371 GLN A CA 1
ATOM 2975 C C . GLN A 1 371 ? -23.755 28.835 1.113 1.00 59.75 371 GLN A C 1
ATOM 2977 O O . GLN A 1 371 ? -24.890 28.466 1.416 1.00 59.75 371 GLN A O 1
ATOM 2982 N N . ILE A 1 372 ? -23.501 30.077 0.683 1.00 70.06 372 ILE A N 1
ATOM 2983 C CA . ILE A 1 372 ? -24.534 31.099 0.454 1.00 70.06 372 ILE A CA 1
ATOM 2984 C C . ILE A 1 372 ? -25.506 30.634 -0.639 1.00 70.06 372 ILE A C 1
ATOM 2986 O O . ILE A 1 372 ? -26.717 30.656 -0.423 1.00 70.06 372 ILE A O 1
ATOM 2990 N N . GLY A 1 373 ? -24.992 30.138 -1.769 1.00 71.81 373 GLY A N 1
ATOM 2991 C CA . GLY A 1 373 ? -25.811 29.596 -2.856 1.00 71.81 373 GLY A CA 1
ATOM 2992 C C . GLY A 1 373 ? -26.689 28.413 -2.431 1.00 71.81 373 GLY A C 1
ATOM 2993 O O . GLY A 1 373 ? -27.827 28.307 -2.880 1.00 71.81 373 GLY A O 1
ATOM 2994 N N . PHE A 1 374 ? -26.212 27.558 -1.521 1.00 56.75 374 PHE A N 1
ATOM 2995 C CA . PHE A 1 374 ? -26.986 26.428 -0.998 1.00 56.75 374 PHE A CA 1
ATOM 2996 C C . PHE A 1 374 ? -28.130 26.876 -0.071 1.00 56.75 374 PHE A C 1
ATOM 2998 O O . PHE A 1 374 ? -29.238 26.345 -0.154 1.00 56.75 374 PHE A O 1
ATOM 3005 N N . ILE A 1 375 ? -27.890 27.885 0.776 1.00 68.06 375 ILE A N 1
ATOM 3006 C CA . ILE A 1 375 ? -28.926 28.508 1.620 1.00 68.06 375 ILE A CA 1
ATOM 3007 C C . ILE A 1 375 ? -29.987 29.192 0.746 1.00 68.06 375 ILE A C 1
ATOM 3009 O O . ILE A 1 375 ? -31.185 29.031 0.983 1.00 68.06 375 ILE A O 1
ATOM 3013 N N . ASP A 1 376 ? -29.558 29.934 -0.273 1.00 70.69 376 ASP A N 1
ATOM 3014 C CA . ASP A 1 376 ? -30.447 30.696 -1.152 1.00 70.69 376 ASP A CA 1
ATOM 3015 C C . ASP A 1 376 ? -31.255 29.797 -2.110 1.00 70.69 376 ASP A C 1
ATOM 3017 O O . ASP A 1 376 ? -32.439 30.042 -2.339 1.00 70.69 376 ASP A O 1
ATOM 3021 N N . TRP A 1 377 ? -30.667 28.694 -2.590 1.00 79.69 377 TRP A N 1
ATOM 3022 C CA . TRP A 1 377 ? -31.397 27.636 -3.299 1.00 79.69 377 TRP A CA 1
ATOM 3023 C C . TRP A 1 377 ? -32.466 26.995 -2.407 1.00 79.69 377 TRP A C 1
ATOM 3025 O O . TRP A 1 377 ? -33.614 26.861 -2.828 1.00 79.69 377 TRP A O 1
ATOM 3035 N N . ARG A 1 378 ? -32.125 26.655 -1.156 1.00 62.16 378 ARG A N 1
ATOM 3036 C CA . ARG A 1 378 ? -33.060 25.995 -0.234 1.00 62.16 378 ARG A CA 1
ATOM 3037 C C . ARG A 1 378 ? -34.255 26.889 0.107 1.00 62.16 378 ARG A C 1
ATOM 3039 O O . ARG A 1 378 ? -35.384 26.426 -0.005 1.00 62.16 378 ARG A O 1
ATOM 3046 N N . LYS A 1 379 ? -34.029 28.183 0.374 1.00 75.31 379 LYS A N 1
ATOM 3047 C CA . LYS A 1 379 ? -35.095 29.194 0.559 1.00 75.31 379 LYS A CA 1
ATOM 3048 C C . LYS A 1 379 ? -36.068 29.306 -0.624 1.00 75.31 379 LYS A C 1
ATOM 3050 O O . LYS A 1 379 ? -37.206 29.718 -0.428 1.00 75.31 379 LYS A O 1
ATOM 3055 N N . LYS A 1 380 ? -35.623 28.979 -1.842 1.00 71.81 380 LYS A N 1
ATOM 3056 C CA . LYS A 1 380 ? -36.436 29.011 -3.072 1.00 71.81 380 LYS A CA 1
ATOM 3057 C C . LYS A 1 380 ? -37.162 27.694 -3.360 1.00 71.81 380 LYS A C 1
ATOM 3059 O O . LYS A 1 380 ? -38.064 27.691 -4.190 1.00 71.81 380 LYS A O 1
ATOM 3064 N N . PHE A 1 381 ? -36.758 26.597 -2.719 1.00 61.78 381 PHE A N 1
ATOM 3065 C CA . PHE A 1 381 ? -37.304 25.258 -2.957 1.00 61.78 381 PHE A CA 1
ATOM 3066 C C . PHE A 1 381 ? -38.236 24.786 -1.831 1.00 61.78 381 PHE A C 1
ATOM 3068 O O . PHE A 1 381 ? -39.194 24.069 -2.093 1.00 61.78 381 PHE A O 1
ATOM 3075 N N . ASP A 1 382 ? -37.970 25.214 -0.596 1.00 71.12 382 ASP A N 1
ATOM 3076 C CA . ASP A 1 382 ? -38.790 24.963 0.591 1.00 71.12 382 ASP A CA 1
ATOM 3077 C C . ASP A 1 382 ? -38.638 26.155 1.564 1.00 71.12 382 ASP A C 1
ATOM 3079 O O . ASP A 1 382 ? -37.660 26.226 2.318 1.00 71.12 382 ASP A O 1
ATOM 3083 N N . PRO A 1 383 ? -39.552 27.142 1.513 1.00 71.75 383 PRO A N 1
ATOM 3084 C CA . PRO A 1 383 ? -39.484 28.321 2.370 1.00 71.75 383 PRO A CA 1
ATOM 3085 C C . PRO A 1 383 ? -39.965 28.054 3.803 1.00 71.75 383 PRO A C 1
ATOM 3087 O O . PRO A 1 383 ? -39.617 28.827 4.693 1.00 71.75 383 PRO A O 1
ATOM 3090 N N . GLU A 1 384 ? -40.733 26.987 4.048 1.00 67.12 384 GLU A N 1
ATOM 3091 C CA . GLU A 1 384 ? -41.325 26.705 5.360 1.00 67.12 384 GLU A CA 1
ATOM 3092 C C . GLU A 1 384 ? -40.302 26.045 6.293 1.00 67.12 384 GLU A C 1
ATOM 3094 O O . GLU A 1 384 ? -40.087 26.539 7.404 1.00 67.12 384 GLU A O 1
ATOM 3099 N N . SER A 1 385 ? -39.552 25.030 5.834 1.00 61.47 385 SER A N 1
ATOM 3100 C CA . SER A 1 385 ? -38.467 24.457 6.655 1.00 61.47 385 SER A CA 1
ATOM 3101 C C . SER A 1 385 ? -37.270 25.405 6.827 1.00 61.47 385 SER A C 1
ATOM 3103 O O . SER A 1 385 ? -36.472 25.247 7.755 1.00 61.47 385 SER A O 1
ATOM 3105 N N . ALA A 1 386 ? -37.147 26.433 5.978 1.00 61.34 386 ALA A N 1
ATOM 3106 C CA . ALA A 1 386 ? -36.086 27.432 6.072 1.00 61.34 386 ALA A CA 1
ATOM 3107 C C . ALA A 1 386 ? -36.222 28.369 7.291 1.00 61.34 386 ALA A C 1
ATOM 3109 O O . ALA A 1 386 ? -35.212 28.926 7.729 1.00 61.34 386 ALA A O 1
ATOM 3110 N N . VAL A 1 387 ? -37.425 28.536 7.861 1.00 62.69 387 VAL A N 1
ATOM 3111 C CA . VAL A 1 387 ? -37.676 29.470 8.981 1.00 62.69 387 VAL A CA 1
ATOM 3112 C C . VAL A 1 387 ? -36.959 29.036 10.268 1.00 62.69 387 VAL A C 1
ATOM 3114 O O . VAL A 1 387 ? -36.441 29.878 11.000 1.00 62.69 387 VAL A O 1
ATOM 3117 N N . GLY A 1 388 ? -36.862 27.728 10.526 1.00 52.69 388 GLY A N 1
ATOM 3118 C CA . GLY A 1 388 ? -36.214 27.183 11.728 1.00 52.69 388 GLY A CA 1
ATOM 3119 C C . GLY A 1 388 ? -34.680 27.135 11.683 1.00 52.69 388 GLY A C 1
ATOM 3120 O O . GLY A 1 388 ? -34.047 26.862 12.700 1.00 52.69 388 GLY A O 1
ATOM 3121 N N . LEU A 1 389 ? -34.056 27.390 10.526 1.00 47.34 389 LEU A N 1
ATOM 3122 C CA . LEU A 1 389 ? -32.633 27.108 10.273 1.00 47.34 389 LEU A CA 1
ATOM 3123 C C . LEU A 1 389 ? -31.718 28.346 10.319 1.00 47.34 389 LEU A C 1
ATOM 3125 O O . LEU A 1 389 ? -30.678 28.404 9.659 1.00 47.34 389 LEU A O 1
ATOM 3129 N N . ALA A 1 390 ? -32.075 29.332 11.145 1.00 46.44 390 ALA A N 1
ATOM 3130 C CA . ALA A 1 390 ? -31.279 30.531 11.413 1.00 46.44 390 ALA A CA 1
ATOM 3131 C C . ALA A 1 390 ? -30.039 30.240 12.291 1.00 46.44 390 ALA A C 1
ATOM 3133 O O . ALA A 1 390 ? -29.898 30.763 13.399 1.00 46.44 390 ALA A O 1
ATOM 3134 N N . MET A 1 391 ? -29.114 29.408 11.797 1.00 44.56 391 MET A N 1
ATOM 3135 C CA . MET A 1 391 ? -27.805 29.224 12.428 1.00 44.56 391 MET A CA 1
ATOM 3136 C C . MET A 1 391 ? -27.093 30.575 12.538 1.00 44.56 391 MET A C 1
ATOM 3138 O O . MET A 1 391 ? -26.834 31.232 11.527 1.00 44.56 391 MET A O 1
ATOM 3142 N N . LYS A 1 392 ? -26.742 30.980 13.765 1.00 44.94 392 LYS A N 1
ATOM 3143 C CA . LYS A 1 392 ? -25.910 32.163 14.000 1.00 44.94 392 LYS A CA 1
ATOM 3144 C C . LYS A 1 392 ? -24.559 31.959 13.317 1.00 44.94 392 LYS A C 1
ATOM 3146 O O . LYS A 1 392 ? -23.736 31.178 13.787 1.00 44.94 392 LYS A O 1
ATOM 3151 N N . ILE A 1 393 ? -24.323 32.686 12.226 1.00 41.66 393 ILE A N 1
ATOM 3152 C CA . ILE A 1 393 ? -22.976 32.877 11.692 1.00 41.66 393 ILE A CA 1
ATOM 3153 C C . ILE A 1 393 ? -22.260 33.773 12.700 1.00 41.66 393 ILE A C 1
ATOM 3155 O O . ILE A 1 393 ? -22.455 34.987 12.693 1.00 41.66 393 ILE A O 1
ATOM 3159 N N . THR A 1 394 ? -21.489 33.169 13.604 1.00 37.72 394 THR A N 1
ATOM 3160 C CA . THR A 1 394 ? -20.645 33.907 14.546 1.00 37.72 394 THR A CA 1
ATOM 3161 C C . THR A 1 394 ? -19.739 34.847 13.748 1.00 37.72 394 THR A C 1
ATOM 3163 O O . THR A 1 394 ? -19.038 34.367 12.849 1.00 37.72 394 THR A O 1
ATOM 3166 N N . PRO A 1 395 ? -19.736 36.163 14.025 1.00 37.12 395 PRO A N 1
ATOM 3167 C CA . PRO A 1 395 ? -18.723 37.047 13.475 1.00 37.12 395 PRO A CA 1
ATOM 3168 C C . PRO A 1 395 ? -17.347 36.517 13.879 1.00 37.12 395 PRO A C 1
ATOM 3170 O O . PRO A 1 395 ? -17.125 36.196 15.047 1.00 37.12 395 PRO A O 1
ATOM 3173 N N . LEU A 1 396 ? -16.430 36.407 12.920 1.00 31.34 396 LEU A N 1
ATOM 3174 C CA . LEU A 1 396 ? -15.019 36.351 13.283 1.00 31.34 396 LEU A CA 1
ATOM 3175 C C . LEU A 1 396 ? -14.685 37.693 13.931 1.00 31.34 396 LEU A C 1
ATOM 3177 O O . LEU A 1 396 ? -15.070 38.730 13.393 1.00 31.34 396 LEU A O 1
ATOM 3181 N N . LEU A 1 397 ? -14.010 37.648 15.079 1.00 35.50 397 LEU A N 1
ATOM 3182 C CA . LEU A 1 397 ? -13.383 38.832 15.655 1.00 35.50 397 LEU A CA 1
ATOM 3183 C C . LEU A 1 397 ? -12.478 39.454 14.591 1.00 35.50 397 LEU A C 1
ATOM 3185 O O . LEU A 1 397 ? -11.706 38.747 13.940 1.00 35.50 397 LEU A O 1
ATOM 3189 N N . GLU A 1 398 ? -12.627 40.757 14.397 1.00 36.94 398 GLU A N 1
ATOM 3190 C CA . GLU A 1 398 ? -11.751 41.532 13.532 1.00 36.94 398 GLU A CA 1
ATOM 3191 C C . GLU A 1 398 ? -10.373 41.572 14.207 1.00 36.94 398 GLU A C 1
ATOM 3193 O O . GLU A 1 398 ? -10.254 41.967 15.366 1.00 36.94 398 GLU A O 1
ATOM 3198 N N . GLU A 1 399 ? -9.344 41.073 13.517 1.00 36.47 399 GLU A N 1
ATOM 3199 C CA . GLU A 1 399 ? -7.962 41.191 13.985 1.00 36.47 399 GLU A CA 1
ATOM 3200 C C . GLU A 1 399 ? -7.588 42.678 13.933 1.00 36.47 399 GLU A C 1
ATOM 3202 O O . GLU A 1 399 ? -7.677 43.294 12.871 1.00 36.47 399 GLU A O 1
ATOM 3207 N N . GLU A 1 400 ? -7.237 43.267 15.081 1.00 36.44 400 GLU A N 1
ATOM 3208 C CA . GLU A 1 400 ? -7.006 44.711 15.198 1.00 36.44 400 GLU A CA 1
ATOM 3209 C C . GLU A 1 400 ? -5.901 45.184 14.239 1.00 36.44 400 GLU A C 1
ATOM 3211 O O . GLU A 1 400 ? -4.775 44.676 14.259 1.00 36.44 400 GLU A O 1
ATOM 3216 N N . GLU A 1 401 ? -6.207 46.196 13.420 1.00 36.56 401 GLU A N 1
ATOM 3217 C CA . GLU A 1 401 ? -5.221 46.866 12.570 1.00 36.56 401 GLU A CA 1
ATOM 3218 C C . GLU A 1 401 ? -4.185 47.591 13.444 1.00 36.56 401 GLU A C 1
ATOM 3220 O O . GLU A 1 401 ? -4.380 48.736 13.859 1.00 36.56 401 GLU A O 1
ATOM 3225 N N . MET A 1 402 ? -3.047 46.945 13.722 1.00 32.91 402 MET A N 1
ATOM 3226 C CA . MET A 1 402 ? -1.905 47.644 14.312 1.00 32.91 402 MET A CA 1
ATOM 3227 C C . MET A 1 402 ? -1.356 48.664 13.309 1.00 32.91 402 MET A C 1
ATOM 3229 O O . MET A 1 402 ? -0.803 48.306 12.269 1.00 32.91 402 MET A O 1
ATOM 3233 N N . ALA A 1 403 ? -1.551 49.939 13.643 1.00 33.66 403 ALA A N 1
ATOM 3234 C CA . ALA A 1 403 ? -1.368 51.069 12.744 1.00 33.66 403 ALA A CA 1
ATOM 3235 C C . ALA A 1 403 ? 0.062 51.229 12.199 1.00 33.66 403 ALA A C 1
ATOM 3237 O O . ALA A 1 403 ? 1.059 51.030 12.898 1.00 33.66 403 ALA A O 1
ATOM 3238 N N . GLU A 1 404 ? 0.148 51.688 10.949 1.00 35.41 404 GLU A N 1
ATOM 3239 C CA . GLU A 1 404 ? 1.405 52.085 10.317 1.00 35.41 404 GLU A CA 1
ATOM 3240 C C . GLU A 1 404 ? 2.077 53.246 11.073 1.00 35.41 404 GLU A C 1
ATOM 3242 O O . GLU A 1 404 ? 1.424 54.187 11.527 1.00 35.41 404 GLU A O 1
ATOM 3247 N N . THR A 1 405 ? 3.410 53.225 11.152 1.00 33.34 405 THR A N 1
ATOM 3248 C CA . THR A 1 405 ? 4.226 54.368 11.602 1.00 33.34 405 THR A CA 1
ATOM 3249 C C . THR A 1 405 ? 5.286 54.698 10.538 1.00 33.34 405 THR A C 1
ATOM 3251 O O . THR A 1 405 ? 5.860 53.776 9.954 1.00 33.34 405 THR A O 1
ATOM 3254 N N . PRO A 1 406 ? 5.522 55.986 10.211 1.00 42.34 406 PRO A N 1
ATOM 3255 C CA . PRO A 1 406 ? 6.161 56.369 8.950 1.00 42.34 406 PRO A CA 1
ATOM 3256 C C . PRO A 1 406 ? 7.699 56.355 8.959 1.00 42.34 406 PRO A C 1
ATOM 3258 O O . PRO A 1 406 ? 8.362 56.345 9.993 1.00 42.34 406 PRO A O 1
ATOM 3261 N N . LEU A 1 407 ? 8.257 56.389 7.747 1.00 33.34 407 LEU A N 1
ATOM 3262 C CA . LEU A 1 407 ? 9.686 56.300 7.435 1.00 33.34 407 LEU A CA 1
ATOM 3263 C C . LEU A 1 407 ? 10.507 57.567 7.763 1.00 33.34 407 LEU A C 1
ATOM 3265 O O . LEU A 1 407 ? 10.010 58.685 7.634 1.00 33.34 407 LEU A O 1
ATOM 3269 N N . THR A 1 408 ? 11.822 57.327 7.927 1.00 33.66 408 THR A N 1
ATOM 3270 C CA . THR A 1 408 ? 13.027 58.112 7.512 1.00 33.66 408 THR A CA 1
ATOM 3271 C C . THR A 1 408 ? 13.900 58.715 8.630 1.00 33.66 408 THR A C 1
ATOM 3273 O O . THR A 1 408 ? 13.369 59.055 9.683 1.00 33.66 408 THR A O 1
ATOM 3276 N N . PRO A 1 409 ? 15.216 58.970 8.395 1.00 49.38 409 PRO A N 1
ATOM 3277 C CA . PRO A 1 409 ? 16.210 58.266 7.547 1.00 49.38 409 PRO A CA 1
ATOM 3278 C C . PRO A 1 409 ? 17.580 58.017 8.261 1.00 49.38 409 PRO A C 1
ATOM 3280 O O . PRO A 1 409 ? 17.736 58.364 9.422 1.00 49.38 409 PRO A O 1
ATOM 3283 N N . ASP A 1 410 ? 18.573 57.487 7.518 1.00 30.98 410 ASP A N 1
ATOM 3284 C CA . ASP A 1 410 ? 20.044 57.487 7.771 1.00 30.98 410 ASP A CA 1
ATOM 3285 C C . ASP A 1 410 ? 20.594 56.865 9.087 1.00 30.98 410 ASP A C 1
ATOM 3287 O O . ASP A 1 410 ? 20.162 57.147 10.192 1.00 30.98 410 ASP A O 1
ATOM 3291 N N . MET A 1 411 ? 21.620 56.002 9.072 1.00 30.00 411 MET A N 1
ATOM 3292 C CA . MET A 1 411 ? 22.955 56.253 8.503 1.00 30.00 411 MET A CA 1
ATOM 3293 C C . MET A 1 411 ? 23.668 54.997 7.952 1.00 30.00 411 MET A C 1
ATOM 3295 O O . MET A 1 411 ? 23.320 53.851 8.226 1.00 30.00 411 MET A O 1
ATOM 3299 N N . GLN A 1 412 ? 24.748 55.240 7.203 1.00 39.38 412 GLN A N 1
ATOM 3300 C CA . GLN A 1 412 ? 25.694 54.244 6.684 1.00 39.38 412 GLN A CA 1
ATOM 3301 C C . GLN A 1 412 ? 26.571 53.628 7.791 1.00 39.38 412 GLN A C 1
ATOM 3303 O O . GLN A 1 412 ? 26.986 54.355 8.684 1.00 39.38 412 GLN A O 1
ATOM 3308 N N . PHE A 1 413 ? 27.048 52.384 7.619 1.00 30.02 413 PHE A N 1
ATOM 3309 C CA . PHE A 1 413 ? 28.479 52.076 7.821 1.00 30.02 413 PHE A CA 1
ATOM 3310 C C . PHE A 1 413 ? 28.951 50.821 7.060 1.00 30.02 413 PHE A C 1
ATOM 3312 O O . PHE A 1 413 ? 28.177 49.936 6.704 1.00 30.02 413 PHE A O 1
ATOM 3319 N N . LYS A 1 414 ? 30.256 50.780 6.767 1.00 37.19 414 LYS A N 1
ATOM 3320 C CA . LYS A 1 414 ? 30.944 49.746 5.972 1.00 37.19 414 LYS A CA 1
ATOM 3321 C C . LYS A 1 414 ? 31.359 48.557 6.845 1.00 37.19 414 LYS A C 1
ATOM 3323 O O . LYS A 1 414 ? 31.895 48.768 7.928 1.00 37.19 414 LYS A O 1
ATOM 3328 N N . THR A 1 415 ? 31.287 47.335 6.317 1.00 31.31 415 THR A N 1
ATOM 3329 C CA . THR A 1 415 ? 32.018 46.172 6.856 1.00 31.31 415 THR A CA 1
ATOM 3330 C C . THR A 1 415 ? 33.174 45.781 5.933 1.00 31.31 415 THR A C 1
ATOM 3332 O O . THR A 1 415 ? 32.997 45.548 4.739 1.00 31.31 415 THR A O 1
ATOM 3335 N N . GLN A 1 416 ? 34.385 45.721 6.491 1.00 30.62 416 GLN A N 1
ATOM 3336 C CA . GLN A 1 416 ? 35.584 45.213 5.820 1.00 30.62 416 GLN A CA 1
ATOM 3337 C C . GLN A 1 416 ? 35.898 43.781 6.280 1.00 30.62 416 GLN A C 1
ATOM 3339 O O . GLN A 1 416 ? 35.491 43.354 7.359 1.00 30.62 416 GLN A O 1
ATOM 3344 N N . LYS A 1 417 ? 36.684 43.052 5.479 1.00 38.22 417 LYS A N 1
ATOM 3345 C CA . LYS A 1 417 ? 37.395 41.846 5.939 1.00 38.22 417 LYS A CA 1
ATOM 3346 C C . LYS A 1 417 ? 38.426 42.230 7.010 1.00 38.22 417 LYS A C 1
ATOM 3348 O O . LYS A 1 417 ? 38.967 43.334 6.953 1.00 38.22 417 LYS A O 1
ATOM 3353 N N . PRO A 1 418 ? 38.834 41.280 7.861 1.00 42.09 418 PRO A N 1
ATOM 3354 C CA . PRO A 1 418 ? 40.263 40.952 7.836 1.00 42.09 418 PRO A CA 1
ATOM 3355 C C . PRO A 1 418 ? 40.536 39.439 7.720 1.00 42.09 418 PRO A C 1
ATOM 3357 O O . PRO A 1 418 ? 39.675 38.652 7.332 1.00 42.09 418 PRO A O 1
ATOM 3360 N N . MET A 1 419 ? 41.794 39.050 7.935 1.00 32.03 419 MET A N 1
ATOM 3361 C CA . MET A 1 419 ? 42.386 37.767 7.550 1.00 32.03 419 MET A CA 1
ATOM 3362 C C . MET A 1 419 ? 43.402 37.312 8.620 1.00 32.03 419 MET A C 1
ATOM 3364 O O . MET A 1 419 ? 43.966 38.158 9.303 1.00 32.03 419 MET A O 1
ATOM 3368 N N . LYS A 1 420 ? 43.733 36.009 8.629 1.00 36.91 420 LYS A N 1
ATOM 3369 C CA . LYS A 1 420 ? 44.972 35.383 9.164 1.00 36.91 420 LYS A CA 1
ATOM 3370 C C . LYS A 1 420 ? 45.187 35.199 10.691 1.00 36.91 420 LYS A C 1
ATOM 3372 O O . LYS A 1 420 ? 45.388 36.134 11.444 1.00 36.91 420 LYS A O 1
ATOM 3377 N N . GLN A 1 421 ? 45.436 33.918 11.005 1.00 33.56 421 GLN A N 1
ATOM 3378 C CA . GLN A 1 421 ? 46.604 33.365 11.730 1.00 33.56 421 GLN A CA 1
ATOM 3379 C C . GLN A 1 421 ? 46.690 33.335 13.278 1.00 33.56 421 GLN A C 1
ATOM 3381 O O . GLN A 1 421 ? 47.106 34.280 13.928 1.00 33.56 421 GLN A O 1
ATOM 3386 N N . ARG A 1 422 ? 46.594 32.086 13.773 1.00 32.97 422 ARG A N 1
ATOM 3387 C CA . ARG A 1 422 ? 47.670 31.342 14.477 1.00 32.97 422 ARG A CA 1
ATOM 3388 C C . ARG A 1 422 ? 48.106 31.849 15.866 1.00 32.97 422 ARG A C 1
ATOM 3390 O O . ARG A 1 422 ? 49.073 32.591 15.988 1.00 32.97 422 ARG A O 1
ATOM 3397 N N . GLY A 1 423 ? 47.524 31.252 16.908 1.00 28.03 423 GLY A N 1
ATOM 3398 C CA . GLY A 1 423 ? 48.075 31.199 18.269 1.00 28.03 423 GLY A CA 1
ATOM 3399 C C . GLY A 1 423 ? 47.957 29.778 18.835 1.00 28.03 423 GLY A C 1
ATOM 3400 O O . GLY A 1 423 ? 46.950 29.114 18.608 1.00 28.03 423 GLY A O 1
ATOM 3401 N N . SER A 1 424 ? 48.995 29.288 19.513 1.00 35.94 424 SER A N 1
ATOM 3402 C CA . SER A 1 424 ? 49.095 27.911 20.026 1.00 35.94 424 SER A CA 1
ATOM 3403 C C . SER A 1 424 ? 49.074 27.866 21.551 1.00 35.94 424 SER A C 1
ATOM 3405 O O . SER A 1 424 ? 49.746 28.682 22.182 1.00 35.94 424 SER A O 1
ATOM 3407 N N . ARG A 1 425 ? 48.425 26.857 22.145 1.00 32.12 425 ARG A N 1
ATOM 3408 C CA . ARG A 1 425 ? 48.692 26.464 23.536 1.00 32.12 425 ARG A CA 1
ATOM 3409 C C . ARG A 1 425 ? 48.421 24.978 23.762 1.00 32.12 425 ARG A C 1
ATOM 3411 O O . ARG A 1 425 ? 47.402 24.462 23.317 1.00 32.12 425 ARG A O 1
ATOM 3418 N N . GLU A 1 426 ? 49.341 24.309 24.446 1.00 37.66 426 GLU A N 1
ATOM 3419 C CA . GLU A 1 426 ? 49.134 22.962 24.979 1.00 37.66 426 GLU A CA 1
ATOM 3420 C C . GLU A 1 426 ? 48.252 23.016 26.231 1.00 37.66 426 GLU A C 1
ATOM 3422 O O . GLU A 1 426 ? 48.439 23.895 27.074 1.00 37.66 426 GLU A O 1
ATOM 3427 N N . LEU A 1 427 ? 47.407 22.003 26.420 1.00 34.03 427 LEU A N 1
ATOM 3428 C CA . LEU A 1 427 ? 47.122 21.456 27.745 1.00 34.03 427 LEU A CA 1
ATOM 3429 C C . LEU A 1 427 ? 47.119 19.927 27.654 1.00 34.03 427 LEU A C 1
ATOM 3431 O O . LEU A 1 427 ? 46.508 19.344 26.760 1.00 34.03 427 LEU A O 1
ATOM 3435 N N . LYS A 1 428 ? 47.839 19.287 28.579 1.00 37.97 428 LYS A N 1
ATOM 3436 C CA . LYS A 1 428 ? 47.770 17.842 28.818 1.00 37.97 428 LYS A CA 1
ATOM 3437 C C . LYS A 1 428 ? 46.669 17.596 29.835 1.00 37.97 428 LYS A C 1
ATOM 3439 O O . LYS A 1 428 ? 46.741 18.166 30.918 1.00 37.97 428 LYS A O 1
ATOM 3444 N N . GLU A 1 429 ? 45.772 16.660 29.565 1.00 34.03 429 GLU A N 1
ATOM 3445 C CA . GLU A 1 429 ? 44.957 16.061 30.620 1.00 34.03 429 GLU A CA 1
ATOM 3446 C C . GLU A 1 429 ? 44.807 14.553 30.409 1.00 34.03 429 GLU A C 1
ATOM 3448 O O . GLU A 1 429 ? 44.978 14.039 29.302 1.00 34.03 429 GLU A O 1
ATOM 3453 N N . LYS A 1 430 ? 44.632 13.822 31.513 1.00 36.44 430 LYS A N 1
ATOM 3454 C CA . LYS A 1 430 ? 44.797 12.364 31.564 1.00 36.44 430 LYS A CA 1
ATOM 3455 C C . LYS A 1 430 ? 43.432 11.677 31.525 1.00 36.44 430 LYS A C 1
ATOM 3457 O O . LYS A 1 430 ? 42.766 11.598 32.550 1.00 36.44 430 LYS A O 1
ATOM 3462 N N . GLY A 1 431 ? 43.052 11.134 30.370 1.00 30.28 431 GLY A N 1
ATOM 3463 C CA . GLY A 1 431 ? 41.931 10.195 30.279 1.00 30.28 431 GLY A CA 1
ATOM 3464 C C . GLY A 1 431 ? 42.310 8.843 30.888 1.00 30.28 431 GLY A C 1
ATOM 3465 O O . GLY A 1 431 ? 43.308 8.245 30.486 1.00 30.28 431 GLY A O 1
ATOM 3466 N N . SER A 1 432 ? 41.543 8.372 31.870 1.00 30.55 432 SER A N 1
ATOM 3467 C CA . SER A 1 432 ? 41.727 7.060 32.495 1.00 30.55 432 SER A CA 1
ATOM 3468 C C . SER A 1 432 ? 41.264 5.928 31.576 1.00 30.55 432 SER A C 1
ATOM 3470 O O . SER A 1 432 ? 40.232 6.026 30.917 1.00 30.55 432 SER A O 1
ATOM 3472 N N . ALA A 1 433 ? 42.008 4.822 31.569 1.00 33.97 433 ALA A N 1
ATOM 3473 C CA . ALA A 1 433 ? 41.535 3.579 30.975 1.00 33.97 433 ALA A CA 1
ATOM 3474 C C . ALA A 1 433 ? 40.543 2.892 31.927 1.00 33.97 433 ALA A C 1
ATOM 3476 O O . ALA A 1 433 ? 40.834 2.730 33.113 1.00 33.97 433 ALA A O 1
ATOM 3477 N N . SER A 1 434 ? 39.409 2.447 31.394 1.00 32.56 434 SER A N 1
ATOM 3478 C CA . SER A 1 434 ? 38.507 1.500 32.049 1.00 32.56 434 SER A CA 1
ATOM 3479 C C . SER A 1 434 ? 38.161 0.381 31.069 1.00 32.56 434 SER A C 1
ATOM 3481 O O . SER A 1 434 ? 37.566 0.610 30.016 1.00 32.56 434 SER A O 1
ATOM 3483 N N . ASP A 1 435 ? 38.559 -0.846 31.408 1.00 35.56 435 ASP A N 1
ATOM 3484 C CA . ASP A 1 435 ? 38.162 -2.035 30.657 1.00 35.56 435 ASP A CA 1
ATOM 3485 C C . ASP A 1 435 ? 36.644 -2.232 30.749 1.00 35.56 435 ASP A C 1
ATOM 3487 O O . ASP A 1 435 ? 36.089 -2.379 31.838 1.00 35.56 435 ASP A O 1
ATOM 3491 N N . SER A 1 436 ? 35.981 -2.336 29.599 1.00 30.84 436 SER A N 1
ATOM 3492 C CA . SER A 1 436 ? 34.669 -2.978 29.494 1.00 30.84 436 SER A CA 1
ATOM 3493 C C . SER A 1 436 ? 34.753 -4.063 28.424 1.00 30.84 436 SER A C 1
ATOM 3495 O O . SER A 1 436 ? 35.183 -3.825 27.297 1.00 30.84 436 SER A O 1
ATOM 3497 N N . LYS A 1 437 ? 34.435 -5.300 28.817 1.00 31.84 437 LYS A N 1
ATOM 3498 C CA . LYS A 1 437 ? 34.562 -6.486 27.965 1.00 31.84 437 LYS A CA 1
ATOM 3499 C C . LYS A 1 437 ? 33.227 -6.821 27.311 1.00 31.84 437 LYS A C 1
ATOM 3501 O O . LYS A 1 437 ? 32.204 -6.803 27.981 1.00 31.84 437 LYS A O 1
ATOM 3506 N N . ASN A 1 438 ? 33.318 -7.227 26.049 1.00 33.69 438 ASN A N 1
ATOM 3507 C CA . ASN A 1 438 ? 32.407 -8.104 25.314 1.00 33.69 438 ASN A CA 1
ATOM 3508 C C . ASN A 1 438 ? 30.892 -7.848 25.442 1.00 33.69 438 ASN A C 1
ATOM 3510 O O . ASN A 1 438 ? 30.241 -8.321 26.370 1.00 33.69 438 ASN A O 1
ATOM 3514 N N . SER A 1 439 ? 30.306 -7.332 24.363 1.00 30.25 439 SER A N 1
ATOM 3515 C CA . SER A 1 439 ? 29.023 -7.836 23.866 1.00 30.25 439 SER A CA 1
ATOM 3516 C C . SER A 1 439 ? 29.216 -8.373 22.443 1.00 30.25 439 SER A C 1
ATOM 3518 O O . SER A 1 439 ? 29.536 -7.629 21.514 1.00 30.25 439 SER A O 1
ATOM 3520 N N . ASP A 1 440 ? 29.074 -9.689 22.269 1.00 37.22 440 ASP A N 1
ATOM 3521 C CA . ASP A 1 440 ? 29.056 -10.308 20.941 1.00 37.22 440 ASP A CA 1
ATOM 3522 C C . ASP A 1 440 ? 27.795 -9.865 20.180 1.00 37.22 440 ASP A C 1
ATOM 3524 O O . ASP A 1 440 ? 26.700 -9.828 20.742 1.00 37.22 440 ASP A O 1
ATOM 3528 N N . THR A 1 441 ? 27.940 -9.517 18.898 1.00 36.47 441 THR A N 1
ATOM 3529 C CA . THR A 1 441 ? 26.837 -9.058 18.032 1.00 36.47 441 THR A CA 1
ATOM 3530 C C . THR A 1 441 ? 26.885 -9.726 16.650 1.00 36.47 441 THR A C 1
ATOM 3532 O O . THR A 1 441 ? 27.953 -10.043 16.122 1.00 36.47 441 THR A O 1
ATOM 3535 N N . ASP A 1 442 ? 25.710 -9.993 16.067 1.00 41.38 442 ASP A N 1
ATOM 3536 C CA . ASP A 1 442 ? 25.498 -10.979 14.990 1.00 41.38 442 ASP A CA 1
ATOM 3537 C C . ASP A 1 442 ? 25.976 -10.583 13.567 1.00 41.38 442 ASP A C 1
ATOM 3539 O O . ASP A 1 442 ? 25.210 -10.534 12.603 1.00 41.38 442 ASP A O 1
ATOM 3543 N N . GLU A 1 443 ? 27.285 -10.406 13.377 1.00 45.69 443 GLU A N 1
ATOM 3544 C CA . GLU A 1 443 ? 27.942 -10.274 12.055 1.00 45.69 443 GLU A CA 1
ATOM 3545 C C . GLU A 1 443 ? 27.868 -11.557 11.181 1.00 45.69 443 GLU A C 1
ATOM 3547 O O . GLU A 1 443 ? 28.108 -11.552 9.963 1.00 45.69 443 GLU A O 1
ATOM 3552 N N . GLU A 1 444 ? 27.566 -12.702 11.793 1.00 46.81 444 GLU A N 1
ATOM 3553 C CA . GLU A 1 444 ? 27.742 -14.037 11.209 1.00 46.81 444 GLU A CA 1
ATOM 3554 C C . GLU A 1 444 ? 26.934 -14.310 9.910 1.00 46.81 444 GLU A C 1
ATOM 3556 O O . GLU A 1 444 ? 27.510 -14.890 8.972 1.00 46.81 444 GLU A O 1
ATOM 3561 N N . PRO A 1 445 ? 25.656 -13.882 9.755 1.00 48.16 445 PRO A N 1
ATOM 3562 C CA . PRO A 1 445 ? 24.824 -14.219 8.592 1.00 48.16 445 PRO A CA 1
ATOM 3563 C C . PRO A 1 445 ? 25.378 -13.729 7.245 1.00 48.16 445 PRO A C 1
ATOM 3565 O O . PRO A 1 445 ? 25.405 -14.486 6.262 1.00 48.16 445 PRO A O 1
ATOM 3568 N N . LEU A 1 446 ? 25.852 -12.479 7.186 1.00 53.56 446 LEU A N 1
ATOM 3569 C CA . LEU A 1 446 ? 26.320 -11.839 5.950 1.00 53.56 446 LEU A CA 1
ATOM 3570 C C . LEU A 1 446 ? 27.606 -12.508 5.444 1.00 53.56 446 LEU A C 1
ATOM 3572 O O . LEU A 1 446 ? 27.724 -12.885 4.269 1.00 53.56 446 LEU A O 1
ATOM 3576 N N . ASN A 1 447 ? 28.536 -12.763 6.365 1.00 56.59 447 ASN A N 1
ATOM 3577 C CA . ASN A 1 447 ? 29.774 -13.483 6.097 1.00 56.59 447 ASN A CA 1
ATOM 3578 C C . ASN A 1 447 ? 29.507 -14.941 5.658 1.00 56.59 447 ASN A C 1
ATOM 3580 O O . ASN A 1 447 ? 30.134 -15.429 4.706 1.00 56.59 447 ASN A O 1
ATOM 3584 N N . LYS A 1 448 ? 28.524 -15.632 6.264 1.00 59.31 448 LYS A N 1
ATOM 3585 C CA . LYS A 1 448 ? 28.063 -16.968 5.828 1.00 59.31 448 LYS A CA 1
ATOM 3586 C C . LYS A 1 448 ? 27.521 -16.946 4.394 1.00 59.31 448 LYS A C 1
ATOM 3588 O O . LYS A 1 448 ? 27.865 -17.834 3.606 1.00 59.31 448 LYS A O 1
ATOM 3593 N N . TYR A 1 449 ? 26.726 -15.942 4.014 1.00 56.91 449 TYR A N 1
ATOM 3594 C CA . TYR A 1 449 ? 26.183 -15.812 2.654 1.00 56.91 449 TYR A CA 1
ATOM 3595 C C . TYR A 1 449 ? 27.284 -15.594 1.601 1.00 56.91 449 TYR A C 1
ATOM 3597 O O . TYR A 1 449 ? 27.360 -16.352 0.627 1.00 56.91 449 TYR A O 1
ATOM 3605 N N . ILE A 1 450 ? 28.203 -14.647 1.821 1.00 62.62 450 ILE A N 1
ATOM 3606 C CA . ILE A 1 450 ? 29.314 -14.359 0.892 1.00 62.62 450 ILE A CA 1
ATOM 3607 C C . ILE A 1 450 ? 30.208 -15.601 0.698 1.00 62.62 450 ILE A C 1
ATOM 3609 O O . ILE A 1 450 ? 30.562 -15.956 -0.436 1.00 62.62 450 ILE A O 1
ATOM 3613 N N . LYS A 1 451 ? 30.511 -16.332 1.783 1.00 69.31 451 LYS A N 1
ATOM 3614 C CA . LYS A 1 451 ? 31.264 -17.600 1.736 1.00 69.31 451 LYS A CA 1
ATOM 3615 C C . LYS A 1 451 ? 30.497 -18.705 0.976 1.00 69.31 451 LYS A C 1
ATOM 3617 O O . LYS A 1 451 ? 31.112 -19.435 0.192 1.00 69.31 451 LYS A O 1
ATOM 3622 N N . ARG A 1 452 ? 29.164 -18.808 1.120 1.00 63.84 452 ARG A N 1
ATOM 3623 C CA . ARG A 1 452 ? 28.311 -19.763 0.366 1.00 63.84 452 ARG A CA 1
ATOM 3624 C C . ARG A 1 452 ? 28.294 -19.477 -1.141 1.00 63.84 452 ARG A C 1
ATOM 3626 O O . ARG A 1 452 ? 28.457 -20.416 -1.924 1.00 63.84 452 ARG A O 1
ATOM 3633 N N . VAL A 1 453 ? 28.149 -18.216 -1.559 1.00 64.69 453 VAL A N 1
ATOM 3634 C CA . VAL A 1 453 ? 28.148 -17.828 -2.987 1.00 64.69 453 VAL A CA 1
ATOM 3635 C C . VAL A 1 453 ? 29.487 -18.184 -3.646 1.00 64.69 453 VAL A C 1
ATOM 3637 O O . VAL A 1 453 ? 29.505 -18.869 -4.672 1.00 64.69 453 VAL A O 1
ATOM 3640 N N . ARG A 1 454 ? 30.617 -17.840 -3.006 1.00 66.81 454 ARG A N 1
ATOM 3641 C CA . ARG A 1 454 ? 31.966 -18.203 -3.488 1.00 66.81 454 ARG A CA 1
ATOM 3642 C C . ARG A 1 454 ? 32.184 -19.726 -3.580 1.00 66.81 454 ARG A C 1
ATOM 3644 O O . ARG A 1 454 ? 32.831 -20.184 -4.522 1.00 66.81 454 ARG A O 1
ATOM 3651 N N . LYS A 1 455 ? 31.616 -20.530 -2.666 1.00 63.31 455 LYS A N 1
ATOM 3652 C CA . LYS A 1 455 ? 31.676 -22.009 -2.736 1.00 63.31 455 LYS A CA 1
ATOM 3653 C C . LYS A 1 455 ? 30.820 -22.608 -3.866 1.00 63.31 455 LYS A C 1
ATOM 3655 O O . LYS A 1 455 ? 31.247 -23.598 -4.462 1.00 63.31 455 LYS A O 1
ATOM 3660 N N . ARG A 1 456 ? 29.650 -22.038 -4.196 1.00 56.31 456 ARG A N 1
ATOM 3661 C CA . ARG A 1 456 ? 28.776 -22.569 -5.268 1.00 56.31 456 ARG A CA 1
ATOM 3662 C C . ARG A 1 456 ? 29.414 -22.454 -6.659 1.00 56.31 456 ARG A C 1
ATOM 3664 O O . ARG A 1 456 ? 29.412 -23.447 -7.385 1.00 56.31 456 ARG A O 1
ATOM 3671 N N . GLY A 1 457 ? 30.048 -21.323 -6.984 1.00 55.12 457 GLY A N 1
ATOM 3672 C CA . GLY A 1 457 ? 30.741 -21.140 -8.271 1.00 55.12 457 GLY A CA 1
ATOM 3673 C C . GLY A 1 457 ? 31.838 -22.186 -8.527 1.00 55.12 457 GLY A C 1
ATOM 3674 O O . GLY A 1 457 ? 31.858 -22.824 -9.580 1.00 55.12 457 GLY A O 1
ATOM 3675 N N . LYS A 1 458 ? 32.691 -22.459 -7.526 1.00 58.06 458 LYS A N 1
ATOM 3676 C CA . LYS A 1 458 ? 33.765 -23.466 -7.648 1.00 58.06 458 LYS A CA 1
ATOM 3677 C C . LYS A 1 458 ? 33.249 -24.908 -7.802 1.00 58.06 458 LYS A C 1
ATOM 3679 O O . LYS A 1 458 ? 33.921 -25.716 -8.440 1.00 58.06 458 LYS A O 1
ATOM 3684 N N . LYS A 1 459 ? 32.066 -25.252 -7.268 1.00 50.31 459 LYS A N 1
ATOM 3685 C CA . LYS A 1 459 ? 31.483 -26.601 -7.440 1.00 50.31 459 LYS A CA 1
ATOM 3686 C C . LYS A 1 459 ? 30.903 -26.846 -8.839 1.00 50.31 459 LYS A C 1
ATOM 3688 O O . LYS A 1 459 ? 30.945 -27.987 -9.286 1.00 50.31 459 LYS A O 1
ATOM 3693 N N . GLN A 1 460 ? 30.408 -25.823 -9.541 1.00 50.34 460 GLN A N 1
ATOM 3694 C CA . GLN A 1 460 ? 29.900 -26.001 -10.910 1.00 50.34 460 GLN A CA 1
ATOM 3695 C C . GLN A 1 460 ? 31.032 -26.256 -11.916 1.00 50.34 460 GLN A C 1
ATOM 3697 O O . GLN A 1 460 ? 30.932 -27.191 -12.707 1.00 50.34 460 GLN A O 1
ATOM 3702 N N . GLN A 1 461 ? 32.147 -25.521 -11.827 1.00 49.09 461 GLN A N 1
ATOM 3703 C CA . GLN A 1 461 ? 33.306 -25.744 -12.705 1.00 49.09 461 GLN A CA 1
ATOM 3704 C C . GLN A 1 461 ? 33.892 -27.162 -12.568 1.00 49.09 461 GLN A C 1
ATOM 3706 O O . GLN A 1 461 ? 34.214 -27.782 -13.577 1.00 49.09 461 GLN A O 1
ATOM 3711 N N . LYS A 1 462 ? 33.964 -27.718 -11.347 1.00 42.59 462 LYS A N 1
ATOM 3712 C CA . LYS A 1 462 ? 34.540 -29.058 -11.113 1.00 42.59 462 LYS A CA 1
ATOM 3713 C C . LYS A 1 462 ? 33.608 -30.233 -11.468 1.00 42.59 462 LYS A C 1
ATOM 3715 O O . LYS A 1 462 ? 34.062 -31.371 -11.439 1.00 42.59 462 LYS A O 1
ATOM 3720 N N . LYS A 1 463 ? 32.326 -30.002 -11.803 1.00 43.06 463 LYS A N 1
ATOM 3721 C CA . LYS A 1 463 ? 31.423 -31.091 -12.240 1.00 43.06 463 LYS A CA 1
ATOM 3722 C C . LYS A 1 463 ? 31.467 -31.339 -13.755 1.00 43.06 463 LYS A C 1
ATOM 3724 O O . LYS A 1 463 ? 31.303 -32.473 -14.181 1.00 43.06 463 LYS A O 1
ATOM 3729 N N . VAL A 1 464 ? 31.776 -30.317 -14.557 1.00 45.06 464 VAL A N 1
ATOM 3730 C CA . VAL A 1 464 ? 31.879 -30.428 -16.030 1.00 45.06 464 VAL A CA 1
ATOM 3731 C C . VAL A 1 464 ? 33.103 -31.249 -16.474 1.00 45.06 464 VAL A C 1
ATOM 3733 O O . VAL A 1 464 ? 33.113 -31.813 -17.563 1.00 45.06 464 VAL A O 1
ATOM 3736 N N . SER A 1 465 ? 34.133 -31.356 -15.631 1.00 38.09 465 SER A N 1
ATOM 3737 C CA . SER A 1 465 ? 35.398 -32.031 -15.952 1.00 38.09 465 SER A CA 1
ATOM 3738 C C . SER A 1 465 ? 35.447 -33.532 -15.633 1.00 38.09 465 SER A C 1
ATOM 3740 O O . SER A 1 465 ? 36.485 -34.137 -15.867 1.00 38.09 465 SER A O 1
ATOM 3742 N N . PHE A 1 466 ? 34.392 -34.132 -15.065 1.00 35.38 466 PHE A N 1
ATOM 3743 C CA . PHE A 1 466 ? 34.438 -35.509 -14.527 1.00 35.38 466 PHE A CA 1
ATOM 3744 C C . PHE A 1 466 ? 33.450 -36.493 -15.184 1.00 35.38 466 PHE A C 1
ATOM 3746 O O . PHE A 1 466 ? 33.368 -37.647 -14.785 1.00 35.38 466 PHE A O 1
ATOM 3753 N N . GLU A 1 467 ? 32.702 -36.048 -16.195 1.00 39.09 467 GLU A N 1
ATOM 3754 C CA . GLU A 1 467 ? 31.594 -36.798 -16.816 1.00 39.09 467 GLU A CA 1
ATOM 3755 C C . GLU A 1 467 ? 31.922 -37.205 -18.272 1.00 39.09 467 GLU A C 1
ATOM 3757 O O . GLU A 1 467 ? 31.035 -37.374 -19.104 1.00 39.09 467 GLU A O 1
ATOM 3762 N N . LYS A 1 468 ? 33.222 -37.312 -18.605 1.00 38.25 468 LYS A N 1
ATOM 3763 C CA . LYS A 1 468 ? 33.727 -37.488 -19.983 1.00 38.25 468 LYS A CA 1
ATOM 3764 C C . LYS A 1 468 ? 34.398 -38.844 -20.267 1.00 38.25 468 LYS A C 1
ATOM 3766 O O . LYS A 1 468 ? 34.691 -39.131 -21.423 1.00 38.25 468 LYS A O 1
ATOM 3771 N N . GLU A 1 469 ? 34.628 -39.683 -19.255 1.00 38.28 469 GLU A N 1
ATOM 3772 C CA . GLU A 1 469 ? 35.353 -40.955 -19.406 1.00 38.28 469 GLU A CA 1
ATOM 3773 C C . GLU A 1 469 ? 34.632 -42.130 -18.730 1.00 38.28 469 GLU A C 1
ATOM 3775 O O . GLU A 1 469 ? 34.810 -42.370 -17.538 1.00 38.28 469 GLU A O 1
ATOM 3780 N N . ARG A 1 470 ? 33.830 -42.864 -19.520 1.00 34.09 470 ARG A N 1
ATOM 3781 C CA . ARG A 1 470 ? 33.580 -44.325 -19.439 1.00 34.09 470 ARG A CA 1
ATOM 3782 C C . ARG A 1 470 ? 32.509 -44.745 -20.454 1.00 34.09 470 ARG A C 1
ATOM 3784 O O . ARG A 1 470 ? 31.346 -44.404 -20.280 1.00 34.09 470 ARG A O 1
ATOM 3791 N N . ASN A 1 471 ? 32.904 -45.491 -21.492 1.00 34.22 471 ASN A N 1
ATOM 3792 C CA . ASN A 1 471 ? 32.028 -46.392 -22.262 1.00 34.22 471 ASN A CA 1
ATOM 3793 C C . ASN A 1 471 ? 32.830 -47.195 -23.311 1.00 34.22 471 ASN A C 1
ATOM 3795 O O . ASN A 1 471 ? 33.398 -46.583 -24.217 1.00 34.22 471 ASN A O 1
ATOM 3799 N N . PRO A 1 472 ? 32.841 -48.539 -23.245 1.00 43.88 472 PRO A N 1
ATOM 3800 C CA . PRO A 1 472 ? 33.178 -49.424 -24.357 1.00 43.88 472 PRO A CA 1
ATOM 3801 C C . PRO A 1 472 ? 31.928 -50.105 -24.961 1.00 43.88 472 PRO A C 1
ATOM 3803 O O . PRO A 1 472 ? 30.795 -49.859 -24.555 1.00 43.88 472 PRO A O 1
ATOM 3806 N N . ALA A 1 473 ? 32.129 -50.903 -26.008 1.00 34.34 473 ALA A N 1
ATOM 3807 C CA . ALA A 1 473 ? 31.123 -51.232 -27.018 1.00 34.34 473 ALA A CA 1
ATOM 3808 C C . ALA A 1 473 ? 30.395 -52.595 -26.854 1.00 34.34 473 ALA A C 1
ATOM 3810 O O . ALA A 1 473 ? 31.054 -53.573 -26.533 1.00 34.34 473 ALA A O 1
ATOM 3811 N N . LYS A 1 474 ? 29.118 -52.636 -27.310 1.00 34.69 474 LYS A N 1
ATOM 3812 C CA . LYS A 1 474 ? 28.493 -53.646 -28.230 1.00 34.69 474 LYS A CA 1
ATOM 3813 C C . LYS A 1 474 ? 28.272 -55.122 -27.753 1.00 34.69 474 LYS A C 1
ATOM 3815 O O . LYS A 1 474 ? 28.921 -55.542 -26.810 1.00 34.69 474 LYS A O 1
ATOM 3820 N N . PRO A 1 475 ? 27.473 -55.959 -28.475 1.00 51.56 475 PRO A N 1
ATOM 3821 C CA . PRO A 1 475 ? 26.133 -55.707 -29.061 1.00 51.56 475 PRO A CA 1
ATOM 3822 C C . PRO A 1 475 ? 25.137 -56.923 -29.016 1.00 51.56 475 PRO A C 1
ATOM 3824 O O . PRO A 1 475 ? 25.538 -58.036 -28.725 1.00 51.56 475 PRO A O 1
ATOM 3827 N N . ASN A 1 476 ? 23.888 -56.699 -29.474 1.00 32.38 476 ASN A N 1
ATOM 3828 C CA . ASN A 1 476 ? 22.969 -57.645 -30.173 1.00 32.38 476 ASN A CA 1
ATOM 3829 C C . ASN A 1 476 ? 22.400 -58.908 -29.454 1.00 32.38 476 ASN A C 1
ATOM 3831 O O . ASN A 1 476 ? 23.151 -59.815 -29.132 1.00 32.38 476 ASN A O 1
ATOM 3835 N N . GLU A 1 477 ? 21.060 -59.032 -29.331 1.00 29.23 477 GLU A N 1
ATOM 3836 C CA . GLU A 1 477 ? 20.183 -59.980 -30.088 1.00 29.23 477 GLU A CA 1
ATOM 3837 C C . GLU A 1 477 ? 18.712 -60.030 -29.577 1.00 29.23 477 GLU A C 1
ATOM 3839 O O . GLU A 1 477 ? 18.338 -59.295 -28.664 1.00 29.23 477 GLU A O 1
ATOM 3844 N N . ASN A 1 478 ? 17.843 -60.791 -30.263 1.00 38.88 478 ASN A N 1
ATOM 3845 C CA . ASN A 1 478 ? 16.367 -60.870 -30.140 1.00 38.88 478 ASN A CA 1
ATOM 3846 C C . ASN A 1 478 ? 15.934 -62.292 -30.611 1.00 38.88 478 ASN A C 1
ATOM 3848 O O . ASN A 1 478 ? 16.625 -62.789 -31.505 1.00 38.88 478 ASN A O 1
ATOM 3852 N N . PRO A 1 479 ? 14.841 -62.954 -30.135 1.00 46.69 479 PRO A N 1
ATOM 3853 C CA . PRO A 1 479 ? 13.463 -62.521 -30.449 1.00 46.69 479 PRO A CA 1
ATOM 3854 C C . PRO A 1 479 ? 12.331 -62.898 -29.425 1.00 46.69 479 PRO A C 1
ATOM 3856 O O . PRO A 1 479 ? 12.567 -63.303 -28.292 1.00 46.69 479 PRO A O 1
ATOM 3859 N N . ARG A 1 480 ? 11.070 -62.713 -29.867 1.00 36.59 480 ARG A N 1
ATOM 3860 C CA . ARG A 1 480 ? 9.719 -62.904 -29.244 1.00 36.59 480 ARG A CA 1
ATOM 3861 C C . ARG A 1 480 ? 9.113 -64.332 -29.483 1.00 36.59 480 ARG A C 1
ATOM 3863 O O . ARG A 1 480 ? 9.797 -65.093 -30.161 1.00 36.59 480 ARG A O 1
ATOM 3870 N N . PRO A 1 481 ? 7.806 -64.675 -29.211 1.00 62.47 481 PRO A N 1
ATOM 3871 C CA . PRO A 1 481 ? 6.774 -64.294 -28.187 1.00 62.47 481 PRO A CA 1
ATOM 3872 C C . PRO A 1 481 ? 5.906 -65.483 -27.613 1.00 62.47 481 PRO A C 1
ATOM 3874 O O . PRO A 1 481 ? 5.990 -66.607 -28.091 1.00 62.47 481 PRO A O 1
ATOM 3877 N N . ASN A 1 482 ? 4.947 -65.214 -26.696 1.00 28.56 482 ASN A N 1
ATOM 3878 C CA . ASN A 1 482 ? 3.659 -65.959 -26.501 1.00 28.56 482 ASN A CA 1
ATOM 3879 C C . ASN A 1 482 ? 2.674 -65.062 -25.675 1.00 28.56 482 ASN A C 1
ATOM 3881 O O . ASN A 1 482 ? 3.123 -64.541 -24.662 1.00 28.56 482 ASN A O 1
ATOM 3885 N N . VAL A 1 483 ? 1.469 -64.581 -26.059 1.00 34.84 483 VAL A N 1
ATOM 3886 C CA . VAL A 1 483 ? 0.134 -65.100 -26.507 1.00 34.84 483 VAL A CA 1
ATOM 3887 C C . VAL A 1 483 ? -0.819 -65.588 -25.372 1.00 34.84 483 VAL A C 1
ATOM 3889 O O . VAL A 1 483 ? -0.418 -66.364 -24.514 1.00 34.84 483 VAL A O 1
ATOM 3892 N N . LYS A 1 484 ? -2.117 -65.201 -25.478 1.00 34.28 484 LYS A N 1
ATOM 3893 C CA . LYS A 1 484 ? -3.342 -65.533 -24.674 1.00 34.28 484 LYS A CA 1
ATOM 3894 C C . LYS A 1 484 ? -3.631 -64.643 -23.435 1.00 34.28 484 LYS A C 1
ATOM 3896 O O . LYS A 1 484 ? -2.706 -64.218 -22.763 1.00 34.28 484 LYS A O 1
ATOM 3901 N N . GLY A 1 485 ? -4.895 -64.321 -23.097 1.00 29.92 485 GLY A N 1
ATOM 3902 C CA . GLY A 1 485 ? -6.173 -64.662 -23.763 1.00 29.92 485 GLY A CA 1
ATOM 3903 C C . GLY A 1 485 ? -7.425 -63.935 -23.210 1.00 29.92 485 GLY A C 1
ATOM 3904 O O . GLY A 1 485 ? -7.345 -63.208 -22.227 1.00 29.92 485 GLY A O 1
ATOM 3905 N N . LEU A 1 486 ? -8.578 -64.131 -23.872 1.00 39.19 486 LEU A N 1
ATOM 3906 C CA . LEU A 1 486 ? -9.907 -63.554 -23.559 1.00 39.19 486 LEU A CA 1
ATOM 3907 C C . LEU A 1 486 ? -10.756 -64.450 -22.632 1.00 39.19 486 LEU A C 1
ATOM 3909 O O . LEU A 1 486 ? -10.583 -65.669 -22.647 1.00 39.19 486 LEU A O 1
ATOM 3913 N N . LYS A 1 487 ? -11.769 -63.869 -21.961 1.00 31.62 487 LYS A N 1
ATOM 3914 C CA . LYS A 1 487 ? -13.033 -64.535 -21.560 1.00 31.62 487 LYS A CA 1
ATOM 3915 C C . LYS A 1 487 ? -14.155 -63.508 -21.289 1.00 31.62 487 LYS A C 1
ATOM 3917 O O . LYS A 1 487 ? -13.863 -62.334 -21.087 1.00 31.62 487 LYS A O 1
ATOM 3922 N N . GLY A 1 488 ? -15.415 -63.956 -21.333 1.00 29.28 488 GL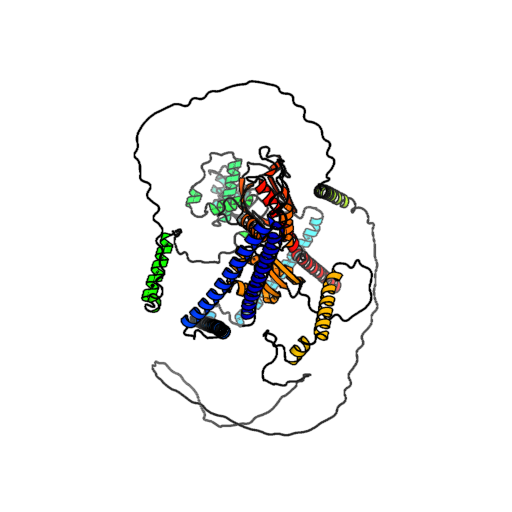Y A N 1
ATOM 3923 C CA . GLY A 1 488 ? -16.641 -63.158 -21.124 1.00 29.28 488 GLY A CA 1
ATOM 3924 C C . GLY A 1 488 ? -17.712 -63.957 -20.358 1.00 29.28 488 GLY A C 1
ATOM 3925 O O . GLY A 1 488 ? -17.330 -64.668 -19.435 1.00 29.28 488 GLY A O 1
ATOM 3926 N N . TYR A 1 489 ? -18.982 -63.907 -20.811 1.00 28.41 489 TYR A N 1
ATOM 3927 C CA . TYR A 1 489 ? -20.222 -64.471 -20.199 1.00 28.41 489 TYR A CA 1
ATOM 3928 C C . TYR A 1 489 ? -20.839 -63.617 -19.060 1.00 28.41 489 TYR A C 1
ATOM 3930 O O . TYR A 1 489 ? -20.100 -62.912 -18.382 1.00 28.41 489 TYR A O 1
ATOM 3938 N N . SER A 1 490 ? -22.157 -63.621 -18.781 1.00 26.34 490 SER A N 1
ATOM 3939 C CA . SER A 1 490 ? -23.373 -63.939 -19.585 1.00 26.34 490 SER A CA 1
ATOM 3940 C C . SER A 1 490 ? -24.652 -63.420 -18.872 1.00 26.34 490 SER A C 1
ATOM 3942 O O . SER A 1 490 ? -24.554 -62.828 -17.802 1.00 26.34 490 SER A O 1
ATOM 3944 N N . ILE A 1 491 ? -25.841 -63.615 -19.465 1.00 26.61 491 ILE A N 1
ATOM 3945 C CA . ILE A 1 491 ? -27.155 -63.108 -19.000 1.00 26.61 491 ILE A CA 1
ATOM 3946 C C . ILE A 1 491 ? -28.020 -64.251 -18.430 1.00 26.61 491 ILE A C 1
ATOM 3948 O O . ILE A 1 491 ? -27.988 -65.339 -18.997 1.00 26.61 491 ILE A O 1
ATOM 3952 N N . SER A 1 492 ? -28.859 -63.951 -17.425 1.00 25.67 492 SER A N 1
ATOM 3953 C CA . SER A 1 492 ? -30.126 -64.651 -17.116 1.00 25.67 492 SER A CA 1
ATOM 3954 C C . SER A 1 492 ? -31.198 -63.638 -16.671 1.00 25.67 492 SER A C 1
ATOM 3956 O O . SER A 1 492 ? -30.845 -62.584 -16.141 1.00 25.67 492 SER A O 1
ATOM 3958 N N . VAL A 1 493 ? -32.485 -63.938 -16.900 1.00 27.88 493 VAL A N 1
ATOM 3959 C CA . VAL A 1 493 ? -33.668 -63.124 -16.531 1.00 27.88 493 VAL A CA 1
ATOM 3960 C C . VAL A 1 493 ? -34.850 -64.060 -16.249 1.00 27.88 493 VAL A C 1
ATOM 3962 O O . VAL A 1 493 ? -35.024 -65.026 -16.988 1.00 27.88 493 VAL A O 1
ATOM 3965 N N . GLU A 1 494 ? -35.682 -63.734 -15.257 1.00 26.47 494 GLU A N 1
ATOM 3966 C CA . GLU A 1 494 ? -36.997 -64.353 -15.001 1.00 26.47 494 GLU A CA 1
ATOM 3967 C C . GLU A 1 494 ? -38.068 -63.252 -14.802 1.00 26.47 494 GLU A C 1
ATOM 3969 O O . GLU A 1 494 ? -37.720 -62.081 -14.630 1.00 26.47 494 GLU A O 1
ATOM 3974 N N . ASN A 1 495 ? -39.359 -63.599 -14.903 1.00 31.72 495 ASN A N 1
ATOM 3975 C CA . ASN A 1 495 ? -40.502 -62.664 -14.941 1.00 31.72 495 ASN A CA 1
ATOM 3976 C C . ASN A 1 495 ? -41.523 -62.960 -13.827 1.00 31.72 495 ASN A C 1
ATOM 3978 O O . ASN A 1 495 ? -41.592 -64.101 -13.398 1.00 31.72 495 ASN A O 1
ATOM 3982 N N . GLU A 1 496 ? -42.373 -61.977 -13.491 1.00 30.77 496 GLU A N 1
ATOM 3983 C CA . GLU A 1 496 ? -43.826 -62.094 -13.191 1.00 30.77 496 GLU A CA 1
ATOM 3984 C C . GLU A 1 496 ? -44.387 -60.658 -12.980 1.00 30.77 496 GLU A C 1
ATOM 3986 O O . GLU A 1 496 ? -43.700 -59.808 -12.419 1.00 30.77 496 GLU A O 1
ATOM 3991 N N . GLU A 1 497 ? -45.392 -60.210 -13.748 1.00 34.03 497 GLU A N 1
ATOM 3992 C CA . GLU A 1 497 ? -46.854 -60.203 -13.472 1.00 34.03 497 GLU A CA 1
ATOM 3993 C C . GLU A 1 497 ? -47.353 -59.135 -12.457 1.00 34.03 497 GLU A C 1
ATOM 3995 O O . GLU A 1 497 ? -46.633 -58.749 -11.543 1.00 34.03 497 GLU A O 1
ATOM 4000 N N . GLY A 1 498 ? -48.585 -58.606 -12.632 1.00 30.42 498 GLY A N 1
ATOM 4001 C CA . GLY A 1 498 ? -49.193 -57.630 -11.691 1.00 30.42 498 GLY A CA 1
ATOM 4002 C C . GLY A 1 498 ? -50.124 -56.543 -12.277 1.00 30.42 498 GLY A C 1
ATOM 4003 O O . GLY A 1 498 ? -49.793 -55.361 -12.255 1.00 30.42 498 GLY A O 1
ATOM 4004 N N . ASP A 1 499 ? -51.298 -56.931 -12.782 1.00 29.25 499 ASP A N 1
ATOM 4005 C CA . ASP A 1 499 ? -52.353 -56.081 -13.389 1.00 29.25 499 ASP A CA 1
ATOM 4006 C C . ASP A 1 499 ? -53.132 -55.147 -12.411 1.00 29.25 499 ASP A C 1
ATOM 4008 O O . ASP A 1 499 ? -53.396 -55.574 -11.283 1.00 29.25 499 ASP A O 1
ATOM 4012 N N . LYS A 1 500 ? -53.568 -53.933 -12.858 1.00 30.95 500 LYS A N 1
ATOM 4013 C CA . LYS A 1 500 ? -54.931 -53.318 -12.664 1.00 30.95 500 LYS A CA 1
ATOM 4014 C C . LYS A 1 500 ? -55.112 -51.832 -13.095 1.00 30.95 500 LYS A C 1
ATOM 4016 O O . LYS A 1 500 ? -54.176 -51.169 -13.530 1.00 30.95 500 LYS A O 1
ATOM 4021 N N . GLN A 1 501 ? -56.371 -51.350 -13.053 1.00 26.61 501 GLN A N 1
ATOM 4022 C CA . GLN A 1 501 ? -56.954 -50.236 -13.847 1.00 26.61 501 GLN A CA 1
ATOM 4023 C C . GLN A 1 501 ? -57.480 -49.006 -13.033 1.00 26.61 501 GLN A C 1
ATOM 4025 O O . GLN A 1 501 ? -57.221 -48.898 -11.840 1.00 26.61 501 GLN A O 1
ATOM 4030 N N . VAL A 1 502 ? -58.324 -48.171 -13.694 1.00 28.14 502 VAL A N 1
ATOM 4031 C CA . VAL A 1 502 ? -59.197 -47.042 -13.233 1.00 28.14 502 VAL A CA 1
ATOM 4032 C C . VAL A 1 502 ? -58.527 -45.648 -13.327 1.00 28.14 502 VAL A C 1
ATOM 4034 O O . VAL A 1 502 ? -57.581 -45.383 -12.600 1.00 28.14 502 VAL A O 1
ATOM 4037 N N . VAL A 1 503 ? -58.803 -44.741 -14.290 1.00 27.89 503 VAL A N 1
ATOM 4038 C CA . VAL A 1 503 ? -60.038 -44.119 -14.872 1.00 27.89 503 VAL A CA 1
ATOM 4039 C C . VAL A 1 503 ? -60.618 -42.958 -14.036 1.00 27.89 503 VAL A C 1
ATOM 4041 O O . VAL A 1 503 ? -61.051 -43.196 -12.919 1.00 27.89 503 VAL A O 1
ATOM 4044 N N . VAL A 1 504 ? -60.669 -41.736 -14.616 1.00 28.48 504 VAL A N 1
ATOM 4045 C CA . VAL A 1 504 ? -61.746 -40.691 -14.580 1.00 28.48 504 VAL A CA 1
ATOM 4046 C C . VAL A 1 504 ? -61.239 -39.356 -15.211 1.00 28.48 504 VAL A C 1
ATOM 4048 O O . VAL A 1 504 ? -60.035 -39.143 -15.337 1.00 28.48 504 VAL A O 1
ATOM 4051 N N . THR A 1 505 ? -62.163 -38.510 -15.694 1.00 28.91 505 THR A N 1
ATOM 4052 C CA . THR A 1 505 ? -62.007 -37.222 -16.440 1.00 28.91 505 THR A CA 1
ATOM 4053 C C . THR A 1 505 ? -61.878 -35.973 -15.497 1.00 28.91 505 THR A C 1
ATOM 4055 O O . THR A 1 505 ? -61.657 -36.188 -14.312 1.00 28.91 505 THR A O 1
ATOM 4058 N N . ARG A 1 506 ? -61.964 -34.659 -15.843 1.00 31.17 506 ARG A N 1
ATOM 4059 C CA . ARG A 1 506 ? -62.732 -33.929 -16.892 1.00 31.17 506 ARG A CA 1
ATOM 4060 C C . ARG A 1 506 ? -62.410 -32.396 -17.041 1.00 31.17 506 ARG A C 1
ATOM 4062 O O . ARG A 1 506 ? -62.064 -31.778 -16.047 1.00 31.17 506 ARG A O 1
ATOM 4069 N N . ASP A 1 507 ? -62.582 -31.867 -18.271 1.00 32.50 507 ASP A N 1
ATOM 4070 C CA . ASP A 1 507 ? -62.922 -30.530 -18.886 1.00 32.50 507 ASP A CA 1
ATOM 4071 C C . ASP A 1 507 ? -62.725 -29.116 -18.226 1.00 32.50 507 ASP A C 1
ATOM 4073 O O . ASP A 1 507 ? -62.685 -28.967 -17.009 1.00 32.50 507 ASP A O 1
ATOM 4077 N N . GLY A 1 508 ? -62.726 -28.064 -19.090 1.00 31.42 508 GLY A N 1
ATOM 4078 C CA . GLY A 1 508 ? -62.867 -26.595 -18.825 1.00 31.42 508 GLY A CA 1
ATOM 4079 C C . GLY A 1 508 ? -61.639 -25.747 -19.256 1.00 31.42 508 GLY A C 1
ATOM 4080 O O . GLY A 1 508 ? -60.563 -25.971 -18.715 1.00 31.42 508 GLY A O 1
ATOM 4081 N N . GLU A 1 509 ? -61.595 -24.863 -20.278 1.00 31.53 509 GLU A N 1
ATOM 4082 C CA . GLU A 1 509 ? -62.434 -23.715 -20.754 1.00 31.53 509 GLU A CA 1
ATOM 4083 C C . GLU A 1 509 ? -62.361 -22.458 -19.833 1.00 31.53 509 GLU A C 1
ATOM 4085 O O . GLU A 1 509 ? -62.258 -22.608 -18.624 1.00 31.53 509 GLU A O 1
ATOM 4090 N N . THR A 1 510 ? -62.301 -21.179 -20.278 1.00 29.86 510 THR A N 1
ATOM 4091 C CA . THR A 1 510 ? -63.065 -20.468 -21.347 1.00 29.86 510 THR A CA 1
ATOM 4092 C C . THR A 1 510 ? -62.407 -19.120 -21.815 1.00 29.86 510 THR A C 1
ATOM 4094 O O . THR A 1 510 ? -61.641 -18.533 -21.059 1.00 29.86 510 THR A O 1
ATOM 4097 N N . THR A 1 511 ? -62.728 -18.639 -23.040 1.00 29.42 511 THR A N 1
ATOM 4098 C CA . THR A 1 511 ? -62.902 -17.228 -23.571 1.00 29.42 511 THR A CA 1
ATOM 4099 C C . THR A 1 511 ? -62.222 -15.990 -22.905 1.00 29.42 511 THR A C 1
ATOM 4101 O O . THR A 1 511 ? -62.395 -15.801 -21.710 1.00 29.42 511 THR A O 1
ATOM 4104 N N . THR A 1 512 ? -61.422 -15.117 -23.575 1.00 30.73 512 THR A N 1
ATOM 4105 C CA . THR A 1 512 ? -61.722 -13.971 -24.530 1.00 30.73 512 THR A CA 1
ATOM 4106 C C . THR A 1 512 ? -62.434 -12.736 -23.895 1.00 30.73 512 THR A C 1
ATOM 4108 O O . THR A 1 512 ? -63.049 -12.960 -22.859 1.00 30.73 512 THR A O 1
ATOM 4111 N N . PRO A 1 513 ? -62.416 -11.469 -24.432 1.00 48.59 513 PRO A N 1
ATOM 4112 C CA . PRO A 1 513 ? -62.194 -11.045 -25.839 1.00 48.59 513 PRO A CA 1
ATOM 4113 C C . PRO A 1 513 ? -61.461 -9.691 -26.145 1.00 48.59 513 PRO A C 1
ATOM 4115 O O . PRO A 1 513 ? -61.029 -8.981 -25.248 1.00 48.59 513 PRO A O 1
ATOM 4118 N N . LEU A 1 514 ? -61.352 -9.408 -27.462 1.00 32.59 514 LEU A N 1
ATOM 4119 C CA . LEU A 1 514 ? -61.437 -8.133 -28.233 1.00 32.59 514 LEU A CA 1
ATOM 4120 C C . LEU A 1 514 ? -60.851 -6.789 -27.734 1.00 32.59 514 LEU A C 1
ATOM 4122 O O . LEU A 1 514 ? -61.167 -6.336 -26.644 1.00 32.59 514 LEU A O 1
ATOM 4126 N N . ASP A 1 515 ? -60.197 -6.065 -28.663 1.00 30.22 515 ASP A N 1
ATOM 4127 C CA . ASP A 1 515 ? -60.742 -4.794 -29.203 1.00 30.22 515 ASP A CA 1
ATOM 4128 C C . ASP A 1 515 ? -60.186 -4.466 -30.622 1.00 30.22 515 ASP A C 1
ATOM 4130 O O . ASP A 1 515 ? -59.263 -5.147 -31.084 1.00 30.22 515 ASP A O 1
ATOM 4134 N N . GLU A 1 516 ? -60.761 -3.489 -31.346 1.00 35.81 516 GLU A N 1
ATOM 4135 C CA . GLU A 1 516 ? -60.566 -3.272 -32.808 1.00 35.81 516 GLU A CA 1
ATOM 4136 C C . GLU A 1 516 ? -59.946 -1.902 -33.252 1.00 35.81 516 GLU A C 1
ATOM 4138 O O . GLU A 1 516 ? -59.453 -1.122 -32.444 1.00 35.81 516 GLU A O 1
ATOM 4143 N N . HIS A 1 517 ? -60.016 -1.620 -34.575 1.00 34.12 517 HIS A N 1
ATOM 4144 C CA . HIS A 1 517 ? -59.724 -0.375 -35.335 1.00 34.12 517 HIS A CA 1
ATOM 4145 C C . HIS A 1 517 ? -58.251 -0.148 -35.785 1.00 34.12 517 HIS A C 1
ATOM 4147 O O . HIS A 1 517 ? -57.312 -0.407 -35.044 1.00 34.12 517 HIS A O 1
ATOM 4153 N N . GLY A 1 518 ? -57.947 0.369 -36.994 1.00 30.59 518 GLY A N 1
ATOM 4154 C CA . GLY A 1 518 ? -58.787 0.631 -38.184 1.00 30.59 518 GLY A CA 1
ATOM 4155 C C . GLY A 1 518 ? -58.099 1.509 -39.269 1.00 30.59 518 GLY A C 1
ATOM 4156 O O . GLY A 1 518 ? -57.406 2.461 -38.930 1.00 30.59 518 GLY A O 1
ATOM 4157 N N . GLY A 1 519 ? -58.325 1.231 -40.569 1.00 28.44 519 GLY A N 1
ATOM 4158 C CA . GLY A 1 519 ? -57.878 2.040 -41.741 1.00 28.44 519 GLY A CA 1
ATOM 4159 C C . GLY A 1 519 ? -56.522 1.620 -42.373 1.00 28.44 519 GLY A C 1
ATOM 4160 O O . GLY A 1 519 ? -55.599 1.301 -41.637 1.00 28.44 519 GLY A O 1
ATOM 4161 N N . ALA A 1 520 ? -56.300 1.446 -43.695 1.00 32.91 520 ALA A N 1
ATOM 4162 C CA . ALA A 1 520 ? -56.700 2.140 -44.953 1.00 32.91 520 ALA A CA 1
ATOM 4163 C C . ALA A 1 520 ? -55.662 3.209 -45.417 1.00 32.91 520 ALA A C 1
ATOM 4165 O O . ALA A 1 520 ? -55.120 3.908 -44.575 1.00 32.91 520 ALA A O 1
ATOM 4166 N N . LEU A 1 521 ? -55.322 3.423 -46.708 1.00 32.50 521 LEU A N 1
ATOM 4167 C CA . LEU A 1 521 ? -55.704 2.793 -47.997 1.00 32.50 521 LEU A CA 1
ATOM 4168 C C . LEU A 1 521 ? -54.688 3.156 -49.131 1.00 32.50 521 LEU A C 1
ATOM 4170 O O . LEU A 1 521 ? -53.972 4.143 -49.011 1.00 32.50 521 LEU A O 1
ATOM 4174 N N . GLY A 1 522 ? -54.708 2.438 -50.272 1.00 27.73 522 GLY A N 1
ATOM 4175 C CA . GLY A 1 522 ? -54.061 2.818 -51.559 1.00 27.73 522 GLY A CA 1
ATOM 4176 C C . GLY A 1 522 ? -52.877 1.915 -51.978 1.00 27.73 522 GLY A C 1
ATOM 4177 O O . GLY A 1 522 ? -51.919 1.821 -51.227 1.00 27.73 522 GLY A O 1
ATOM 4178 N N . LYS A 1 523 ? -52.843 1.117 -53.067 1.00 34.62 523 LYS A N 1
ATOM 4179 C CA . LYS A 1 523 ? -53.355 1.116 -54.472 1.00 34.62 523 LYS A CA 1
ATOM 4180 C C . LYS A 1 523 ? -52.336 1.603 -55.529 1.00 34.62 523 LYS A C 1
ATOM 4182 O O . LYS A 1 523 ? -52.274 2.801 -55.777 1.00 34.62 523 LYS A O 1
ATOM 4187 N N . SER A 1 524 ? -51.735 0.668 -56.285 1.00 29.28 524 SER A N 1
ATOM 4188 C CA . SER A 1 524 ? -51.598 0.752 -57.762 1.00 29.28 524 SER A CA 1
ATOM 4189 C C . SER A 1 524 ? -51.075 -0.550 -58.432 1.00 29.28 524 SER A C 1
ATOM 4191 O O . SER A 1 524 ? -50.182 -1.211 -57.919 1.00 29.28 524 SER A O 1
ATOM 4193 N N . SER A 1 525 ? -51.718 -0.912 -59.559 1.00 30.22 525 SER A N 1
ATOM 4194 C CA . SER A 1 525 ? -51.275 -1.640 -60.790 1.00 30.22 525 SER A CA 1
ATOM 4195 C C . SER A 1 525 ? -49.864 -2.273 -60.883 1.00 30.22 525 SER A C 1
ATOM 4197 O O . SER A 1 525 ? -48.902 -1.653 -60.454 1.00 30.22 525 SER A O 1
ATOM 4199 N N . SER A 1 526 ? -49.583 -3.375 -61.609 1.00 31.41 526 SER A N 1
ATOM 4200 C CA . SER A 1 526 ? -50.310 -4.254 -62.578 1.00 31.41 526 SER A CA 1
ATOM 4201 C C . SER A 1 526 ? -49.394 -5.466 -62.939 1.00 31.41 526 SER A C 1
ATOM 4203 O O . SER A 1 526 ? -48.235 -5.446 -62.540 1.00 31.41 526 SER A O 1
ATOM 4205 N N . GLY A 1 527 ? -49.748 -6.536 -63.676 1.00 29.48 527 GLY A N 1
ATOM 4206 C CA . GLY A 1 527 ? -51.023 -7.041 -64.219 1.00 29.48 527 GLY A CA 1
ATOM 4207 C C . GLY A 1 527 ? -50.807 -8.150 -65.290 1.00 29.48 527 GLY A C 1
ATOM 4208 O O . GLY A 1 527 ? -49.964 -7.975 -66.161 1.00 29.48 527 GLY A O 1
ATOM 4209 N N . HIS A 1 528 ? -51.607 -9.237 -65.266 1.00 33.56 528 HIS A N 1
ATOM 4210 C CA . HIS A 1 528 ? -51.661 -10.361 -66.249 1.00 33.56 528 HIS A CA 1
ATOM 4211 C C . HIS A 1 528 ? -50.401 -11.259 -66.404 1.00 33.56 528 HIS A C 1
ATOM 4213 O O . HIS A 1 528 ? -49.306 -10.859 -66.037 1.00 33.56 528 HIS A O 1
ATOM 4219 N N . ARG A 1 529 ? -50.455 -12.520 -66.889 1.00 33.53 529 ARG A N 1
ATOM 4220 C CA . ARG A 1 529 ? -51.494 -13.398 -67.516 1.00 33.53 529 ARG A CA 1
ATOM 4221 C C . ARG A 1 529 ? -51.317 -14.839 -66.932 1.00 33.53 529 ARG A C 1
ATOM 4223 O O . ARG A 1 529 ? -50.191 -15.202 -66.625 1.00 33.53 529 ARG A O 1
ATOM 4230 N N . SER A 1 530 ? -52.367 -15.600 -66.566 1.00 37.16 530 SER A N 1
ATOM 4231 C CA . SER A 1 530 ? -53.120 -16.569 -67.421 1.00 37.16 530 SER A CA 1
ATOM 4232 C C . SER A 1 530 ? -52.272 -17.786 -67.858 1.00 37.16 530 SER A C 1
ATOM 4234 O O . SER A 1 530 ? -51.183 -17.560 -68.365 1.00 37.16 530 SER A O 1
ATOM 4236 N N . ARG A 1 531 ? -52.648 -19.078 -67.767 1.00 35.72 531 ARG A N 1
ATOM 4237 C CA . ARG A 1 531 ? -53.876 -19.913 -67.523 1.00 35.72 531 ARG A CA 1
ATOM 4238 C C . ARG A 1 531 ? -53.375 -21.267 -66.894 1.00 35.72 531 ARG A C 1
ATOM 4240 O O . ARG A 1 531 ? -52.162 -21.429 -66.858 1.00 35.72 531 ARG A O 1
ATOM 4247 N N . GLU A 1 532 ? -54.080 -22.304 -66.397 1.00 30.16 532 GLU A N 1
ATOM 4248 C CA . GLU A 1 532 ? -55.477 -22.772 -66.145 1.00 30.16 532 GLU A CA 1
ATOM 4249 C C . GLU A 1 532 ? -55.400 -24.134 -65.364 1.00 30.16 532 GLU A C 1
ATOM 4251 O O . GLU A 1 532 ? -54.290 -24.629 -65.202 1.00 30.16 532 GLU A O 1
ATOM 4256 N N . SER A 1 533 ? -56.434 -24.869 -64.893 1.00 35.47 533 SER A N 1
ATOM 4257 C CA . SER A 1 533 ? -57.860 -24.631 -64.544 1.00 35.47 533 SER A CA 1
ATOM 4258 C C . SER A 1 533 ? -58.407 -25.803 -63.683 1.00 35.47 533 SER A C 1
ATOM 4260 O O . SER A 1 533 ? -57.966 -26.924 -63.918 1.00 35.47 533 SER A O 1
ATOM 4262 N N . LYS A 1 534 ? -59.477 -25.574 -62.888 1.00 39.78 534 LYS A N 1
ATOM 4263 C CA . LYS A 1 534 ? -60.489 -26.569 -62.400 1.00 39.78 534 LYS A CA 1
ATOM 4264 C C . LYS A 1 534 ? -59.988 -27.651 -61.390 1.00 39.78 534 LYS A C 1
ATOM 4266 O O . LYS A 1 534 ? -58.830 -28.031 -61.430 1.00 39.78 534 LYS A O 1
ATOM 4271 N N . PHE A 1 535 ? -60.784 -28.190 -60.449 1.00 27.56 535 PHE A N 1
ATOM 4272 C CA . PHE A 1 535 ? -62.193 -27.944 -60.068 1.00 27.56 535 PHE A CA 1
ATOM 4273 C C . PHE A 1 535 ? -62.445 -28.118 -58.539 1.00 27.56 535 PHE A C 1
ATOM 4275 O O . PHE A 1 535 ? -61.548 -28.483 -57.793 1.00 27.56 535 PHE A O 1
ATOM 4282 N N . ILE A 1 536 ? -63.677 -27.794 -58.133 1.00 34.09 536 ILE A N 1
ATOM 4283 C CA . ILE A 1 536 ? -64.285 -27.453 -56.818 1.00 34.09 536 ILE A CA 1
ATOM 4284 C C . ILE A 1 536 ? -64.441 -28.674 -55.821 1.00 34.09 536 ILE A C 1
ATOM 4286 O O . ILE A 1 536 ? -63.914 -29.736 -56.139 1.00 34.09 536 ILE A O 1
ATOM 4290 N N . PRO A 1 537 ? -65.079 -28.593 -54.616 1.00 44.44 537 PRO A N 1
ATOM 4291 C CA . PRO A 1 537 ? -64.424 -28.378 -53.305 1.00 44.44 537 PRO A CA 1
ATOM 4292 C C . PRO A 1 537 ? -64.675 -29.434 -52.185 1.00 44.44 537 PRO A C 1
ATOM 4294 O O . PRO A 1 537 ? -65.629 -30.196 -52.230 1.00 44.44 537 PRO A O 1
ATOM 4297 N N . GLY A 1 538 ? -63.905 -29.313 -51.089 1.00 29.89 538 GLY A N 1
ATOM 4298 C CA . GLY A 1 538 ? -64.410 -29.233 -49.698 1.00 29.89 538 GLY A CA 1
ATOM 4299 C C . GLY A 1 538 ? -65.045 -30.451 -48.994 1.00 29.89 538 GLY A C 1
ATOM 4300 O O . GLY A 1 538 ? -66.174 -30.828 -49.282 1.00 29.89 538 GLY A O 1
ATOM 4301 N N . SER A 1 539 ? -64.403 -30.918 -47.914 1.00 31.59 539 SER A N 1
ATOM 4302 C CA . SER A 1 539 ? -65.050 -31.638 -46.799 1.00 31.59 539 SER A CA 1
ATOM 4303 C C . SER A 1 539 ? -64.270 -31.457 -45.482 1.00 31.59 539 SER A C 1
ATOM 4305 O O . SER A 1 539 ? -63.145 -30.955 -45.482 1.00 31.59 539 SER A O 1
ATOM 4307 N N . THR A 1 540 ? -64.885 -31.828 -44.358 1.00 35.88 540 THR A N 1
ATOM 4308 C CA . THR A 1 540 ? -64.369 -31.692 -42.982 1.00 35.88 540 THR A CA 1
ATOM 4309 C C . THR A 1 540 ? -63.840 -33.016 -42.401 1.00 35.88 540 THR A C 1
ATOM 4311 O O . THR A 1 540 ? -64.040 -34.073 -42.992 1.00 35.88 540 THR A O 1
ATOM 4314 N N . LEU A 1 541 ? -63.276 -32.919 -41.185 1.00 31.00 541 LEU A N 1
ATOM 4315 C CA . LEU A 1 541 ? -63.075 -33.980 -40.179 1.00 31.00 541 LEU A CA 1
ATOM 4316 C C . LEU A 1 541 ? -61.950 -35.026 -40.370 1.00 31.00 541 LEU A C 1
ATOM 4318 O O . LEU A 1 541 ? -61.641 -35.465 -41.468 1.00 31.00 541 LEU A O 1
ATOM 4322 N N . GLU A 1 542 ? -61.384 -35.395 -39.215 1.00 30.92 542 GLU A N 1
ATOM 4323 C CA . GLU A 1 542 ? -60.984 -36.720 -38.710 1.00 30.92 542 GLU A CA 1
ATOM 4324 C C . GLU A 1 542 ? -60.214 -37.806 -39.508 1.00 30.92 542 GLU A C 1
ATOM 4326 O O . GLU A 1 542 ? -60.356 -38.040 -40.699 1.00 30.92 542 GLU A O 1
ATOM 4331 N N . GLU A 1 543 ? -59.478 -38.585 -38.701 1.00 29.45 543 GLU A N 1
ATOM 4332 C CA . GLU A 1 543 ? -59.190 -40.025 -38.834 1.00 29.45 543 GLU A CA 1
ATOM 4333 C C . GLU A 1 543 ? -58.289 -40.569 -39.972 1.00 29.45 543 GLU A C 1
ATOM 4335 O O . GLU A 1 543 ? -58.743 -41.102 -40.980 1.00 29.45 543 GLU A O 1
ATOM 4340 N N . SER A 1 544 ? -56.976 -40.643 -39.682 1.00 30.66 544 SER A N 1
ATOM 4341 C CA . SER A 1 544 ? -56.103 -41.836 -39.871 1.00 30.66 544 SER A CA 1
ATOM 4342 C C . SER A 1 544 ? -54.680 -41.519 -39.366 1.00 30.66 544 SER A C 1
ATOM 4344 O O . SER A 1 544 ? -53.955 -40.769 -40.005 1.00 30.66 544 SER A O 1
ATOM 4346 N N . ARG A 1 545 ? -54.178 -41.930 -38.188 1.00 32.41 545 ARG A N 1
ATOM 4347 C CA . ARG A 1 545 ? -54.053 -43.275 -37.575 1.00 32.41 545 ARG A CA 1
ATOM 4348 C C . ARG A 1 545 ? -53.405 -44.345 -38.477 1.00 32.41 545 ARG A C 1
ATOM 4350 O O . ARG A 1 545 ? -54.117 -45.177 -39.024 1.00 32.41 545 ARG A O 1
ATOM 4357 N N . ARG A 1 546 ? -52.060 -44.458 -38.450 1.00 31.67 546 ARG A N 1
ATOM 4358 C CA . ARG A 1 546 ? -51.313 -45.628 -37.890 1.00 31.67 546 ARG A CA 1
ATOM 4359 C C . ARG A 1 546 ? -49.799 -45.637 -38.203 1.00 31.67 546 ARG A C 1
ATOM 4361 O O . ARG A 1 546 ? -49.379 -45.154 -39.241 1.00 31.67 546 ARG A O 1
ATOM 4368 N N . LEU A 1 547 ? -49.050 -46.339 -37.330 1.00 31.22 547 LEU A N 1
ATOM 4369 C CA . LEU A 1 547 ? -47.687 -46.903 -37.499 1.00 31.22 547 LEU A CA 1
ATOM 4370 C C . LEU A 1 547 ? -46.513 -45.892 -37.649 1.00 31.22 547 LEU A C 1
ATOM 4372 O O . LEU A 1 547 ? -46.581 -44.966 -38.439 1.00 31.22 547 LEU A O 1
ATOM 4376 N N . LYS A 1 548 ? -45.372 -46.014 -36.944 1.00 37.03 548 LYS A N 1
ATOM 4377 C CA . LYS A 1 548 ? -44.846 -47.078 -36.047 1.00 37.03 548 LYS A CA 1
ATOM 4378 C C . LYS A 1 548 ? -44.309 -46.509 -34.714 1.00 37.03 548 LYS A C 1
ATOM 4380 O O . LYS A 1 548 ? -43.855 -45.373 -34.665 1.00 37.03 548 LYS A O 1
ATOM 4385 N N . ARG A 1 549 ? -44.283 -47.344 -33.662 1.00 35.00 549 ARG A N 1
ATOM 4386 C CA . ARG A 1 549 ? -43.565 -47.124 -32.383 1.00 35.00 549 ARG A CA 1
ATOM 4387 C C . ARG A 1 549 ? -42.304 -48.003 -32.287 1.00 35.00 549 ARG A C 1
ATOM 4389 O O . ARG A 1 549 ? -42.326 -49.127 -32.780 1.00 35.00 549 ARG A O 1
ATOM 4396 N N . ARG A 1 550 ? -41.293 -47.510 -31.560 1.00 34.44 550 ARG A N 1
ATOM 4397 C CA . ARG A 1 550 ? -40.323 -48.168 -30.637 1.00 34.44 550 ARG A CA 1
ATOM 4398 C C . ARG A 1 550 ? -39.717 -46.987 -29.841 1.00 34.44 550 ARG A C 1
ATOM 4400 O O . ARG A 1 550 ? -39.377 -45.994 -30.475 1.00 34.44 550 ARG A O 1
ATOM 4407 N N . GLY A 1 551 ? -39.813 -46.901 -28.510 1.00 28.20 551 GLY A N 1
ATOM 4408 C CA . GLY A 1 551 ? -39.133 -47.745 -27.508 1.00 28.20 551 GLY A CA 1
ATOM 4409 C C . GLY A 1 551 ? -37.704 -47.202 -27.322 1.00 28.20 551 GLY A C 1
ATOM 4410 O O . GLY A 1 551 ? -36.963 -47.255 -28.300 1.00 28.20 551 GLY A O 1
ATOM 4411 N N . SER A 1 552 ? -37.259 -46.557 -26.227 1.00 36.16 552 SER A N 1
ATOM 4412 C CA . SER A 1 552 ? -37.576 -46.686 -24.777 1.00 36.16 552 SER A CA 1
ATOM 4413 C C . SER A 1 552 ? -37.239 -48.089 -24.238 1.00 36.16 552 SER A C 1
ATOM 4415 O O . SER A 1 552 ? -37.420 -49.056 -24.974 1.00 36.16 552 SER A O 1
ATOM 4417 N N . ASP A 1 553 ? -36.643 -48.288 -23.054 1.00 30.80 553 ASP A N 1
ATOM 4418 C CA . ASP A 1 553 ? -36.416 -47.446 -21.849 1.00 30.80 553 ASP A CA 1
ATOM 4419 C C . ASP A 1 553 ? -34.914 -47.507 -21.418 1.00 30.80 553 ASP A C 1
ATOM 4421 O O . ASP A 1 553 ? -34.146 -48.223 -22.053 1.00 30.80 553 ASP A O 1
ATOM 4425 N N . ALA A 1 554 ? -34.295 -46.738 -20.505 1.00 44.50 554 ALA A N 1
ATOM 4426 C CA . ALA A 1 554 ? -34.648 -45.996 -19.280 1.00 44.50 554 ALA A CA 1
ATOM 4427 C C . ALA A 1 554 ? -34.740 -46.837 -17.979 1.00 44.50 554 ALA A C 1
ATOM 4429 O O . ALA A 1 554 ? -35.525 -47.771 -17.873 1.00 44.50 554 ALA A O 1
ATOM 4430 N N . SER A 1 555 ? -33.953 -46.461 -16.958 1.00 29.34 555 SER A N 1
ATOM 4431 C CA . SER A 1 555 ? -34.022 -46.991 -15.585 1.00 29.34 555 SER A CA 1
ATOM 4432 C C . SER A 1 555 ? -33.877 -45.862 -14.548 1.00 29.34 555 SER A C 1
ATOM 4434 O O . SER A 1 555 ? -33.165 -44.882 -14.758 1.00 29.34 555 SER A O 1
ATOM 4436 N N . SER A 1 556 ? -34.631 -45.974 -13.452 1.00 37.34 556 SER A N 1
ATOM 4437 C CA . SER A 1 556 ? -34.784 -44.994 -12.351 1.00 37.34 556 SER A CA 1
ATOM 4438 C C . SER A 1 556 ? -34.284 -45.641 -11.027 1.00 37.34 556 SER A C 1
ATOM 4440 O O . SER A 1 556 ? -33.637 -46.683 -11.157 1.00 37.34 556 SER A O 1
ATOM 4442 N N . PRO A 1 557 ? -34.536 -45.170 -9.771 1.00 47.88 557 PRO A N 1
ATOM 4443 C CA . PRO A 1 557 ? -35.449 -44.126 -9.247 1.00 47.88 557 PRO A CA 1
ATOM 4444 C C . PRO A 1 557 ? -34.712 -43.093 -8.318 1.00 47.88 557 PRO A C 1
ATOM 4446 O O . PRO A 1 557 ? -33.489 -43.078 -8.311 1.00 47.88 557 PRO A O 1
ATOM 4449 N N . ARG A 1 558 ? -35.300 -42.149 -7.546 1.00 30.66 558 ARG A N 1
ATOM 4450 C CA . ARG A 1 558 ? -36.576 -42.099 -6.788 1.00 30.66 558 ARG A CA 1
ATOM 4451 C C . ARG A 1 558 ? -37.180 -40.688 -6.578 1.00 30.66 558 ARG A C 1
ATOM 4453 O O . ARG A 1 558 ? -36.470 -39.709 -6.419 1.00 30.66 558 ARG A O 1
ATOM 4460 N N . HIS A 1 559 ? -38.512 -40.700 -6.440 1.00 30.28 559 HIS A N 1
ATOM 4461 C CA . HIS A 1 559 ? -39.435 -39.795 -5.721 1.00 30.28 559 HIS A CA 1
ATOM 4462 C C . HIS A 1 559 ? -39.477 -38.269 -5.956 1.00 30.28 559 HIS A C 1
ATOM 4464 O O . HIS A 1 559 ? -38.664 -37.496 -5.466 1.00 30.28 559 HIS A O 1
ATOM 4470 N N . ASN A 1 560 ? -40.629 -37.843 -6.491 1.00 33.75 560 ASN A N 1
ATOM 4471 C CA . ASN A 1 560 ? -41.262 -36.554 -6.196 1.00 33.75 560 ASN A CA 1
ATOM 4472 C C . ASN A 1 560 ? -41.973 -36.568 -4.828 1.00 33.75 560 ASN A C 1
ATOM 4474 O O . ASN A 1 560 ? -42.646 -37.550 -4.505 1.00 33.75 560 ASN A O 1
ATOM 4478 N N . LYS A 1 561 ? -42.024 -35.410 -4.154 1.00 31.64 561 LYS A N 1
ATOM 4479 C CA . LYS A 1 561 ? -43.276 -34.863 -3.587 1.00 31.64 561 LYS A CA 1
ATOM 4480 C C . LYS A 1 561 ? -43.156 -33.350 -3.362 1.00 31.64 561 LYS A C 1
ATOM 4482 O O . LYS A 1 561 ? -42.150 -32.877 -2.852 1.00 31.64 561 LYS A O 1
ATOM 4487 N N . ARG A 1 562 ? -44.192 -32.591 -3.736 1.00 42.38 562 ARG A N 1
ATOM 4488 C CA . ARG A 1 562 ? -44.328 -31.168 -3.377 1.00 42.38 562 ARG A CA 1
ATOM 4489 C C . ARG A 1 562 ? -44.895 -31.047 -1.961 1.00 42.38 562 ARG A C 1
ATOM 4491 O O . ARG A 1 562 ? -45.911 -31.676 -1.672 1.00 42.38 562 ARG A O 1
ATOM 4498 N N . ARG A 1 563 ? -44.359 -30.119 -1.169 1.00 27.38 563 ARG A N 1
ATOM 4499 C CA . ARG A 1 563 ? -45.152 -29.271 -0.268 1.00 27.38 563 ARG A CA 1
ATOM 4500 C C . ARG A 1 563 ? -44.543 -27.871 -0.258 1.00 27.38 563 ARG A C 1
ATOM 4502 O O . ARG A 1 563 ? -43.331 -27.731 -0.176 1.00 27.38 563 ARG A O 1
ATOM 4509 N N . SER A 1 564 ? -45.401 -26.867 -0.373 1.00 46.28 564 SER A N 1
ATOM 4510 C CA . SER A 1 564 ? -45.119 -25.519 0.112 1.00 46.28 564 SER A CA 1
ATOM 4511 C C . SER A 1 564 ? -45.799 -25.405 1.468 1.00 46.28 564 SER A C 1
ATOM 4513 O O . SER A 1 564 ? -46.956 -25.814 1.545 1.00 46.28 564 SER A O 1
ATOM 4515 N N . THR A 1 565 ? -45.087 -24.891 2.471 1.00 36.91 565 THR A N 1
ATOM 4516 C CA . THR A 1 565 ? -45.583 -23.983 3.524 1.00 36.91 565 THR A CA 1
ATOM 4517 C C . THR A 1 565 ? -44.457 -23.710 4.522 1.00 36.91 565 THR A C 1
ATOM 4519 O O . THR A 1 565 ? -43.997 -24.662 5.142 1.00 36.91 565 THR A O 1
ATOM 4522 N N . ILE A 1 566 ? -44.157 -22.419 4.713 1.00 31.47 566 ILE A N 1
ATOM 4523 C CA . ILE A 1 566 ? -43.998 -21.750 6.022 1.00 31.47 566 ILE A CA 1
ATOM 4524 C C . ILE A 1 566 ? -42.759 -22.089 6.878 1.00 31.47 566 ILE A C 1
ATOM 4526 O O . ILE A 1 566 ? -42.274 -23.213 6.928 1.00 31.47 566 ILE A O 1
ATOM 4530 N N . GLU A 1 567 ? -42.263 -21.024 7.515 1.00 39.91 567 GLU A N 1
ATOM 4531 C CA . GLU A 1 567 ? -41.162 -20.889 8.478 1.00 39.91 567 GLU A CA 1
ATOM 4532 C C . GLU A 1 567 ? -40.580 -22.156 9.145 1.00 39.91 567 GLU A C 1
ATOM 4534 O O . GLU A 1 567 ? -41.293 -22.934 9.779 1.00 39.91 567 GLU A O 1
ATOM 4539 N N . ASN A 1 568 ? -39.240 -22.245 9.175 1.00 32.19 568 ASN A N 1
ATOM 4540 C CA . ASN A 1 568 ? -38.474 -22.093 10.426 1.00 32.19 568 ASN A CA 1
ATOM 4541 C C . ASN A 1 568 ? -36.948 -21.998 10.195 1.00 32.19 568 ASN A C 1
ATOM 4543 O O . ASN A 1 568 ? -36.439 -22.484 9.188 1.00 32.19 568 ASN A O 1
ATOM 4547 N N . ASN A 1 569 ? -36.254 -21.453 11.203 1.00 35.97 569 ASN A N 1
ATOM 4548 C CA . ASN A 1 569 ? -34.801 -21.470 11.450 1.00 35.97 569 ASN A CA 1
ATOM 4549 C C . ASN A 1 569 ? -33.869 -20.643 10.534 1.00 35.97 569 ASN A C 1
ATOM 4551 O O . ASN A 1 569 ? -33.770 -20.898 9.339 1.00 35.97 569 ASN A O 1
ATOM 4555 N N . VAL A 1 570 ? -33.044 -19.715 11.046 1.00 36.69 570 VAL A N 1
ATOM 4556 C CA . VAL A 1 570 ? -33.026 -18.997 12.346 1.00 36.69 570 VAL A CA 1
ATOM 4557 C C . VAL A 1 570 ? -32.506 -17.580 12.049 1.00 36.69 570 VAL A C 1
ATOM 4559 O O . VAL A 1 570 ? -31.473 -17.439 11.396 1.00 36.69 570 VAL A O 1
ATOM 4562 N N . HIS A 1 571 ? -33.184 -16.541 12.543 1.00 36.22 571 HIS A N 1
ATOM 4563 C CA . HIS A 1 571 ? -32.600 -15.199 12.660 1.00 36.22 571 HIS A CA 1
ATOM 4564 C C . HIS A 1 571 ? -31.801 -15.091 13.964 1.00 36.22 571 HIS A C 1
ATOM 4566 O O . HIS A 1 571 ? -32.171 -15.699 14.966 1.00 36.22 571 HIS A O 1
ATOM 4572 N N . ALA A 1 572 ? -30.737 -14.285 13.976 1.00 33.94 572 ALA A N 1
ATOM 4573 C CA . ALA A 1 572 ? -30.001 -13.945 15.196 1.00 33.94 572 ALA A CA 1
ATOM 4574 C C . ALA A 1 572 ? -30.783 -12.921 16.047 1.00 33.94 572 ALA A C 1
ATOM 4576 O O . ALA A 1 572 ? -30.350 -11.787 16.234 1.00 33.94 572 ALA A O 1
ATOM 4577 N N . GLU A 1 573 ? -31.968 -13.315 16.513 1.00 37.25 573 GLU A N 1
ATOM 4578 C CA . GLU A 1 573 ? -32.740 -12.566 17.505 1.00 37.25 573 GLU A CA 1
ATOM 4579 C C . GLU A 1 573 ? -32.177 -12.801 18.913 1.00 37.25 573 GLU A C 1
ATOM 4581 O O . GLU A 1 573 ? -31.540 -13.819 19.196 1.00 37.25 573 GLU A O 1
ATOM 4586 N N . THR A 1 574 ? -32.398 -11.842 19.810 1.00 43.72 574 THR A N 1
ATOM 4587 C CA . THR A 1 574 ? -31.934 -11.916 21.197 1.00 43.72 574 THR A CA 1
ATOM 4588 C C . THR A 1 574 ? -32.579 -13.089 21.935 1.00 43.72 574 THR A C 1
ATOM 4590 O O . THR A 1 574 ? -33.803 -13.221 21.979 1.00 43.72 574 THR A O 1
ATOM 4593 N N . PHE A 1 575 ? -31.748 -13.940 22.548 1.00 39.00 575 PHE A N 1
ATOM 4594 C CA . PHE A 1 575 ? -32.198 -15.110 23.305 1.00 39.00 575 PHE A CA 1
ATOM 4595 C C . PHE A 1 575 ? -33.118 -14.703 24.464 1.00 39.00 575 PHE A C 1
ATOM 4597 O O . PHE A 1 575 ? -32.663 -14.309 25.539 1.00 39.00 575 PHE A O 1
ATOM 4604 N N . ARG A 1 576 ? -34.432 -14.852 24.266 1.00 44.97 576 ARG A N 1
ATOM 4605 C CA . ARG A 1 576 ? -35.407 -14.819 25.358 1.00 44.97 576 ARG A CA 1
ATOM 4606 C C . ARG A 1 576 ? -35.241 -16.082 26.196 1.00 44.97 576 ARG A C 1
ATOM 4608 O O . ARG A 1 576 ? -35.720 -17.145 25.813 1.00 44.97 576 ARG A O 1
ATOM 4615 N N . VAL A 1 577 ? -34.565 -15.937 27.333 1.00 56.56 577 VAL A N 1
ATOM 4616 C CA . VAL A 1 577 ? -34.484 -16.958 28.385 1.00 56.56 577 VAL A CA 1
ATOM 4617 C C . VAL A 1 577 ? -35.910 -17.373 28.763 1.00 56.56 577 VAL A C 1
ATOM 4619 O O . VAL A 1 577 ? -36.704 -16.534 29.191 1.00 56.56 577 VAL A O 1
ATOM 4622 N N . THR A 1 578 ? -36.261 -18.645 28.567 1.00 80.00 578 THR A N 1
ATOM 4623 C CA . THR A 1 578 ? -37.580 -19.165 28.963 1.00 80.00 578 THR A CA 1
ATOM 4624 C C . THR A 1 578 ? -37.692 -19.233 30.485 1.00 80.00 578 THR A C 1
ATOM 4626 O O . THR A 1 578 ? -36.677 -19.283 31.176 1.00 80.00 578 THR A O 1
ATOM 4629 N N . ASN A 1 579 ? -38.907 -19.284 31.041 1.00 77.62 579 ASN A N 1
ATOM 4630 C CA . ASN A 1 579 ? -39.072 -19.355 32.499 1.00 77.62 579 ASN A CA 1
ATOM 4631 C C . ASN A 1 579 ? -38.346 -20.571 33.112 1.00 77.62 579 ASN A C 1
ATOM 4633 O O . ASN A 1 579 ? -37.682 -20.409 34.125 1.00 77.62 579 ASN A O 1
ATOM 4637 N N . GLU A 1 580 ? -38.355 -21.735 32.451 1.00 72.19 580 GLU A N 1
ATOM 4638 C CA . GLU A 1 580 ? -37.589 -22.922 32.880 1.00 72.19 580 GLU A CA 1
ATOM 4639 C C . GLU A 1 580 ? -36.063 -22.718 32.821 1.00 72.19 580 GLU A C 1
ATOM 4641 O O . GLU A 1 580 ? -35.319 -23.286 33.618 1.00 72.19 580 GLU A O 1
ATOM 4646 N N . GLN A 1 581 ? -35.566 -21.938 31.854 1.00 67.44 581 GLN A N 1
ATOM 4647 C CA . GLN A 1 581 ? -34.149 -21.568 31.788 1.00 67.44 581 GLN A CA 1
ATOM 4648 C C . GLN A 1 581 ? -33.798 -20.522 32.849 1.00 67.44 581 GLN A C 1
ATOM 4650 O O . GLN A 1 581 ? -32.686 -20.540 33.363 1.00 67.44 581 GLN A O 1
ATOM 4655 N N . LYS A 1 582 ? -34.736 -19.633 33.196 1.00 80.69 582 LYS A N 1
ATOM 4656 C CA . LYS A 1 582 ? -34.570 -18.625 34.246 1.00 80.69 582 LYS A CA 1
ATOM 4657 C C . LYS A 1 582 ? -34.556 -19.268 35.632 1.00 80.69 582 LYS A C 1
ATOM 4659 O O . LYS A 1 582 ? -33.660 -18.977 36.404 1.00 80.69 582 LYS A O 1
ATOM 4664 N N . GLU A 1 583 ? -35.462 -20.207 35.888 1.00 85.75 583 GLU A N 1
ATOM 4665 C CA . GLU A 1 583 ? -35.502 -21.034 37.100 1.00 85.75 583 GLU A CA 1
ATOM 4666 C C . GLU A 1 583 ? -34.200 -21.841 37.268 1.00 85.75 583 GLU A C 1
ATOM 4668 O O . GLU A 1 583 ? -33.598 -21.831 38.337 1.00 85.75 583 GLU A O 1
ATOM 4673 N N . LYS A 1 584 ? -33.667 -22.426 36.183 1.00 78.75 584 LYS A N 1
ATOM 4674 C CA . LYS A 1 584 ? -32.332 -23.062 36.192 1.00 78.75 584 LYS A CA 1
ATOM 4675 C C . LYS A 1 584 ? -31.184 -22.071 36.400 1.00 78.75 584 LYS A C 1
ATOM 4677 O O . LYS A 1 584 ? -30.199 -22.424 37.026 1.00 78.75 584 LYS A O 1
ATOM 4682 N N . LEU A 1 585 ? -31.288 -20.838 35.909 1.00 79.38 585 LEU A N 1
ATOM 4683 C CA . LEU A 1 585 ? -30.308 -19.777 36.186 1.00 79.38 585 LEU A CA 1
ATOM 4684 C C . LEU A 1 585 ? -30.463 -19.156 37.587 1.00 79.38 585 LEU A C 1
ATOM 4686 O O . LEU A 1 585 ? -29.599 -18.383 37.991 1.00 79.38 585 LEU A O 1
ATOM 4690 N N . GLU A 1 586 ? -31.525 -19.486 38.322 1.00 83.81 586 GLU A N 1
ATOM 4691 C CA . GLU A 1 586 ? -31.731 -19.125 39.731 1.00 83.81 586 GLU A CA 1
ATOM 4692 C C . GLU A 1 586 ? -31.309 -20.272 40.684 1.00 83.81 586 GLU A C 1
ATOM 4694 O O . GLU A 1 586 ? -31.017 -20.018 41.853 1.00 83.81 586 GLU A O 1
ATOM 4699 N N . ASP A 1 587 ? -31.167 -21.506 40.181 1.00 92.00 587 ASP A N 1
ATOM 4700 C CA . ASP A 1 587 ? -30.556 -22.650 40.877 1.00 92.00 587 ASP A CA 1
ATOM 4701 C C . ASP A 1 587 ? -29.039 -22.442 41.079 1.00 92.00 587 ASP A C 1
ATOM 4703 O O . ASP A 1 587 ? -28.247 -22.338 40.135 1.00 92.00 587 ASP A O 1
ATOM 4707 N N . SER A 1 588 ? -28.614 -22.403 42.347 1.00 74.75 588 SER A N 1
ATOM 4708 C CA . SER A 1 588 ? -27.218 -22.180 42.724 1.00 74.75 588 SER A CA 1
ATOM 4709 C C . SER A 1 588 ? -26.282 -23.334 42.367 1.00 74.75 588 SER A C 1
ATOM 4711 O O . SER A 1 588 ? -25.108 -23.076 42.098 1.00 74.75 588 SER A O 1
ATOM 4713 N N . ASP A 1 589 ? -26.763 -24.580 42.359 1.00 83.44 589 ASP A N 1
ATOM 4714 C CA . ASP A 1 589 ? -25.943 -25.736 41.988 1.00 83.44 589 ASP A CA 1
ATOM 4715 C C . ASP A 1 589 ? -25.810 -25.839 40.464 1.00 83.44 589 ASP A C 1
ATOM 4717 O O . ASP A 1 589 ? -24.712 -26.116 39.978 1.00 83.44 589 ASP A O 1
ATOM 4721 N N . PHE A 1 590 ? -26.848 -25.483 39.694 1.00 88.88 590 PHE A N 1
ATOM 4722 C CA . PHE A 1 590 ? -26.714 -25.304 38.241 1.00 88.88 590 PHE A CA 1
ATOM 4723 C C . PHE A 1 590 ? -25.749 -24.161 37.893 1.00 88.88 590 PHE A C 1
ATOM 4725 O O . PHE A 1 590 ? -24.846 -24.353 37.079 1.00 88.88 590 PHE A O 1
ATOM 4732 N N . LEU A 1 591 ? -25.870 -22.985 38.525 1.00 81.00 591 LEU A N 1
ATOM 4733 C CA . LEU A 1 591 ? -24.928 -21.876 38.311 1.00 81.00 591 LEU A CA 1
ATOM 4734 C C . LEU A 1 591 ? -23.491 -22.232 38.709 1.00 81.00 591 LEU A C 1
ATOM 4736 O O . LEU A 1 591 ? -22.545 -21.758 38.076 1.00 81.00 591 LEU A O 1
ATOM 4740 N N . LYS A 1 592 ? -23.314 -23.042 39.756 1.00 84.44 592 LYS A N 1
ATOM 4741 C CA . LYS A 1 592 ? -22.007 -23.548 40.177 1.00 84.44 592 LYS A CA 1
ATOM 4742 C C . LYS A 1 592 ? -21.450 -24.534 39.154 1.00 84.44 592 LYS A C 1
ATOM 4744 O O . LYS A 1 592 ? -20.332 -24.325 38.702 1.00 84.44 592 LYS A O 1
ATOM 4749 N N . GLN A 1 593 ? -22.234 -25.522 38.721 1.00 82.81 593 GLN A N 1
ATOM 4750 C CA . GLN A 1 593 ? -21.826 -26.470 37.684 1.00 82.81 593 GLN A CA 1
ATOM 4751 C C . GLN A 1 593 ? -21.476 -25.753 36.373 1.00 82.81 593 GLN A C 1
ATOM 4753 O O . GLN A 1 593 ? -20.421 -26.008 35.807 1.00 82.81 593 GLN A O 1
ATOM 4758 N N . LEU A 1 594 ? -22.290 -24.786 35.938 1.00 74.94 594 LEU A N 1
ATOM 4759 C CA . LEU A 1 594 ? -22.016 -23.975 34.749 1.00 74.94 594 LEU A CA 1
ATOM 4760 C C . LEU A 1 594 ? -20.725 -23.150 34.900 1.00 74.94 594 LEU A C 1
ATOM 4762 O O . LEU A 1 594 ? -19.986 -22.969 33.935 1.00 74.94 594 LEU A O 1
ATOM 4766 N N . ARG A 1 595 ? -20.428 -22.652 36.108 1.00 71.69 595 ARG A N 1
ATOM 4767 C CA . ARG A 1 595 ? -19.187 -21.923 36.412 1.00 71.69 595 ARG A CA 1
ATOM 4768 C C . ARG A 1 595 ? -17.972 -22.850 36.434 1.00 71.69 595 ARG A C 1
ATOM 4770 O O . ARG A 1 595 ? -16.941 -22.474 35.885 1.00 71.69 595 ARG A O 1
ATOM 4777 N N . ASP A 1 596 ? -18.101 -24.041 37.008 1.00 75.81 596 ASP A N 1
ATOM 4778 C CA . ASP A 1 596 ? -17.061 -25.070 37.018 1.00 75.81 596 ASP A CA 1
ATOM 4779 C C . ASP A 1 596 ? -16.791 -25.576 35.585 1.00 75.81 596 ASP A C 1
ATOM 4781 O O . ASP A 1 596 ? -15.635 -25.668 35.177 1.00 75.81 596 ASP A O 1
ATOM 4785 N N . ASP A 1 597 ? -17.827 -25.768 34.761 1.00 68.38 597 ASP A N 1
ATOM 4786 C CA . ASP A 1 597 ? -17.710 -26.078 33.329 1.00 68.38 597 ASP A CA 1
ATOM 4787 C C . ASP A 1 597 ? -17.016 -24.946 32.550 1.00 68.38 597 ASP A C 1
ATOM 4789 O O . ASP A 1 597 ? -16.106 -25.213 31.762 1.00 68.38 597 ASP A O 1
ATOM 4793 N N . PHE A 1 598 ? -17.359 -23.675 32.798 1.00 65.56 598 PHE A N 1
ATOM 4794 C CA . PHE A 1 598 ? -16.654 -22.527 32.206 1.00 65.56 598 PHE A CA 1
ATOM 4795 C C . PHE A 1 598 ? -15.185 -22.439 32.650 1.00 65.56 598 PHE A C 1
ATOM 4797 O O . PHE A 1 598 ? -14.323 -22.073 31.846 1.00 65.56 598 PHE A O 1
ATOM 4804 N N . ILE A 1 599 ? -14.876 -22.789 33.901 1.00 66.62 599 ILE A N 1
ATOM 4805 C CA . ILE A 1 599 ? -13.501 -22.859 34.413 1.00 66.62 599 ILE A CA 1
ATOM 4806 C C . ILE A 1 599 ? -12.736 -23.993 33.717 1.00 66.62 599 ILE A C 1
ATOM 4808 O O . ILE A 1 599 ? -11.622 -23.760 33.248 1.00 66.62 599 ILE A O 1
ATOM 4812 N N . ASN A 1 600 ? -13.341 -25.173 33.565 1.00 64.44 600 ASN A N 1
ATOM 4813 C CA . ASN A 1 600 ? -12.744 -26.325 32.884 1.00 64.44 600 ASN A CA 1
ATOM 4814 C C . ASN A 1 600 ? -12.493 -26.045 31.388 1.00 64.44 600 ASN A C 1
ATOM 4816 O O . ASN A 1 600 ? -11.377 -26.239 30.901 1.00 64.44 600 ASN A O 1
ATOM 4820 N N . TYR A 1 601 ? -13.479 -25.501 30.663 1.00 59.47 601 TYR A N 1
ATOM 4821 C CA . TYR A 1 601 ? -13.308 -25.077 29.265 1.00 59.47 601 TYR A CA 1
ATOM 4822 C C . TYR A 1 601 ? -12.279 -23.944 29.118 1.00 59.47 601 TYR A C 1
ATOM 4824 O O . TYR A 1 601 ? -11.492 -23.941 28.169 1.00 59.47 601 TYR A O 1
ATOM 4832 N N . GLY A 1 602 ? -12.230 -23.006 30.068 1.00 43.12 602 GLY A N 1
ATOM 4833 C CA . GLY A 1 602 ? -11.215 -21.954 30.109 1.00 43.12 602 GLY A CA 1
ATOM 4834 C C . GLY A 1 602 ? -9.799 -22.507 30.307 1.00 43.12 602 GLY A C 1
ATOM 4835 O O . GLY A 1 602 ? -8.875 -22.099 29.599 1.00 43.12 602 GLY A O 1
ATOM 4836 N N . GLN A 1 603 ? -9.619 -23.467 31.218 1.00 42.59 603 GLN A N 1
ATOM 4837 C CA . GLN A 1 603 ? -8.331 -24.121 31.479 1.00 42.59 603 GLN A CA 1
ATOM 4838 C C . GLN A 1 603 ? -7.838 -24.943 30.280 1.00 42.59 603 GLN A C 1
ATOM 4840 O O . GLN A 1 603 ? -6.659 -24.844 29.934 1.00 42.59 603 GLN A O 1
ATOM 4845 N N . LEU A 1 604 ? -8.739 -25.624 29.560 1.00 37.25 604 LEU A N 1
ATOM 4846 C CA . LEU A 1 604 ? -8.427 -26.339 28.313 1.00 37.25 604 LEU A CA 1
ATOM 4847 C C . LEU A 1 604 ? -7.704 -25.460 27.273 1.00 37.25 604 LEU A C 1
ATOM 4849 O O . LEU A 1 604 ? -6.817 -25.939 26.567 1.00 37.25 604 LEU A O 1
ATOM 4853 N N . THR A 1 605 ? -8.012 -24.158 27.204 1.00 43.53 605 THR A N 1
ATOM 4854 C CA . THR A 1 605 ? -7.318 -23.231 26.284 1.00 43.53 605 THR A CA 1
ATOM 4855 C C . THR A 1 605 ? -5.910 -22.828 26.735 1.00 43.53 605 THR A C 1
ATOM 4857 O O . THR A 1 605 ? -5.111 -22.398 25.903 1.00 43.53 605 THR A O 1
ATOM 4860 N N . LYS A 1 606 ? -5.569 -22.988 28.023 1.00 42.53 606 LYS A N 1
ATOM 4861 C CA . LYS A 1 606 ? -4.219 -22.719 28.547 1.00 42.53 606 LYS A CA 1
ATOM 4862 C C . LYS A 1 606 ? -3.294 -23.928 28.430 1.00 42.53 606 LYS A C 1
ATOM 4864 O O . LYS A 1 606 ? -2.130 -23.749 28.081 1.00 42.53 606 LYS A O 1
ATOM 4869 N N . GLU A 1 607 ? -3.792 -25.142 28.661 1.00 39.22 607 GLU A N 1
ATOM 4870 C CA . GLU A 1 607 ? -2.953 -26.353 28.622 1.00 39.22 607 GLU A CA 1
ATOM 4871 C C . GLU A 1 607 ? -2.440 -26.684 27.211 1.00 39.22 607 GLU A C 1
ATOM 4873 O O . GLU A 1 607 ? -1.301 -27.122 27.056 1.00 39.22 607 GLU A O 1
ATOM 4878 N N . ILE A 1 608 ? -3.202 -26.348 26.162 1.00 46.06 608 ILE A N 1
ATOM 4879 C CA . ILE A 1 608 ? -2.764 -26.463 24.755 1.00 46.06 608 ILE A CA 1
ATOM 4880 C C . ILE A 1 608 ? -1.491 -25.630 24.466 1.00 46.06 608 ILE A C 1
ATOM 4882 O O . ILE A 1 608 ? -0.760 -25.923 23.520 1.00 46.06 608 ILE A O 1
ATOM 4886 N N . GLY A 1 609 ? -1.175 -24.627 25.297 1.00 41.53 609 GLY A N 1
ATOM 4887 C CA . GLY A 1 609 ? 0.055 -23.837 25.200 1.00 41.53 609 GLY A CA 1
ATOM 4888 C C . GLY A 1 609 ? 1.312 -24.478 25.810 1.00 41.53 609 GLY A C 1
ATOM 4889 O O . GLY A 1 609 ? 2.406 -23.978 25.548 1.00 41.53 609 GLY A O 1
ATOM 4890 N N . GLN A 1 610 ? 1.196 -25.543 26.618 1.00 41.28 610 GLN A N 1
ATOM 4891 C CA . GLN A 1 610 ? 2.324 -26.143 27.355 1.00 41.28 610 GLN A CA 1
ATOM 4892 C C . GLN A 1 610 ? 2.226 -27.676 27.499 1.00 41.28 610 GLN A C 1
ATOM 4894 O O . GLN A 1 610 ? 2.206 -28.205 28.609 1.00 41.28 610 GLN A O 1
ATOM 4899 N N . ILE A 1 611 ? 2.258 -28.415 26.384 1.00 37.09 611 ILE A N 1
ATOM 4900 C CA . ILE A 1 611 ? 2.549 -29.861 26.414 1.00 37.09 611 ILE A CA 1
ATOM 4901 C C . ILE A 1 611 ? 3.771 -30.167 25.548 1.00 37.09 611 ILE A C 1
ATOM 4903 O O . ILE A 1 611 ? 3.694 -30.264 24.322 1.00 37.09 611 ILE A O 1
ATOM 4907 N N . ASP A 1 612 ? 4.907 -30.355 26.219 1.00 43.22 612 ASP A N 1
ATOM 4908 C CA . ASP A 1 612 ? 6.100 -30.950 25.622 1.00 43.22 612 ASP A CA 1
ATOM 4909 C C . ASP A 1 612 ? 5.827 -32.431 25.295 1.00 43.22 612 ASP A C 1
ATOM 4911 O O . ASP A 1 612 ? 5.168 -33.157 26.045 1.00 43.22 612 ASP A O 1
ATOM 4915 N N . GLY A 1 613 ? 6.255 -32.886 24.120 1.00 42.75 613 GLY A N 1
ATOM 4916 C CA . GLY A 1 613 ? 5.589 -34.016 23.467 1.00 42.75 613 GLY A CA 1
ATOM 4917 C C . GLY A 1 613 ? 5.894 -35.398 24.056 1.00 42.75 613 GLY A C 1
ATOM 4918 O O . GLY A 1 613 ? 6.954 -35.957 23.756 1.00 42.75 613 GLY A O 1
ATOM 4919 N N . ARG A 1 614 ? 4.936 -36.027 24.771 1.00 42.50 614 ARG A N 1
ATOM 4920 C CA . ARG A 1 614 ? 4.993 -37.482 25.050 1.00 42.50 614 ARG A CA 1
ATOM 4921 C C . ARG A 1 614 ? 3.699 -38.223 25.458 1.00 42.50 614 ARG A C 1
ATOM 4923 O O . ARG A 1 614 ? 3.698 -38.928 26.458 1.00 42.50 614 ARG A O 1
ATOM 4930 N N . THR A 1 615 ? 2.690 -38.267 24.587 1.00 35.22 615 THR A N 1
ATOM 4931 C CA . THR A 1 615 ? 1.817 -39.462 24.466 1.00 35.22 615 THR A CA 1
ATOM 4932 C C . THR A 1 615 ? 1.156 -39.541 23.091 1.00 35.22 615 THR A C 1
ATOM 4934 O O . THR A 1 615 ? 0.878 -38.532 22.451 1.00 35.22 615 THR A O 1
ATOM 4937 N N . LYS A 1 616 ? 0.896 -40.768 22.632 1.00 47.91 616 LYS A N 1
ATOM 4938 C CA . LYS A 1 616 ? -0.055 -41.073 21.560 1.00 47.91 616 LYS A CA 1
ATOM 4939 C C . LYS A 1 616 ? -0.944 -42.192 22.073 1.00 47.91 616 LYS A C 1
ATOM 4941 O O . LYS A 1 616 ? -0.418 -43.286 22.239 1.00 47.91 616 LYS A O 1
ATOM 4946 N N . GLU A 1 617 ? -2.248 -41.974 22.208 1.00 41.00 617 GLU A N 1
ATOM 4947 C CA . GLU A 1 617 ? -3.176 -43.080 21.978 1.00 41.00 617 GLU A CA 1
ATOM 4948 C C . GLU A 1 617 ? -4.592 -42.646 21.599 1.00 41.00 617 GLU A C 1
ATOM 4950 O O . GLU A 1 617 ? -5.009 -41.507 21.776 1.00 41.00 617 GLU A O 1
ATOM 4955 N N . ASN A 1 618 ? -5.269 -43.593 20.964 1.00 44.88 618 ASN A N 1
ATOM 4956 C CA . ASN A 1 618 ? -6.498 -43.471 20.200 1.00 44.88 618 ASN A CA 1
ATOM 4957 C C . ASN A 1 618 ? -7.670 -42.786 20.926 1.00 44.88 618 ASN A C 1
ATOM 4959 O O . ASN A 1 618 ? -8.209 -43.335 21.882 1.00 44.88 618 ASN A O 1
ATOM 4963 N N . GLN A 1 619 ? -8.223 -41.745 20.303 1.00 37.19 619 GLN A N 1
ATOM 4964 C CA . GLN A 1 619 ? -9.675 -41.618 20.141 1.00 37.19 619 GLN A CA 1
ATOM 4965 C C . GLN A 1 619 ? -9.981 -41.059 18.745 1.00 37.19 619 GLN A C 1
ATOM 4967 O O . GLN A 1 619 ? -9.230 -40.246 18.212 1.00 37.19 619 GLN A O 1
ATOM 4972 N N . LYS A 1 620 ? -11.034 -41.578 18.103 1.00 42.41 620 LYS A N 1
ATOM 4973 C CA . LYS A 1 620 ? -11.315 -41.368 16.673 1.00 42.41 620 LYS A CA 1
ATOM 4974 C C . LYS A 1 620 ? -12.782 -40.983 16.475 1.00 42.41 620 LYS A C 1
ATOM 4976 O O . LYS A 1 620 ? -13.613 -41.829 16.161 1.00 42.41 620 LYS A O 1
ATOM 4981 N N . GLY A 1 621 ? -13.068 -39.702 16.683 1.00 44.06 621 GLY A N 1
ATOM 4982 C CA . GLY A 1 621 ? -14.405 -39.098 16.616 1.00 44.06 621 GLY A CA 1
ATOM 4983 C C . GLY A 1 621 ? -14.349 -37.675 16.062 1.00 44.06 621 GLY A C 1
ATOM 4984 O O . GLY A 1 621 ? -14.930 -36.762 16.634 1.00 44.06 621 GLY A O 1
ATOM 4985 N N . GLU A 1 622 ? -13.574 -37.483 14.996 1.00 37.88 622 GLU A N 1
ATOM 4986 C CA . GLU A 1 622 ? -13.274 -36.179 14.400 1.00 37.88 622 GLU A CA 1
ATOM 4987 C C . GLU A 1 622 ? -14.495 -35.634 13.639 1.00 37.88 622 GLU A C 1
ATOM 4989 O O . GLU A 1 622 ? -14.702 -35.917 12.458 1.00 37.88 622 GLU A O 1
ATOM 4994 N N . VAL A 1 623 ? -15.335 -34.871 14.343 1.00 39.50 623 VAL A N 1
ATOM 4995 C CA . VAL A 1 623 ? -16.291 -33.956 13.711 1.00 39.50 623 VAL A CA 1
ATOM 4996 C C . VAL A 1 623 ? -15.490 -32.749 13.235 1.00 39.50 623 VAL A C 1
ATOM 4998 O O . VAL A 1 623 ? -15.000 -31.976 14.055 1.00 39.50 623 VAL A O 1
ATOM 5001 N N . ASP A 1 624 ? -15.344 -32.615 11.916 1.00 43.69 624 ASP A N 1
ATOM 5002 C CA . ASP A 1 624 ? -14.638 -31.511 11.251 1.00 43.69 624 ASP A CA 1
ATOM 5003 C C . ASP A 1 624 ? -15.436 -30.200 11.387 1.00 43.69 624 ASP A C 1
ATOM 5005 O O . ASP A 1 624 ? -16.088 -29.714 10.457 1.00 43.69 624 ASP A O 1
ATOM 5009 N N . ASN A 1 625 ? -15.426 -29.650 12.604 1.00 45.06 625 ASN A N 1
ATOM 5010 C CA . ASN A 1 625 ? -15.796 -28.272 12.890 1.00 45.06 625 ASN A CA 1
ATOM 5011 C C . ASN A 1 625 ? -14.780 -27.390 12.163 1.00 45.06 625 ASN A C 1
ATOM 5013 O O . ASN A 1 625 ? -13.697 -27.137 12.681 1.00 45.06 625 ASN A O 1
ATOM 5017 N N . GLY A 1 626 ? -15.111 -27.002 10.929 1.00 55.47 626 GLY A N 1
ATOM 5018 C CA . GLY A 1 626 ? -14.168 -26.410 9.984 1.00 55.47 626 GLY A CA 1
ATOM 5019 C C . GLY A 1 626 ? -13.563 -25.090 10.460 1.00 55.47 626 GLY A C 1
ATOM 5020 O O . GLY A 1 626 ? -14.056 -24.018 10.102 1.00 55.47 626 GLY A O 1
ATOM 5021 N N . ASP A 1 627 ? -12.466 -25.184 11.214 1.00 75.31 627 ASP A N 1
ATOM 5022 C CA . ASP A 1 627 ? -11.680 -24.076 11.756 1.00 75.31 627 ASP A CA 1
ATOM 5023 C C . ASP A 1 627 ? -11.042 -23.262 10.627 1.00 75.31 627 ASP A C 1
ATOM 5025 O O . ASP A 1 627 ? -9.871 -23.432 10.269 1.00 75.31 627 ASP A O 1
ATOM 5029 N N . GLY A 1 628 ? -11.837 -22.366 10.045 1.00 86.88 628 GLY A N 1
ATOM 5030 C CA . GLY A 1 628 ? -11.390 -21.373 9.083 1.00 86.88 628 GLY A CA 1
ATOM 5031 C C . GLY A 1 628 ? -10.297 -20.489 9.681 1.00 86.88 628 GLY A C 1
ATOM 5032 O O . GLY A 1 628 ? -10.377 -20.059 10.829 1.00 86.88 628 GLY A O 1
ATOM 5033 N N . GLU A 1 629 ? -9.252 -20.209 8.906 1.00 95.31 629 GLU A N 1
ATOM 5034 C CA . GLU A 1 629 ? -8.128 -19.415 9.398 1.00 95.31 629 GLU A CA 1
ATOM 5035 C C . GLU A 1 629 ? -8.534 -17.942 9.530 1.00 95.31 629 GLU A C 1
ATOM 5037 O O . GLU A 1 629 ? -8.911 -17.290 8.549 1.00 95.31 629 GLU A O 1
ATOM 5042 N N . ILE A 1 630 ? -8.447 -17.435 10.762 1.00 96.25 630 ILE A N 1
ATOM 5043 C CA . ILE A 1 630 ? -8.706 -16.041 11.118 1.00 96.25 630 ILE A CA 1
ATOM 5044 C C . ILE A 1 630 ? -7.392 -15.258 11.048 1.00 96.25 630 ILE A C 1
ATOM 5046 O O . ILE A 1 630 ? -6.379 -15.650 11.629 1.00 96.25 630 ILE A O 1
ATOM 5050 N N . ARG A 1 631 ? -7.413 -14.117 10.358 1.00 97.31 631 ARG A N 1
ATOM 5051 C CA . ARG A 1 631 ? -6.322 -13.141 10.310 1.00 97.31 631 ARG A CA 1
ATOM 5052 C C . ARG A 1 631 ? -6.832 -11.774 10.754 1.00 97.31 631 ARG A C 1
ATOM 5054 O O . ARG A 1 631 ? -7.852 -11.307 10.255 1.00 97.31 631 ARG A O 1
ATOM 5061 N N . LYS A 1 632 ? -6.098 -11.146 11.672 1.00 97.75 632 LYS A N 1
ATOM 5062 C CA . LYS A 1 632 ? -6.320 -9.777 12.151 1.00 97.75 632 LYS A CA 1
ATOM 5063 C C . LYS A 1 632 ? -5.263 -8.845 11.562 1.00 97.75 632 LYS A C 1
ATOM 5065 O O . LYS A 1 632 ? -4.078 -9.185 11.582 1.00 97.75 632 LYS A O 1
ATOM 5070 N N . PHE A 1 633 ? -5.686 -7.681 11.081 1.00 98.06 633 PHE A N 1
ATOM 5071 C CA . PHE A 1 633 ? -4.811 -6.643 10.537 1.00 98.06 633 PHE A CA 1
ATOM 5072 C C . PHE A 1 633 ? -5.160 -5.289 11.150 1.00 98.06 633 PHE A C 1
ATOM 5074 O O . PHE A 1 633 ? -6.335 -4.932 11.179 1.00 98.06 633 PHE A O 1
ATOM 5081 N N . ILE A 1 634 ? -4.157 -4.529 11.591 1.00 97.94 634 ILE A N 1
ATOM 5082 C CA . ILE A 1 634 ? -4.352 -3.141 12.021 1.00 97.94 634 ILE A CA 1
ATOM 5083 C C . ILE A 1 634 ? -4.518 -2.276 10.764 1.00 97.94 634 ILE A C 1
ATOM 5085 O O . ILE A 1 634 ? -3.694 -2.334 9.845 1.00 97.94 634 ILE A O 1
ATOM 5089 N N . LEU A 1 635 ? -5.589 -1.490 10.722 1.00 97.88 635 LEU A N 1
ATOM 5090 C CA . LEU A 1 635 ? -5.902 -0.534 9.666 1.00 97.88 635 LEU A CA 1
ATOM 5091 C C . LEU A 1 635 ? -5.343 0.843 10.023 1.00 97.88 635 LEU A C 1
ATOM 5093 O O . LEU A 1 635 ? -5.539 1.316 11.138 1.00 97.88 635 LEU A O 1
ATOM 5097 N N . HIS A 1 636 ? -4.697 1.514 9.069 1.00 96.69 636 HIS A N 1
ATOM 5098 C CA . HIS A 1 636 ? -4.284 2.913 9.241 1.00 96.69 636 HIS A CA 1
ATOM 5099 C C . HIS A 1 636 ? -5.406 3.889 8.839 1.00 96.69 636 HIS A C 1
ATOM 5101 O O . HIS A 1 636 ? -6.351 3.495 8.154 1.00 96.69 636 HIS A O 1
ATOM 5107 N N . GLU A 1 637 ? -5.313 5.164 9.233 1.00 96.50 637 GLU A N 1
ATOM 5108 C CA . GLU A 1 637 ? -6.399 6.155 9.103 1.00 96.50 637 GLU A CA 1
ATOM 5109 C C . GLU A 1 637 ? -7.068 6.187 7.711 1.00 96.50 637 GLU A C 1
ATOM 5111 O O . GLU A 1 637 ? -8.294 6.143 7.605 1.00 96.50 637 GLU A O 1
ATOM 5116 N N . GLU A 1 638 ? -6.281 6.203 6.631 1.00 96.38 638 GLU A N 1
ATOM 5117 C CA . GLU A 1 638 ? -6.802 6.252 5.254 1.00 96.38 638 GLU A CA 1
ATOM 5118 C C . GLU A 1 638 ? -7.582 4.972 4.882 1.00 96.38 638 GLU A C 1
ATOM 5120 O O . GLU A 1 638 ? -8.551 5.033 4.128 1.00 96.38 638 GLU A O 1
ATOM 5125 N N . GLN A 1 639 ? -7.205 3.809 5.431 1.00 97.38 639 GLN A N 1
ATOM 5126 C CA . GLN A 1 639 ? -7.924 2.547 5.218 1.00 97.38 639 GLN A CA 1
ATOM 5127 C C . GLN A 1 639 ? -9.258 2.523 5.965 1.00 97.38 639 GLN A C 1
ATOM 5129 O O . GLN A 1 639 ? -10.246 2.041 5.413 1.00 97.38 639 GLN A O 1
ATOM 5134 N N . ILE A 1 640 ? -9.296 3.070 7.183 1.00 97.31 640 ILE A N 1
ATOM 5135 C CA . ILE A 1 640 ? -10.528 3.233 7.966 1.00 97.31 640 ILE A CA 1
ATOM 5136 C C . ILE A 1 640 ? -11.484 4.170 7.211 1.00 97.31 640 ILE A C 1
ATOM 5138 O O . ILE A 1 640 ? -12.623 3.795 6.945 1.00 97.31 640 ILE A O 1
ATOM 5142 N N . GLN A 1 641 ? -10.996 5.325 6.740 1.00 96.81 641 GLN A N 1
ATOM 5143 C CA . GLN A 1 641 ? -11.778 6.255 5.913 1.00 96.81 641 GLN A CA 1
ATOM 5144 C C . GLN A 1 641 ? -12.315 5.599 4.627 1.00 96.81 641 GLN A C 1
ATOM 5146 O O . GLN A 1 641 ? -13.469 5.820 4.268 1.00 96.81 641 GLN A O 1
ATOM 5151 N N . MET A 1 642 ? -11.523 4.755 3.952 1.00 96.94 642 MET A N 1
ATOM 5152 C CA . MET A 1 642 ? -11.991 3.990 2.786 1.00 96.94 642 MET A CA 1
ATOM 5153 C C . MET A 1 642 ? -13.057 2.942 3.138 1.00 96.94 642 MET A C 1
ATOM 5155 O O . MET A 1 642 ? -13.934 2.683 2.322 1.00 96.94 642 MET A O 1
ATOM 5159 N N . LEU A 1 643 ? -12.990 2.317 4.316 1.00 97.00 643 LEU A N 1
ATOM 5160 C CA . LEU A 1 643 ? -13.939 1.283 4.754 1.00 97.00 643 LEU A CA 1
ATOM 5161 C C . LEU A 1 643 ? -15.219 1.856 5.390 1.00 97.00 643 LEU A C 1
ATOM 5163 O O . LEU A 1 643 ? -16.211 1.138 5.480 1.00 97.00 643 LEU A O 1
ATOM 5167 N N . HIS A 1 644 ? -15.226 3.139 5.763 1.00 96.06 644 HIS A N 1
ATOM 5168 C CA . HIS A 1 644 ? -16.423 3.873 6.195 1.00 96.06 644 HIS A CA 1
ATOM 5169 C C . HIS A 1 644 ? -17.371 4.246 5.031 1.00 96.06 644 HIS A C 1
ATOM 5171 O O . HIS A 1 644 ? -18.516 4.625 5.272 1.00 96.06 644 HIS A O 1
ATOM 5177 N N . ASP A 1 645 ? -16.934 4.133 3.773 1.00 97.38 645 ASP A N 1
ATOM 5178 C CA . ASP A 1 645 ? -17.800 4.267 2.594 1.00 97.38 645 ASP A CA 1
ATOM 5179 C C . ASP A 1 645 ? -18.673 2.999 2.428 1.00 97.38 645 ASP A C 1
ATOM 5181 O O . ASP A 1 645 ? -18.170 1.919 2.103 1.00 97.38 645 ASP A O 1
ATOM 5185 N N . GLU A 1 646 ? -19.993 3.140 2.640 1.00 95.75 646 GLU A N 1
ATOM 5186 C CA . GLU A 1 646 ? -21.009 2.073 2.510 1.00 95.75 646 GLU A CA 1
ATOM 5187 C C . GLU A 1 646 ? -20.919 1.355 1.152 1.00 95.75 646 GLU A C 1
ATOM 5189 O O . GLU A 1 646 ? -21.005 0.124 1.092 1.00 95.75 646 GLU A O 1
ATOM 5194 N N . GLU A 1 647 ? -20.729 2.089 0.049 1.00 97.06 647 GLU A N 1
ATOM 5195 C CA . GLU A 1 647 ? -20.686 1.507 -1.296 1.00 97.06 647 GLU A CA 1
ATOM 5196 C C . GLU A 1 647 ? -19.370 0.761 -1.531 1.00 97.06 647 GLU A C 1
ATOM 5198 O O . GLU A 1 647 ? -19.366 -0.347 -2.088 1.00 97.06 647 GLU A O 1
ATOM 5203 N N . TYR A 1 648 ? -18.254 1.323 -1.062 1.00 96.88 648 TYR A N 1
ATOM 5204 C CA . TYR A 1 648 ? -16.951 0.673 -1.143 1.00 96.88 648 TYR A CA 1
ATOM 5205 C C . TYR A 1 648 ? -16.894 -0.600 -0.291 1.00 96.88 648 TYR A C 1
ATOM 5207 O O . TYR A 1 648 ? -16.494 -1.649 -0.807 1.00 96.88 648 TYR A O 1
ATOM 5215 N N . MET A 1 649 ? -17.340 -0.554 0.968 1.00 96.81 649 MET A N 1
ATOM 5216 C CA . MET A 1 649 ? -17.359 -1.720 1.855 1.00 96.81 649 MET A CA 1
ATOM 5217 C C . MET A 1 649 ? -18.338 -2.791 1.359 1.00 96.81 649 MET A C 1
ATOM 5219 O O . MET A 1 649 ? -17.970 -3.965 1.291 1.00 96.81 649 MET A O 1
ATOM 5223 N N . THR A 1 650 ? -19.523 -2.410 0.864 1.00 96.06 650 THR A N 1
ATOM 5224 C CA . THR A 1 650 ? -20.442 -3.344 0.183 1.00 96.06 650 THR A CA 1
ATOM 5225 C C . THR A 1 650 ? -19.759 -4.040 -0.998 1.00 96.06 650 THR A C 1
ATOM 5227 O O . THR A 1 650 ? -19.891 -5.255 -1.181 1.00 96.06 650 THR A O 1
ATOM 5230 N N . GLN A 1 651 ? -18.986 -3.301 -1.802 1.00 96.62 651 GLN A N 1
ATOM 5231 C CA . GLN A 1 651 ? -18.239 -3.878 -2.918 1.00 96.62 651 GLN A CA 1
ATOM 5232 C C . GLN A 1 651 ? -17.043 -4.730 -2.455 1.00 96.62 651 GLN A C 1
ATOM 5234 O O . GLN A 1 651 ? -16.702 -5.680 -3.158 1.00 96.62 651 GLN A O 1
ATOM 5239 N N . VAL A 1 652 ? -16.428 -4.449 -1.299 1.00 96.38 652 VAL A N 1
ATOM 5240 C CA . VAL A 1 652 ? -15.415 -5.319 -0.676 1.00 96.38 652 VAL A CA 1
ATOM 5241 C C . VAL A 1 652 ? -16.059 -6.624 -0.209 1.00 96.38 652 VAL A C 1
ATOM 5243 O O . VAL A 1 652 ? -15.671 -7.670 -0.716 1.00 96.38 652 VAL A O 1
ATOM 5246 N N . VAL A 1 653 ? -17.083 -6.601 0.650 1.00 96.69 653 VAL A N 1
ATOM 5247 C CA . VAL A 1 653 ? -17.766 -7.817 1.144 1.00 96.69 653 VAL A CA 1
ATOM 5248 C C . VAL A 1 653 ? -18.219 -8.713 -0.017 1.00 96.69 653 VAL A C 1
ATOM 5250 O O . VAL A 1 653 ? -17.905 -9.904 -0.063 1.00 96.69 653 VAL A O 1
ATOM 5253 N N . LYS A 1 654 ? -18.856 -8.124 -1.035 1.00 95.94 654 LYS A N 1
ATOM 5254 C CA . LYS A 1 654 ? -19.296 -8.824 -2.253 1.00 95.94 654 LYS A CA 1
ATOM 5255 C C . LYS A 1 654 ? -18.154 -9.433 -3.074 1.00 95.94 654 LYS A C 1
ATOM 5257 O O . LYS A 1 654 ? -18.340 -10.452 -3.736 1.00 95.94 654 LYS A O 1
ATOM 5262 N N . ASP A 1 655 ? -16.973 -8.821 -3.062 1.00 94.31 655 ASP A N 1
ATOM 5263 C CA . ASP A 1 655 ? -15.780 -9.393 -3.683 1.00 94.31 655 ASP A CA 1
ATOM 5264 C C . ASP A 1 655 ? -15.162 -10.535 -2.859 1.00 94.31 655 ASP A C 1
ATOM 5266 O O . ASP A 1 655 ? -14.256 -11.197 -3.367 1.00 94.31 655 ASP A O 1
ATOM 5270 N N . PHE A 1 656 ? -15.611 -10.783 -1.628 1.00 96.06 656 PHE A N 1
ATOM 5271 C CA . PHE A 1 656 ? -14.933 -11.674 -0.681 1.00 96.06 656 PHE A CA 1
ATOM 5272 C C . PHE A 1 656 ? -15.756 -12.838 -0.124 1.00 96.06 656 PHE A C 1
ATOM 5274 O O . PHE A 1 656 ? -15.156 -13.784 0.372 1.00 96.06 656 PHE A O 1
ATOM 5281 N N . ASP A 1 657 ? -17.070 -12.862 -0.341 1.00 95.12 657 ASP A N 1
ATOM 5282 C CA . ASP A 1 657 ? -17.986 -13.968 0.005 1.00 95.12 657 ASP A CA 1
ATOM 5283 C C . ASP A 1 657 ? -17.498 -15.391 -0.399 1.00 95.12 657 ASP A C 1
ATOM 5285 O O . ASP A 1 657 ? -17.741 -16.380 0.296 1.00 95.12 657 ASP A O 1
ATOM 5289 N N . HIS A 1 658 ? -16.724 -15.511 -1.488 1.00 95.44 658 HIS A N 1
ATOM 5290 C CA . HIS A 1 658 ? -16.127 -16.780 -1.949 1.00 95.44 658 HIS A CA 1
ATOM 5291 C C . HIS A 1 658 ? -14.793 -17.165 -1.273 1.00 95.44 658 HIS A C 1
ATOM 5293 O O . HIS A 1 658 ? -14.260 -18.245 -1.540 1.00 95.44 658 HIS A O 1
ATOM 5299 N N . PHE A 1 659 ? -14.249 -16.297 -0.421 1.00 95.81 659 PHE A N 1
ATOM 5300 C CA . PHE A 1 659 ? -13.117 -16.565 0.471 1.00 95.81 659 PHE A CA 1
ATOM 5301 C C . PHE A 1 659 ? -13.597 -16.809 1.909 1.00 95.81 659 PHE A C 1
ATOM 5303 O O . PHE A 1 659 ? -13.123 -17.735 2.570 1.00 95.81 659 PHE A O 1
ATOM 5310 N N . GLY A 1 660 ? -14.557 -16.007 2.376 1.00 95.44 660 GLY A N 1
ATOM 5311 C CA . GLY A 1 660 ? -15.108 -16.066 3.726 1.00 95.44 660 GLY A CA 1
ATOM 5312 C C . GLY A 1 660 ? -15.706 -14.726 4.153 1.00 95.44 660 GLY A C 1
ATOM 5313 O O . GLY A 1 660 ? -16.202 -13.973 3.316 1.00 95.44 660 GLY A O 1
ATOM 5314 N N . THR A 1 661 ? -15.665 -14.434 5.449 1.00 96.44 661 THR A N 1
ATOM 5315 C CA . THR A 1 661 ? -16.207 -13.205 6.049 1.00 96.44 661 THR A CA 1
ATOM 5316 C C . THR A 1 661 ? -15.115 -12.159 6.285 1.00 96.44 661 THR A C 1
ATOM 5318 O O . THR A 1 661 ? -13.951 -12.485 6.536 1.00 96.44 661 THR A O 1
ATOM 5321 N N . ILE A 1 662 ? -15.503 -10.884 6.193 1.00 97.62 662 ILE A N 1
ATOM 5322 C CA . ILE A 1 662 ? -14.683 -9.729 6.574 1.00 97.62 662 ILE A CA 1
ATOM 5323 C C . ILE A 1 662 ? -15.510 -8.882 7.526 1.00 97.62 662 ILE A C 1
ATOM 5325 O O . ILE A 1 662 ? -16.543 -8.350 7.125 1.00 97.62 662 ILE A O 1
ATOM 5329 N N . ASN A 1 663 ? -15.001 -8.716 8.740 1.00 96.75 663 ASN A N 1
ATOM 5330 C CA . ASN A 1 663 ? -15.528 -7.783 9.724 1.00 96.75 663 ASN A CA 1
ATOM 5331 C C . ASN A 1 663 ? -14.486 -6.681 9.959 1.00 96.75 663 ASN A C 1
ATOM 5333 O O . ASN A 1 663 ? -13.283 -6.921 9.838 1.00 96.75 663 ASN A O 1
ATOM 5337 N N . VAL A 1 664 ? -14.940 -5.480 10.305 1.00 97.12 664 VAL A N 1
ATOM 5338 C CA . VAL A 1 664 ? -14.082 -4.376 10.754 1.00 97.12 664 VAL A CA 1
ATOM 5339 C C . VAL A 1 664 ? -14.579 -3.971 12.135 1.00 97.12 664 VAL A C 1
ATOM 5341 O O . VAL A 1 664 ? -15.776 -3.754 12.305 1.00 97.12 664 VAL A O 1
ATOM 5344 N N . HIS A 1 665 ? -13.679 -3.923 13.112 1.00 95.50 665 HIS A N 1
ATOM 5345 C CA . HIS A 1 665 ? -13.974 -3.558 14.494 1.00 95.50 665 HIS A CA 1
ATOM 5346 C C . HIS A 1 665 ? -12.948 -2.523 14.945 1.00 95.50 665 HIS A C 1
ATOM 5348 O O . HIS A 1 665 ? -11.760 -2.833 14.981 1.00 95.50 665 HIS A O 1
ATOM 5354 N N . GLU A 1 666 ? -13.396 -1.307 15.265 1.00 93.50 666 GLU A N 1
ATOM 5355 C CA . GLU A 1 666 ? -12.533 -0.170 15.629 1.00 93.50 666 GLU A CA 1
ATOM 5356 C C . GLU A 1 666 ? -11.439 0.094 14.572 1.00 93.50 666 GLU A C 1
ATOM 5358 O O . GLU A 1 666 ? -11.721 0.689 13.532 1.00 93.50 666 GLU A O 1
ATOM 5363 N N . SER A 1 667 ? -10.207 -0.364 14.815 1.00 96.56 667 SER A N 1
ATOM 5364 C CA . SER A 1 667 ? -9.063 -0.279 13.899 1.00 96.56 667 SER A CA 1
ATOM 5365 C C . SER A 1 667 ? -8.555 -1.646 13.411 1.00 96.56 667 SER A C 1
ATOM 5367 O O . SER A 1 667 ? -7.581 -1.692 12.661 1.00 96.56 667 SER A O 1
ATOM 5369 N N . GLU A 1 668 ? -9.199 -2.765 13.765 1.00 97.81 668 GLU A N 1
ATOM 5370 C CA . GLU A 1 668 ? -8.839 -4.104 13.282 1.00 97.81 668 GLU A CA 1
ATOM 5371 C C . GLU A 1 668 ? -9.763 -4.590 12.148 1.00 97.81 668 GLU A C 1
ATOM 5373 O O . GLU A 1 668 ? -10.986 -4.663 12.288 1.00 97.81 668 GLU A O 1
ATOM 5378 N N . LEU A 1 669 ? -9.170 -5.018 11.028 1.00 98.00 669 LEU A N 1
ATOM 5379 C CA . LEU A 1 669 ? -9.841 -5.834 10.012 1.00 98.00 669 LEU A CA 1
ATOM 5380 C C . LEU A 1 669 ? -9.648 -7.313 10.343 1.00 98.00 669 LEU A C 1
ATOM 5382 O O . LEU A 1 669 ? -8.521 -7.810 10.399 1.00 98.00 669 LEU A O 1
ATOM 5386 N N . ILE A 1 670 ? -10.762 -8.023 10.505 1.00 97.88 670 ILE A N 1
ATOM 5387 C CA . ILE A 1 670 ? -10.813 -9.451 10.805 1.00 97.88 670 ILE A CA 1
ATOM 5388 C C . ILE A 1 670 ? -11.280 -10.192 9.549 1.00 97.88 670 ILE A C 1
ATOM 5390 O O . ILE A 1 670 ? -12.436 -10.092 9.139 1.00 97.88 670 ILE A O 1
ATOM 5394 N N . LEU A 1 671 ? -10.368 -10.945 8.937 1.00 97.62 671 LEU A N 1
ATOM 5395 C CA . LEU A 1 671 ? -10.620 -11.816 7.790 1.00 97.62 671 LEU A CA 1
ATOM 5396 C C . LEU A 1 671 ? -10.697 -13.268 8.274 1.00 97.62 671 LEU A C 1
ATOM 5398 O O . LEU A 1 671 ? -9.691 -13.813 8.723 1.00 97.62 671 LEU A O 1
ATOM 5402 N N . GLN A 1 672 ? -11.851 -13.915 8.130 1.00 97.06 672 GLN A N 1
ATOM 5403 C CA . GLN A 1 672 ? -12.045 -15.331 8.459 1.00 97.06 672 GLN A CA 1
ATOM 5404 C C . GLN A 1 672 ? -12.280 -16.118 7.164 1.00 97.06 672 GLN A C 1
ATOM 5406 O O . GLN A 1 672 ? -13.342 -16.029 6.549 1.00 97.06 672 GLN A O 1
ATOM 5411 N N . CYS A 1 673 ? -11.275 -16.876 6.718 1.00 96.88 673 CYS A N 1
ATOM 5412 C CA . CYS A 1 673 ? -11.348 -17.637 5.466 1.00 96.88 673 CYS A CA 1
ATOM 5413 C C . CYS A 1 673 ? -11.834 -19.071 5.700 1.00 96.88 673 CYS A C 1
ATOM 5415 O O . CYS A 1 673 ? -11.266 -19.785 6.522 1.00 96.88 673 CYS A O 1
ATOM 5417 N N . ARG A 1 674 ? -12.804 -19.536 4.899 1.00 95.06 674 ARG A N 1
ATOM 5418 C CA . ARG A 1 674 ? -13.337 -20.914 4.978 1.00 95.06 674 ARG A CA 1
ATOM 5419 C C . ARG A 1 674 ? -12.306 -21.987 4.595 1.00 95.06 674 ARG A C 1
ATOM 5421 O O . ARG A 1 674 ? -12.424 -23.131 5.009 1.00 95.06 674 ARG A O 1
ATOM 5428 N N . GLU A 1 675 ? -11.293 -21.628 3.806 1.00 95.00 675 GLU A N 1
ATOM 5429 C CA . GLU A 1 675 ? -10.235 -22.535 3.344 1.00 95.00 675 GLU A CA 1
ATOM 5430 C C . GLU A 1 675 ? -8.852 -21.916 3.589 1.00 95.00 675 GLU A C 1
ATOM 5432 O O . GLU A 1 675 ? -8.519 -20.879 3.007 1.00 95.00 675 GLU A O 1
ATOM 5437 N N . LYS A 1 676 ? -8.010 -22.583 4.393 1.00 93.38 676 LYS A N 1
ATOM 5438 C CA . LYS A 1 676 ? -6.650 -22.116 4.748 1.00 93.38 676 LYS A CA 1
ATOM 5439 C C . LYS A 1 676 ? -5.766 -21.892 3.509 1.00 93.38 676 LYS A C 1
ATOM 5441 O O . LYS A 1 676 ? -5.028 -20.916 3.413 1.00 93.38 676 LYS A O 1
ATOM 5446 N N . SER A 1 677 ? -5.937 -22.733 2.487 1.00 91.88 677 SER A N 1
ATOM 5447 C CA . SER A 1 677 ? -5.284 -22.616 1.173 1.00 91.88 677 SER A CA 1
ATOM 5448 C C . SER A 1 677 ? -5.575 -21.300 0.434 1.00 91.88 677 SER A C 1
ATOM 5450 O O . SER A 1 677 ? -4.749 -20.860 -0.365 1.00 91.88 677 SER A O 1
ATOM 5452 N N . LYS A 1 678 ? -6.724 -20.659 0.692 1.00 94.38 678 LYS A N 1
ATOM 5453 C CA . LYS A 1 678 ? -7.162 -19.430 0.013 1.00 94.38 678 LYS A CA 1
ATOM 5454 C C . LYS A 1 678 ? -6.819 -18.142 0.769 1.00 94.38 678 LYS A C 1
ATOM 5456 O O . LYS A 1 678 ? -6.901 -17.073 0.165 1.00 94.38 678 LYS A O 1
ATOM 5461 N N . VAL A 1 679 ? -6.393 -18.220 2.035 1.00 94.88 679 VAL A N 1
ATOM 5462 C CA . VAL A 1 679 ? -6.078 -17.056 2.896 1.00 94.88 679 VAL A CA 1
ATOM 5463 C C . VAL A 1 679 ? -5.101 -16.101 2.217 1.00 94.88 679 VAL A C 1
ATOM 5465 O O . VAL A 1 679 ? -5.354 -14.902 2.127 1.00 94.88 679 VAL A O 1
ATOM 5468 N N . ILE A 1 680 ? -4.004 -16.633 1.673 1.00 93.81 680 ILE A N 1
ATOM 5469 C CA . ILE A 1 680 ? -2.957 -15.822 1.042 1.00 93.81 680 ILE A CA 1
ATOM 5470 C C . ILE A 1 680 ? -3.513 -15.057 -0.172 1.00 93.81 680 ILE A C 1
ATOM 5472 O O . ILE A 1 680 ? -3.189 -13.886 -0.361 1.00 93.81 680 ILE A O 1
ATOM 5476 N N . ASP A 1 681 ? -4.379 -15.673 -0.982 1.00 94.25 681 ASP A N 1
ATOM 5477 C CA . ASP A 1 681 ? -4.983 -15.002 -2.139 1.00 94.25 681 ASP A CA 1
ATOM 5478 C C . ASP A 1 681 ? -6.119 -14.042 -1.763 1.00 94.25 681 ASP A C 1
ATOM 5480 O O . ASP A 1 681 ? -6.299 -13.037 -2.458 1.00 94.25 681 ASP A O 1
ATOM 5484 N N . ALA A 1 682 ? -6.805 -14.274 -0.639 1.00 96.25 682 ALA A N 1
ATOM 5485 C CA . ALA A 1 682 ? -7.713 -13.303 -0.039 1.00 96.25 682 ALA A CA 1
ATOM 5486 C C . ALA A 1 682 ? -6.947 -12.038 0.395 1.00 96.25 682 ALA A C 1
ATOM 5488 O O . ALA A 1 682 ? -7.245 -10.945 -0.090 1.00 96.25 682 ALA A O 1
ATOM 5489 N N . VAL A 1 683 ? -5.892 -12.181 1.207 1.00 96.06 683 VAL A N 1
ATOM 5490 C CA . VAL A 1 683 ? -5.036 -11.064 1.656 1.00 96.06 683 VAL A CA 1
ATOM 5491 C C . VAL A 1 683 ? -4.459 -10.310 0.454 1.00 96.06 683 VAL A C 1
ATOM 5493 O O . VAL A 1 683 ? -4.724 -9.120 0.281 1.00 96.06 683 VAL A O 1
ATOM 5496 N N . ARG A 1 684 ? -3.816 -11.014 -0.491 1.00 94.06 684 ARG A N 1
ATOM 5497 C CA . ARG A 1 684 ? -3.319 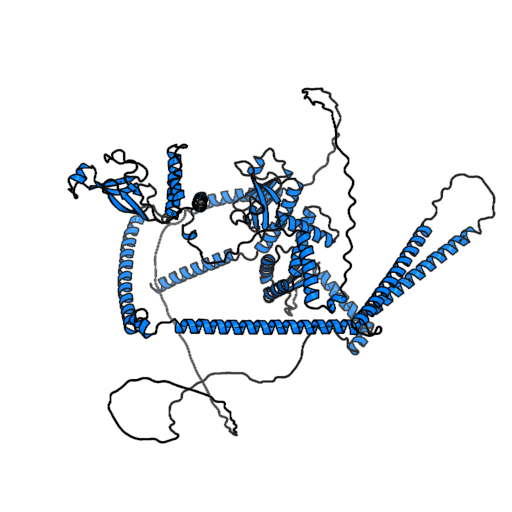-10.430 -1.755 1.00 94.06 684 ARG A CA 1
ATOM 5498 C C . ARG A 1 684 ? -4.407 -9.752 -2.595 1.00 94.06 684 ARG A C 1
ATOM 5500 O O . ARG A 1 684 ? -4.069 -9.026 -3.534 1.00 94.06 684 ARG A O 1
ATOM 5507 N N . LYS A 1 685 ? -5.695 -10.057 -2.410 1.00 95.25 685 LYS A N 1
ATOM 5508 C CA . LYS A 1 685 ? -6.814 -9.398 -3.106 1.00 95.25 685 LYS A CA 1
ATOM 5509 C C . LYS A 1 685 ? -7.290 -8.164 -2.332 1.00 95.25 685 LYS A C 1
ATOM 5511 O O . LYS A 1 685 ? -7.622 -7.175 -2.987 1.00 95.25 685 LYS A O 1
ATOM 5516 N N . LEU A 1 686 ? -7.252 -8.183 -0.997 1.00 96.38 686 LEU A N 1
ATOM 5517 C CA . LEU A 1 686 ? -7.541 -7.015 -0.162 1.00 96.38 686 LEU A CA 1
ATOM 5518 C C . LEU A 1 686 ? -6.487 -5.937 -0.372 1.00 96.38 686 LEU A C 1
ATOM 5520 O O . LEU A 1 686 ? -6.840 -4.785 -0.594 1.00 96.38 686 LEU A O 1
ATOM 5524 N N . GLU A 1 687 ? -5.206 -6.299 -0.438 1.00 95.44 687 GLU A N 1
ATOM 5525 C CA . GLU A 1 687 ? -4.148 -5.293 -0.577 1.00 95.44 687 GLU A CA 1
ATOM 5526 C C . GLU A 1 687 ? -4.165 -4.522 -1.896 1.00 95.44 687 GLU A C 1
ATOM 5528 O O . GLU A 1 687 ? -3.750 -3.365 -1.981 1.00 95.44 687 GLU A O 1
ATOM 5533 N N . LYS A 1 688 ? -4.683 -5.149 -2.956 1.00 93.94 688 LYS A N 1
ATOM 5534 C CA . LYS A 1 688 ? -4.897 -4.487 -4.252 1.00 93.94 688 LYS A CA 1
ATOM 5535 C C . LYS A 1 688 ? -5.972 -3.394 -4.176 1.00 93.94 688 LYS A C 1
ATOM 5537 O O . LYS A 1 688 ? -6.106 -2.636 -5.134 1.00 93.94 688 LYS A O 1
ATOM 5542 N N . ARG A 1 689 ? -6.736 -3.351 -3.081 1.00 94.88 689 ARG A N 1
ATOM 5543 C CA . ARG A 1 689 ? -7.807 -2.396 -2.786 1.00 94.88 689 ARG A CA 1
ATOM 5544 C C . ARG A 1 689 ? -7.404 -1.437 -1.657 1.00 94.88 689 ARG A C 1
ATOM 5546 O O . ARG A 1 689 ? -7.391 -0.236 -1.886 1.00 94.88 689 ARG A O 1
ATOM 5553 N N . LEU A 1 690 ? -7.015 -1.966 -0.495 1.00 95.81 690 LEU A N 1
ATOM 5554 C CA . LEU A 1 690 ? -6.723 -1.214 0.736 1.00 95.81 690 LEU A CA 1
ATOM 5555 C C . LEU A 1 690 ? -5.259 -0.753 0.882 1.00 95.81 690 LEU A C 1
ATOM 5557 O O . LEU A 1 690 ? -4.955 0.024 1.778 1.00 95.81 690 LEU A O 1
ATOM 5561 N N . GLY A 1 691 ? -4.326 -1.216 0.047 1.00 95.25 691 GLY A N 1
ATOM 5562 C CA . GLY A 1 691 ? -2.894 -1.076 0.344 1.00 95.25 691 GLY A CA 1
ATOM 5563 C C . GLY A 1 691 ? -2.409 -2.157 1.316 1.00 95.25 691 GLY A C 1
ATOM 5564 O O . GLY A 1 691 ? -3.047 -3.191 1.449 1.00 95.25 691 GLY A O 1
ATOM 5565 N N . VAL A 1 692 ? -1.252 -1.969 1.948 1.00 96.62 692 VAL A N 1
ATOM 5566 C CA . VAL A 1 692 ? -0.615 -3.027 2.759 1.00 96.62 692 VAL A CA 1
ATOM 5567 C C . VAL A 1 692 ? -1.431 -3.306 4.028 1.00 96.62 692 VAL A C 1
ATOM 5569 O O . VAL A 1 692 ? -1.845 -2.357 4.695 1.00 96.62 692 VAL A O 1
ATOM 5572 N N . LEU A 1 693 ? -1.664 -4.581 4.356 1.00 97.50 693 LEU A N 1
ATOM 5573 C CA . LEU A 1 693 ? -2.418 -4.994 5.547 1.00 97.50 693 LEU A CA 1
ATOM 5574 C C . LEU A 1 693 ? -1.482 -5.601 6.592 1.00 97.50 693 LEU A C 1
ATOM 5576 O O . LEU A 1 693 ? -0.991 -6.710 6.412 1.00 97.50 693 LEU A O 1
ATOM 5580 N N . TRP A 1 694 ? -1.251 -4.888 7.691 1.00 97.94 694 TRP A N 1
ATOM 5581 C CA . TRP A 1 694 ? -0.231 -5.248 8.676 1.00 97.94 694 TRP A CA 1
ATOM 5582 C C . TRP A 1 694 ? -0.807 -6.038 9.845 1.00 97.94 694 TRP A C 1
ATOM 5584 O O . TRP A 1 694 ? -1.734 -5.578 10.511 1.00 97.94 694 TRP A O 1
ATOM 5594 N N . ALA A 1 695 ? -0.238 -7.204 10.146 1.00 97.62 695 ALA A N 1
ATOM 5595 C CA . ALA A 1 695 ? -0.552 -7.900 11.389 1.00 97.62 695 ALA A CA 1
ATOM 5596 C C . ALA A 1 695 ? 0.145 -7.218 12.581 1.00 97.62 695 ALA A C 1
ATOM 5598 O O . ALA A 1 695 ? 1.285 -6.764 12.468 1.00 97.62 695 ALA A O 1
ATOM 5599 N N . ARG A 1 696 ? -0.511 -7.203 13.750 1.00 97.00 696 ARG A N 1
ATOM 5600 C CA . ARG A 1 696 ? -0.016 -6.604 15.010 1.00 97.00 696 ARG A CA 1
ATOM 5601 C C . ARG A 1 696 ? 1.453 -6.960 15.314 1.00 97.00 696 ARG A C 1
ATOM 5603 O O . ARG A 1 696 ? 2.272 -6.069 15.530 1.00 97.00 696 ARG A O 1
ATOM 5610 N N . ALA A 1 697 ? 1.804 -8.244 15.205 1.00 97.06 697 ALA A N 1
ATOM 5611 C CA . ALA A 1 697 ? 3.165 -8.748 15.412 1.00 97.06 697 ALA A CA 1
ATOM 5612 C C . ALA A 1 697 ? 4.207 -8.172 14.431 1.00 97.06 697 ALA A C 1
ATOM 5614 O O . ALA A 1 697 ? 5.349 -7.924 14.816 1.00 97.06 697 ALA A O 1
ATOM 5615 N N . GLU A 1 698 ? 3.830 -7.910 13.174 1.00 97.56 698 GLU A N 1
ATOM 5616 C CA . GLU A 1 698 ? 4.750 -7.323 12.195 1.00 97.56 698 GLU A CA 1
ATOM 5617 C C . GLU A 1 698 ? 5.108 -5.879 12.551 1.00 97.56 698 GLU A C 1
ATOM 5619 O O . GLU A 1 698 ? 6.254 -5.475 12.345 1.00 97.56 698 GLU A O 1
ATOM 5624 N N . ILE A 1 699 ? 4.137 -5.124 13.079 1.00 97.88 699 ILE A N 1
ATOM 5625 C CA . ILE A 1 699 ? 4.309 -3.733 13.513 1.00 97.88 699 ILE A CA 1
ATOM 5626 C C . ILE A 1 699 ? 5.178 -3.696 14.772 1.00 97.88 699 ILE A C 1
ATOM 5628 O O . ILE A 1 699 ? 6.176 -2.977 14.789 1.00 97.88 699 ILE A O 1
ATOM 5632 N N . GLN A 1 700 ? 4.859 -4.527 15.772 1.00 97.12 700 GLN A N 1
ATOM 5633 C CA . GLN A 1 700 ? 5.635 -4.673 17.010 1.00 97.12 700 GLN A CA 1
ATOM 5634 C C . GLN A 1 700 ? 7.117 -4.969 16.726 1.00 97.12 700 GLN A C 1
ATOM 5636 O O . GLN A 1 700 ? 7.989 -4.318 17.294 1.00 97.12 700 GLN A O 1
ATOM 5641 N N . GLU A 1 701 ? 7.436 -5.873 15.790 1.00 97.38 701 GLU A N 1
ATOM 5642 C CA . GLU A 1 701 ? 8.831 -6.171 15.425 1.00 97.38 701 GLU A CA 1
ATOM 5643 C C . GLU A 1 701 ? 9.566 -4.941 14.846 1.00 97.38 701 GLU A C 1
ATOM 5645 O O . GLU A 1 701 ? 10.743 -4.722 15.140 1.00 97.38 701 GLU A O 1
ATOM 5650 N N . ILE A 1 702 ? 8.885 -4.097 14.058 1.00 97.94 702 ILE A N 1
ATOM 5651 C CA . ILE A 1 702 ? 9.474 -2.868 13.490 1.00 97.94 702 ILE A CA 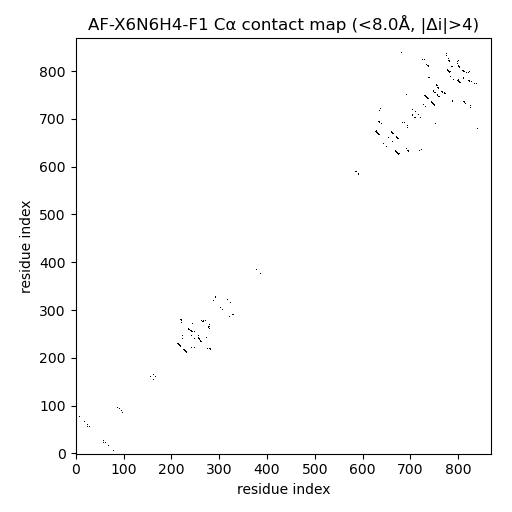1
ATOM 5652 C C . ILE A 1 702 ? 9.613 -1.781 14.572 1.00 97.94 702 ILE A C 1
ATOM 5654 O O . ILE A 1 702 ? 10.643 -1.108 14.613 1.00 97.94 702 ILE A O 1
ATOM 5658 N N . MET A 1 703 ? 8.631 -1.635 15.472 1.00 97.75 703 MET A N 1
ATOM 5659 C CA . MET A 1 703 ? 8.694 -0.712 16.617 1.00 97.75 703 MET A CA 1
ATOM 5660 C C . MET A 1 703 ? 9.850 -1.070 17.556 1.00 97.75 703 MET A C 1
ATOM 5662 O O . MET A 1 703 ? 10.669 -0.206 17.867 1.00 97.75 703 MET A O 1
ATOM 5666 N N . ASN A 1 704 ? 9.991 -2.354 17.902 1.00 97.12 704 ASN A N 1
ATOM 5667 C CA . ASN A 1 704 ? 11.096 -2.877 18.709 1.00 97.12 704 ASN A CA 1
ATOM 5668 C C . ASN A 1 704 ? 12.461 -2.620 18.042 1.00 97.12 704 ASN A C 1
ATOM 5670 O O . ASN A 1 704 ? 13.405 -2.208 18.713 1.00 97.12 704 ASN A O 1
ATOM 5674 N N . THR A 1 705 ? 12.558 -2.800 16.717 1.00 96.81 705 THR A N 1
ATOM 5675 C CA . THR A 1 705 ? 13.784 -2.527 15.934 1.00 96.81 705 THR A CA 1
ATOM 5676 C C . THR A 1 705 ? 14.153 -1.035 15.903 1.00 96.81 705 THR A C 1
ATOM 5678 O O . THR A 1 705 ? 15.319 -0.691 15.726 1.00 96.81 705 THR A O 1
ATOM 5681 N N . LEU A 1 706 ? 13.175 -0.140 16.073 1.00 96.62 706 LEU A N 1
ATOM 5682 C CA . LEU A 1 706 ? 13.367 1.312 16.170 1.00 96.62 706 LEU A CA 1
ATOM 5683 C C . LEU A 1 706 ? 13.395 1.823 17.625 1.00 96.62 706 LEU A C 1
ATOM 5685 O O . LEU A 1 706 ? 13.405 3.033 17.833 1.00 96.62 706 LEU A O 1
ATOM 5689 N N . HIS A 1 707 ? 13.396 0.924 18.617 1.00 96.75 707 HIS A N 1
ATOM 5690 C CA . HIS A 1 707 ? 13.324 1.233 20.052 1.00 96.75 707 HIS A CA 1
ATOM 5691 C C . HIS A 1 707 ? 12.146 2.148 20.454 1.00 96.75 707 HIS A C 1
ATOM 5693 O O . HIS A 1 707 ? 12.225 2.888 21.432 1.00 96.75 707 HIS A O 1
ATOM 5699 N N . VAL A 1 708 ? 11.034 2.085 19.714 1.00 95.75 708 VAL A N 1
ATOM 5700 C CA . VAL A 1 708 ? 9.800 2.812 20.041 1.00 95.75 708 VAL A CA 1
ATOM 5701 C C . VAL A 1 708 ? 9.040 2.026 21.105 1.00 95.75 708 VAL A C 1
ATOM 5703 O O . VAL A 1 708 ? 8.606 0.904 20.840 1.00 95.75 708 VAL A O 1
ATOM 5706 N N . THR A 1 709 ? 8.858 2.603 22.294 1.00 93.69 709 THR A N 1
ATOM 5707 C CA . THR A 1 709 ? 8.064 1.981 23.360 1.00 93.69 709 THR A CA 1
ATOM 5708 C C . THR A 1 709 ? 6.579 1.948 22.996 1.00 93.69 709 THR A C 1
ATOM 5710 O O . THR A 1 709 ? 6.017 2.909 22.463 1.00 93.69 709 THR A O 1
ATOM 5713 N N . TRP A 1 710 ? 5.938 0.817 23.280 1.00 90.06 710 TRP A N 1
ATOM 5714 C CA . TRP A 1 710 ? 4.507 0.602 23.102 1.00 90.06 710 TRP A CA 1
ATOM 5715 C C . TRP A 1 710 ? 4.001 -0.188 24.310 1.00 90.06 710 TRP A C 1
ATOM 5717 O O . TRP A 1 710 ? 4.278 -1.371 24.466 1.00 90.06 710 TRP A O 1
ATOM 5727 N N . ASP A 1 711 ? 3.309 0.503 25.209 1.00 90.62 711 ASP A N 1
ATOM 5728 C CA . ASP A 1 711 ? 2.898 -0.034 26.512 1.00 90.62 711 ASP A CA 1
ATOM 5729 C C . ASP A 1 711 ? 1.541 -0.756 26.374 1.00 90.62 711 ASP A C 1
ATOM 5731 O O . ASP A 1 711 ? 0.547 -0.336 26.959 1.00 90.62 711 ASP A O 1
ATOM 5735 N N . ASP A 1 712 ? 1.480 -1.729 25.451 1.00 88.12 712 ASP A N 1
ATOM 5736 C CA . ASP A 1 712 ? 0.260 -2.368 24.905 1.00 88.12 712 ASP A CA 1
ATOM 5737 C C . ASP A 1 712 ? -0.809 -1.388 24.347 1.00 88.12 712 ASP A C 1
ATOM 5739 O O . ASP A 1 712 ? -1.938 -1.760 24.041 1.00 88.12 712 ASP A O 1
ATOM 5743 N N . ASP A 1 713 ? -0.432 -0.123 24.149 1.00 92.56 713 ASP A N 1
ATOM 5744 C CA . ASP A 1 713 ? -1.294 0.970 23.690 1.00 92.56 713 ASP A CA 1
ATOM 5745 C C . ASP A 1 713 ? -1.486 0.961 22.156 1.00 92.56 713 ASP A C 1
ATOM 5747 O O . ASP A 1 713 ? -0.635 1.414 21.377 1.00 92.56 713 ASP A O 1
ATOM 5751 N N . ASP A 1 714 ? -2.658 0.492 21.726 1.00 92.56 714 ASP A N 1
ATOM 5752 C CA . ASP A 1 714 ? -3.100 0.461 20.326 1.00 92.56 714 ASP A CA 1
ATOM 5753 C C . ASP A 1 714 ? -3.096 1.837 19.651 1.00 92.56 714 ASP A C 1
ATOM 5755 O O . ASP A 1 714 ? -2.858 1.933 18.445 1.00 92.56 714 ASP A O 1
ATOM 5759 N N . HIS A 1 715 ? -3.293 2.925 20.398 1.00 94.56 715 HIS A N 1
ATOM 5760 C CA . HIS A 1 715 ? -3.266 4.275 19.848 1.00 94.56 715 HIS A CA 1
ATOM 5761 C C . HIS A 1 715 ? -1.832 4.732 19.525 1.00 94.56 715 HIS A C 1
ATOM 5763 O O . HIS A 1 715 ? -1.620 5.427 18.523 1.00 94.56 715 HIS A O 1
ATOM 5769 N N . LYS A 1 716 ? -0.820 4.288 20.291 1.00 95.56 716 LYS A N 1
ATOM 5770 C CA . LYS A 1 716 ? 0.604 4.426 19.910 1.00 95.56 716 LYS A CA 1
ATOM 5771 C C . LYS A 1 716 ? 0.935 3.575 18.685 1.00 95.56 716 LYS A C 1
ATOM 5773 O O . LYS A 1 716 ? 1.589 4.077 17.767 1.00 95.56 716 LYS A O 1
ATOM 5778 N N . MET A 1 717 ? 0.458 2.328 18.633 1.00 96.56 717 MET A N 1
ATOM 5779 C CA . MET A 1 717 ? 0.702 1.433 17.495 1.00 96.56 717 MET A CA 1
ATOM 5780 C C . MET A 1 717 ? 0.075 1.967 16.197 1.00 96.56 717 MET A C 1
ATOM 5782 O O . MET A 1 717 ? 0.736 1.987 15.158 1.00 96.56 717 MET A O 1
ATOM 5786 N N . LEU A 1 718 ? -1.156 2.483 16.264 1.00 96.50 718 LEU A N 1
ATOM 5787 C CA . LEU A 1 718 ? -1.857 3.114 15.145 1.00 96.50 718 LEU A CA 1
ATOM 5788 C C . LEU A 1 718 ? -1.121 4.370 14.655 1.00 96.50 718 LEU A C 1
ATOM 5790 O O . LEU A 1 718 ? -0.825 4.480 13.467 1.00 96.50 718 LEU A O 1
ATOM 5794 N N . LYS A 1 719 ? -0.726 5.275 15.563 1.00 97.19 719 LYS A N 1
ATOM 5795 C CA . LYS A 1 719 ? 0.086 6.464 15.229 1.00 97.19 719 LYS A CA 1
ATOM 5796 C C . LYS A 1 719 ? 1.411 6.102 14.550 1.00 97.19 719 LYS A C 1
ATOM 5798 O O . LYS A 1 719 ? 1.816 6.769 13.596 1.00 97.19 719 LYS A O 1
ATOM 5803 N N . PHE A 1 720 ? 2.082 5.047 15.015 1.00 97.88 720 PHE A N 1
ATOM 5804 C CA . PHE A 1 720 ? 3.304 4.541 14.393 1.00 97.88 720 PHE A CA 1
ATOM 5805 C C . PHE A 1 720 ? 3.042 3.966 12.991 1.00 97.88 720 PHE A C 1
ATOM 5807 O O . PHE A 1 720 ? 3.769 4.293 12.047 1.00 97.88 720 PHE A O 1
ATOM 5814 N N . LEU A 1 721 ? 1.990 3.155 12.837 1.00 97.81 721 LEU A N 1
ATOM 5815 C CA . LEU A 1 721 ? 1.582 2.573 11.559 1.00 97.81 721 LEU A CA 1
ATOM 5816 C C . LEU A 1 721 ? 1.230 3.657 10.531 1.00 97.81 721 LEU A C 1
ATOM 5818 O O . LEU A 1 721 ? 1.673 3.572 9.382 1.00 97.81 721 LEU A O 1
ATOM 5822 N N . ASP A 1 722 ? 0.489 4.688 10.939 1.00 97.69 722 ASP A N 1
ATOM 5823 C CA . ASP A 1 722 ? 0.161 5.837 10.098 1.00 97.69 722 ASP A CA 1
ATOM 5824 C C . ASP A 1 722 ? 1.413 6.610 9.679 1.00 97.69 722 ASP A C 1
ATOM 5826 O O . ASP A 1 722 ? 1.578 6.873 8.486 1.00 97.69 722 ASP A O 1
ATOM 5830 N N . LYS A 1 723 ? 2.338 6.910 10.607 1.00 97.81 723 LYS A N 1
ATOM 5831 C CA . LYS A 1 723 ? 3.620 7.558 10.273 1.00 97.81 723 LYS A CA 1
ATOM 5832 C C . LYS A 1 723 ? 4.395 6.739 9.238 1.00 97.81 723 LYS A C 1
ATOM 5834 O O . LYS A 1 723 ? 4.697 7.257 8.162 1.00 97.81 723 LYS A O 1
ATOM 5839 N N . MET A 1 724 ? 4.667 5.464 9.534 1.00 98.06 724 MET A N 1
ATOM 5840 C CA . MET A 1 724 ? 5.386 4.552 8.636 1.00 98.06 724 MET A CA 1
ATOM 5841 C C . MET A 1 724 ? 4.727 4.508 7.254 1.00 98.06 724 MET A C 1
ATOM 5843 O O . MET A 1 724 ? 5.397 4.615 6.224 1.00 98.06 724 MET A O 1
ATOM 5847 N N . THR A 1 725 ? 3.406 4.347 7.218 1.00 97.31 725 THR A N 1
ATOM 5848 C CA . THR A 1 725 ? 2.680 4.115 5.971 1.00 97.31 725 THR A CA 1
ATOM 5849 C C . THR A 1 725 ? 2.576 5.385 5.137 1.00 97.31 725 THR A C 1
ATOM 5851 O O . THR A 1 725 ? 2.891 5.340 3.947 1.00 97.31 725 THR A O 1
ATOM 5854 N N . LYS A 1 726 ? 2.255 6.536 5.740 1.00 96.81 726 LYS A N 1
ATOM 5855 C CA . LYS A 1 726 ? 2.229 7.830 5.043 1.00 96.81 726 LYS A CA 1
ATOM 5856 C C . LYS A 1 726 ? 3.613 8.181 4.492 1.00 96.81 726 LYS A C 1
ATOM 5858 O O . LYS A 1 726 ? 3.713 8.479 3.301 1.00 96.81 726 LYS A O 1
ATOM 5863 N N . GLN A 1 727 ? 4.673 8.046 5.292 1.00 97.38 727 GLN A N 1
ATOM 5864 C CA . GLN A 1 727 ? 6.063 8.318 4.897 1.00 97.38 727 GLN A CA 1
ATOM 5865 C C . GLN A 1 727 ? 6.532 7.428 3.733 1.00 97.38 727 GLN A C 1
ATOM 5867 O O . GLN A 1 727 ? 7.113 7.925 2.766 1.00 97.38 727 GLN A O 1
ATOM 5872 N N . VAL A 1 728 ? 6.235 6.126 3.769 1.00 97.50 728 VAL A N 1
ATOM 5873 C CA . VAL A 1 728 ? 6.685 5.169 2.744 1.00 97.50 728 VAL A CA 1
ATOM 5874 C C . VAL A 1 728 ? 5.813 5.185 1.474 1.00 97.50 728 VAL A C 1
ATOM 5876 O O . VAL A 1 728 ? 6.348 4.998 0.375 1.00 97.50 728 VAL A O 1
ATOM 5879 N N . GLN A 1 729 ? 4.500 5.440 1.576 1.00 96.56 729 GLN A N 1
ATOM 5880 C CA . GLN A 1 729 ? 3.598 5.516 0.414 1.00 96.56 729 GLN A CA 1
ATOM 5881 C C . GLN A 1 729 ? 3.704 6.840 -0.358 1.00 96.56 729 GLN A C 1
ATOM 5883 O O . GLN A 1 729 ? 3.719 6.824 -1.594 1.00 96.56 729 GLN A O 1
ATOM 5888 N N . HIS A 1 730 ? 3.789 7.979 0.339 1.00 96.62 730 HIS A N 1
ATOM 5889 C CA . HIS A 1 730 ? 4.039 9.276 -0.302 1.00 96.62 730 HIS A CA 1
ATOM 5890 C C . HIS A 1 730 ? 5.482 9.346 -0.811 1.00 96.62 730 HIS A C 1
ATOM 5892 O O . HIS A 1 730 ? 5.729 9.779 -1.943 1.00 96.62 730 HIS A O 1
ATOM 5898 N N . GLY A 1 731 ? 6.416 8.823 -0.016 1.00 97.56 731 GLY A N 1
ATOM 5899 C CA . GLY A 1 731 ? 7.834 8.746 -0.322 1.00 97.56 731 GLY A CA 1
ATOM 5900 C C . GLY A 1 731 ? 8.651 9.912 0.217 1.00 97.56 731 GLY A C 1
ATOM 5901 O O . GLY A 1 731 ? 8.118 10.860 0.787 1.00 97.56 731 GLY A O 1
ATOM 5902 N N . ALA A 1 732 ? 9.960 9.840 -0.010 1.00 98.25 732 ALA A N 1
ATOM 5903 C CA . ALA A 1 732 ? 10.913 10.881 0.362 1.00 98.25 732 ALA A CA 1
ATOM 5904 C C . ALA A 1 732 ? 11.975 11.097 -0.732 1.00 98.25 732 ALA A C 1
ATOM 5906 O O . ALA A 1 732 ? 12.120 10.295 -1.666 1.00 98.25 732 ALA A O 1
ATOM 5907 N N . ARG A 1 733 ? 12.716 12.206 -0.626 1.00 98.38 733 ARG A N 1
ATOM 5908 C CA . ARG A 1 733 ? 13.841 12.542 -1.507 1.00 98.38 733 ARG A CA 1
ATOM 5909 C C . ARG A 1 733 ? 15.118 11.863 -1.007 1.00 98.38 733 ARG A C 1
ATOM 5911 O O . ARG A 1 733 ? 15.449 11.937 0.168 1.00 98.38 733 ARG A O 1
ATOM 5918 N N . PHE A 1 734 ? 15.853 11.249 -1.929 1.00 98.69 734 PHE A N 1
ATOM 5919 C CA . PHE A 1 734 ? 17.155 10.637 -1.675 1.00 98.69 734 PHE A CA 1
ATOM 5920 C C . PHE A 1 734 ? 18.156 11.015 -2.764 1.00 98.69 734 PHE A C 1
ATOM 5922 O O . PHE A 1 734 ? 17.801 11.195 -3.933 1.00 98.69 734 PHE A O 1
ATOM 5929 N N . ASN A 1 735 ? 19.432 11.053 -2.399 1.00 98.56 735 ASN A N 1
ATOM 5930 C CA . ASN A 1 735 ? 20.536 11.115 -3.345 1.00 98.56 735 ASN A CA 1
ATOM 5931 C C . ASN A 1 735 ? 20.847 9.691 -3.810 1.00 98.56 735 ASN A C 1
ATOM 5933 O O . ASN A 1 735 ? 21.405 8.881 -3.070 1.00 98.56 735 ASN A O 1
ATOM 5937 N N . LYS A 1 736 ? 20.459 9.358 -5.042 1.00 98.44 736 LYS A N 1
ATOM 5938 C CA . LYS A 1 736 ? 20.732 8.053 -5.635 1.00 98.44 736 LYS A CA 1
ATOM 5939 C C . LYS A 1 736 ? 22.144 8.029 -6.213 1.00 98.44 736 LYS A C 1
ATOM 5941 O O . LYS A 1 736 ? 22.419 8.646 -7.245 1.00 98.44 736 LYS A O 1
ATOM 5946 N N . HIS A 1 737 ? 23.002 7.223 -5.605 1.00 98.38 737 HIS A N 1
ATOM 5947 C CA . HIS A 1 737 ? 24.376 7.013 -6.046 1.00 98.38 737 HIS A CA 1
ATOM 5948 C C . HIS A 1 737 ? 24.467 6.033 -7.228 1.00 98.38 737 HIS A C 1
ATOM 5950 O O . HIS A 1 737 ? 23.516 5.317 -7.588 1.00 98.38 737 HIS A O 1
ATOM 5956 N N . ARG A 1 738 ? 25.621 6.046 -7.899 1.00 97.31 738 ARG A N 1
ATOM 5957 C CA . ARG A 1 738 ? 25.963 5.218 -9.066 1.00 97.31 738 ARG A CA 1
ATOM 5958 C C . ARG A 1 738 ? 27.459 4.901 -9.017 1.00 97.31 738 ARG A C 1
ATOM 5960 O O . ARG A 1 738 ? 28.247 5.744 -8.626 1.00 97.31 738 ARG A O 1
ATOM 5967 N N . LYS A 1 739 ? 27.877 3.735 -9.526 1.00 95.50 739 LYS A N 1
ATOM 5968 C CA . LYS A 1 739 ? 29.306 3.351 -9.620 1.00 95.50 739 LYS A CA 1
ATOM 5969 C C . LYS A 1 739 ? 30.167 4.319 -10.469 1.00 95.50 739 LYS A C 1
ATOM 5971 O O . LYS A 1 739 ? 31.390 4.275 -10.408 1.00 95.50 739 LYS A O 1
ATOM 5976 N N . LYS A 1 740 ? 29.544 5.144 -11.316 1.00 93.50 740 LYS A N 1
ATOM 5977 C CA . LYS A 1 740 ? 30.171 6.260 -12.040 1.00 93.50 740 LYS A CA 1
ATOM 5978 C C . LYS A 1 740 ? 29.145 7.381 -12.221 1.00 93.50 740 LYS A C 1
ATOM 5980 O O . LYS A 1 740 ? 27.985 7.085 -12.517 1.00 93.50 740 LYS A O 1
ATOM 5985 N N . GLY A 1 741 ? 29.607 8.628 -12.138 1.00 93.00 741 GLY A N 1
ATOM 5986 C CA . GLY A 1 741 ? 28.784 9.839 -12.232 1.00 93.00 741 GLY A CA 1
ATOM 5987 C C . GLY A 1 741 ? 28.431 10.422 -10.861 1.00 93.00 741 GLY A C 1
ATOM 5988 O O . GLY A 1 741 ? 28.581 9.750 -9.845 1.00 93.00 741 GLY A O 1
ATOM 5989 N N . ALA A 1 742 ? 27.978 11.676 -10.852 1.00 96.81 742 ALA A N 1
ATOM 5990 C CA . ALA A 1 742 ? 27.493 12.354 -9.651 1.00 96.81 742 ALA A CA 1
ATOM 5991 C C . ALA A 1 742 ? 26.221 11.679 -9.083 1.00 96.81 742 ALA A C 1
ATOM 5993 O O . ALA A 1 742 ? 25.499 11.013 -9.839 1.00 96.81 742 ALA A O 1
ATOM 5994 N N . PRO A 1 743 ? 25.916 11.852 -7.782 1.00 97.69 743 PRO A N 1
ATOM 5995 C CA . PRO A 1 743 ? 24.622 11.467 -7.228 1.00 97.69 743 PRO A CA 1
ATOM 5996 C C . PRO A 1 743 ? 23.476 12.217 -7.918 1.00 97.69 743 PRO A C 1
ATOM 5998 O O . PRO A 1 743 ? 23.593 13.389 -8.268 1.00 97.69 743 PRO A O 1
ATOM 6001 N N . GLU A 1 744 ? 22.344 11.539 -8.088 1.00 98.25 744 GLU A N 1
ATOM 6002 C CA . GLU A 1 744 ? 21.133 12.110 -8.684 1.00 98.25 744 GLU A CA 1
ATOM 6003 C C . GLU A 1 744 ? 20.019 12.168 -7.641 1.00 98.25 744 GLU A C 1
ATOM 6005 O O . GLU A 1 744 ? 19.704 11.141 -7.037 1.00 98.25 744 GLU A O 1
ATOM 6010 N N . HIS A 1 745 ? 19.349 13.310 -7.474 1.00 98.25 745 HIS A N 1
ATOM 6011 C CA . HIS A 1 745 ? 18.128 13.353 -6.668 1.00 98.25 745 HIS A CA 1
ATOM 6012 C C . HIS A 1 745 ? 17.058 12.426 -7.265 1.00 98.25 745 HIS A C 1
ATOM 6014 O O . HIS A 1 745 ? 16.752 12.481 -8.462 1.00 98.25 745 HIS A O 1
ATOM 6020 N N . ARG A 1 746 ? 16.482 11.566 -6.424 1.00 98.31 746 ARG A N 1
ATOM 6021 C CA . ARG A 1 746 ? 15.374 10.673 -6.768 1.00 98.31 746 ARG A CA 1
ATOM 6022 C C . ARG A 1 746 ? 14.345 10.666 -5.649 1.00 98.31 746 ARG A C 1
ATOM 6024 O O . ARG A 1 746 ? 14.695 10.589 -4.477 1.00 98.31 746 ARG A O 1
ATOM 6031 N N . TRP A 1 747 ? 13.074 10.702 -6.025 1.00 98.56 747 TRP A N 1
ATOM 6032 C CA . TRP A 1 747 ? 11.969 10.481 -5.101 1.00 98.56 747 TRP A CA 1
ATOM 6033 C C . TRP A 1 747 ? 11.668 8.985 -5.031 1.00 98.56 747 TRP A C 1
ATOM 6035 O O . TRP A 1 747 ? 11.428 8.368 -6.073 1.00 98.56 747 TRP A O 1
ATOM 6045 N N . VAL A 1 748 ? 11.699 8.402 -3.835 1.00 98.62 748 VAL A N 1
ATOM 6046 C CA . VAL A 1 748 ? 11.541 6.958 -3.600 1.00 98.62 748 VAL A CA 1
ATOM 6047 C C . VAL A 1 748 ? 10.268 6.713 -2.793 1.00 98.62 748 VAL A C 1
ATOM 6049 O O . VAL A 1 748 ? 10.030 7.413 -1.817 1.00 98.62 748 VAL A O 1
ATOM 6052 N N . LEU A 1 749 ? 9.443 5.744 -3.207 1.00 98.31 749 LEU A N 1
ATOM 6053 C CA . LEU A 1 749 ? 8.182 5.374 -2.539 1.00 98.31 749 LEU A CA 1
ATOM 6054 C C . LEU A 1 749 ? 7.845 3.894 -2.745 1.00 98.31 749 LEU A C 1
ATOM 6056 O O . LEU A 1 749 ? 8.269 3.304 -3.743 1.00 98.31 749 LEU A O 1
ATOM 6060 N N . VAL A 1 750 ? 7.026 3.304 -1.873 1.00 97.75 750 VAL A N 1
ATOM 6061 C CA . VAL A 1 750 ? 6.403 1.990 -2.115 1.00 97.75 750 VAL A CA 1
ATOM 6062 C C . VAL A 1 750 ? 4.949 2.160 -2.550 1.00 97.75 750 VAL A C 1
ATOM 6064 O O . VAL A 1 750 ? 4.193 2.915 -1.950 1.00 97.75 750 VAL A O 1
ATOM 6067 N N . LYS A 1 751 ? 4.522 1.418 -3.579 1.00 95.75 751 LYS A N 1
ATOM 6068 C CA . LYS A 1 751 ? 3.098 1.272 -3.918 1.00 95.75 751 LYS A CA 1
ATOM 6069 C C . LYS A 1 751 ? 2.814 -0.103 -4.525 1.00 95.75 751 LYS A C 1
ATOM 6071 O O . LYS A 1 751 ? 3.550 -0.545 -5.406 1.00 95.75 751 LYS A O 1
ATOM 6076 N N . PHE A 1 752 ? 1.756 -0.777 -4.064 1.00 92.44 752 PHE A N 1
ATOM 6077 C CA . PHE A 1 752 ? 1.318 -2.104 -4.537 1.00 92.44 752 PHE A CA 1
ATOM 6078 C C . PHE A 1 752 ? 2.459 -3.149 -4.619 1.00 92.44 752 PHE A C 1
ATOM 6080 O O . PHE A 1 752 ? 2.768 -3.662 -5.698 1.00 92.44 752 PHE A O 1
ATOM 6087 N N . GLY A 1 753 ? 3.141 -3.420 -3.498 1.00 95.00 753 GLY A N 1
ATOM 6088 C CA . GLY A 1 753 ? 4.234 -4.407 -3.425 1.00 95.00 753 GLY A CA 1
ATOM 6089 C C . GLY A 1 753 ? 5.530 -4.037 -4.165 1.00 95.00 753 GLY A C 1
ATOM 6090 O O . GLY A 1 753 ? 6.393 -4.898 -4.378 1.00 95.00 753 GLY A O 1
ATOM 6091 N N . ARG A 1 754 ? 5.692 -2.777 -4.595 1.00 97.12 754 ARG A N 1
ATOM 6092 C CA . ARG A 1 754 ? 6.849 -2.318 -5.382 1.00 97.12 754 ARG A CA 1
ATOM 6093 C C . ARG A 1 754 ? 7.465 -1.035 -4.845 1.00 97.12 754 ARG A C 1
ATOM 6095 O O . ARG A 1 754 ? 6.766 -0.040 -4.688 1.00 97.12 754 ARG A O 1
ATOM 6102 N N . LEU A 1 755 ? 8.786 -1.047 -4.681 1.00 98.25 755 LEU A N 1
ATOM 6103 C CA . LEU A 1 755 ? 9.603 0.143 -4.433 1.00 98.25 755 LEU A CA 1
ATOM 6104 C C . LEU A 1 755 ? 9.895 0.831 -5.773 1.00 98.25 755 LEU A C 1
ATOM 6106 O O . LEU A 1 755 ? 10.543 0.228 -6.629 1.00 98.25 755 LEU A O 1
ATOM 6110 N N . PHE A 1 756 ? 9.424 2.060 -5.965 1.00 98.44 756 PHE A N 1
ATOM 6111 C CA . PHE A 1 756 ? 9.659 2.896 -7.146 1.00 98.44 756 PHE A CA 1
ATOM 6112 C C . PHE A 1 756 ? 10.685 3.993 -6.852 1.00 98.44 756 PHE A C 1
ATOM 6114 O O . PHE A 1 756 ? 10.748 4.493 -5.733 1.00 98.44 756 PHE A O 1
ATOM 6121 N N . TRP A 1 757 ? 11.417 4.429 -7.881 1.00 98.44 757 TRP A N 1
ATOM 6122 C CA . TRP A 1 757 ? 12.193 5.672 -7.849 1.00 98.44 757 TRP A CA 1
ATOM 6123 C C . TRP A 1 757 ? 11.929 6.524 -9.101 1.00 98.44 757 TRP A C 1
ATOM 6125 O O . TRP A 1 757 ? 11.906 6.023 -10.227 1.00 98.44 757 TRP A O 1
ATOM 6135 N N . LYS A 1 758 ? 11.721 7.828 -8.913 1.00 98.06 758 LYS A N 1
ATOM 6136 C CA . LYS A 1 758 ? 11.371 8.798 -9.969 1.00 98.06 758 LYS A CA 1
ATOM 6137 C C . LYS A 1 758 ? 12.155 10.108 -9.816 1.00 98.06 758 LYS A C 1
ATOM 6139 O O . LYS A 1 758 ? 12.929 10.238 -8.872 1.00 98.06 758 LYS A O 1
ATOM 6144 N N . GLU A 1 759 ? 12.046 11.041 -10.762 1.00 97.88 759 GLU A N 1
ATOM 6145 C CA . GLU A 1 759 ? 12.799 12.306 -10.723 1.00 97.88 759 GLU A CA 1
ATOM 6146 C C . GLU A 1 759 ? 12.047 13.385 -9.943 1.00 97.88 759 GLU A C 1
ATOM 6148 O O . GLU A 1 759 ? 12.639 14.076 -9.118 1.00 97.88 759 GLU A O 1
ATOM 6153 N N . ARG A 1 760 ? 10.733 13.480 -10.155 1.00 97.50 760 ARG A N 1
ATOM 6154 C CA . ARG A 1 760 ? 9.835 14.458 -9.532 1.00 97.50 760 ARG A CA 1
ATOM 6155 C C . ARG A 1 760 ? 8.669 13.756 -8.843 1.00 97.50 760 ARG A C 1
ATOM 6157 O O . ARG A 1 760 ? 8.249 12.676 -9.256 1.00 97.50 760 ARG A O 1
ATOM 6164 N N . VAL A 1 761 ? 8.084 14.391 -7.825 1.00 97.56 761 VAL A N 1
ATOM 6165 C CA . VAL A 1 761 ? 6.912 13.849 -7.105 1.00 97.56 761 VAL A CA 1
ATOM 6166 C C . VAL A 1 761 ? 5.733 13.595 -8.061 1.00 97.56 761 VAL A C 1
ATOM 6168 O O . VAL A 1 761 ? 5.041 12.586 -7.935 1.00 97.56 761 VAL A O 1
ATOM 6171 N N . SER A 1 762 ? 5.566 14.442 -9.080 1.00 97.25 762 SER A N 1
ATOM 6172 C CA . SER A 1 762 ? 4.526 14.346 -10.113 1.00 97.25 762 SER A CA 1
ATOM 6173 C C . SER A 1 762 ? 4.785 13.313 -11.224 1.00 97.25 762 SER A C 1
ATOM 6175 O O . SER A 1 762 ? 3.886 13.057 -12.028 1.00 97.25 762 SER A O 1
ATOM 6177 N N . ASP A 1 763 ? 5.967 12.687 -11.289 1.00 97.69 763 ASP A N 1
ATOM 6178 C CA . ASP A 1 763 ? 6.254 11.679 -12.316 1.00 97.69 763 ASP A CA 1
ATOM 6179 C C . ASP A 1 763 ? 5.419 10.403 -12.119 1.00 97.69 763 ASP A C 1
ATOM 6181 O O . ASP A 1 763 ? 5.136 9.957 -11.000 1.00 97.69 763 ASP A O 1
ATOM 6185 N N . LYS A 1 764 ? 5.089 9.748 -13.237 1.00 97.69 764 LYS A N 1
ATOM 6186 C CA . LYS A 1 764 ? 4.364 8.471 -13.245 1.00 97.69 764 LYS A CA 1
ATOM 6187 C C . LYS A 1 764 ? 5.274 7.324 -12.788 1.00 97.69 764 LYS A C 1
ATOM 6189 O O . LYS A 1 764 ? 6.434 7.227 -13.179 1.00 97.69 764 LYS A O 1
ATOM 6194 N N . ASN A 1 765 ? 4.724 6.400 -12.002 1.00 97.69 765 ASN A N 1
ATOM 6195 C CA . ASN A 1 765 ? 5.461 5.259 -11.452 1.00 97.69 765 ASN A CA 1
ATOM 6196 C C . ASN A 1 765 ? 5.841 4.240 -12.554 1.00 97.69 765 ASN A C 1
ATOM 6198 O O . ASN A 1 765 ? 5.053 3.368 -12.931 1.00 97.69 765 ASN A O 1
ATOM 6202 N N . HIS A 1 766 ? 7.061 4.340 -13.091 1.00 97.25 766 HIS A N 1
ATOM 6203 C CA . HIS A 1 766 ? 7.544 3.492 -14.186 1.00 97.25 766 HIS A CA 1
ATOM 6204 C C . HIS A 1 766 ? 8.053 2.123 -13.703 1.00 97.25 766 HIS A C 1
ATOM 6206 O O . HIS A 1 766 ? 8.962 2.032 -12.882 1.00 97.25 766 HIS A O 1
ATOM 6212 N N . LYS A 1 767 ? 7.537 1.029 -14.288 1.00 95.06 767 LYS A N 1
ATOM 6213 C CA . LYS A 1 767 ? 7.935 -0.351 -13.929 1.00 95.06 767 LYS A CA 1
ATOM 6214 C C . LYS A 1 767 ? 9.432 -0.641 -14.117 1.00 95.06 767 LYS A C 1
ATOM 6216 O O . LYS A 1 767 ? 9.974 -1.441 -13.361 1.00 95.06 767 LYS A O 1
ATOM 6221 N N . SER A 1 768 ? 10.096 0.012 -15.073 1.00 95.94 768 SER A N 1
ATOM 6222 C CA . SER A 1 768 ? 11.549 -0.076 -15.290 1.00 95.94 768 SER A CA 1
ATOM 6223 C C . SER A 1 768 ? 12.374 0.517 -14.143 1.00 95.94 768 SER A C 1
ATOM 6225 O O . SER A 1 768 ? 13.501 0.089 -13.925 1.00 95.94 768 SER A O 1
ATOM 6227 N N . HIS A 1 769 ? 11.823 1.487 -13.410 1.00 96.62 769 HIS A N 1
ATOM 6228 C CA . HIS A 1 769 ? 12.457 2.149 -12.270 1.00 96.62 769 HIS A CA 1
ATOM 6229 C C . HIS A 1 769 ? 11.804 1.672 -10.962 1.00 96.62 769 HIS A C 1
ATOM 6231 O O . HIS A 1 769 ? 11.321 2.467 -10.155 1.00 96.62 769 HIS A O 1
ATOM 6237 N N . SER A 1 770 ? 11.691 0.348 -10.800 1.00 97.44 770 SER A N 1
ATOM 6238 C CA . SER A 1 770 ? 11.133 -0.238 -9.580 1.00 97.44 770 SER A CA 1
ATOM 6239 C C . SER A 1 770 ? 11.595 -1.662 -9.300 1.00 97.44 770 SER A C 1
ATOM 6241 O O . SER A 1 770 ? 11.716 -2.484 -10.213 1.00 97.44 770 SER A O 1
ATOM 6243 N N . PHE A 1 771 ? 11.741 -1.989 -8.019 1.00 97.06 771 PHE A N 1
ATOM 6244 C CA . PHE A 1 771 ? 11.869 -3.364 -7.546 1.00 97.06 771 PHE A CA 1
ATOM 6245 C C . PHE A 1 771 ? 10.498 -3.954 -7.204 1.00 97.06 771 PHE A C 1
ATOM 6247 O O . PHE A 1 771 ? 9.558 -3.237 -6.874 1.00 97.06 771 PHE A O 1
ATOM 6254 N N . ASN A 1 772 ? 10.386 -5.282 -7.281 1.00 96.38 772 ASN A N 1
ATOM 6255 C CA . ASN A 1 772 ? 9.337 -6.003 -6.559 1.00 96.38 772 ASN A CA 1
ATOM 6256 C C . ASN A 1 772 ? 9.866 -6.271 -5.153 1.00 96.38 772 ASN A C 1
ATOM 6258 O O . ASN A 1 772 ? 10.992 -6.760 -5.057 1.00 96.38 772 ASN A O 1
ATOM 6262 N N . LEU A 1 773 ? 9.095 -6.013 -4.098 1.00 96.56 773 LEU A N 1
ATOM 6263 C CA . LEU A 1 773 ? 9.574 -6.251 -2.732 1.00 96.56 773 LEU A CA 1
ATOM 6264 C C . LEU A 1 773 ? 9.868 -7.740 -2.491 1.00 96.56 773 LEU A C 1
ATOM 6266 O O . LEU A 1 773 ? 10.928 -8.067 -1.971 1.00 96.56 773 LEU A O 1
ATOM 6270 N N . THR A 1 774 ? 9.071 -8.643 -3.080 1.00 95.44 774 THR A N 1
ATOM 6271 C CA . THR A 1 774 ? 9.332 -10.103 -3.109 1.00 95.44 774 THR A CA 1
ATOM 6272 C C . THR A 1 774 ? 10.643 -10.520 -3.812 1.00 95.44 774 THR A C 1
ATOM 6274 O O . THR A 1 774 ? 10.949 -11.708 -3.885 1.00 95.44 774 THR A O 1
ATOM 6277 N N . LYS A 1 775 ? 11.377 -9.581 -4.430 1.00 95.88 775 LYS A N 1
ATOM 6278 C CA . LYS A 1 775 ? 12.666 -9.800 -5.117 1.00 95.88 775 LYS A CA 1
ATOM 6279 C C . LYS A 1 775 ? 13.818 -8.986 -4.519 1.00 95.88 775 LYS A C 1
ATOM 6281 O O . LYS A 1 775 ? 14.921 -8.998 -5.072 1.00 95.88 775 LYS A O 1
ATOM 6286 N N . VAL A 1 776 ? 13.577 -8.268 -3.424 1.00 97.19 776 VAL A N 1
ATOM 6287 C CA . VAL A 1 776 ? 14.640 -7.671 -2.614 1.00 97.19 776 VAL A CA 1
ATOM 6288 C C . VAL A 1 776 ? 15.215 -8.770 -1.722 1.00 97.19 776 VAL A C 1
ATOM 6290 O O . VAL A 1 776 ? 14.477 -9.540 -1.117 1.00 97.19 776 VAL A O 1
ATOM 6293 N N . LYS A 1 777 ? 16.543 -8.879 -1.678 1.00 97.00 777 LYS A N 1
ATOM 6294 C CA . LYS A 1 777 ? 17.271 -9.863 -0.864 1.00 97.00 777 LYS A CA 1
ATOM 6295 C C . LYS A 1 777 ? 17.615 -9.335 0.517 1.00 97.00 777 LYS A C 1
ATOM 6297 O O . LYS A 1 777 ? 17.646 -10.105 1.467 1.00 97.00 777 LYS A O 1
ATOM 6302 N N . TYR A 1 778 ? 17.950 -8.051 0.589 1.00 96.94 778 TYR A N 1
ATOM 6303 C CA . TYR A 1 778 ? 18.271 -7.349 1.820 1.00 96.94 778 TYR A CA 1
ATOM 6304 C C . TYR A 1 778 ? 18.145 -5.837 1.620 1.00 96.94 778 TYR A C 1
ATOM 6306 O O . TYR A 1 778 ? 18.290 -5.319 0.505 1.00 96.94 778 TYR A O 1
ATOM 6314 N N . VAL 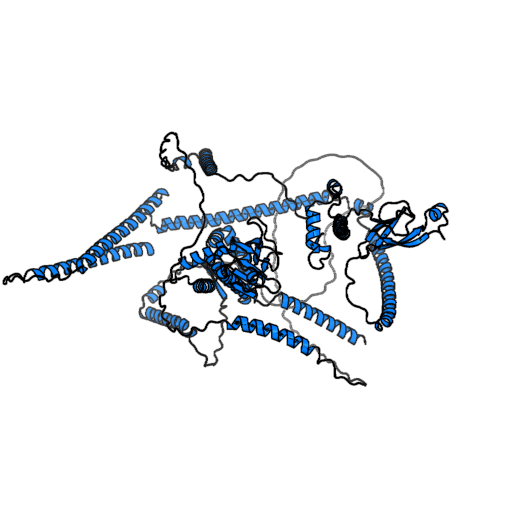A 1 779 ? 17.918 -5.151 2.735 1.00 98.50 779 VAL A N 1
ATOM 6315 C CA . VAL A 1 779 ? 18.063 -3.704 2.900 1.00 98.50 779 VAL A CA 1
ATOM 6316 C C . VAL A 1 779 ? 19.113 -3.523 3.993 1.00 98.50 779 VAL A C 1
ATOM 6318 O O . VAL A 1 779 ? 18.956 -4.053 5.099 1.00 98.50 779 VAL A O 1
ATOM 6321 N N . ALA A 1 780 ? 20.212 -2.854 3.657 1.00 98.31 780 ALA A N 1
ATOM 6322 C CA . ALA A 1 780 ? 21.375 -2.721 4.526 1.00 98.31 780 ALA A CA 1
ATOM 6323 C C . ALA A 1 780 ? 21.757 -1.239 4.693 1.00 98.31 780 ALA A C 1
ATOM 6325 O O . ALA A 1 780 ? 21.889 -0.560 3.670 1.00 98.31 780 ALA A O 1
ATOM 6326 N N . PRO A 1 781 ? 21.924 -0.746 5.935 1.00 98.50 781 PRO A N 1
ATOM 6327 C CA . PRO A 1 781 ? 22.445 0.591 6.204 1.00 98.50 781 PRO A CA 1
ATOM 6328 C C . PRO A 1 781 ? 23.945 0.669 5.884 1.00 98.50 781 PRO A C 1
ATOM 6330 O O . PRO A 1 781 ? 24.602 -0.354 5.674 1.00 98.50 781 PRO A O 1
ATOM 6333 N N . GLY A 1 782 ? 24.484 1.884 5.874 1.00 98.25 782 GLY A N 1
ATOM 6334 C CA . GLY A 1 782 ? 25.906 2.159 5.700 1.00 98.25 782 GLY A CA 1
ATOM 6335 C C . GLY A 1 782 ? 26.412 2.035 4.259 1.00 98.25 782 GLY A C 1
ATOM 6336 O O . GLY A 1 782 ? 25.661 1.839 3.297 1.00 98.25 782 GLY A O 1
ATOM 6337 N N . LYS A 1 783 ? 27.732 2.146 4.084 1.00 98.25 783 LYS A N 1
ATOM 6338 C CA . LYS A 1 783 ? 28.424 2.122 2.787 1.00 98.25 783 LYS A CA 1
ATOM 6339 C C . LYS A 1 783 ? 28.746 0.685 2.362 1.00 98.25 783 LYS A C 1
ATOM 6341 O O . LYS A 1 783 ? 29.889 0.325 2.088 1.00 98.25 783 LYS A O 1
ATOM 6346 N N . VAL A 1 784 ? 27.728 -0.170 2.272 1.00 98.06 784 VAL A N 1
ATOM 6347 C CA . VAL A 1 784 ? 27.908 -1.608 1.973 1.00 98.06 784 VAL A CA 1
ATOM 6348 C C . VAL A 1 784 ? 28.213 -1.931 0.503 1.00 98.06 784 VAL A C 1
ATOM 6350 O O . VAL A 1 784 ? 28.695 -3.025 0.199 1.00 98.06 784 VAL A O 1
ATOM 6353 N N . THR A 1 785 ? 27.956 -1.012 -0.435 1.00 97.88 785 THR A N 1
ATOM 6354 C CA . THR A 1 785 ? 28.278 -1.191 -1.862 1.00 97.88 785 THR A CA 1
ATOM 6355 C C . THR A 1 785 ? 29.376 -0.242 -2.321 1.00 97.88 785 THR A C 1
ATOM 6357 O O . THR A 1 785 ? 29.517 0.872 -1.822 1.00 97.88 785 THR A O 1
ATOM 6360 N N . ARG A 1 786 ? 30.128 -0.652 -3.354 1.00 97.00 786 ARG A N 1
ATOM 6361 C CA . ARG A 1 786 ? 31.217 0.168 -3.914 1.00 97.00 786 ARG A CA 1
ATOM 6362 C C . ARG A 1 786 ? 30.764 1.568 -4.332 1.00 97.00 786 ARG A C 1
ATOM 6364 O O . ARG A 1 786 ? 31.499 2.512 -4.116 1.00 97.00 786 ARG A O 1
ATOM 6371 N N . ALA A 1 787 ? 29.541 1.716 -4.846 1.00 97.00 787 ALA A N 1
ATOM 6372 C CA . ALA A 1 787 ? 29.003 3.021 -5.237 1.00 97.00 787 ALA A CA 1
ATOM 6373 C C . ALA A 1 787 ? 28.886 4.017 -4.065 1.00 97.00 787 ALA A C 1
ATOM 6375 O O . ALA A 1 787 ? 28.964 5.216 -4.300 1.00 97.00 787 ALA A O 1
ATOM 6376 N N . LEU A 1 788 ? 28.719 3.530 -2.829 1.00 97.81 788 LEU A N 1
ATOM 6377 C CA . LEU A 1 788 ? 28.690 4.348 -1.611 1.00 97.81 788 LEU A CA 1
ATOM 6378 C C . LEU A 1 788 ? 30.076 4.439 -0.946 1.00 97.81 788 LEU A C 1
ATOM 6380 O O . LEU A 1 788 ? 30.398 5.457 -0.346 1.00 97.81 788 LEU A O 1
ATOM 6384 N N . GLN A 1 789 ? 30.921 3.411 -1.091 1.00 97.88 789 GLN A N 1
ATOM 6385 C CA . GLN A 1 789 ? 32.318 3.410 -0.617 1.00 97.88 789 GLN A CA 1
ATOM 6386 C C . GLN A 1 789 ? 33.194 4.393 -1.406 1.00 97.88 789 GLN A C 1
ATOM 6388 O O . GLN A 1 789 ? 34.033 5.078 -0.826 1.00 97.88 789 GLN A O 1
ATOM 6393 N N . ASP A 1 790 ? 32.968 4.492 -2.719 1.00 96.81 790 ASP A N 1
ATOM 6394 C CA . ASP A 1 790 ? 33.633 5.450 -3.605 1.00 96.81 790 ASP A CA 1
ATOM 6395 C C . ASP A 1 790 ? 33.181 6.905 -3.299 1.00 96.81 790 ASP A C 1
ATOM 6397 O O . ASP A 1 790 ? 33.931 7.852 -3.542 1.00 96.81 790 ASP A O 1
ATOM 6401 N N . ALA A 1 791 ? 31.987 7.094 -2.712 1.00 96.75 791 ALA A N 1
ATOM 6402 C CA . ALA A 1 791 ? 31.435 8.387 -2.294 1.00 96.75 791 ALA A CA 1
ATOM 6403 C C . ALA A 1 791 ? 31.972 8.811 -0.911 1.00 96.75 791 ALA A C 1
ATOM 6405 O O . ALA A 1 791 ? 31.316 8.656 0.125 1.00 96.75 791 ALA A O 1
ATOM 6406 N N . LYS A 1 792 ? 33.204 9.332 -0.887 1.00 96.44 792 LYS A N 1
ATOM 6407 C CA . LYS A 1 792 ? 33.922 9.693 0.350 1.00 96.44 792 LYS A CA 1
ATOM 6408 C C . LYS A 1 792 ? 33.175 10.709 1.215 1.00 96.44 792 LYS A C 1
ATOM 6410 O O . LYS A 1 792 ? 33.010 10.460 2.404 1.00 96.44 792 LYS A O 1
ATOM 6415 N N . ASP A 1 793 ? 32.672 11.778 0.605 1.00 97.06 793 ASP A N 1
ATOM 6416 C CA . ASP A 1 793 ? 32.192 12.995 1.286 1.00 97.06 793 ASP A CA 1
ATOM 6417 C C . ASP A 1 793 ? 30.812 12.849 1.966 1.00 97.06 793 ASP A C 1
ATOM 6419 O O . ASP A 1 793 ? 30.293 13.793 2.554 1.00 97.06 793 ASP A O 1
ATOM 6423 N N . VAL A 1 794 ? 30.197 11.665 1.878 1.00 97.38 794 VAL A N 1
ATOM 6424 C CA . VAL A 1 794 ? 28.883 11.352 2.461 1.00 97.38 794 VAL A CA 1
ATOM 6425 C C . VAL A 1 794 ? 29.049 10.691 3.842 1.00 97.38 794 VAL A C 1
ATOM 6427 O O . VAL A 1 794 ? 29.817 9.730 3.932 1.00 97.38 794 VAL A O 1
ATOM 6430 N N . PRO A 1 795 ? 28.334 11.105 4.907 1.00 98.19 795 PRO A N 1
ATOM 6431 C CA . PRO A 1 795 ? 28.362 10.412 6.201 1.00 98.19 795 PRO A CA 1
ATOM 6432 C C . PRO A 1 795 ? 27.768 8.999 6.114 1.00 98.19 795 PRO A C 1
ATOM 6434 O O . PRO A 1 795 ? 26.742 8.795 5.466 1.00 98.19 795 PRO A O 1
ATOM 6437 N N . GLU A 1 796 ? 28.381 8.012 6.774 1.00 98.19 796 GLU A N 1
ATOM 6438 C CA . GLU A 1 796 ? 27.970 6.606 6.632 1.00 98.19 796 GLU A CA 1
ATOM 6439 C C . GLU A 1 796 ? 26.554 6.319 7.157 1.00 98.19 796 GLU A C 1
ATOM 6441 O O . GLU A 1 796 ? 25.795 5.644 6.463 1.00 98.19 796 GLU A O 1
ATOM 6446 N N . GLY A 1 797 ? 26.152 6.903 8.289 1.00 98.19 797 GLY A N 1
ATOM 6447 C CA . GLY A 1 797 ? 24.796 6.764 8.834 1.00 98.19 797 GLY A CA 1
ATOM 6448 C C . GLY A 1 797 ? 23.680 7.259 7.902 1.00 98.19 797 GLY A C 1
ATOM 6449 O O . GLY A 1 797 ? 22.567 6.747 7.934 1.00 98.19 797 GLY A O 1
ATOM 6450 N N . THR A 1 798 ? 23.978 8.189 6.985 1.00 98.56 798 THR A N 1
ATOM 6451 C CA . THR A 1 798 ? 23.001 8.669 5.984 1.00 98.56 798 THR A CA 1
ATOM 6452 C C . THR A 1 798 ? 22.819 7.717 4.794 1.00 98.56 798 THR A C 1
ATOM 6454 O O . THR A 1 798 ? 21.927 7.931 3.972 1.00 98.56 798 THR A O 1
ATOM 6457 N N . CYS A 1 799 ? 23.651 6.680 4.659 1.00 98.69 799 CYS A N 1
ATOM 6458 C CA . CYS A 1 799 ? 23.667 5.768 3.513 1.00 98.69 799 CYS A CA 1
ATOM 6459 C C . CYS A 1 799 ? 22.852 4.490 3.748 1.00 98.69 799 CYS A C 1
ATOM 6461 O O . CYS A 1 799 ? 22.852 3.926 4.840 1.00 98.69 799 CYS A O 1
ATOM 6463 N N . PHE A 1 800 ? 22.245 3.958 2.682 1.00 98.81 800 PHE A N 1
ATOM 6464 C CA . PHE A 1 800 ? 21.747 2.581 2.648 1.00 98.81 800 PHE A CA 1
ATOM 6465 C C . PHE A 1 800 ? 21.638 2.019 1.221 1.00 98.81 800 PHE A C 1
ATOM 6467 O O . PHE A 1 800 ? 21.529 2.748 0.232 1.00 98.81 800 PHE A O 1
ATOM 6474 N N . SER A 1 801 ? 21.620 0.690 1.111 1.00 98.62 801 SER A N 1
ATOM 6475 C CA . SER A 1 801 ? 21.454 -0.035 -0.153 1.00 98.62 801 SER A CA 1
ATOM 6476 C C . SER A 1 801 ? 20.295 -1.028 -0.091 1.00 98.62 801 SER A C 1
ATOM 6478 O O . SER A 1 801 ? 20.238 -1.897 0.783 1.00 98.62 801 SER A O 1
ATOM 6480 N N . VAL A 1 802 ? 19.418 -0.970 -1.095 1.00 98.56 802 VAL A N 1
ATOM 6481 C CA . VAL A 1 802 ? 18.385 -1.985 -1.354 1.00 98.56 802 VAL A CA 1
ATOM 6482 C C . VAL A 1 802 ? 18.871 -2.898 -2.481 1.00 98.56 802 VAL A C 1
ATOM 6484 O O . VAL A 1 802 ? 19.105 -2.437 -3.600 1.00 98.56 802 VAL A O 1
ATOM 6487 N N . ALA A 1 803 ? 19.041 -4.194 -2.215 1.00 98.00 803 ALA A N 1
ATOM 6488 C CA . ALA A 1 803 ? 19.647 -5.130 -3.165 1.00 98.00 803 ALA A CA 1
ATOM 6489 C C . ALA A 1 803 ? 18.652 -6.171 -3.697 1.00 98.00 803 ALA A C 1
ATOM 6491 O O . ALA A 1 803 ? 17.971 -6.843 -2.926 1.00 98.00 803 ALA A O 1
ATOM 6492 N N . SER A 1 804 ? 18.617 -6.362 -5.018 1.00 96.94 804 SER A N 1
ATOM 6493 C CA . SER A 1 804 ? 17.872 -7.440 -5.692 1.00 96.94 804 SER A CA 1
ATOM 6494 C C . SER A 1 804 ? 18.815 -8.494 -6.298 1.00 96.94 804 SER A C 1
ATOM 6496 O O . SER A 1 804 ? 20.031 -8.423 -6.127 1.00 96.94 804 SER A O 1
ATOM 6498 N N . ASP A 1 805 ? 18.286 -9.486 -7.025 1.00 93.94 805 ASP A N 1
ATOM 6499 C CA . ASP A 1 805 ? 19.106 -10.446 -7.789 1.00 93.94 805 ASP A CA 1
ATOM 6500 C C . ASP A 1 805 ? 20.055 -9.802 -8.811 1.00 93.94 805 ASP A C 1
ATOM 6502 O O . ASP A 1 805 ? 21.138 -10.336 -9.046 1.00 93.94 805 ASP A O 1
ATOM 6506 N N . SER A 1 806 ? 19.641 -8.699 -9.440 1.00 93.44 806 SER A N 1
ATOM 6507 C CA . SER A 1 806 ? 20.296 -8.151 -10.636 1.00 93.44 806 SER A CA 1
ATOM 6508 C C . SER A 1 806 ? 20.763 -6.700 -10.511 1.00 93.44 806 SER A C 1
ATOM 6510 O O . SER A 1 806 ? 21.602 -6.274 -11.302 1.00 93.44 806 SER A O 1
ATOM 6512 N N . VAL A 1 807 ? 20.224 -5.932 -9.559 1.00 95.81 807 VAL A N 1
ATOM 6513 C CA . VAL A 1 807 ? 20.453 -4.482 -9.427 1.00 95.81 807 VAL A CA 1
ATOM 6514 C C . VAL A 1 807 ? 20.463 -4.071 -7.949 1.00 95.81 807 VAL A C 1
ATOM 6516 O O . VAL A 1 807 ? 19.617 -4.529 -7.176 1.00 95.81 807 VAL A O 1
ATOM 6519 N N . THR A 1 808 ? 21.378 -3.174 -7.573 1.00 97.81 808 THR A N 1
ATOM 6520 C CA . THR A 1 808 ? 21.345 -2.419 -6.309 1.00 97.81 808 THR A CA 1
ATOM 6521 C C . THR A 1 808 ? 20.744 -1.031 -6.528 1.00 97.81 808 THR A C 1
ATOM 6523 O O . THR A 1 808 ? 20.956 -0.395 -7.564 1.00 97.81 808 THR A O 1
ATOM 6526 N N . LEU A 1 809 ? 19.971 -0.564 -5.551 1.00 98.44 809 LEU A N 1
ATOM 6527 C CA . LEU A 1 809 ? 19.539 0.821 -5.426 1.00 98.44 809 LEU A CA 1
ATOM 6528 C C . LEU A 1 809 ? 20.278 1.412 -4.227 1.00 98.44 809 LEU A C 1
ATOM 6530 O O . LEU A 1 809 ? 19.945 1.123 -3.082 1.00 98.44 809 LEU A O 1
ATOM 6534 N N . ASP A 1 810 ? 21.317 2.177 -4.535 1.00 98.56 810 ASP A N 1
ATOM 6535 C CA . ASP A 1 810 ? 22.238 2.776 -3.575 1.00 98.56 810 ASP A CA 1
ATOM 6536 C C . ASP A 1 810 ? 21.801 4.221 -3.298 1.00 98.56 810 ASP A C 1
ATOM 6538 O O . ASP A 1 810 ? 21.688 5.020 -4.236 1.00 98.56 810 ASP A O 1
ATOM 6542 N N . LEU A 1 811 ? 21.487 4.525 -2.037 1.00 98.69 811 LEU A N 1
ATOM 6543 C CA . LEU A 1 811 ? 20.794 5.739 -1.604 1.00 98.69 811 LEU A CA 1
ATOM 6544 C C . LEU A 1 811 ? 21.523 6.420 -0.441 1.00 98.69 811 LEU A C 1
ATOM 6546 O O . LEU A 1 811 ? 22.157 5.775 0.390 1.00 98.69 811 LEU A O 1
ATOM 6550 N N . GLN A 1 812 ? 21.373 7.737 -0.384 1.00 98.56 812 GLN A N 1
ATOM 6551 C CA . GLN A 1 812 ? 21.738 8.596 0.735 1.00 98.56 812 GLN A CA 1
ATOM 6552 C C . GLN A 1 812 ? 20.509 9.441 1.106 1.00 98.56 812 GLN A C 1
ATOM 6554 O O . GLN A 1 812 ? 19.874 10.025 0.221 1.00 98.56 812 GLN A O 1
ATOM 6559 N N . ALA A 1 813 ? 20.183 9.491 2.394 1.00 98.56 813 ALA A N 1
ATOM 6560 C CA . ALA A 1 813 ? 19.127 10.308 2.988 1.00 98.56 813 ALA A CA 1
ATOM 6561 C C . ALA A 1 813 ? 19.621 11.719 3.364 1.00 98.56 813 ALA A C 1
ATOM 6563 O O . ALA A 1 813 ? 20.795 12.050 3.198 1.00 98.56 813 ALA A O 1
ATOM 6564 N N . GLU A 1 814 ? 18.710 12.554 3.868 1.00 98.06 814 GLU A N 1
ATOM 6565 C CA . GLU A 1 814 ? 19.019 13.918 4.329 1.00 98.06 814 GLU A CA 1
ATOM 6566 C C . GLU A 1 814 ? 19.525 13.948 5.786 1.00 98.06 814 GLU A C 1
ATOM 6568 O O . GLU A 1 814 ? 20.344 14.800 6.120 1.00 98.06 814 GLU A O 1
ATOM 6573 N N . SER A 1 815 ? 19.122 12.976 6.617 1.00 98.38 815 SER A N 1
ATOM 6574 C CA . SER A 1 815 ? 19.687 12.703 7.949 1.00 98.38 815 SER A CA 1
ATOM 6575 C C . SER A 1 815 ? 19.881 11.198 8.176 1.00 98.38 815 SER A C 1
ATOM 6577 O O . SER A 1 815 ? 19.410 10.369 7.391 1.00 98.38 815 SER A O 1
ATOM 6579 N N . GLU A 1 816 ? 20.588 10.843 9.249 1.00 98.19 816 GLU A N 1
ATOM 6580 C CA . GLU A 1 816 ? 20.773 9.456 9.691 1.00 98.19 816 GLU A CA 1
ATOM 6581 C C . GLU A 1 816 ? 19.460 8.830 10.186 1.00 98.19 816 GLU A C 1
ATOM 6583 O O . GLU A 1 816 ? 19.157 7.693 9.830 1.00 98.19 816 GLU A O 1
ATOM 6588 N N . ASP A 1 817 ? 18.610 9.592 10.880 1.00 97.94 817 ASP A N 1
ATOM 6589 C CA . ASP A 1 817 ? 17.290 9.129 11.337 1.00 97.94 817 ASP A CA 1
ATOM 6590 C C . ASP A 1 817 ? 16.411 8.712 10.155 1.00 97.94 817 ASP A C 1
ATOM 6592 O O . ASP A 1 817 ? 15.844 7.621 10.148 1.00 97.94 817 ASP A O 1
ATOM 6596 N N . VAL A 1 818 ? 16.367 9.537 9.100 1.00 98.06 818 VAL A N 1
ATOM 6597 C CA . VAL A 1 818 ? 15.598 9.241 7.882 1.00 98.06 818 VAL A CA 1
ATOM 6598 C C . VAL A 1 818 ? 16.153 8.008 7.163 1.00 98.06 818 VAL A C 1
ATOM 6600 O O . VAL A 1 818 ? 15.376 7.243 6.591 1.00 98.06 818 VAL A O 1
ATOM 6603 N N . ALA A 1 819 ? 17.469 7.768 7.198 1.00 98.44 819 ALA A N 1
ATOM 6604 C CA . ALA A 1 819 ? 18.050 6.531 6.677 1.00 98.44 819 ALA A CA 1
ATOM 6605 C C . ALA A 1 819 ? 17.660 5.313 7.533 1.00 98.44 819 ALA A C 1
ATOM 6607 O O . ALA A 1 819 ? 17.247 4.295 6.977 1.00 98.44 819 ALA A O 1
ATOM 6608 N N . ASN A 1 820 ? 17.739 5.414 8.862 1.00 98.25 820 ASN A N 1
ATOM 6609 C CA . ASN A 1 820 ? 17.420 4.331 9.795 1.00 98.25 820 ASN A CA 1
ATOM 6610 C C . ASN A 1 820 ? 15.928 3.941 9.748 1.00 98.25 820 ASN A C 1
ATOM 6612 O O . ASN A 1 820 ? 15.595 2.763 9.598 1.00 98.25 820 ASN A O 1
ATOM 6616 N N . GLU A 1 821 ? 15.028 4.929 9.774 1.00 97.94 821 GLU A N 1
ATOM 6617 C CA . GLU A 1 821 ? 13.587 4.741 9.572 1.00 97.94 821 GLU A CA 1
ATOM 6618 C C . GLU A 1 821 ? 13.308 4.016 8.254 1.00 97.94 821 GLU A C 1
ATOM 6620 O O . GLU A 1 821 ? 12.689 2.951 8.248 1.00 97.94 821 GLU A O 1
ATOM 6625 N N . TRP A 1 822 ? 13.824 4.527 7.130 1.00 98.62 822 TRP A N 1
ATOM 6626 C CA . TRP A 1 822 ? 13.602 3.900 5.826 1.00 98.62 822 TRP A CA 1
ATOM 6627 C C . TRP A 1 822 ? 14.227 2.509 5.708 1.00 98.62 822 TRP A C 1
ATOM 6629 O O . TRP A 1 822 ? 13.636 1.644 5.062 1.00 98.62 822 TRP A O 1
ATOM 6639 N N . VAL A 1 823 ? 15.373 2.248 6.339 1.00 98.56 823 VAL A N 1
ATOM 6640 C CA . VAL A 1 823 ? 15.969 0.907 6.391 1.00 98.56 823 VAL A CA 1
ATOM 6641 C C . VAL A 1 823 ? 15.045 -0.068 7.118 1.00 98.56 823 VAL A C 1
ATOM 6643 O O . VAL A 1 823 ? 14.772 -1.143 6.582 1.00 98.56 823 VAL A O 1
ATOM 6646 N N . ASN A 1 824 ? 14.524 0.291 8.291 1.00 98.38 824 ASN A N 1
ATOM 6647 C CA . ASN A 1 824 ? 13.711 -0.619 9.101 1.00 98.38 824 ASN A CA 1
ATOM 6648 C C . ASN A 1 824 ? 12.275 -0.760 8.577 1.00 98.38 824 ASN A C 1
ATOM 6650 O O . ASN A 1 824 ? 11.769 -1.882 8.505 1.00 98.38 824 ASN A O 1
ATOM 6654 N N . TYR A 1 825 ? 11.669 0.315 8.065 1.00 98.44 825 TYR A N 1
ATOM 6655 C CA . TYR A 1 825 ? 10.409 0.228 7.327 1.00 98.44 825 TYR A CA 1
ATOM 6656 C C . TYR A 1 825 ? 10.561 -0.660 6.083 1.00 98.44 825 TYR A C 1
ATOM 6658 O O . TYR A 1 825 ? 9.796 -1.608 5.908 1.00 98.44 825 TYR A O 1
ATOM 6666 N N . LEU A 1 826 ? 11.580 -0.446 5.237 1.00 98.50 826 LEU A N 1
ATOM 6667 C CA . LEU A 1 826 ? 11.782 -1.292 4.054 1.00 98.50 826 LEU A CA 1
ATOM 6668 C C . LEU A 1 826 ? 12.124 -2.747 4.411 1.00 98.50 826 LEU A C 1
ATOM 6670 O O . LEU A 1 826 ? 11.749 -3.637 3.651 1.00 98.50 826 LEU A O 1
ATOM 6674 N N . ARG A 1 827 ? 12.777 -3.024 5.549 1.00 98.31 827 ARG A N 1
ATOM 6675 C CA . ARG A 1 827 ? 12.949 -4.396 6.067 1.00 98.31 827 ARG A CA 1
ATOM 6676 C C . ARG A 1 827 ? 11.602 -5.043 6.384 1.00 98.31 827 ARG A C 1
ATOM 6678 O O . ARG A 1 827 ? 11.342 -6.124 5.860 1.00 98.31 827 ARG A O 1
ATOM 6685 N N . GLY A 1 828 ? 10.738 -4.364 7.141 1.00 97.94 828 GLY A N 1
ATOM 6686 C CA . GLY A 1 828 ? 9.377 -4.825 7.437 1.00 97.94 828 GLY A CA 1
ATOM 6687 C C . GLY A 1 828 ? 8.569 -5.097 6.166 1.00 97.94 828 GLY A C 1
ATOM 6688 O O . GLY A 1 828 ? 8.093 -6.209 5.959 1.00 97.94 828 GLY A O 1
ATOM 6689 N N . TYR A 1 829 ? 8.527 -4.128 5.244 1.00 98.00 829 TYR A N 1
ATOM 6690 C CA . TYR A 1 829 ? 7.859 -4.258 3.942 1.00 98.00 829 TYR A CA 1
ATOM 6691 C C . TYR A 1 829 ? 8.410 -5.432 3.104 1.00 98.00 829 TYR A C 1
ATOM 6693 O O . TYR A 1 829 ? 7.655 -6.093 2.392 1.00 98.00 829 TYR A O 1
ATOM 6701 N N . VAL A 1 830 ? 9.718 -5.712 3.153 1.00 97.50 830 VAL A N 1
ATOM 6702 C CA . VAL A 1 830 ? 10.321 -6.850 2.434 1.00 97.50 830 VAL A CA 1
ATOM 6703 C C . VAL A 1 830 ? 10.012 -8.186 3.112 1.00 97.50 830 VAL A C 1
ATOM 6705 O O . VAL A 1 830 ? 9.731 -9.142 2.391 1.00 97.50 830 VAL A O 1
ATOM 6708 N N . ARG A 1 831 ? 10.015 -8.264 4.451 1.00 97.00 831 ARG A N 1
ATOM 6709 C CA . ARG A 1 831 ? 9.622 -9.463 5.219 1.00 97.00 831 ARG A CA 1
ATOM 6710 C C . ARG A 1 831 ? 8.169 -9.837 4.919 1.00 97.00 831 ARG A C 1
ATOM 6712 O O . ARG A 1 831 ? 7.922 -10.898 4.348 1.00 97.00 831 ARG A O 1
ATOM 6719 N N . HIS A 1 832 ? 7.262 -8.897 5.155 1.00 96.44 832 HIS A N 1
ATOM 6720 C CA . HIS A 1 832 ? 5.830 -8.975 4.876 1.00 96.44 832 HIS A CA 1
ATOM 6721 C C . HIS A 1 832 ? 5.527 -9.527 3.464 1.00 96.44 832 HIS A C 1
ATOM 6723 O O . HIS A 1 832 ? 4.899 -10.576 3.286 1.00 96.44 832 HIS A O 1
ATOM 6729 N N . TYR A 1 833 ? 6.081 -8.889 2.423 1.00 95.19 833 TYR A N 1
ATOM 6730 C CA . TYR A 1 833 ? 5.890 -9.343 1.041 1.00 95.19 833 TYR A CA 1
ATOM 6731 C C . TYR A 1 833 ? 6.632 -10.647 0.696 1.00 95.19 833 TYR A C 1
ATOM 6733 O O . TYR A 1 833 ? 6.242 -11.331 -0.255 1.00 95.19 833 TYR A O 1
ATOM 6741 N N . ALA A 1 834 ? 7.686 -11.024 1.423 1.00 93.31 834 ALA A N 1
ATOM 6742 C CA . ALA A 1 834 ? 8.368 -12.305 1.240 1.00 93.31 834 ALA A CA 1
ATOM 6743 C C . ALA A 1 834 ? 7.597 -13.478 1.865 1.00 93.31 834 ALA A C 1
ATOM 6745 O O . ALA A 1 834 ? 7.673 -14.584 1.332 1.00 93.31 834 ALA A O 1
ATOM 6746 N N . GLU A 1 835 ? 6.839 -13.254 2.938 1.00 91.62 835 GLU A N 1
ATOM 6747 C CA . GLU A 1 835 ? 5.969 -14.263 3.553 1.00 91.62 835 GLU A CA 1
ATOM 6748 C C . GLU A 1 835 ? 4.759 -14.549 2.660 1.00 91.62 835 GLU A C 1
ATOM 6750 O O . GLU A 1 835 ? 4.593 -15.679 2.193 1.00 91.62 835 GLU A O 1
ATOM 6755 N N . GLN A 1 836 ? 4.011 -13.514 2.255 1.00 86.69 836 GLN A N 1
ATOM 6756 C CA . GLN A 1 836 ? 2.950 -13.662 1.245 1.00 86.69 836 GLN A CA 1
ATOM 6757 C C . GLN A 1 836 ? 3.469 -14.192 -0.102 1.00 86.69 836 GLN A C 1
ATOM 6759 O O . GLN A 1 836 ? 2.737 -14.828 -0.868 1.00 86.69 836 GLN A O 1
ATOM 6764 N N . GLY A 1 837 ? 4.734 -13.913 -0.427 1.00 74.69 837 GLY A N 1
ATOM 6765 C CA . GLY A 1 837 ? 5.395 -14.356 -1.652 1.00 74.69 837 GLY A CA 1
ATOM 6766 C C . GLY A 1 837 ? 5.714 -15.854 -1.702 1.00 74.69 837 GLY A C 1
ATOM 6767 O O . GLY A 1 837 ? 6.030 -16.342 -2.783 1.00 74.69 837 GLY A O 1
ATOM 6768 N N . ARG A 1 838 ? 5.626 -16.579 -0.576 1.00 58.84 838 ARG A N 1
ATOM 6769 C CA . ARG A 1 838 ? 6.015 -18.000 -0.441 1.00 58.84 838 ARG A CA 1
ATOM 6770 C C . ARG A 1 838 ? 4.879 -19.017 -0.565 1.00 58.84 838 ARG A C 1
ATOM 6772 O O . ARG A 1 838 ? 5.142 -20.211 -0.428 1.00 58.84 838 ARG A O 1
ATOM 6779 N N . GLY A 1 839 ? 3.653 -18.589 -0.877 1.00 54.66 839 GLY A N 1
ATOM 6780 C CA . GLY A 1 839 ? 2.667 -19.518 -1.448 1.00 54.66 839 GLY A CA 1
ATOM 6781 C C . GLY A 1 839 ? 3.273 -20.231 -2.672 1.00 54.66 839 GLY A C 1
ATOM 6782 O O . GLY A 1 839 ? 4.082 -19.601 -3.361 1.00 54.66 839 GLY A O 1
ATOM 6783 N N . PRO A 1 840 ? 2.944 -21.515 -2.929 1.00 48.84 840 PRO A N 1
ATOM 6784 C CA . PRO A 1 840 ? 3.600 -22.323 -3.957 1.00 48.84 840 PRO A CA 1
ATOM 6785 C C . PRO A 1 840 ? 3.641 -21.566 -5.281 1.00 48.84 840 PRO A C 1
ATOM 6787 O O . PRO A 1 840 ? 2.642 -21.000 -5.731 1.00 48.84 840 PRO A O 1
ATOM 6790 N N . ASP A 1 841 ? 4.847 -21.469 -5.833 1.00 47.88 841 ASP A N 1
ATOM 6791 C CA . ASP A 1 841 ? 5.181 -20.514 -6.879 1.00 47.88 841 ASP A CA 1
ATOM 6792 C C . ASP A 1 841 ? 4.407 -20.898 -8.148 1.00 47.88 841 ASP A C 1
ATOM 6794 O O . ASP A 1 841 ? 4.856 -21.751 -8.910 1.00 47.88 841 ASP A O 1
ATOM 6798 N N . GLU A 1 842 ? 3.237 -20.287 -8.393 1.00 47.97 842 GLU A N 1
ATOM 6799 C CA . GLU A 1 842 ? 2.375 -20.613 -9.545 1.00 47.97 842 GLU A CA 1
ATOM 6800 C C . GLU A 1 842 ? 3.151 -20.608 -10.868 1.00 47.97 842 GLU A C 1
ATOM 6802 O O . GLU A 1 842 ? 2.744 -21.253 -11.827 1.00 47.97 842 GLU A O 1
ATOM 6807 N N . LYS A 1 843 ? 4.257 -19.861 -10.953 1.00 48.62 843 LYS A N 1
ATOM 6808 C CA . LYS A 1 843 ? 5.152 -19.881 -12.111 1.00 48.62 843 LYS A CA 1
ATOM 6809 C C . LYS A 1 843 ? 6.080 -21.083 -12.124 1.00 48.62 843 LYS A C 1
ATOM 6811 O O . LYS A 1 843 ? 6.228 -21.678 -13.181 1.00 48.62 843 LYS A O 1
ATOM 6816 N N . GLY A 1 844 ? 6.656 -21.458 -10.985 1.00 52.78 844 GLY A N 1
ATOM 6817 C CA . GLY A 1 844 ? 7.406 -22.705 -10.856 1.00 52.78 844 GLY A CA 1
ATOM 6818 C C . GLY A 1 844 ? 6.533 -23.909 -11.198 1.00 52.78 844 GLY A C 1
ATOM 6819 O O . GLY A 1 844 ? 6.951 -24.756 -11.983 1.00 52.78 844 GLY A O 1
ATOM 6820 N N . ASP A 1 845 ? 5.296 -23.939 -10.705 1.00 53.81 845 ASP A N 1
ATOM 6821 C CA . ASP A 1 845 ? 4.389 -25.056 -10.949 1.00 53.81 845 ASP A CA 1
ATOM 6822 C C . ASP A 1 845 ? 3.699 -24.989 -12.321 1.00 53.81 845 ASP A C 1
ATOM 6824 O O . ASP A 1 845 ? 3.537 -26.036 -12.928 1.00 53.81 845 ASP A O 1
ATOM 6828 N N . LYS A 1 846 ? 3.423 -23.817 -12.919 1.00 54.50 846 LYS A N 1
ATOM 6829 C CA . LYS A 1 846 ? 2.980 -23.739 -14.335 1.00 54.50 846 LYS A CA 1
ATOM 6830 C C . LYS A 1 846 ? 4.119 -23.965 -15.337 1.00 54.50 846 LYS A C 1
ATOM 6832 O O . LYS A 1 846 ? 3.857 -24.430 -16.443 1.00 54.50 846 LYS A O 1
ATOM 6837 N N . GLU A 1 847 ? 5.378 -23.693 -14.984 1.00 61.50 847 GLU A N 1
ATOM 6838 C CA . GLU A 1 847 ? 6.542 -24.079 -15.800 1.00 61.50 847 GLU A CA 1
ATOM 6839 C C . GLU A 1 847 ? 6.875 -25.575 -15.650 1.00 61.50 847 GLU A C 1
ATOM 6841 O O . GLU A 1 847 ? 7.233 -26.204 -16.646 1.00 61.50 847 GLU A O 1
ATOM 6846 N N . ARG A 1 848 ? 6.673 -26.175 -14.465 1.00 65.56 848 ARG A N 1
ATOM 6847 C CA . ARG A 1 848 ? 6.719 -27.637 -14.259 1.00 65.56 848 ARG A CA 1
ATOM 6848 C C . ARG A 1 848 ? 5.582 -28.349 -14.974 1.00 65.56 848 ARG A C 1
ATOM 6850 O O . ARG A 1 848 ? 5.857 -29.175 -15.824 1.00 65.56 848 ARG A O 1
ATOM 6857 N N . GLU A 1 849 ? 4.331 -27.978 -14.712 1.00 76.12 849 GLU A N 1
ATOM 6858 C CA . GLU A 1 849 ? 3.141 -28.569 -15.332 1.00 76.12 849 GLU A CA 1
ATOM 6859 C C . GLU A 1 849 ? 3.202 -28.453 -16.863 1.00 76.12 849 GLU A C 1
ATOM 6861 O O . GLU A 1 849 ? 2.832 -29.386 -17.572 1.00 76.12 849 GLU A O 1
ATOM 6866 N N . LYS A 1 850 ? 3.745 -27.349 -17.398 1.00 79.06 850 LYS A N 1
ATOM 6867 C CA . LYS A 1 850 ? 4.059 -27.252 -18.825 1.00 79.06 850 LYS A CA 1
ATOM 6868 C C . LYS A 1 850 ? 5.186 -28.205 -19.239 1.00 79.06 850 LYS A C 1
ATOM 6870 O O . LYS A 1 850 ? 5.020 -28.913 -20.223 1.00 79.06 850 LYS A O 1
ATOM 6875 N N . GLY A 1 851 ? 6.307 -28.234 -18.519 1.00 84.25 851 GLY A N 1
ATOM 6876 C CA . GLY A 1 851 ? 7.429 -29.132 -18.811 1.00 84.25 851 GLY A CA 1
ATOM 6877 C C . GLY A 1 851 ? 7.066 -30.619 -18.734 1.00 84.25 851 GLY A C 1
ATOM 6878 O O . GLY A 1 851 ? 7.587 -31.410 -19.513 1.00 84.25 851 GLY A O 1
ATOM 6879 N N . ASP A 1 852 ? 6.143 -30.994 -17.853 1.00 86.19 852 ASP A N 1
ATOM 6880 C CA . ASP A 1 852 ? 5.624 -32.351 -17.708 1.00 86.19 852 ASP A CA 1
ATOM 6881 C C . ASP A 1 852 ? 4.570 -32.667 -18.781 1.00 86.19 852 ASP A C 1
ATOM 6883 O O . ASP A 1 852 ? 4.654 -33.725 -19.396 1.00 86.19 852 ASP A O 1
ATOM 6887 N N . LYS A 1 853 ? 3.699 -31.720 -19.165 1.00 87.00 853 LYS A N 1
ATOM 6888 C CA . LYS A 1 853 ? 2.851 -31.853 -20.372 1.00 87.00 853 LYS A CA 1
ATOM 6889 C C . LYS A 1 853 ? 3.673 -31.981 -21.662 1.00 87.00 853 LYS A C 1
ATOM 6891 O O . LYS A 1 853 ? 3.308 -32.761 -22.540 1.00 87.00 853 LYS A O 1
ATOM 6896 N N . ASP A 1 854 ? 4.782 -31.250 -21.778 1.00 86.88 854 ASP A N 1
ATOM 6897 C CA . ASP A 1 854 ? 5.714 -31.360 -22.906 1.00 86.88 854 ASP A CA 1
ATOM 6898 C C . ASP A 1 854 ? 6.445 -32.731 -22.882 1.00 86.88 854 ASP A C 1
ATOM 6900 O O . ASP A 1 854 ? 6.607 -33.352 -23.933 1.00 86.88 854 ASP A O 1
ATOM 6904 N N . ARG A 1 855 ? 6.792 -33.276 -21.700 1.00 90.81 855 ARG A N 1
ATOM 6905 C CA . ARG A 1 855 ? 7.356 -34.639 -21.538 1.00 90.81 855 ARG A CA 1
ATOM 6906 C C . ARG A 1 855 ? 6.362 -35.757 -21.848 1.00 90.81 855 ARG A C 1
ATOM 6908 O O . ARG A 1 855 ? 6.733 -36.704 -22.537 1.00 90.81 855 ARG A O 1
ATOM 6915 N N . ASP A 1 856 ? 5.129 -35.673 -21.356 1.00 89.75 856 ASP A N 1
ATOM 6916 C CA . ASP A 1 856 ? 4.084 -36.672 -21.613 1.00 89.75 856 ASP A CA 1
ATOM 6917 C C . ASP A 1 856 ? 3.688 -36.681 -23.091 1.00 89.75 856 ASP A C 1
ATOM 6919 O O . ASP A 1 856 ? 3.432 -37.738 -23.671 1.00 89.75 856 ASP A O 1
ATOM 6923 N N . ARG A 1 857 ? 3.739 -35.516 -23.747 1.00 89.50 857 ARG A N 1
ATOM 6924 C CA . ARG A 1 857 ? 3.635 -35.419 -25.201 1.00 89.50 857 ARG A CA 1
ATOM 6925 C C . ARG A 1 857 ? 4.798 -36.118 -25.910 1.00 89.50 857 ARG A C 1
ATOM 6927 O O . ARG A 1 857 ? 4.539 -36.940 -26.786 1.00 89.50 857 ARG A O 1
ATOM 6934 N N . ASP A 1 858 ? 6.048 -35.823 -25.551 1.00 87.75 858 ASP A N 1
ATOM 6935 C CA . ASP A 1 858 ? 7.226 -36.489 -26.132 1.00 87.75 858 ASP A CA 1
ATOM 6936 C C . ASP A 1 858 ? 7.174 -38.012 -25.918 1.00 87.75 858 ASP A C 1
ATOM 6938 O O . ASP A 1 858 ? 7.523 -38.789 -26.811 1.00 87.75 858 ASP A O 1
ATOM 6942 N N . ARG A 1 859 ? 6.682 -38.454 -24.755 1.00 90.81 859 ARG A N 1
ATOM 6943 C CA . ARG A 1 859 ? 6.432 -39.861 -24.435 1.00 90.81 859 ARG A CA 1
ATOM 6944 C C . ARG A 1 859 ? 5.366 -40.465 -25.349 1.00 90.81 859 ARG A C 1
ATOM 6946 O O . ARG A 1 859 ? 5.642 -41.480 -25.985 1.00 90.81 859 ARG A O 1
ATOM 6953 N N . GLY A 1 860 ? 4.206 -39.826 -25.486 1.00 90.38 860 GLY A N 1
ATOM 6954 C CA . GLY A 1 860 ? 3.135 -40.272 -26.381 1.00 90.38 860 GLY A CA 1
ATOM 6955 C C . GLY A 1 860 ? 3.560 -40.306 -27.855 1.00 90.38 860 GLY A C 1
ATOM 6956 O O . GLY A 1 860 ? 3.265 -41.269 -28.561 1.00 90.38 860 GLY A O 1
ATOM 6957 N N . GLU A 1 861 ? 4.330 -39.319 -28.326 1.00 86.88 861 GLU A N 1
ATOM 6958 C CA . GLU A 1 861 ? 4.908 -39.331 -29.678 1.00 86.88 861 GLU A CA 1
ATOM 6959 C C . GLU A 1 861 ? 5.962 -40.443 -29.860 1.00 86.88 861 GLU A C 1
ATOM 6961 O O . GLU A 1 861 ? 6.146 -40.929 -30.980 1.00 86.88 861 GLU A O 1
ATOM 6966 N N . ARG A 1 862 ? 6.635 -40.886 -28.789 1.00 85.25 862 ARG A N 1
ATOM 6967 C CA . ARG A 1 862 ? 7.607 -41.994 -28.809 1.00 85.25 862 ARG A CA 1
ATOM 6968 C C . ARG A 1 862 ? 6.925 -43.362 -28.793 1.00 85.25 862 ARG A C 1
ATOM 6970 O O . ARG A 1 862 ? 7.265 -44.208 -29.618 1.00 85.25 862 ARG A O 1
ATOM 6977 N N . GLU A 1 863 ? 5.931 -43.549 -27.930 1.00 89.38 863 GLU A N 1
ATOM 6978 C CA . GLU A 1 863 ? 5.111 -44.764 -27.853 1.00 89.38 863 GLU A CA 1
ATOM 6979 C C . GLU A 1 863 ? 4.308 -44.958 -29.158 1.00 89.38 863 GLU A C 1
ATOM 6981 O O . GLU A 1 863 ? 4.310 -46.048 -29.726 1.00 89.38 863 GLU A O 1
ATOM 6986 N N . HIS A 1 864 ? 3.760 -43.883 -29.745 1.00 79.56 864 HIS A N 1
ATOM 6987 C CA . HIS A 1 864 ? 3.076 -43.934 -31.046 1.00 79.56 864 HIS A CA 1
ATOM 6988 C C . HIS A 1 864 ? 4.004 -44.246 -32.240 1.00 79.56 864 HIS A C 1
ATOM 6990 O O . HIS A 1 864 ? 3.547 -44.747 -33.272 1.00 79.56 864 HIS A O 1
ATOM 6996 N N . ARG A 1 865 ? 5.311 -43.958 -32.132 1.00 84.88 865 ARG A N 1
ATOM 6997 C CA . ARG A 1 865 ? 6.311 -44.419 -33.114 1.00 84.88 865 ARG A CA 1
ATOM 6998 C C . ARG A 1 865 ? 6.627 -45.899 -32.918 1.00 84.88 865 ARG A C 1
ATOM 7000 O O . ARG A 1 865 ? 6.665 -46.622 -33.904 1.00 84.88 865 ARG A O 1
ATOM 7007 N N . GLN A 1 866 ? 6.782 -46.353 -31.673 1.00 80.44 866 GLN A N 1
ATOM 7008 C CA . GLN A 1 866 ? 7.025 -47.764 -31.347 1.00 80.44 866 GLN A CA 1
ATOM 7009 C C . GLN A 1 866 ? 5.834 -48.677 -31.680 1.00 80.44 866 GLN A C 1
ATOM 7011 O O . GLN A 1 866 ? 6.038 -49.842 -31.990 1.00 80.44 866 GLN A O 1
ATOM 7016 N N . SER A 1 867 ? 4.600 -48.162 -31.693 1.00 73.00 867 SER A N 1
ATOM 7017 C CA . SER A 1 867 ? 3.417 -48.899 -32.169 1.00 73.00 867 SER A CA 1
ATOM 7018 C C . SER A 1 867 ? 3.258 -48.917 -33.700 1.00 73.00 867 SER A C 1
ATOM 7020 O O . SER A 1 867 ? 2.255 -49.421 -34.202 1.00 73.00 867 SER A O 1
ATOM 7022 N N . LYS A 1 868 ? 4.182 -48.299 -34.448 1.00 69.56 868 LYS A N 1
ATOM 7023 C CA . LYS A 1 868 ? 4.201 -48.237 -35.924 1.00 69.56 868 LYS A CA 1
ATOM 7024 C C . LYS A 1 868 ? 5.396 -48.974 -36.546 1.00 69.56 868 LYS A C 1
ATOM 7026 O O . LYS A 1 868 ? 5.537 -48.949 -37.768 1.00 69.56 868 LYS A O 1
ATOM 7031 N N . THR A 1 869 ? 6.231 -49.594 -35.712 1.00 63.66 869 THR A N 1
ATOM 7032 C CA . THR A 1 869 ? 7.416 -50.394 -36.061 1.00 63.66 869 THR A CA 1
ATOM 7033 C C . THR A 1 869 ? 7.263 -51.810 -35.530 1.00 63.66 869 THR A C 1
ATOM 7035 O O . THR A 1 869 ? 7.369 -52.744 -36.344 1.00 63.66 869 THR A O 1
#

pLDDT: mean 70.63, std 25.0, range [25.67, 98.81]

Mean predicted aligned error: 22.63 Å

Nearest PDB structures (foldseek):
  1mai-assembly1_A  TM=8.481E-01  e=1.317E-07  Rattus norvegicus